Protein AF-A0A182E6L3-F1 (afdb_monomer_lite)

Structure (mmCIF, N/CA/C/O backbone):
data_AF-A0A182E6L3-F1
#
_entry.id   AF-A0A182E6L3-F1
#
loop_
_atom_site.group_PDB
_atom_site.id
_atom_site.type_symbol
_atom_site.label_atom_id
_atom_site.label_alt_id
_atom_site.label_comp_id
_atom_site.label_asym_id
_atom_site.label_entity_id
_atom_site.label_seq_id
_atom_site.pdbx_PDB_ins_code
_atom_site.Cartn_x
_atom_site.Cartn_y
_atom_site.Cartn_z
_atom_site.occupancy
_atom_site.B_iso_or_equiv
_atom_site.auth_seq_id
_atom_site.auth_comp_id
_atom_site.auth_asym_id
_atom_site.auth_atom_id
_atom_site.pdbx_PDB_model_num
ATOM 1 N N . MET A 1 1 ? 61.082 25.579 -23.856 1.00 34.19 1 MET A N 1
ATOM 2 C CA . MET A 1 1 ? 60.229 24.632 -23.108 1.00 34.19 1 MET A CA 1
ATOM 3 C C . MET A 1 1 ? 58.925 25.333 -22.761 1.00 34.19 1 MET A C 1
ATOM 5 O O . MET A 1 1 ? 58.784 25.897 -21.689 1.00 34.19 1 MET A O 1
ATOM 9 N N . GLN A 1 2 ? 58.011 25.371 -23.729 1.00 27.36 2 GLN A N 1
ATOM 10 C CA . GLN A 1 2 ? 56.583 25.564 -23.494 1.00 27.36 2 GLN A CA 1
ATOM 11 C C . GLN A 1 2 ? 55.966 24.172 -23.379 1.00 27.36 2 GLN A C 1
ATOM 13 O O . GLN A 1 2 ? 56.295 23.317 -24.202 1.00 27.36 2 GLN A O 1
ATOM 18 N N . ARG A 1 3 ? 55.080 24.009 -22.394 1.00 23.97 3 ARG A N 1
ATOM 19 C CA . ARG A 1 3 ? 53.988 23.029 -22.237 1.00 23.97 3 ARG A CA 1
ATOM 20 C C . ARG A 1 3 ? 53.980 22.539 -20.800 1.00 23.97 3 ARG A C 1
ATOM 22 O O . ARG A 1 3 ? 54.869 21.799 -20.400 1.00 23.97 3 ARG A O 1
ATOM 29 N N . ASN A 1 4 ? 52.991 23.018 -20.055 1.00 26.56 4 ASN A N 1
ATOM 30 C CA . ASN A 1 4 ? 52.122 22.244 -19.169 1.00 26.56 4 ASN A CA 1
ATOM 31 C C . ASN A 1 4 ? 51.474 23.224 -18.201 1.00 26.56 4 ASN A C 1
ATOM 33 O O . ASN A 1 4 ? 52.145 23.697 -17.294 1.00 26.56 4 ASN A O 1
ATOM 37 N N . LEU A 1 5 ? 50.206 23.551 -18.462 1.00 29.05 5 LEU A N 1
ATOM 38 C CA . LEU A 1 5 ? 49.189 23.997 -17.500 1.00 29.05 5 LEU A CA 1
ATOM 39 C C . LEU A 1 5 ? 47.883 24.241 -18.278 1.00 29.05 5 LEU A C 1
ATOM 41 O O . LEU A 1 5 ? 47.413 25.364 -18.413 1.00 29.05 5 LEU A O 1
ATOM 45 N N . ILE A 1 6 ? 47.340 23.168 -18.855 1.00 30.22 6 ILE A N 1
ATOM 46 C CA . ILE A 1 6 ? 45.919 23.044 -19.202 1.00 30.22 6 ILE A CA 1
ATOM 47 C C . ILE A 1 6 ? 45.562 21.593 -18.877 1.00 30.22 6 ILE A C 1
ATOM 49 O O . ILE A 1 6 ? 45.941 20.707 -19.631 1.00 30.22 6 ILE A O 1
ATOM 53 N N . ASP A 1 7 ? 44.993 21.371 -17.692 1.00 28.05 7 ASP A N 1
ATOM 54 C CA . ASP A 1 7 ? 43.978 20.344 -17.398 1.00 28.05 7 ASP A CA 1
ATOM 55 C C . ASP A 1 7 ? 43.757 20.268 -15.883 1.00 28.05 7 ASP A C 1
ATOM 57 O O . ASP A 1 7 ? 44.440 19.551 -15.156 1.00 28.05 7 ASP A O 1
ATOM 61 N N . SER A 1 8 ? 42.789 21.041 -15.389 1.00 28.17 8 SER A N 1
ATOM 62 C CA . SER A 1 8 ? 42.210 20.829 -14.057 1.00 28.17 8 SER A CA 1
ATOM 63 C C . SER A 1 8 ? 40.805 21.433 -13.971 1.00 28.17 8 SER A C 1
ATOM 65 O O . SER A 1 8 ? 40.560 22.362 -13.209 1.00 28.17 8 SER A O 1
ATOM 67 N N . THR A 1 9 ? 39.873 20.930 -14.780 1.00 30.64 9 THR A N 1
ATOM 68 C CA . THR A 1 9 ? 38.425 21.073 -14.529 1.00 30.64 9 THR A CA 1
ATOM 69 C C . THR A 1 9 ? 37.696 19.794 -14.949 1.00 30.64 9 THR A C 1
ATOM 71 O O . THR A 1 9 ? 36.857 19.787 -15.839 1.00 30.64 9 THR A O 1
ATOM 74 N N . ALA A 1 10 ? 38.019 18.681 -14.290 1.00 29.81 10 ALA A N 1
ATOM 75 C CA . ALA A 1 10 ? 37.110 17.545 -14.193 1.00 29.81 10 ALA A CA 1
ATOM 76 C C . ALA A 1 10 ? 36.483 17.600 -12.794 1.00 29.81 10 ALA A C 1
ATOM 78 O O . ALA A 1 10 ? 37.180 17.438 -11.793 1.00 29.81 10 ALA A O 1
ATOM 79 N N . GLN A 1 11 ? 35.186 17.904 -12.713 1.00 33.22 11 GLN A N 1
ATOM 80 C CA . GLN A 1 11 ? 34.416 17.711 -11.486 1.00 33.22 11 GLN A CA 1
ATOM 81 C C . GLN A 1 11 ? 34.505 16.225 -11.110 1.00 33.22 11 GLN A C 1
ATOM 83 O O . GLN A 1 11 ? 34.142 15.361 -11.905 1.00 33.22 11 GLN A O 1
ATOM 88 N N . ASN A 1 12 ? 35.039 15.924 -9.925 1.00 31.36 12 ASN A N 1
ATOM 89 C CA . ASN A 1 12 ? 35.126 14.565 -9.395 1.00 31.36 12 ASN A CA 1
ATOM 90 C C . ASN A 1 12 ? 33.713 13.995 -9.186 1.00 31.36 12 ASN A C 1
ATOM 92 O O . ASN A 1 12 ? 33.061 14.290 -8.187 1.00 31.36 12 ASN A O 1
ATOM 96 N N . VAL A 1 13 ? 33.252 13.177 -10.132 1.00 47.69 13 VAL A N 1
ATOM 97 C CA . VAL A 1 13 ? 32.052 12.345 -10.003 1.00 47.69 13 VAL A CA 1
ATOM 98 C C . VAL A 1 13 ? 32.413 11.162 -9.103 1.00 47.69 13 VAL A C 1
ATOM 100 O O . VAL A 1 13 ? 33.228 10.324 -9.491 1.00 47.69 13 VAL A O 1
ATOM 103 N N . ASN A 1 14 ? 31.833 11.075 -7.904 1.00 50.16 14 ASN A N 1
ATOM 104 C CA . ASN A 1 14 ? 31.972 9.893 -7.047 1.00 50.16 14 ASN A CA 1
ATOM 105 C C . ASN A 1 14 ? 31.179 8.728 -7.659 1.00 50.16 14 ASN A C 1
ATOM 107 O O . ASN A 1 14 ? 30.035 8.477 -7.295 1.00 50.16 14 ASN A O 1
ATOM 111 N N . ARG A 1 15 ? 31.781 8.006 -8.607 1.00 69.06 15 ARG A N 1
ATOM 112 C CA . ARG A 1 15 ? 31.214 6.748 -9.100 1.00 69.06 15 ARG A CA 1
ATOM 113 C C . ARG A 1 15 ? 31.415 5.678 -8.032 1.00 69.06 15 ARG A C 1
ATOM 115 O O . ARG A 1 15 ? 32.545 5.365 -7.667 1.00 69.06 15 ARG A O 1
ATOM 122 N N . LEU A 1 16 ? 30.318 5.127 -7.521 1.00 85.44 16 LEU A N 1
ATOM 123 C CA . LEU A 1 16 ? 30.375 3.958 -6.647 1.00 85.44 16 LEU A CA 1
ATOM 124 C C . LEU A 1 16 ? 31.004 2.785 -7.413 1.00 85.44 16 LEU A C 1
ATOM 126 O O . LEU A 1 16 ? 30.762 2.599 -8.608 1.00 85.44 16 LEU A O 1
ATOM 130 N N . HIS A 1 17 ? 31.804 1.977 -6.723 1.00 86.75 17 HIS A N 1
ATOM 131 C CA . HIS A 1 17 ? 32.521 0.853 -7.320 1.00 86.75 17 HIS A CA 1
ATOM 132 C C . HIS A 1 17 ? 32.419 -0.396 -6.447 1.00 86.75 17 HIS A C 1
ATOM 134 O O . HIS A 1 17 ? 32.260 -0.314 -5.231 1.00 86.75 17 HIS A O 1
ATOM 140 N N . GLY A 1 18 ? 32.531 -1.568 -7.078 1.00 90.38 18 GLY A N 1
ATOM 141 C CA . GLY A 1 18 ? 32.508 -2.851 -6.377 1.00 90.38 18 GLY A CA 1
ATOM 142 C C . GLY A 1 18 ? 31.258 -3.012 -5.512 1.00 90.38 18 GLY A C 1
ATOM 143 O O . GLY A 1 18 ? 30.145 -2.743 -5.956 1.00 90.38 18 GLY A O 1
ATOM 144 N N . ASP A 1 19 ? 31.452 -3.436 -4.268 1.00 89.69 19 ASP A N 1
ATOM 145 C CA . ASP A 1 19 ? 30.368 -3.667 -3.313 1.00 89.69 19 ASP A CA 1
ATOM 146 C C . ASP A 1 19 ? 29.495 -2.434 -3.052 1.00 89.69 19 ASP A C 1
ATOM 148 O O . ASP A 1 19 ? 28.282 -2.580 -2.902 1.00 89.69 19 ASP A O 1
ATOM 152 N N . ASP A 1 20 ? 30.086 -1.237 -3.058 1.00 90.94 20 ASP A N 1
ATOM 153 C CA . ASP A 1 20 ? 29.366 0.007 -2.783 1.00 90.94 20 ASP A CA 1
ATOM 154 C C . ASP A 1 20 ? 28.391 0.365 -3.903 1.00 90.94 20 ASP A C 1
ATOM 156 O O . ASP A 1 20 ? 27.417 1.059 -3.640 1.00 90.94 20 ASP A O 1
ATOM 160 N N . TYR A 1 21 ? 28.606 -0.122 -5.134 1.00 94.50 21 TYR A N 1
ATOM 161 C CA . TYR A 1 21 ? 27.639 -0.016 -6.236 1.00 94.50 21 TYR A CA 1
ATOM 162 C C . TYR A 1 21 ? 26.603 -1.146 -6.210 1.00 94.50 21 TYR A C 1
ATOM 164 O O . TYR A 1 21 ? 25.466 -0.960 -6.633 1.00 94.50 21 TYR A O 1
ATOM 172 N N . GLN A 1 22 ? 26.969 -2.309 -5.676 1.00 95.06 22 GLN A N 1
ATOM 173 C CA . GLN A 1 22 ? 26.149 -3.516 -5.749 1.00 95.06 22 GLN A CA 1
ATOM 174 C C . GLN A 1 22 ? 25.133 -3.661 -4.612 1.00 95.06 22 GLN A C 1
ATOM 176 O O . GLN A 1 22 ? 24.126 -4.343 -4.780 1.00 95.06 22 GLN A O 1
ATOM 181 N N . TYR A 1 23 ? 25.368 -3.032 -3.464 1.00 95.81 23 TYR A N 1
ATOM 182 C CA . TYR A 1 23 ? 24.490 -3.126 -2.301 1.00 95.81 23 TYR A CA 1
ATOM 183 C C . TYR A 1 23 ? 24.121 -1.739 -1.793 1.00 95.81 23 TYR A C 1
ATOM 185 O O . TYR A 1 23 ? 24.977 -0.863 -1.705 1.00 95.81 23 TYR A O 1
ATOM 193 N N . ILE A 1 24 ? 22.861 -1.566 -1.388 1.00 94.69 24 ILE A N 1
ATOM 194 C CA . ILE A 1 24 ? 22.415 -0.323 -0.743 1.00 94.69 24 ILE A CA 1
ATOM 195 C C . ILE A 1 24 ? 23.100 -0.120 0.617 1.00 94.69 24 ILE A C 1
ATOM 197 O O . ILE A 1 24 ? 23.568 0.963 0.949 1.00 94.69 24 ILE A O 1
ATOM 201 N N . HIS A 1 25 ? 23.234 -1.205 1.383 1.00 91.88 25 HIS A N 1
ATOM 202 C CA . HIS A 1 25 ? 24.103 -1.310 2.552 1.00 91.88 25 HIS A CA 1
ATOM 203 C C . HIS A 1 25 ? 24.445 -2.770 2.831 1.00 91.88 25 HIS A C 1
ATOM 205 O O . HIS A 1 25 ? 23.775 -3.688 2.352 1.00 91.88 25 HIS A O 1
ATOM 211 N N . LYS A 1 26 ? 25.457 -2.974 3.678 1.00 93.44 26 LYS A N 1
ATOM 212 C CA . LYS A 1 26 ? 25.809 -4.271 4.260 1.00 93.44 26 LYS A CA 1
ATOM 213 C C . LYS A 1 26 ? 25.563 -4.259 5.762 1.00 93.44 26 LYS A C 1
ATOM 215 O O . LYS A 1 26 ? 26.386 -3.780 6.535 1.00 93.44 26 LYS A O 1
ATOM 220 N N . SER A 1 27 ? 24.390 -4.731 6.173 1.00 91.38 27 SER A N 1
ATOM 221 C CA . SER A 1 27 ? 24.048 -4.873 7.585 1.00 91.38 27 SER A CA 1
ATOM 222 C C . SER A 1 27 ? 24.905 -5.953 8.234 1.00 91.38 27 SER A C 1
ATOM 224 O O . SER A 1 27 ? 24.952 -7.087 7.764 1.00 91.38 27 SER A O 1
ATOM 226 N N . ASP A 1 28 ? 25.502 -5.637 9.381 1.00 86.94 28 ASP A N 1
ATOM 227 C CA . ASP A 1 28 ? 26.175 -6.650 10.194 1.00 86.94 28 ASP A CA 1
ATOM 228 C C . ASP A 1 28 ? 25.197 -7.616 10.892 1.00 86.94 28 ASP A C 1
ATOM 230 O O . ASP A 1 28 ? 25.612 -8.622 11.474 1.00 86.94 28 ASP A O 1
ATOM 234 N N . ILE A 1 29 ? 23.912 -7.260 10.951 1.00 90.06 29 ILE A N 1
ATOM 235 C CA . ILE A 1 29 ? 22.848 -8.117 11.475 1.00 90.06 29 ILE A CA 1
ATOM 236 C C . ILE A 1 29 ? 22.095 -8.676 10.262 1.00 90.06 29 ILE A C 1
ATOM 238 O O . ILE A 1 29 ? 21.518 -7.869 9.528 1.00 90.06 29 ILE A O 1
ATOM 242 N N . PRO A 1 30 ? 22.068 -10.006 10.050 1.00 92.69 30 PRO A N 1
ATOM 243 C CA . PRO A 1 30 ? 21.395 -10.600 8.897 1.00 92.69 30 PRO A CA 1
ATOM 244 C C . PRO A 1 30 ? 19.928 -10.180 8.798 1.00 92.69 30 PRO A C 1
ATOM 246 O O . PRO A 1 30 ? 19.250 -10.103 9.823 1.00 92.69 30 PRO A O 1
ATOM 249 N N . THR A 1 31 ? 19.406 -9.973 7.590 1.00 94.38 31 THR A N 1
ATOM 250 C CA . THR A 1 31 ? 18.031 -9.483 7.364 1.00 94.38 31 THR A CA 1
ATOM 251 C C . THR A 1 31 ? 16.979 -10.257 8.159 1.00 94.38 31 THR A C 1
ATOM 253 O O . THR A 1 31 ? 16.151 -9.673 8.858 1.00 94.38 31 THR A O 1
ATOM 256 N N . TYR A 1 32 ? 17.057 -11.590 8.152 1.00 94.69 32 TYR A N 1
ATOM 257 C CA . TYR A 1 32 ? 16.081 -12.459 8.818 1.00 94.69 32 TYR A CA 1
ATOM 258 C C . TYR A 1 32 ? 16.474 -12.868 10.245 1.00 94.69 32 TYR A C 1
ATOM 260 O O . TYR A 1 32 ? 15.926 -13.824 10.804 1.00 94.69 32 TYR A O 1
ATOM 268 N N . HIS A 1 33 ? 17.405 -12.144 10.874 1.00 93.38 33 HIS A N 1
ATOM 269 C CA . HIS A 1 33 ? 18.018 -12.514 12.153 1.00 93.38 33 HIS A CA 1
ATOM 270 C C . HIS A 1 33 ? 17.017 -12.778 13.284 1.00 93.38 33 HIS A C 1
ATOM 272 O O . HIS A 1 33 ? 17.251 -13.675 14.102 1.00 93.38 33 HIS A O 1
ATOM 278 N N . PHE A 1 34 ? 15.905 -12.037 13.313 1.00 95.00 34 PHE A N 1
ATOM 279 C CA . PHE A 1 34 ? 14.887 -12.105 14.367 1.00 95.00 34 PHE A CA 1
ATOM 280 C C . PHE A 1 34 ? 13.708 -13.037 14.060 1.00 95.00 34 PHE A C 1
ATOM 282 O O . PHE A 1 34 ? 13.013 -13.419 15.004 1.00 95.00 34 PHE A O 1
ATOM 289 N N . GLN A 1 35 ? 13.512 -13.454 12.799 1.00 94.06 35 GLN A N 1
ATOM 290 C CA . GLN A 1 35 ? 12.286 -14.127 12.331 1.00 94.06 35 GLN A CA 1
ATOM 291 C C . GLN A 1 35 ? 11.926 -15.362 13.170 1.00 94.06 35 GLN A C 1
ATOM 293 O O . GLN A 1 35 ? 10.790 -15.528 13.600 1.00 94.06 35 GLN A O 1
ATOM 298 N N . ARG A 1 36 ? 12.919 -16.199 13.504 1.00 92.19 36 ARG A N 1
ATOM 299 C CA . ARG A 1 36 ? 12.718 -17.421 14.307 1.00 92.19 36 ARG A CA 1
ATOM 300 C C . ARG A 1 36 ? 12.296 -17.154 15.759 1.00 92.19 36 ARG A C 1
ATOM 302 O O . ARG A 1 36 ? 11.713 -18.031 16.388 1.00 92.19 36 ARG A O 1
ATOM 309 N N . SER A 1 37 ? 12.630 -15.985 16.300 1.00 93.94 37 SER A N 1
ATOM 310 C CA . SER A 1 37 ? 12.318 -15.596 17.683 1.00 93.94 37 SER A CA 1
ATOM 311 C C . SER A 1 37 ? 11.108 -14.674 17.811 1.00 93.94 37 SER A C 1
ATOM 313 O O . SER A 1 37 ? 10.762 -14.312 18.936 1.00 93.94 37 SER A O 1
ATOM 315 N N . LEU A 1 38 ? 10.477 -14.285 16.696 1.00 95.94 38 LEU A N 1
ATOM 316 C CA . LEU A 1 38 ? 9.275 -13.458 16.722 1.00 95.94 38 LEU A CA 1
ATOM 317 C C . LEU A 1 38 ? 8.181 -14.125 17.559 1.00 95.94 38 LEU A C 1
ATOM 319 O O . LEU A 1 38 ? 7.995 -15.346 17.553 1.00 95.94 38 LEU A O 1
ATOM 323 N N . ARG A 1 39 ? 7.442 -13.300 18.301 1.00 95.25 39 ARG A N 1
ATOM 324 C CA . ARG A 1 39 ? 6.304 -13.764 19.093 1.00 95.25 39 ARG A CA 1
ATOM 325 C C . ARG A 1 39 ? 5.180 -14.190 18.157 1.00 95.25 39 ARG A C 1
ATOM 327 O O . ARG A 1 39 ? 4.964 -13.579 17.120 1.00 95.25 39 ARG A O 1
ATOM 334 N N . ARG A 1 40 ? 4.432 -15.222 18.537 1.00 96.19 40 ARG A N 1
ATOM 335 C CA . ARG A 1 40 ? 3.242 -15.646 17.787 1.00 96.19 40 ARG A CA 1
ATOM 336 C C . ARG A 1 40 ? 2.109 -14.646 18.002 1.00 96.19 40 ARG A C 1
ATOM 338 O O . ARG A 1 40 ? 1.958 -14.150 19.122 1.00 96.19 40 ARG A O 1
ATOM 345 N N . LEU A 1 41 ? 1.335 -14.379 16.952 1.00 97.56 41 LEU A N 1
ATOM 346 C CA . LEU A 1 41 ? 0.167 -13.504 17.025 1.00 97.56 41 LEU A CA 1
ATOM 347 C C . LEU A 1 41 ? -0.842 -14.096 18.025 1.00 97.56 41 LEU A C 1
ATOM 349 O O . LEU A 1 41 ? -1.227 -15.258 17.866 1.00 97.56 41 LEU A O 1
ATOM 353 N N . PRO A 1 42 ? -1.243 -13.361 19.075 1.00 97.50 42 PRO A N 1
ATOM 354 C CA . PRO A 1 42 ? -2.178 -13.884 20.058 1.00 97.50 42 PRO A CA 1
ATOM 355 C C . PRO A 1 42 ? -3.583 -14.020 19.464 1.00 97.50 42 PRO A C 1
ATOM 357 O O . PRO A 1 42 ? -3.997 -13.232 18.619 1.00 97.50 42 PRO A O 1
ATOM 360 N N . ILE A 1 43 ? -4.336 -15.000 19.962 1.00 98.38 43 ILE A N 1
ATOM 361 C CA . ILE A 1 43 ? -5.781 -15.095 19.738 1.00 98.38 43 ILE A CA 1
ATOM 362 C C . ILE A 1 43 ? -6.468 -14.403 20.926 1.00 98.38 43 ILE A C 1
ATOM 364 O O . ILE A 1 43 ? -6.238 -14.824 22.069 1.00 98.38 43 ILE A O 1
ATOM 368 N N . PRO A 1 44 ? -7.283 -13.356 20.706 1.00 98.38 44 PRO A N 1
ATOM 369 C CA . PRO A 1 44 ? -8.039 -12.709 21.773 1.00 98.38 44 PRO A CA 1
ATOM 370 C C . PRO A 1 44 ? -8.981 -13.677 22.495 1.00 98.38 44 PRO A C 1
ATOM 372 O O . PRO A 1 44 ? -9.386 -14.716 21.970 1.00 98.38 44 PRO A O 1
ATOM 375 N N . LYS A 1 45 ? -9.391 -13.323 23.715 1.00 98.38 45 LYS A N 1
ATOM 376 C CA . LYS A 1 45 ? -10.454 -14.067 24.397 1.00 98.38 45 LYS A CA 1
ATOM 377 C C . LYS A 1 45 ? -11.793 -13.767 23.722 1.00 98.38 45 LYS A C 1
ATOM 379 O O . LYS A 1 45 ? -12.101 -12.606 23.459 1.00 98.38 45 LYS A O 1
ATOM 384 N N . LEU A 1 46 ? -12.617 -14.797 23.522 1.00 98.44 46 LEU A N 1
ATOM 385 C CA . LEU A 1 46 ? -13.946 -14.656 22.917 1.00 98.44 46 LEU A CA 1
ATOM 386 C C . LEU A 1 46 ? -14.804 -13.550 23.574 1.00 98.44 46 LEU A C 1
ATOM 388 O O . LEU A 1 46 ? -15.290 -12.694 22.837 1.00 98.44 46 LEU A O 1
ATOM 392 N N . PRO A 1 47 ? -14.942 -13.472 24.919 1.00 98.19 47 PRO A N 1
ATOM 393 C CA . PRO A 1 47 ? -15.743 -12.417 25.543 1.00 98.19 47 PRO A CA 1
ATOM 394 C C . PRO A 1 47 ? -15.234 -11.002 25.248 1.00 98.19 47 PRO A C 1
ATOM 396 O O . PRO A 1 47 ? -16.040 -10.085 25.118 1.00 98.19 47 PRO A O 1
ATOM 399 N N . ASP A 1 48 ? -13.917 -10.822 25.106 1.00 98.25 48 ASP A N 1
ATOM 400 C CA . ASP A 1 48 ? -13.328 -9.516 24.808 1.00 98.25 48 ASP A CA 1
ATOM 401 C C . ASP A 1 48 ? -13.631 -9.086 23.371 1.00 98.25 48 ASP A C 1
ATOM 403 O O . ASP A 1 48 ? -14.026 -7.944 23.150 1.00 98.25 48 ASP A O 1
ATOM 407 N N . SER A 1 49 ? -13.517 -9.997 22.399 1.00 98.38 49 SER A N 1
ATOM 408 C CA . SER A 1 49 ? -13.885 -9.703 21.007 1.00 98.38 49 SER A CA 1
ATOM 409 C C . SER A 1 49 ? -15.376 -9.417 20.850 1.00 98.38 49 SER A C 1
ATOM 411 O O . SER A 1 49 ? -15.736 -8.467 20.164 1.00 98.38 49 SER A O 1
ATOM 413 N N . CYS A 1 50 ? -16.240 -10.171 21.532 1.00 98.38 50 CYS A N 1
ATOM 414 C CA . CYS A 1 50 ? -17.680 -9.914 21.548 1.00 98.38 50 CYS A CA 1
ATOM 415 C C . CYS A 1 50 ? -18.019 -8.547 22.162 1.00 98.38 50 CYS A C 1
ATOM 417 O O . CYS A 1 50 ? -18.795 -7.789 21.586 1.00 98.38 50 CYS A O 1
ATOM 419 N N . ARG A 1 51 ? -17.396 -8.193 23.295 1.00 98.12 51 ARG A N 1
ATOM 420 C CA . ARG A 1 51 ? -17.568 -6.878 23.930 1.00 98.12 51 ARG A CA 1
ATOM 421 C C . ARG A 1 51 ? -17.098 -5.741 23.019 1.00 98.12 51 ARG A C 1
ATOM 423 O O . ARG A 1 51 ? -17.769 -4.719 22.938 1.00 98.12 51 ARG A O 1
ATOM 430 N N . ARG A 1 52 ? -15.961 -5.909 22.337 1.00 98.06 52 ARG A N 1
ATOM 431 C CA . ARG A 1 52 ? -15.424 -4.913 21.393 1.00 98.06 52 ARG A CA 1
ATOM 432 C C . ARG A 1 52 ? -16.309 -4.748 20.154 1.00 98.06 52 ARG A C 1
ATOM 434 O O . ARG A 1 52 ? -16.517 -3.615 19.738 1.00 98.06 52 ARG A O 1
ATOM 441 N N . LEU A 1 53 ? -16.875 -5.837 19.622 1.00 98.25 53 LEU A N 1
ATOM 442 C CA . LEU A 1 53 ? -17.863 -5.778 18.539 1.00 98.25 53 LEU A CA 1
ATOM 443 C C . LEU A 1 53 ? -19.086 -4.950 18.953 1.00 98.25 53 LEU A C 1
ATOM 445 O O . LEU A 1 53 ? -19.484 -4.056 18.214 1.00 98.25 53 LEU A O 1
ATOM 449 N N . ILE A 1 54 ? -19.649 -5.214 20.139 1.00 98.25 54 ILE A N 1
ATOM 450 C CA . ILE A 1 54 ? -20.787 -4.443 20.663 1.00 98.25 54 ILE A CA 1
ATOM 451 C C . ILE A 1 54 ? -20.398 -2.971 20.847 1.00 98.25 54 ILE A C 1
ATOM 453 O O . ILE A 1 54 ? -21.124 -2.100 20.387 1.00 98.25 54 ILE A O 1
ATOM 457 N N . GLY A 1 55 ? -19.232 -2.681 21.436 1.00 96.94 55 GLY A N 1
ATOM 458 C CA . GLY A 1 55 ? -18.772 -1.302 21.639 1.00 96.94 55 GLY A CA 1
ATOM 459 C C . GLY A 1 55 ? -18.549 -0.516 20.339 1.00 96.94 55 GLY A C 1
ATOM 460 O O . GLY A 1 55 ? -18.789 0.686 20.304 1.00 96.94 55 GLY A O 1
ATOM 461 N N . ALA A 1 56 ? -18.130 -1.180 19.256 1.00 97.31 56 ALA A N 1
ATOM 462 C CA . ALA A 1 56 ? -18.073 -0.563 17.929 1.00 97.31 56 ALA A CA 1
ATOM 463 C C . ALA A 1 56 ? -19.478 -0.370 17.328 1.00 97.31 56 ALA A C 1
ATOM 465 O O . ALA A 1 56 ? -19.747 0.638 16.680 1.00 97.31 56 ALA A O 1
ATOM 466 N N . ALA A 1 57 ? -20.386 -1.321 17.555 1.00 97.62 57 ALA A N 1
ATOM 467 C CA . ALA A 1 57 ? -21.755 -1.266 17.057 1.00 97.62 57 ALA A CA 1
ATOM 468 C C . ALA A 1 57 ? -22.602 -0.174 17.732 1.00 97.62 57 ALA A C 1
ATOM 470 O O . ALA A 1 57 ? -23.435 0.434 17.068 1.00 97.62 57 ALA A O 1
ATOM 471 N N . GLU A 1 58 ? -22.359 0.128 19.011 1.00 97.19 58 GLU A N 1
ATOM 472 C CA . GLU A 1 58 ? -23.028 1.214 19.750 1.00 97.19 58 GLU A CA 1
ATOM 473 C C . GLU A 1 58 ? -22.869 2.590 19.087 1.00 97.19 58 GLU A C 1
ATOM 475 O O . GLU A 1 58 ? -23.726 3.455 19.252 1.00 97.19 58 GLU A O 1
ATOM 480 N N . ALA A 1 59 ? -21.789 2.793 18.330 1.00 95.62 59 ALA A N 1
ATOM 481 C CA . ALA A 1 59 ? -21.523 4.054 17.651 1.00 95.62 59 ALA A CA 1
ATOM 482 C C . ALA A 1 59 ? -22.311 4.229 16.343 1.00 95.62 59 ALA A C 1
ATOM 484 O O . ALA A 1 59 ? -22.476 5.360 15.896 1.00 95.62 59 ALA A O 1
ATOM 485 N N . VAL A 1 60 ? -22.759 3.137 15.711 1.00 96.38 60 VAL A N 1
ATOM 486 C CA . VAL A 1 60 ? -23.237 3.155 14.312 1.00 96.38 60 VAL A CA 1
ATOM 487 C C . VAL A 1 60 ? -24.602 2.499 14.100 1.00 96.38 60 VAL A C 1
ATOM 489 O O . VAL A 1 60 ? -25.270 2.808 13.118 1.00 96.38 60 VAL A O 1
ATOM 492 N N . LEU A 1 61 ? -25.028 1.586 14.979 1.00 96.62 61 LEU A N 1
ATOM 493 C CA . LEU A 1 61 ? -26.315 0.899 14.861 1.00 96.62 61 LEU A CA 1
ATOM 494 C C . LEU A 1 61 ? -27.427 1.658 15.579 1.00 96.62 61 LEU A C 1
ATOM 496 O O . LEU A 1 61 ? -27.221 2.271 16.629 1.00 96.62 61 LEU A O 1
ATOM 500 N N . ARG A 1 62 ? -28.649 1.538 15.053 1.00 94.81 62 ARG A N 1
ATOM 501 C CA . ARG A 1 62 ? -29.847 1.989 15.769 1.00 94.81 62 ARG A CA 1
ATOM 502 C C . ARG A 1 62 ? -30.134 1.066 16.945 1.00 94.81 62 ARG A C 1
ATOM 504 O O . ARG A 1 62 ? -29.649 -0.062 17.009 1.00 94.81 62 ARG A O 1
ATOM 511 N N . LYS A 1 63 ? -30.975 1.531 17.867 1.00 95.19 63 LYS A N 1
ATOM 512 C CA . LYS A 1 63 ? -31.299 0.799 19.095 1.00 95.19 63 LYS A CA 1
ATOM 513 C C . LYS A 1 63 ? -31.822 -0.613 18.810 1.00 95.19 63 LYS A C 1
ATOM 515 O O . LYS A 1 63 ? -31.355 -1.557 19.432 1.00 95.19 63 LYS A O 1
ATOM 520 N N . GLU A 1 64 ? -32.748 -0.771 17.866 1.00 95.81 64 GLU A N 1
ATOM 521 C CA . GLU A 1 64 ? -33.349 -2.070 17.537 1.00 95.81 64 GLU A CA 1
ATOM 522 C C . GLU A 1 64 ? -32.320 -3.044 16.937 1.00 95.81 64 GLU A C 1
ATOM 524 O O . GLU A 1 64 ? -32.266 -4.215 17.311 1.00 95.81 64 GLU A O 1
ATOM 529 N N . GLU A 1 65 ? -31.466 -2.550 16.039 1.00 96.88 65 GLU A N 1
ATOM 530 C CA . GLU A 1 65 ? -30.401 -3.330 15.397 1.00 96.88 65 GLU A CA 1
ATOM 531 C C . GLU A 1 65 ? -29.310 -3.725 16.398 1.00 96.88 65 GLU A C 1
ATOM 533 O O . GLU A 1 65 ? -28.800 -4.845 16.359 1.00 96.88 65 GLU A O 1
ATOM 538 N N . LEU A 1 66 ? -28.975 -2.819 17.321 1.00 97.62 66 LEU A N 1
ATOM 539 C CA . LEU A 1 66 ? -28.015 -3.060 18.388 1.00 97.62 66 LEU A CA 1
ATOM 540 C C . LEU A 1 66 ? -28.508 -4.139 19.357 1.00 97.62 66 LEU A C 1
ATOM 542 O O . LEU A 1 66 ? -27.730 -5.021 19.715 1.00 97.62 66 LEU A O 1
ATOM 546 N N . GLU A 1 67 ? -29.775 -4.095 19.776 1.00 97.69 67 GLU A N 1
ATOM 547 C CA . GLU A 1 67 ? -30.344 -5.144 20.632 1.00 97.69 67 GLU A CA 1
ATOM 548 C C . GLU A 1 67 ? -30.370 -6.496 19.905 1.00 97.69 67 GLU A C 1
ATOM 550 O O . GLU A 1 67 ? -29.933 -7.497 20.470 1.00 97.69 67 GLU A O 1
ATOM 555 N N . SER A 1 68 ? -30.730 -6.518 18.616 1.00 97.44 68 SER A N 1
ATOM 556 C CA . SER A 1 68 ? -30.640 -7.737 17.801 1.00 97.44 68 SER A CA 1
ATOM 557 C C . SER A 1 68 ? -29.207 -8.285 17.719 1.00 97.44 68 SER A C 1
ATOM 559 O O . SER A 1 68 ? -28.988 -9.489 17.873 1.00 97.44 68 SER A O 1
ATOM 561 N N . LEU A 1 69 ? -28.203 -7.419 17.533 1.00 98.06 69 LEU A N 1
ATOM 562 C CA . LEU A 1 69 ? -26.800 -7.836 17.538 1.00 98.06 69 LEU A CA 1
ATOM 563 C C . LEU A 1 69 ? -26.371 -8.374 18.911 1.00 98.06 69 LEU A C 1
ATOM 565 O O . LEU A 1 69 ? -25.662 -9.378 18.964 1.00 98.06 69 LEU A O 1
ATOM 569 N N . LYS A 1 70 ? -26.786 -7.742 20.016 1.00 98.38 70 LYS A N 1
ATOM 570 C CA . LYS A 1 70 ? -26.478 -8.212 21.377 1.00 98.38 70 LYS A CA 1
ATOM 571 C C . LYS A 1 70 ? -27.048 -9.605 21.627 1.00 98.38 70 LYS A C 1
ATOM 573 O O . LYS A 1 70 ? -26.320 -10.459 22.126 1.00 98.38 70 LYS A O 1
ATOM 578 N N . GLU A 1 71 ? -28.295 -9.857 21.232 1.00 98.06 71 GLU A N 1
ATOM 579 C CA . GLU A 1 71 ? -28.915 -11.184 21.327 1.00 98.06 71 GLU A CA 1
ATOM 580 C C . GLU A 1 71 ? -28.122 -12.235 20.538 1.00 98.06 71 GLU A C 1
ATOM 582 O O . GLU A 1 71 ? -27.785 -13.288 21.078 1.00 98.06 71 GLU A O 1
ATOM 587 N N . LEU A 1 72 ? -27.741 -11.926 19.292 1.00 98.19 72 LEU A N 1
ATOM 588 C CA . LEU A 1 72 ? -26.922 -12.813 18.456 1.00 98.19 72 LEU A CA 1
ATOM 589 C C . LEU A 1 72 ? -25.534 -13.075 19.054 1.00 98.19 72 LEU A C 1
ATOM 591 O O . LEU A 1 72 ? -25.008 -14.183 18.950 1.00 98.19 72 LEU A O 1
ATOM 595 N N . VAL A 1 73 ? -24.917 -12.061 19.663 1.00 98.25 73 VAL A N 1
ATOM 596 C CA . VAL A 1 73 ? -23.605 -12.184 20.307 1.00 98.25 73 VAL A CA 1
ATOM 597 C C . VAL A 1 73 ? -23.690 -13.032 21.575 1.00 98.25 73 VAL A C 1
ATOM 599 O O . VAL A 1 73 ? -22.804 -13.856 21.802 1.00 98.25 73 VAL A O 1
ATOM 602 N N . GLU A 1 74 ? -24.733 -12.872 22.389 1.00 97.94 74 GLU A N 1
ATOM 603 C CA . GLU A 1 74 ? -24.938 -13.715 23.570 1.00 97.94 74 GLU A CA 1
ATOM 604 C C . GLU A 1 74 ? -25.265 -15.164 23.188 1.00 97.94 74 GLU A C 1
ATOM 606 O O . GLU A 1 74 ? -24.673 -16.079 23.763 1.00 97.94 74 GLU A O 1
ATOM 611 N N . ASP A 1 75 ? -26.096 -15.385 22.163 1.00 97.62 75 ASP A N 1
ATOM 612 C CA . ASP A 1 75 ? -26.356 -16.717 21.600 1.00 97.62 75 ASP A CA 1
ATOM 613 C C . ASP A 1 75 ? -25.053 -17.378 21.125 1.00 97.62 75 ASP A C 1
ATOM 615 O O . ASP A 1 75 ? -24.716 -18.489 21.539 1.00 97.62 75 ASP A O 1
ATOM 619 N N . PHE A 1 76 ? -24.240 -16.648 20.355 1.00 98.06 76 PHE A N 1
ATOM 620 C CA . PHE A 1 76 ? -22.946 -17.132 19.875 1.00 98.06 76 PHE A CA 1
ATOM 621 C C . PHE A 1 76 ? -21.975 -17.459 21.018 1.00 98.06 76 PHE A C 1
ATOM 623 O O . PHE A 1 76 ? -21.263 -18.465 20.964 1.00 98.06 76 PHE A O 1
ATOM 630 N N . LYS A 1 77 ? -21.933 -16.637 22.074 1.00 97.00 77 LYS A N 1
ATOM 631 C CA . LYS A 1 77 ? -21.098 -16.882 23.264 1.00 97.00 77 LYS A CA 1
ATOM 632 C C . LYS A 1 77 ? -21.556 -18.100 24.061 1.00 97.00 77 LYS A C 1
ATOM 634 O O . LYS A 1 77 ? -20.707 -18.750 24.671 1.00 97.00 77 LYS A O 1
ATOM 639 N N . ALA A 1 78 ? -22.855 -18.386 24.083 1.00 96.50 78 ALA A N 1
ATOM 640 C CA . ALA A 1 78 ? -23.419 -19.528 24.791 1.00 96.50 78 ALA A CA 1
ATOM 641 C C . ALA A 1 78 ? -23.262 -20.846 24.012 1.00 96.50 78 ALA A C 1
ATOM 643 O O . ALA A 1 78 ? -23.091 -21.897 24.632 1.00 96.50 78 ALA A O 1
ATOM 644 N N . HIS A 1 79 ? -23.273 -20.792 22.675 1.00 95.31 79 HIS A N 1
ATOM 645 C CA . HIS A 1 79 ? -23.363 -21.973 21.814 1.00 95.31 79 HIS A CA 1
ATOM 646 C C . HIS A 1 79 ? -22.102 -22.223 20.963 1.00 95.31 79 HIS A C 1
ATOM 648 O O . HIS A 1 79 ? -21.161 -22.876 21.424 1.00 95.31 79 HIS A O 1
ATOM 654 N N . GLU A 1 80 ? -22.059 -21.779 19.703 1.00 96.12 80 GLU A N 1
ATOM 655 C CA . GLU A 1 80 ? -21.014 -22.170 18.745 1.00 96.12 80 GLU A CA 1
ATOM 656 C C . GLU A 1 80 ? -19.643 -21.552 19.062 1.00 96.12 80 GLU A C 1
ATOM 658 O O . GLU A 1 80 ? -18.604 -22.186 18.840 1.00 96.12 80 GLU A O 1
ATOM 663 N N . GLY A 1 81 ? -19.627 -20.335 19.611 1.00 97.44 81 GLY A N 1
ATOM 664 C CA . GLY A 1 81 ? -18.431 -19.529 19.846 1.00 97.44 81 GLY A CA 1
ATOM 665 C C . GLY A 1 81 ? -17.362 -20.222 20.694 1.00 97.44 81 GLY A C 1
ATOM 666 O O . GLY A 1 81 ? -16.224 -20.324 20.233 1.00 97.44 81 GLY A O 1
ATOM 667 N N . PRO A 1 82 ? -17.666 -20.758 21.895 1.00 98.25 82 PRO A N 1
ATOM 668 C CA . PRO A 1 82 ? -16.683 -21.463 22.722 1.00 98.25 82 PRO A CA 1
ATOM 669 C C . PRO A 1 82 ? -16.035 -22.666 22.026 1.00 98.25 82 PRO A C 1
ATOM 671 O O . PRO A 1 82 ? -14.841 -22.927 22.206 1.00 98.25 82 PRO A O 1
ATOM 674 N N . LYS A 1 83 ? -16.805 -23.399 21.211 1.00 97.69 83 LYS A N 1
ATOM 675 C CA . LYS A 1 83 ? -16.295 -24.562 20.479 1.00 97.69 83 LYS A CA 1
ATOM 676 C C . LYS A 1 83 ? -15.388 -24.120 19.328 1.00 97.69 83 LYS A C 1
ATOM 678 O O . LYS A 1 83 ? -14.286 -24.647 19.203 1.00 97.69 83 LYS A O 1
ATOM 683 N N . LEU A 1 84 ? -15.790 -23.105 18.560 1.00 98.25 84 LEU A N 1
ATOM 684 C CA . LEU A 1 84 ? -14.955 -22.515 17.507 1.00 98.25 84 LEU A CA 1
ATOM 685 C C . LEU A 1 84 ? -13.672 -21.890 18.069 1.00 98.25 84 LEU A C 1
ATOM 687 O O . LEU A 1 84 ? -12.602 -22.102 17.505 1.00 98.25 84 LEU A O 1
ATOM 691 N N . GLN A 1 85 ? -13.746 -21.206 19.216 1.00 98.50 85 GLN A N 1
ATOM 692 C CA . GLN A 1 85 ? -12.583 -20.667 19.929 1.00 98.50 85 GLN A CA 1
ATOM 693 C C . GLN A 1 85 ? -11.576 -21.772 20.253 1.00 98.50 85 GLN A C 1
ATOM 695 O O . GLN A 1 85 ? -10.374 -21.627 20.021 1.00 98.50 85 GLN A O 1
ATOM 700 N N . ARG A 1 86 ? -12.062 -22.890 20.806 1.00 98.44 86 ARG A N 1
ATOM 701 C CA . ARG A 1 86 ? -11.222 -24.038 21.147 1.00 98.44 86 ARG A CA 1
ATOM 702 C C . ARG A 1 86 ? -10.547 -24.612 19.904 1.00 98.44 86 ARG A C 1
ATOM 704 O O . ARG A 1 86 ? -9.341 -24.847 19.944 1.00 98.44 86 ARG A O 1
ATOM 711 N N . GLU A 1 87 ? -11.292 -24.811 18.820 1.00 98.31 87 GLU A N 1
ATOM 712 C CA . GLU A 1 87 ? -10.750 -25.357 17.571 1.00 98.31 87 GLU A CA 1
ATOM 713 C C . GLU A 1 87 ? -9.752 -24.404 16.900 1.00 98.31 87 GLU A C 1
ATOM 715 O O . GLU A 1 87 ? -8.702 -24.853 16.441 1.00 98.31 87 GLU A O 1
ATOM 720 N N . LEU A 1 88 ? -9.998 -23.090 16.927 1.00 98.38 88 LEU A N 1
ATOM 721 C CA . LEU A 1 88 ? -9.055 -22.086 16.430 1.00 98.38 88 LEU A CA 1
ATOM 722 C C . LEU A 1 88 ? -7.740 -22.111 17.223 1.00 98.38 88 LEU A C 1
ATOM 724 O O . LEU A 1 88 ? -6.662 -22.137 16.632 1.00 98.38 88 LEU A O 1
ATOM 728 N N . ILE A 1 89 ? -7.808 -22.181 18.558 1.00 98.50 89 ILE A N 1
ATOM 729 C CA . ILE A 1 89 ? -6.617 -22.296 19.417 1.00 98.50 89 ILE A CA 1
ATOM 730 C C . ILE A 1 89 ? -5.873 -23.614 19.163 1.00 98.50 89 ILE A C 1
ATOM 732 O O . ILE A 1 89 ? -4.642 -23.639 19.171 1.00 98.50 89 ILE A O 1
ATOM 736 N N . LEU A 1 90 ? -6.585 -24.726 18.960 1.00 98.19 90 LEU A N 1
ATOM 737 C CA . LEU A 1 90 ? -5.958 -26.010 18.635 1.00 98.19 90 LEU A CA 1
ATOM 738 C C . LEU A 1 90 ? -5.281 -25.972 17.263 1.00 98.19 90 LEU A C 1
ATOM 740 O O . LEU A 1 90 ? -4.158 -26.459 17.134 1.00 98.19 90 LEU A O 1
ATOM 744 N N . HIS A 1 91 ? -5.928 -25.370 16.265 1.00 97.31 91 HIS A N 1
ATOM 745 C CA . HIS A 1 91 ? -5.354 -25.149 14.943 1.00 97.31 91 HIS A CA 1
ATOM 746 C C . HIS A 1 91 ? -4.079 -24.304 15.025 1.00 97.31 91 HIS A C 1
ATOM 748 O O . HIS A 1 91 ? -3.049 -24.678 14.470 1.00 97.31 91 HIS A O 1
ATOM 754 N N . ASP A 1 92 ? -4.118 -23.211 15.782 1.00 97.50 92 ASP A N 1
ATOM 755 C CA . ASP A 1 92 ? -2.972 -22.339 16.019 1.00 97.50 92 ASP A CA 1
ATOM 756 C C . ASP A 1 92 ? -1.814 -23.081 16.715 1.00 97.50 92 ASP A C 1
ATOM 758 O O . ASP A 1 92 ? -0.677 -23.049 16.247 1.00 97.50 92 ASP A O 1
ATOM 762 N N . LYS A 1 93 ? -2.096 -23.863 17.766 1.00 97.31 93 LYS A N 1
ATOM 763 C CA . LYS A 1 93 ? -1.085 -24.686 18.458 1.00 97.31 93 LYS A CA 1
ATOM 764 C C . LYS A 1 93 ? -0.464 -25.772 17.577 1.00 97.31 93 LYS A C 1
ATOM 766 O O . LYS A 1 93 ? 0.679 -26.153 17.819 1.00 97.31 93 LYS A O 1
ATOM 771 N N . ARG A 1 94 ? -1.195 -26.283 16.582 1.00 97.31 94 ARG A N 1
ATOM 772 C CA . ARG A 1 94 ? -0.678 -27.249 15.595 1.00 97.31 94 ARG A CA 1
ATOM 773 C C . ARG A 1 94 ? 0.188 -26.575 14.523 1.00 97.31 94 ARG A C 1
ATOM 775 O O . ARG A 1 94 ? 1.053 -27.230 13.954 1.00 97.31 94 ARG A O 1
ATOM 782 N N . ASN A 1 95 ? 0.020 -25.270 14.304 1.00 96.62 95 ASN A N 1
ATOM 783 C CA . ASN A 1 95 ? 0.666 -24.503 13.239 1.00 96.62 95 ASN A CA 1
ATOM 784 C C . ASN A 1 95 ? 1.592 -23.403 13.792 1.00 96.62 95 ASN A C 1
ATOM 786 O O . ASN A 1 95 ? 1.457 -22.220 13.489 1.00 96.62 95 ASN A O 1
ATOM 790 N N . LEU A 1 96 ? 2.587 -23.795 14.596 1.00 95.00 96 LEU A N 1
ATOM 791 C CA . LEU A 1 96 ? 3.473 -22.850 15.298 1.00 95.00 96 LEU A CA 1
ATOM 792 C C . LEU A 1 96 ? 4.351 -21.978 14.381 1.00 95.00 96 LEU A C 1
ATOM 794 O O . LEU A 1 96 ? 4.866 -20.957 14.830 1.00 95.00 96 LEU A O 1
ATOM 798 N N . HIS A 1 97 ? 4.519 -22.378 13.121 1.00 93.62 97 HIS A N 1
ATOM 799 C CA . HIS A 1 97 ? 5.338 -21.706 12.108 1.00 93.62 97 HIS A CA 1
ATOM 800 C C . HIS A 1 97 ? 4.621 -20.530 11.411 1.00 93.62 97 HIS A C 1
ATOM 802 O O . HIS A 1 97 ? 5.191 -19.901 10.518 1.00 93.62 97 HIS A O 1
ATOM 808 N N . THR A 1 98 ? 3.364 -20.258 11.774 1.00 95.75 98 THR A N 1
ATOM 809 C CA . THR A 1 98 ? 2.534 -19.195 11.197 1.00 95.75 98 THR A CA 1
ATOM 810 C C . THR A 1 98 ? 1.613 -18.574 12.254 1.00 95.75 98 THR A C 1
ATOM 812 O O . THR A 1 98 ? 1.586 -19.005 13.414 1.00 95.75 98 THR A O 1
ATOM 815 N N . SER A 1 99 ? 0.873 -17.543 11.850 1.00 97.00 99 SER A N 1
ATOM 816 C CA . SER A 1 99 ? -0.250 -16.980 12.594 1.00 97.00 99 SER A CA 1
ATOM 817 C C . SER A 1 99 ? -1.568 -17.624 12.153 1.00 97.00 99 SER A C 1
ATOM 819 O O . SER A 1 99 ? -1.691 -18.121 11.031 1.00 97.00 99 SER A O 1
ATOM 821 N N . TYR A 1 100 ? -2.577 -17.582 13.026 1.00 97.12 100 TYR A N 1
ATOM 822 C CA . TYR A 1 100 ? -3.909 -18.124 12.739 1.00 97.12 100 TYR A CA 1
ATOM 823 C C . TYR A 1 100 ? -4.643 -17.405 11.593 1.00 97.12 100 TYR A C 1
ATOM 825 O O . TYR A 1 100 ? -5.611 -17.951 11.066 1.00 97.12 100 TYR A O 1
ATOM 833 N N . ILE A 1 101 ? -4.209 -16.187 11.240 1.00 96.81 101 ILE A N 1
ATOM 834 C CA . ILE A 1 101 ? -4.900 -15.306 10.294 1.00 96.81 101 ILE A CA 1
ATOM 835 C C . ILE A 1 101 ? -4.206 -15.195 8.936 1.00 96.81 101 ILE A C 1
ATOM 837 O O . ILE A 1 101 ? -4.864 -14.851 7.964 1.00 96.81 101 ILE A O 1
ATOM 841 N N . SER A 1 102 ? -2.905 -15.497 8.839 1.00 95.31 102 SER A N 1
ATOM 842 C CA . SER A 1 102 ? -2.133 -15.270 7.609 1.00 95.31 102 SER A CA 1
ATOM 843 C C . SER A 1 102 ? -2.748 -15.960 6.387 1.00 95.31 102 SER A C 1
ATOM 845 O O . SER A 1 102 ? -2.999 -15.285 5.395 1.00 95.31 102 SER A O 1
ATOM 847 N N . GLU A 1 103 ? -3.030 -17.262 6.469 1.00 94.69 103 GLU A N 1
ATOM 848 C CA . GLU A 1 103 ? -3.650 -18.028 5.378 1.00 94.69 103 GLU A CA 1
ATOM 849 C C . GLU A 1 103 ? -5.084 -17.554 5.072 1.00 94.69 103 GLU A C 1
ATOM 851 O O . GLU A 1 103 ? -5.319 -17.182 3.926 1.00 94.69 103 GLU A O 1
ATOM 856 N N . PRO A 1 104 ? -6.019 -17.445 6.045 1.00 95.44 104 PRO A N 1
ATOM 857 C CA . PRO A 1 104 ? -7.348 -16.885 5.777 1.00 95.44 104 PRO A CA 1
ATOM 858 C C . PRO A 1 104 ? -7.330 -15.502 5.114 1.00 95.44 104 PRO A C 1
ATOM 860 O O . PRO A 1 104 ? -8.182 -15.202 4.281 1.00 95.44 104 PRO A O 1
ATOM 863 N N . TRP A 1 105 ? -6.370 -14.651 5.485 1.00 94.62 105 TRP A N 1
ATOM 864 C CA . TRP A 1 105 ? -6.232 -13.312 4.922 1.00 94.62 105 TRP A CA 1
ATOM 865 C C . TRP A 1 105 ? -5.734 -13.349 3.474 1.00 94.62 105 TRP A C 1
ATOM 867 O O . TRP A 1 105 ? -6.304 -12.667 2.629 1.00 94.62 105 TRP A O 1
ATOM 877 N N . PHE A 1 106 ? -4.742 -14.190 3.155 1.00 93.81 106 PHE A N 1
ATOM 878 C CA . PHE A 1 106 ? -4.341 -14.446 1.764 1.00 93.81 106 PHE A CA 1
ATOM 879 C C . PHE A 1 106 ? -5.502 -14.999 0.935 1.00 93.81 106 PHE A C 1
ATOM 881 O O . PHE A 1 106 ? -5.770 -14.515 -0.163 1.00 93.81 106 PHE A O 1
ATOM 888 N N . ASP A 1 107 ? -6.222 -15.975 1.480 1.00 93.94 107 ASP A N 1
ATOM 889 C CA . ASP A 1 107 ? -7.321 -16.650 0.800 1.00 93.94 107 ASP A CA 1
ATOM 890 C C . ASP A 1 107 ? -8.469 -15.707 0.452 1.00 93.94 107 ASP A C 1
ATOM 892 O O . ASP A 1 107 ? -9.060 -15.858 -0.616 1.00 93.94 107 ASP A O 1
ATOM 896 N N . MET A 1 108 ? -8.745 -14.707 1.293 1.00 93.31 108 MET A N 1
ATOM 897 C CA . MET A 1 108 ? -9.734 -13.668 1.007 1.00 93.31 108 MET A CA 1
ATOM 898 C C . MET A 1 108 ? -9.405 -12.920 -0.295 1.00 93.31 108 MET A C 1
ATOM 900 O O . MET A 1 108 ? -10.247 -12.855 -1.186 1.00 93.31 108 MET A O 1
ATOM 904 N N . TYR A 1 109 ? -8.177 -12.412 -0.447 1.00 93.06 109 TYR A N 1
ATOM 905 C CA . TYR A 1 109 ? -7.777 -11.682 -1.658 1.00 93.06 109 TYR A CA 1
ATOM 906 C C . TYR A 1 109 ? -7.608 -12.599 -2.871 1.00 93.06 109 TYR A C 1
ATOM 908 O O . TYR A 1 109 ? -7.982 -12.236 -3.989 1.00 93.06 109 TYR A O 1
ATOM 916 N N . LEU A 1 110 ? -7.032 -13.786 -2.664 1.00 94.56 110 LEU A N 1
ATOM 917 C CA . LEU A 1 110 ? -6.746 -14.735 -3.736 1.00 94.56 110 LEU A CA 1
ATOM 918 C C . LEU A 1 110 ? -7.990 -15.447 -4.253 1.00 94.56 110 LEU A C 1
ATOM 920 O O . LEU A 1 110 ? -7.920 -15.969 -5.359 1.00 94.56 110 LEU A O 1
ATOM 924 N N . SER A 1 111 ? -9.100 -15.467 -3.510 1.00 95.00 111 SER A N 1
ATOM 925 C CA . SER A 1 111 ? -10.364 -16.089 -3.940 1.00 95.00 111 SER A CA 1
ATOM 926 C C . SER A 1 111 ? -11.388 -15.076 -4.453 1.00 95.00 111 SER A C 1
ATOM 928 O O . SER A 1 111 ? -12.311 -15.462 -5.166 1.00 95.00 111 SER A O 1
ATOM 930 N N . ASP A 1 112 ? -11.228 -13.776 -4.188 1.00 93.56 112 ASP A N 1
ATOM 931 C CA . ASP A 1 112 ? -12.134 -12.773 -4.757 1.00 93.56 112 ASP A CA 1
ATOM 932 C C . ASP A 1 112 ? -11.936 -12.646 -6.275 1.00 93.56 112 ASP A C 1
ATOM 934 O O . ASP A 1 112 ? -10.809 -12.699 -6.776 1.00 93.56 112 ASP A O 1
ATOM 938 N N . ARG A 1 113 ? -13.043 -12.574 -7.017 1.00 94.88 113 ARG A N 1
ATOM 939 C CA . ARG A 1 113 ? -13.084 -12.609 -8.485 1.00 94.88 113 ARG A CA 1
ATOM 940 C C . ARG A 1 113 ? -13.265 -11.228 -9.111 1.00 94.88 113 ARG A C 1
ATOM 942 O O . ARG A 1 113 ? -13.199 -11.130 -10.341 1.00 94.88 113 ARG A O 1
ATOM 949 N N . ILE A 1 114 ? -13.473 -10.176 -8.316 1.00 92.25 114 ILE A N 1
ATOM 950 C CA . ILE A 1 114 ? -13.537 -8.810 -8.847 1.00 92.25 114 ILE A CA 1
ATOM 951 C C . ILE A 1 114 ? -12.186 -8.385 -9.456 1.00 92.25 114 ILE A C 1
ATOM 953 O O . ILE A 1 114 ? -11.137 -8.915 -9.074 1.00 92.25 114 ILE A O 1
ATOM 957 N N . PRO A 1 115 ? -12.178 -7.455 -10.428 1.00 89.38 115 PRO A N 1
ATOM 958 C CA . PRO A 1 115 ? -10.941 -6.890 -10.956 1.00 89.38 115 PRO A CA 1
ATOM 959 C C . PRO A 1 115 ? -10.073 -6.295 -9.848 1.00 89.38 115 PRO A C 1
ATOM 961 O O . PRO A 1 115 ? -10.574 -5.583 -8.983 1.00 89.38 115 PRO A O 1
ATOM 964 N N . CYS A 1 116 ? -8.767 -6.533 -9.891 1.00 87.88 116 CYS A N 1
ATOM 965 C CA . CYS A 1 116 ? -7.848 -5.940 -8.923 1.00 87.88 116 CYS A CA 1
ATOM 966 C C . CYS A 1 116 ? -7.663 -4.409 -9.038 1.00 87.88 116 CYS A C 1
ATOM 968 O O . CYS A 1 116 ? -7.564 -3.769 -7.986 1.00 87.88 116 CYS A O 1
ATOM 970 N N . PRO A 1 117 ? -7.624 -3.795 -10.246 1.00 83.69 117 PRO A N 1
ATOM 971 C CA . PRO A 1 117 ? -7.582 -2.339 -10.381 1.00 83.69 117 PRO A CA 1
ATOM 972 C C . PRO A 1 117 ? -8.740 -1.697 -9.634 1.00 83.69 117 PRO A C 1
ATOM 974 O O . PRO A 1 117 ? -9.847 -2.238 -9.662 1.00 83.69 117 PRO A O 1
ATOM 977 N N . ILE A 1 118 ? -8.495 -0.540 -9.014 1.00 84.38 118 ILE A N 1
ATOM 978 C CA . ILE A 1 118 ? -9.461 0.240 -8.221 1.00 84.38 118 ILE A CA 1
ATOM 979 C C . ILE A 1 118 ? -9.883 -0.448 -6.911 1.00 84.38 118 ILE A C 1
ATOM 981 O O . ILE A 1 118 ? -9.890 0.205 -5.871 1.00 84.38 118 ILE A O 1
ATOM 985 N N . ASN A 1 119 ? -10.215 -1.741 -6.941 1.00 88.25 119 ASN A N 1
ATOM 986 C CA . ASN A 1 119 ? -10.808 -2.450 -5.805 1.00 88.25 119 ASN A CA 1
ATOM 987 C C . ASN A 1 119 ? -9.783 -2.907 -4.759 1.00 88.25 119 ASN A C 1
ATOM 989 O O . ASN A 1 119 ? -10.100 -2.926 -3.573 1.00 88.25 119 ASN A O 1
ATOM 993 N N . TYR A 1 120 ? -8.574 -3.293 -5.184 1.00 88.19 120 TYR A N 1
ATOM 994 C CA . TYR A 1 120 ? -7.533 -3.778 -4.270 1.00 88.19 120 TYR A CA 1
ATOM 995 C C . TYR A 1 120 ? -6.233 -3.011 -4.368 1.00 88.19 120 TYR A C 1
ATOM 997 O O . TYR A 1 120 ? -5.631 -2.757 -3.334 1.00 88.19 120 TYR A O 1
ATOM 1005 N N . ASN A 1 121 ? -5.794 -2.670 -5.578 1.00 88.69 121 ASN A N 1
ATOM 1006 C CA . ASN A 1 121 ? -4.493 -2.050 -5.789 1.00 88.69 121 ASN A CA 1
ATOM 1007 C C . ASN A 1 121 ? -4.482 -0.584 -5.338 1.00 88.69 121 ASN A C 1
ATOM 1009 O O . ASN A 1 121 ? -5.171 0.234 -5.956 1.00 88.69 121 ASN A O 1
ATOM 1013 N N . PRO A 1 122 ? -3.689 -0.226 -4.315 1.00 90.94 122 PRO A N 1
ATOM 1014 C CA . PRO A 1 122 ? -3.403 1.162 -3.998 1.00 90.94 122 PRO A CA 1
ATOM 1015 C C . PRO A 1 122 ? -2.218 1.678 -4.833 1.00 90.94 122 PRO A C 1
ATOM 1017 O O . PRO A 1 122 ? -1.500 0.915 -5.488 1.00 90.94 122 PRO A O 1
ATOM 1020 N N . PHE A 1 123 ? -1.970 2.982 -4.746 1.00 90.75 123 PHE A N 1
ATOM 1021 C CA . PHE A 1 123 ? -0.760 3.616 -5.262 1.00 90.75 123 PHE A CA 1
ATOM 1022 C C . PHE A 1 123 ? -0.117 4.542 -4.221 1.00 90.75 123 PHE A C 1
ATOM 1024 O O . PHE A 1 123 ? -0.785 5.058 -3.321 1.00 90.75 123 PHE A O 1
ATOM 1031 N N . MET A 1 124 ? 1.190 4.768 -4.359 1.00 91.38 124 MET A N 1
ATOM 1032 C CA . MET A 1 124 ? 1.984 5.692 -3.548 1.00 91.38 124 MET A CA 1
ATOM 1033 C C . MET A 1 124 ? 2.942 6.481 -4.440 1.00 91.38 124 MET A C 1
ATOM 1035 O O . MET A 1 124 ? 3.758 5.898 -5.148 1.00 91.38 124 MET A O 1
ATOM 1039 N N . VAL A 1 125 ? 2.863 7.806 -4.396 1.00 89.88 125 VAL A N 1
ATOM 1040 C CA . VAL A 1 125 ? 3.691 8.721 -5.187 1.00 89.88 125 VAL A CA 1
ATOM 1041 C C . VAL A 1 125 ? 4.899 9.145 -4.362 1.00 89.88 125 VAL A C 1
ATOM 1043 O O . VAL A 1 125 ? 4.753 9.626 -3.236 1.00 89.88 125 VAL A O 1
ATOM 1046 N N . TYR A 1 126 ? 6.095 8.987 -4.923 1.00 91.75 126 TYR A N 1
ATOM 1047 C CA . TYR A 1 126 ? 7.327 9.498 -4.336 1.00 91.75 126 TYR A CA 1
ATOM 1048 C C . TYR A 1 126 ? 7.297 11.026 -4.252 1.00 91.75 126 TYR A C 1
ATOM 1050 O O . TYR A 1 126 ? 6.892 11.708 -5.194 1.00 91.75 126 TYR A O 1
ATOM 1058 N N . ALA A 1 127 ? 7.832 11.575 -3.165 1.00 89.56 127 ALA A N 1
ATOM 1059 C CA . ALA A 1 127 ? 8.263 12.966 -3.135 1.00 89.56 127 ALA A CA 1
ATOM 1060 C C . ALA A 1 127 ? 9.252 13.242 -4.286 1.00 89.56 127 ALA A C 1
ATOM 1062 O O . ALA A 1 127 ? 10.011 12.342 -4.660 1.00 89.56 127 ALA A O 1
ATOM 1063 N N . PRO A 1 128 ? 9.240 14.440 -4.899 1.00 88.44 128 PRO A N 1
ATOM 1064 C CA . PRO A 1 128 ? 10.199 14.794 -5.945 1.00 88.44 128 PRO A CA 1
ATOM 1065 C C . PRO A 1 128 ? 11.641 14.710 -5.429 1.00 88.44 128 PRO A C 1
ATOM 1067 O O . PRO A 1 128 ? 11.889 14.856 -4.229 1.00 88.44 128 PRO A O 1
ATOM 1070 N N . ASP A 1 129 ? 12.597 14.480 -6.335 1.00 88.62 129 ASP A N 1
ATOM 1071 C CA . ASP A 1 129 ? 14.006 14.659 -5.984 1.00 88.62 129 ASP A CA 1
ATOM 1072 C C . ASP A 1 129 ? 14.217 16.132 -5.581 1.00 88.62 129 ASP A C 1
ATOM 1074 O O . ASP A 1 129 ? 13.728 17.018 -6.297 1.00 88.62 129 ASP A O 1
ATOM 1078 N N . PRO A 1 130 ? 14.888 16.415 -4.447 1.00 87.00 130 PRO A N 1
ATOM 1079 C CA . PRO A 1 130 ? 15.168 17.783 -4.021 1.00 87.00 130 PRO A CA 1
ATOM 1080 C C . PRO A 1 130 ? 15.955 18.606 -5.042 1.00 87.00 130 PRO A C 1
ATOM 1082 O O . PRO A 1 130 ? 15.860 19.830 -5.009 1.00 87.00 130 PRO A O 1
ATOM 1085 N N . ASP A 1 131 ? 16.728 17.965 -5.924 1.00 86.31 131 ASP A N 1
ATOM 1086 C CA . ASP A 1 131 ? 17.326 18.618 -7.083 1.00 86.31 131 ASP A CA 1
ATOM 1087 C C . ASP A 1 131 ? 16.383 18.485 -8.299 1.00 86.31 131 ASP A C 1
ATOM 1089 O O . ASP A 1 131 ? 16.216 17.386 -8.849 1.00 86.31 131 ASP A O 1
ATOM 1093 N N . PRO A 1 132 ? 15.780 19.597 -8.774 1.00 87.12 132 PRO A N 1
ATOM 1094 C CA . PRO A 1 132 ? 14.858 19.589 -9.905 1.00 87.12 132 PRO A CA 1
ATOM 1095 C C . PRO A 1 132 ? 15.420 18.939 -11.174 1.00 87.12 132 PRO A C 1
ATOM 1097 O O . PRO A 1 132 ? 14.648 18.385 -11.955 1.00 87.12 132 PRO A O 1
ATOM 1100 N N . ALA A 1 133 ? 16.741 18.963 -11.379 1.00 87.50 133 ALA A N 1
ATOM 1101 C CA . ALA A 1 133 ? 17.373 18.414 -12.575 1.00 87.50 133 ALA A CA 1
ATOM 1102 C C . ALA A 1 133 ? 17.275 16.877 -12.661 1.00 87.50 133 ALA A C 1
ATOM 1104 O O . ALA A 1 133 ? 17.323 16.320 -13.758 1.00 87.50 133 ALA A O 1
ATOM 1105 N N . TYR A 1 134 ? 17.090 16.189 -11.529 1.00 90.06 134 TYR A N 1
ATOM 1106 C CA . TYR A 1 134 ? 16.931 14.729 -11.466 1.00 90.06 134 TYR A CA 1
ATOM 1107 C C . TYR A 1 134 ? 15.478 14.269 -11.548 1.00 90.06 134 TYR A C 1
ATOM 1109 O O . TYR A 1 134 ? 15.220 13.066 -11.554 1.00 90.06 134 TYR A O 1
ATOM 1117 N N . ASN A 1 135 ? 14.534 15.203 -11.675 1.00 89.69 135 ASN A N 1
ATOM 1118 C CA . ASN A 1 135 ? 13.137 14.899 -11.967 1.00 89.69 135 ASN A CA 1
ATOM 1119 C C . ASN A 1 135 ? 12.872 14.754 -13.480 1.00 89.69 135 ASN A C 1
ATOM 1121 O O . ASN A 1 135 ? 11.727 14.750 -13.904 1.00 89.69 135 ASN A O 1
ATOM 1125 N N . ASP A 1 136 ? 13.903 14.605 -14.316 1.00 90.75 136 ASP A N 1
ATOM 1126 C CA . ASP A 1 136 ? 13.733 14.131 -15.694 1.00 90.75 136 ASP A CA 1
ATOM 1127 C C . ASP A 1 136 ? 13.314 12.647 -15.720 1.00 90.75 136 ASP A C 1
ATOM 1129 O O . ASP A 1 136 ? 13.865 11.824 -14.986 1.00 90.75 136 ASP A O 1
ATOM 1133 N N . GLN A 1 137 ? 12.374 12.282 -16.600 1.00 92.00 137 GLN A N 1
ATOM 1134 C CA . GLN A 1 137 ? 11.791 10.935 -16.661 1.00 92.00 137 GLN A CA 1
ATOM 1135 C C . GLN A 1 137 ? 12.850 9.836 -16.851 1.00 92.00 137 GLN A C 1
ATOM 1137 O O . GLN A 1 137 ? 12.830 8.834 -16.134 1.00 92.00 137 GLN A O 1
ATOM 1142 N N . LEU A 1 138 ? 13.777 10.006 -17.801 1.00 94.44 138 LEU A N 1
ATOM 1143 C CA . LEU A 1 138 ? 14.812 9.008 -18.097 1.00 94.44 138 LEU A CA 1
ATOM 1144 C C . LEU A 1 138 ? 15.791 8.864 -16.927 1.00 94.44 138 LEU A C 1
ATOM 1146 O O . LEU A 1 138 ? 16.121 7.752 -16.502 1.00 94.44 138 LEU A O 1
ATOM 1150 N N . THR A 1 139 ? 16.256 10.002 -16.420 1.00 94.50 139 THR A N 1
ATOM 1151 C CA . THR A 1 139 ? 17.234 10.082 -15.331 1.00 94.50 139 THR A CA 1
ATOM 1152 C C . THR A 1 139 ? 16.666 9.470 -14.052 1.00 94.50 139 THR A C 1
ATOM 1154 O O . THR A 1 139 ? 17.283 8.584 -13.453 1.00 94.50 139 THR A O 1
ATOM 1157 N N . ARG A 1 140 ? 15.443 9.858 -13.677 1.00 94.75 140 ARG A N 1
ATOM 1158 C CA . ARG A 1 140 ? 14.763 9.359 -12.480 1.00 94.75 140 ARG A CA 1
ATOM 1159 C C . ARG A 1 140 ? 14.435 7.872 -12.573 1.00 94.75 140 ARG A C 1
ATOM 1161 O O . ARG A 1 140 ? 14.673 7.151 -11.605 1.00 94.75 140 ARG A O 1
ATOM 1168 N N . ALA A 1 141 ? 13.964 7.399 -13.734 1.00 95.62 141 ALA A N 1
ATOM 1169 C CA . ALA A 1 141 ? 13.728 5.973 -13.981 1.00 95.62 141 ALA A CA 1
ATOM 1170 C C . ALA A 1 141 ? 14.990 5.154 -13.743 1.00 95.62 141 ALA A C 1
ATOM 1172 O O . ALA A 1 141 ? 14.978 4.192 -12.977 1.00 95.62 141 ALA A O 1
ATOM 1173 N N . THR A 1 142 ? 16.091 5.572 -14.365 1.00 96.62 142 THR A N 1
ATOM 1174 C CA . THR A 1 142 ? 17.369 4.870 -14.266 1.00 96.62 142 THR A CA 1
ATOM 1175 C C . THR A 1 142 ? 17.851 4.811 -12.817 1.00 96.62 142 THR A C 1
ATOM 1177 O O . THR A 1 142 ? 18.175 3.732 -12.324 1.00 96.62 142 THR A O 1
ATOM 1180 N N . ASN A 1 143 ? 17.846 5.946 -12.109 1.00 96.44 143 ASN A N 1
ATOM 1181 C CA . ASN A 1 143 ? 18.327 6.017 -10.730 1.00 96.44 143 ASN A CA 1
ATOM 1182 C C . ASN A 1 143 ? 17.518 5.118 -9.780 1.00 96.44 143 ASN A C 1
ATOM 1184 O O . ASN A 1 143 ? 18.110 4.376 -8.994 1.00 96.44 143 ASN A O 1
ATOM 1188 N N . LEU A 1 144 ? 16.184 5.119 -9.888 1.00 97.06 144 LEU A N 1
ATOM 1189 C CA . LEU A 1 144 ? 15.323 4.251 -9.077 1.00 97.06 144 LEU A CA 1
ATOM 1190 C C . LEU A 1 144 ? 15.563 2.763 -9.369 1.00 97.06 144 LEU A C 1
ATOM 1192 O O . LEU A 1 144 ? 15.689 1.974 -8.438 1.00 97.06 144 LEU A O 1
ATOM 1196 N N . ILE A 1 145 ? 15.697 2.374 -10.640 1.00 97.44 145 ILE A N 1
ATOM 1197 C CA . ILE A 1 145 ? 15.924 0.974 -11.045 1.00 97.44 145 ILE A CA 1
ATOM 1198 C C . ILE A 1 145 ? 17.247 0.432 -10.505 1.00 97.44 145 ILE A C 1
ATOM 1200 O O . ILE A 1 145 ? 17.293 -0.694 -10.003 1.00 97.44 145 ILE A O 1
ATOM 1204 N N . ILE A 1 146 ? 18.316 1.229 -10.571 1.00 97.75 146 ILE A N 1
ATOM 1205 C CA . ILE A 1 146 ? 19.605 0.845 -9.987 1.00 97.75 146 ILE A CA 1
ATOM 1206 C C . ILE A 1 146 ? 19.472 0.671 -8.474 1.00 97.75 146 ILE A C 1
ATOM 1208 O O . ILE A 1 146 ? 19.940 -0.333 -7.932 1.00 97.75 146 ILE A O 1
ATOM 1212 N N . SER A 1 147 ? 18.760 1.576 -7.800 1.00 97.62 147 SER A N 1
ATOM 1213 C CA . SER A 1 147 ? 18.483 1.443 -6.369 1.00 97.62 147 SER A CA 1
ATOM 1214 C C . SER A 1 147 ? 17.674 0.183 -6.028 1.00 97.62 147 SER A C 1
ATOM 1216 O O . SER A 1 147 ? 18.020 -0.555 -5.105 1.00 97.62 147 SER A O 1
ATOM 1218 N N . TYR A 1 148 ? 16.658 -0.159 -6.823 1.00 97.44 148 TYR A N 1
ATOM 1219 C CA . TYR A 1 148 ? 15.903 -1.403 -6.661 1.00 97.44 148 TYR A CA 1
ATOM 1220 C C . TYR A 1 148 ? 16.781 -2.647 -6.815 1.00 97.44 148 TYR A C 1
ATOM 1222 O O . TYR A 1 148 ? 16.696 -3.559 -5.991 1.00 97.44 148 TYR A O 1
ATOM 1230 N N . GLY A 1 149 ? 17.684 -2.666 -7.802 1.00 96.69 149 GLY A N 1
ATOM 1231 C CA . GLY A 1 149 ? 18.674 -3.735 -7.956 1.00 96.69 149 GLY A CA 1
ATOM 1232 C C . GLY A 1 149 ? 19.573 -3.879 -6.724 1.00 96.69 149 GLY A C 1
ATOM 1233 O O . GLY A 1 149 ? 19.807 -4.991 -6.246 1.00 96.69 149 GLY A O 1
ATOM 1234 N N . ARG A 1 150 ? 20.019 -2.755 -6.151 1.00 97.50 150 ARG A N 1
ATOM 1235 C CA . ARG A 1 150 ? 20.852 -2.706 -4.934 1.00 97.50 150 ARG A CA 1
ATOM 1236 C C . ARG A 1 150 ? 20.118 -3.234 -3.706 1.00 97.50 150 ARG A C 1
ATOM 1238 O O . ARG A 1 150 ? 20.715 -3.939 -2.888 1.00 97.50 150 ARG A O 1
ATOM 1245 N N . ILE A 1 151 ? 18.827 -2.925 -3.581 1.00 96.62 151 ILE A N 1
ATOM 1246 C CA . ILE A 1 151 ? 17.956 -3.442 -2.519 1.00 96.62 151 ILE A CA 1
ATOM 1247 C C . ILE A 1 151 ? 17.732 -4.947 -2.701 1.00 96.62 151 ILE A C 1
ATOM 1249 O O . ILE A 1 151 ? 17.894 -5.688 -1.732 1.00 96.62 151 ILE A O 1
ATOM 1253 N N . LYS A 1 152 ? 17.442 -5.418 -3.923 1.00 95.38 152 LYS A N 1
ATOM 1254 C CA . LYS A 1 152 ? 17.295 -6.851 -4.234 1.00 95.38 152 LYS A CA 1
ATOM 1255 C C . LYS A 1 152 ? 18.551 -7.634 -3.861 1.00 95.38 152 LYS A C 1
ATOM 1257 O O . LYS A 1 152 ? 18.457 -8.604 -3.117 1.00 95.38 152 LYS A O 1
ATOM 1262 N N . ARG A 1 153 ? 19.735 -7.161 -4.267 1.00 95.25 153 ARG A N 1
ATOM 1263 C CA . ARG A 1 153 ? 21.009 -7.785 -3.873 1.00 95.25 153 ARG A CA 1
ATOM 1264 C C . ARG A 1 153 ? 21.199 -7.815 -2.364 1.00 95.25 153 ARG A C 1
ATOM 1266 O O . ARG A 1 153 ? 21.639 -8.825 -1.820 1.00 95.25 153 ARG A O 1
ATOM 1273 N N . ALA A 1 154 ? 20.889 -6.717 -1.676 1.00 95.94 154 ALA A N 1
ATOM 1274 C CA . ALA A 1 154 ? 20.994 -6.675 -0.223 1.00 95.94 154 ALA A CA 1
ATOM 1275 C C . ALA A 1 154 ? 20.013 -7.646 0.448 1.00 95.94 154 ALA A C 1
ATOM 1277 O O . ALA A 1 154 ? 20.364 -8.257 1.453 1.00 95.94 154 ALA A O 1
ATOM 1278 N N . LEU A 1 155 ? 18.813 -7.820 -0.099 1.00 94.50 155 LEU A N 1
ATOM 1279 C CA . LEU A 1 155 ? 17.829 -8.773 0.396 1.00 94.50 155 LEU A CA 1
ATOM 1280 C C . LEU A 1 155 ? 18.285 -10.228 0.187 1.00 94.50 155 LEU A C 1
ATOM 1282 O O . LEU A 1 155 ? 18.269 -11.005 1.141 1.00 94.50 155 LEU A O 1
ATOM 1286 N N . ASP A 1 156 ? 18.742 -10.573 -1.019 1.00 93.44 156 ASP A N 1
ATOM 1287 C CA . ASP A 1 156 ? 19.184 -11.930 -1.378 1.00 93.44 156 ASP A CA 1
ATOM 1288 C C . ASP A 1 156 ? 20.408 -12.377 -0.574 1.00 93.44 156 ASP A C 1
ATOM 1290 O O . ASP A 1 156 ? 20.476 -13.514 -0.109 1.00 93.44 156 ASP A O 1
ATOM 1294 N N . SER A 1 157 ? 21.361 -11.464 -0.369 1.00 94.62 157 SER A N 1
ATOM 1295 C CA . SER A 1 157 ? 22.568 -11.710 0.429 1.00 94.62 157 SER A CA 1
ATOM 1296 C C . SER A 1 157 ? 22.334 -11.588 1.944 1.00 94.62 157 SER A C 1
ATOM 1298 O O . SER A 1 157 ? 23.291 -11.654 2.714 1.00 94.62 157 SER A O 1
ATOM 1300 N N . GLU A 1 158 ? 21.089 -11.373 2.388 1.00 95.38 158 GLU A N 1
ATOM 1301 C CA . GLU A 1 158 ? 20.708 -11.093 3.782 1.00 95.38 158 GLU A CA 1
ATOM 1302 C C . GLU A 1 158 ? 21.476 -9.916 4.427 1.00 95.38 158 GLU A C 1
ATOM 1304 O O . GLU A 1 158 ? 21.678 -9.859 5.643 1.00 95.38 158 GLU A O 1
ATOM 1309 N N . TYR A 1 159 ? 21.892 -8.953 3.609 1.00 95.75 159 TYR A N 1
ATOM 1310 C CA . TYR A 1 159 ? 22.582 -7.721 3.986 1.00 95.75 159 TYR A CA 1
ATOM 1311 C C . TYR A 1 159 ? 21.638 -6.547 4.241 1.00 95.75 159 TYR A C 1
ATOM 1313 O O . TYR A 1 159 ? 22.064 -5.531 4.794 1.00 95.75 159 TYR A O 1
ATOM 1321 N N . LEU A 1 160 ? 20.359 -6.655 3.884 1.00 95.19 160 LEU A N 1
ATOM 1322 C CA . LEU A 1 160 ? 19.372 -5.633 4.206 1.00 95.19 160 LEU A CA 1
ATOM 1323 C C . LEU A 1 160 ? 19.173 -5.564 5.731 1.00 95.19 160 LEU A C 1
ATOM 1325 O O . LEU A 1 160 ? 18.981 -6.590 6.385 1.00 95.19 160 LEU A O 1
ATOM 1329 N N . LYS A 1 161 ? 19.214 -4.363 6.318 1.00 94.12 161 LYS A N 1
ATOM 1330 C CA . LYS A 1 161 ? 18.993 -4.175 7.759 1.00 94.12 161 LYS A CA 1
ATOM 1331 C C . LYS A 1 161 ? 17.616 -4.716 8.174 1.00 94.12 161 LYS A C 1
ATOM 1333 O O . LYS A 1 161 ? 16.634 -4.345 7.523 1.00 94.12 161 LYS A O 1
ATOM 1338 N N . PRO A 1 162 ? 17.523 -5.509 9.260 1.00 94.50 162 PRO A N 1
ATOM 1339 C CA . PRO A 1 162 ? 16.247 -5.994 9.771 1.00 94.50 162 PRO A CA 1
ATOM 1340 C C . PRO A 1 162 ? 15.266 -4.861 10.053 1.00 94.50 162 PRO A C 1
ATOM 1342 O O . PRO A 1 162 ? 15.655 -3.806 10.557 1.00 94.50 162 PRO A O 1
ATOM 1345 N N . GLU A 1 163 ? 13.992 -5.108 9.774 1.00 93.81 163 GLU A N 1
ATOM 1346 C CA . GLU A 1 163 ? 12.910 -4.188 10.103 1.00 93.81 163 GLU A CA 1
ATOM 1347 C C . GLU A 1 163 ? 12.653 -4.212 11.616 1.00 93.81 163 GLU A C 1
ATOM 1349 O O . GLU A 1 163 ? 12.360 -5.262 12.199 1.00 93.81 163 GLU A O 1
ATOM 1354 N N . ILE A 1 164 ? 12.826 -3.068 12.279 1.00 93.31 164 ILE A N 1
ATOM 1355 C CA . ILE A 1 164 ? 12.724 -2.953 13.737 1.00 93.31 164 ILE A CA 1
ATOM 1356 C C . ILE A 1 164 ? 12.038 -1.637 14.082 1.00 93.31 164 ILE A C 1
ATOM 1358 O O . ILE A 1 164 ? 12.533 -0.560 13.758 1.00 93.31 164 ILE A O 1
ATOM 1362 N N . TYR A 1 165 ? 10.941 -1.726 14.827 1.00 91.81 165 TYR A N 1
ATOM 1363 C CA . TYR A 1 165 ? 10.313 -0.562 15.432 1.00 91.81 165 TYR A CA 1
ATOM 1364 C C . TYR A 1 165 ? 11.020 -0.196 16.744 1.00 91.81 165 TYR A C 1
ATOM 1366 O O . TYR A 1 165 ? 11.084 -1.004 17.672 1.00 91.81 165 TYR A O 1
ATOM 1374 N N . TYR A 1 166 ? 11.538 1.026 16.847 1.00 91.06 166 TYR A N 1
ATOM 1375 C CA . TYR A 1 166 ? 12.227 1.515 18.042 1.00 91.06 166 TYR A CA 1
ATOM 1376 C C . TYR A 1 166 ? 11.351 2.506 18.811 1.00 91.06 166 TYR A C 1
ATOM 1378 O O . TYR A 1 166 ? 10.977 3.543 18.270 1.00 91.06 166 TYR A O 1
ATOM 1386 N N . LEU A 1 167 ? 11.106 2.260 20.104 1.00 88.38 167 LEU A N 1
ATOM 1387 C CA . LEU A 1 167 ? 10.479 3.265 20.980 1.00 88.38 167 LEU A CA 1
ATOM 1388 C C . LEU A 1 167 ? 11.359 4.509 21.144 1.00 88.38 167 LEU A C 1
ATOM 1390 O O . LEU A 1 167 ? 10.858 5.621 21.289 1.00 88.38 167 LEU A O 1
ATOM 1394 N N . ASN A 1 168 ? 12.678 4.311 21.131 1.00 88.00 168 ASN A N 1
ATOM 1395 C CA . ASN A 1 168 ? 13.664 5.380 21.123 1.00 88.00 168 ASN A CA 1
ATOM 1396 C C . ASN A 1 168 ? 14.592 5.200 19.910 1.00 88.00 168 ASN A C 1
ATOM 1398 O O . ASN A 1 168 ? 15.386 4.256 19.907 1.00 88.00 168 ASN A O 1
ATOM 1402 N N . PRO A 1 169 ? 14.558 6.105 18.913 1.00 85.56 169 PRO A N 1
ATOM 1403 C CA . PRO A 1 169 ? 15.394 6.005 17.715 1.00 85.56 169 PRO A CA 1
ATOM 1404 C C . PRO A 1 169 ? 16.899 5.894 18.003 1.00 85.56 169 PRO A C 1
ATOM 1406 O O . PRO A 1 169 ? 17.628 5.255 17.247 1.00 85.56 169 PRO A O 1
ATOM 1409 N N . LYS A 1 170 ? 17.380 6.439 19.134 1.00 88.12 170 LYS A N 1
ATOM 1410 C CA . LYS A 1 170 ? 18.796 6.347 19.541 1.00 88.12 170 LYS A CA 1
ATOM 1411 C C . LYS A 1 170 ? 19.256 4.906 19.799 1.00 88.12 170 LYS A C 1
ATOM 1413 O O . LYS A 1 170 ? 20.453 4.634 19.773 1.00 88.12 170 LYS A O 1
ATOM 1418 N N . THR A 1 171 ? 18.330 3.978 20.040 1.00 87.50 171 THR A N 1
ATOM 1419 C CA . THR A 1 171 ? 18.648 2.557 20.226 1.00 87.50 171 THR A CA 1
ATOM 1420 C C . THR A 1 171 ? 19.225 1.932 18.954 1.00 87.50 171 THR A C 1
ATOM 1422 O O . THR A 1 171 ? 20.111 1.086 19.060 1.00 87.50 171 THR A O 1
ATOM 1425 N N . ALA A 1 172 ? 18.811 2.379 17.763 1.00 83.62 172 ALA A N 1
ATOM 1426 C CA . ALA A 1 172 ? 19.260 1.811 16.489 1.00 83.62 172 ALA A CA 1
ATOM 1427 C C . ALA A 1 172 ? 20.786 1.908 16.278 1.00 83.62 172 ALA A C 1
ATOM 1429 O O . ALA A 1 172 ? 21.394 1.040 15.654 1.00 83.62 172 ALA A O 1
ATOM 1430 N N . THR A 1 173 ? 21.429 2.938 16.835 1.00 83.62 173 THR A N 1
ATOM 1431 C CA . THR A 1 173 ? 22.880 3.173 16.722 1.00 83.62 173 THR A CA 1
ATOM 1432 C C . THR A 1 173 ? 23.665 2.741 17.966 1.00 83.62 173 THR A C 1
ATOM 1434 O O . THR A 1 173 ? 24.882 2.922 18.045 1.00 83.62 173 THR A O 1
ATOM 1437 N N . SER A 1 174 ? 22.996 2.134 18.950 1.00 87.25 174 SER A N 1
ATOM 1438 C CA . SER A 1 174 ? 23.603 1.732 20.218 1.00 87.25 174 SER A CA 1
ATOM 1439 C C . SER A 1 174 ? 24.558 0.543 20.040 1.00 87.25 174 SER A C 1
ATOM 1441 O O . SER A 1 174 ? 24.160 -0.557 19.650 1.00 87.25 174 SER A O 1
ATOM 1443 N N . LYS A 1 175 ? 25.843 0.735 20.381 1.00 87.75 175 LYS A N 1
ATOM 1444 C CA . LYS A 1 175 ? 26.853 -0.343 20.364 1.00 87.75 175 LYS A CA 1
ATOM 1445 C C . LYS A 1 175 ? 26.459 -1.536 21.256 1.00 87.75 175 LYS A C 1
ATOM 1447 O O . LYS A 1 175 ? 26.552 -2.662 20.764 1.00 87.75 175 LYS A O 1
ATOM 1452 N N . PRO A 1 176 ? 25.982 -1.339 22.507 1.00 87.75 176 PRO A N 1
ATOM 1453 C CA . PRO A 1 176 ? 25.473 -2.437 23.334 1.00 87.75 176 PRO A CA 1
ATOM 1454 C C . PRO A 1 176 ? 24.339 -3.233 22.680 1.00 87.75 176 PRO A C 1
ATOM 1456 O O . PRO A 1 176 ? 24.358 -4.461 22.723 1.00 87.75 176 PRO A O 1
ATOM 1459 N N . PHE A 1 177 ? 23.384 -2.550 22.041 1.00 87.50 177 PHE A N 1
ATOM 1460 C CA . PHE A 1 177 ? 22.261 -3.195 21.357 1.00 87.50 177 PHE A CA 1
ATOM 1461 C C . PHE A 1 177 ? 22.743 -4.075 20.198 1.00 87.50 177 PHE A C 1
ATOM 1463 O O . PHE A 1 177 ? 22.393 -5.254 20.126 1.00 87.50 177 PHE A O 1
ATOM 1470 N N . ASN A 1 178 ? 23.611 -3.535 19.337 1.00 84.81 178 ASN A N 1
ATOM 1471 C CA . ASN A 1 178 ? 24.164 -4.271 18.201 1.00 84.81 178 ASN A CA 1
ATOM 1472 C C . ASN A 1 178 ? 25.013 -5.467 18.647 1.00 84.81 178 ASN A C 1
ATOM 1474 O O . ASN A 1 178 ? 24.896 -6.555 18.082 1.00 84.81 178 ASN A O 1
ATOM 1478 N N . TRP A 1 179 ? 25.835 -5.295 19.686 1.00 87.69 179 TRP A N 1
ATOM 1479 C CA . TRP A 1 179 ? 26.610 -6.392 20.262 1.00 87.69 179 TRP A CA 1
ATOM 1480 C C . TRP A 1 179 ? 25.698 -7.496 20.807 1.00 87.69 179 TRP A C 1
ATOM 1482 O O . TRP A 1 179 ? 25.902 -8.670 20.491 1.00 87.69 179 TRP A O 1
ATOM 1492 N N . LEU A 1 180 ? 24.658 -7.138 21.565 1.00 85.81 180 LEU A N 1
ATOM 1493 C CA . LEU A 1 180 ? 23.719 -8.108 22.121 1.00 85.81 180 LEU A CA 1
ATOM 1494 C C . LEU A 1 180 ? 22.978 -8.860 21.010 1.00 85.81 180 LEU A C 1
ATOM 1496 O O . LEU A 1 180 ? 22.905 -10.089 21.038 1.00 85.81 180 LEU A O 1
ATOM 1500 N N . CYS A 1 181 ? 22.478 -8.143 20.001 1.00 82.69 181 CYS A N 1
ATOM 1501 C CA . CYS A 1 181 ? 21.774 -8.752 18.878 1.00 82.69 181 CYS A CA 1
ATOM 1502 C C . CYS A 1 181 ? 22.649 -9.789 18.169 1.00 82.69 181 CYS A C 1
ATOM 1504 O O . CYS A 1 181 ? 22.171 -10.891 17.908 1.00 82.69 181 CYS A O 1
ATOM 1506 N N . LYS A 1 182 ? 23.930 -9.492 17.918 1.00 83.38 182 LYS A N 1
ATOM 1507 C CA . LYS A 1 182 ? 24.857 -10.418 17.241 1.00 83.38 182 LYS A CA 1
ATOM 1508 C C . LYS A 1 182 ? 25.146 -11.685 18.054 1.00 83.38 182 LYS A C 1
ATOM 1510 O O . LYS A 1 182 ? 25.208 -12.769 17.480 1.00 83.38 182 LYS A O 1
ATOM 1515 N N . ASN A 1 183 ? 25.294 -11.559 19.373 1.00 86.75 183 ASN A N 1
ATOM 1516 C CA . ASN A 1 183 ? 25.763 -12.651 20.234 1.00 86.75 183 ASN A CA 1
ATOM 1517 C C . ASN A 1 183 ? 24.640 -13.519 20.832 1.00 86.75 183 ASN A C 1
ATOM 1519 O O . ASN A 1 183 ? 24.911 -14.592 21.370 1.00 86.75 183 ASN A O 1
ATOM 1523 N N . LEU A 1 184 ? 23.374 -13.099 20.739 1.00 87.88 184 LEU A N 1
ATOM 1524 C CA . LEU A 1 184 ? 22.256 -13.886 21.260 1.00 87.88 184 LEU A CA 1
ATOM 1525 C C . LEU A 1 184 ? 21.927 -15.114 20.400 1.00 87.88 184 LEU A C 1
ATOM 1527 O O . LEU A 1 184 ? 21.867 -15.074 19.163 1.00 87.88 184 LEU A O 1
ATOM 1531 N N . SER A 1 185 ? 21.609 -16.210 21.094 1.00 88.06 185 SER A N 1
ATOM 1532 C CA . SER A 1 185 ? 21.120 -17.440 20.473 1.00 88.06 185 SER A CA 1
ATOM 1533 C C . SER A 1 185 ? 19.823 -17.187 19.699 1.00 88.06 185 SER A C 1
ATOM 1535 O O . SER A 1 185 ? 19.018 -16.329 20.065 1.00 88.06 185 SER A O 1
ATOM 1537 N N . LYS A 1 186 ? 19.591 -17.958 18.625 1.00 86.62 186 LYS A N 1
ATOM 1538 C CA . LYS A 1 186 ? 18.488 -17.729 17.669 1.00 86.62 186 LYS A CA 1
ATOM 1539 C C . LYS A 1 186 ? 17.111 -17.557 18.319 1.00 86.62 186 LYS A C 1
ATOM 1541 O O . LYS A 1 186 ? 16.309 -16.797 17.798 1.00 86.62 186 LYS A O 1
ATOM 1546 N N . ASN A 1 187 ? 16.848 -18.224 19.442 1.00 87.69 187 ASN A N 1
ATOM 1547 C CA . ASN A 1 187 ? 15.553 -18.184 20.127 1.00 87.69 187 ASN A CA 1
ATOM 1548 C C . ASN A 1 187 ? 15.410 -17.003 21.111 1.00 87.69 187 ASN A C 1
ATOM 1550 O O . ASN A 1 187 ? 14.302 -16.721 21.556 1.00 87.69 187 ASN A O 1
ATOM 1554 N N . LEU A 1 188 ? 16.508 -16.320 21.461 1.00 90.19 188 LEU A N 1
ATOM 1555 C CA . LEU A 1 188 ? 16.530 -15.229 22.445 1.00 90.19 188 LEU A CA 1
ATOM 1556 C C . LEU A 1 188 ? 16.652 -13.830 21.823 1.00 90.19 188 LEU A C 1
ATOM 1558 O O . LEU A 1 188 ? 16.496 -12.837 22.527 1.00 90.19 188 LEU A O 1
ATOM 1562 N N . ARG A 1 189 ? 16.902 -13.733 20.512 1.00 91.81 189 ARG A N 1
ATOM 1563 C CA . ARG A 1 189 ? 17.182 -12.464 19.813 1.00 91.81 189 ARG A CA 1
ATOM 1564 C C . ARG A 1 189 ? 16.063 -11.435 19.948 1.00 91.81 189 ARG A C 1
ATOM 1566 O O . ARG A 1 189 ? 16.350 -10.285 20.261 1.00 91.81 189 ARG A O 1
ATOM 1573 N N . TRP A 1 190 ? 14.806 -11.845 19.776 1.00 93.31 190 TRP A N 1
ATOM 1574 C CA . TRP A 1 190 ? 13.661 -10.953 19.981 1.00 93.31 190 TRP A CA 1
ATOM 1575 C C . TRP A 1 190 ? 13.591 -10.417 21.417 1.00 93.31 190 TRP A C 1
ATOM 1577 O O . TRP A 1 190 ? 13.405 -9.221 21.606 1.00 93.31 190 TRP A O 1
ATOM 1587 N N . TYR A 1 191 ? 13.813 -11.264 22.430 1.00 90.44 191 TYR A N 1
ATOM 1588 C CA . TYR A 1 191 ? 13.812 -10.832 23.835 1.00 90.44 191 TYR A CA 1
ATOM 1589 C C . TYR A 1 191 ? 14.939 -9.839 24.128 1.00 90.44 191 TYR A C 1
ATOM 1591 O O . TYR A 1 191 ? 14.729 -8.864 24.846 1.00 90.44 191 TYR A O 1
ATOM 1599 N N . GLY A 1 192 ? 16.117 -10.062 23.540 1.00 91.00 192 GLY A N 1
ATOM 1600 C CA . GLY A 1 192 ? 17.229 -9.121 23.617 1.00 91.00 192 GLY A CA 1
ATOM 1601 C C . GLY A 1 192 ? 16.892 -7.763 23.018 1.00 91.00 192 GLY A C 1
ATOM 1602 O O . GLY A 1 192 ? 17.178 -6.745 23.637 1.00 91.00 192 GLY A O 1
ATOM 1603 N N . ALA A 1 193 ? 16.239 -7.740 21.854 1.00 91.62 193 ALA A N 1
ATOM 1604 C CA . ALA A 1 193 ? 15.799 -6.490 21.247 1.00 91.62 193 ALA A CA 1
ATOM 1605 C C . ALA A 1 193 ? 14.730 -5.784 22.100 1.00 91.62 193 ALA A C 1
ATOM 1607 O O . ALA A 1 193 ? 14.857 -4.594 22.400 1.00 91.62 193 ALA A O 1
ATOM 1608 N N . ALA A 1 194 ? 13.736 -6.534 22.582 1.00 91.25 194 ALA A N 1
ATOM 1609 C CA . ALA A 1 194 ? 12.653 -6.005 23.406 1.00 91.25 194 ALA A CA 1
ATOM 1610 C C . ALA A 1 194 ? 13.160 -5.368 24.712 1.00 91.25 194 ALA A C 1
ATOM 1612 O O . ALA A 1 194 ? 12.631 -4.341 25.135 1.00 91.25 194 ALA A O 1
ATOM 1613 N N . ALA A 1 195 ? 14.225 -5.910 25.318 1.00 90.56 195 ALA A N 1
ATOM 1614 C CA . ALA A 1 195 ? 14.860 -5.336 26.509 1.00 90.56 195 ALA A CA 1
ATOM 1615 C C . ALA A 1 195 ? 15.413 -3.911 26.291 1.00 90.56 195 ALA A C 1
ATOM 1617 O O . ALA A 1 195 ? 15.592 -3.168 27.252 1.00 90.56 195 ALA A O 1
ATOM 1618 N N . PHE A 1 196 ? 15.646 -3.514 25.036 1.00 91.44 196 PHE A N 1
ATOM 1619 C CA . PHE A 1 196 ? 16.089 -2.174 24.640 1.00 91.44 196 PHE A CA 1
ATOM 1620 C C . PHE A 1 196 ? 14.947 -1.300 24.086 1.00 91.44 196 PHE A C 1
ATOM 1622 O O . PHE A 1 196 ? 15.200 -0.227 23.532 1.00 91.44 196 PHE A O 1
ATOM 1629 N N . GLY A 1 197 ? 13.691 -1.745 24.207 1.00 91.38 197 GLY A N 1
ATOM 1630 C CA . GLY A 1 197 ? 12.540 -1.061 23.612 1.00 91.38 197 GLY A CA 1
ATOM 1631 C C . GLY A 1 197 ? 12.533 -1.113 22.081 1.00 91.38 197 GLY A C 1
ATOM 1632 O O . GLY A 1 197 ? 12.016 -0.195 21.444 1.00 91.38 197 GLY A O 1
ATOM 1633 N N . ALA A 1 198 ? 13.139 -2.152 21.500 1.00 93.38 198 ALA A N 1
ATOM 1634 C CA . ALA A 1 198 ? 13.175 -2.406 20.068 1.00 93.38 198 ALA A CA 1
ATOM 1635 C C . ALA A 1 198 ? 12.338 -3.651 19.738 1.00 93.38 198 ALA A C 1
ATOM 1637 O O . ALA A 1 198 ? 12.521 -4.711 20.335 1.00 93.38 198 ALA A O 1
ATOM 1638 N N . PHE A 1 199 ? 11.425 -3.530 18.782 1.00 94.00 199 PHE A N 1
ATOM 1639 C CA . PHE A 1 199 ? 10.471 -4.566 18.401 1.00 94.00 199 PHE A CA 1
ATOM 1640 C C . PHE A 1 199 ? 10.722 -4.969 16.945 1.00 94.00 199 PHE A C 1
ATOM 1642 O O . PHE A 1 199 ? 10.265 -4.275 16.036 1.00 94.00 199 PHE A O 1
ATOM 1649 N N . PRO A 1 200 ? 11.479 -6.057 16.706 1.00 95.06 200 PRO A N 1
ATOM 1650 C CA . PRO A 1 200 ? 11.665 -6.596 15.366 1.00 95.06 200 PRO A CA 1
ATOM 1651 C C . PRO A 1 200 ? 10.329 -6.958 14.722 1.00 95.06 200 PRO A C 1
ATOM 1653 O O . PRO A 1 200 ? 9.454 -7.502 15.401 1.00 95.06 200 PRO A O 1
ATOM 1656 N N . LEU A 1 201 ? 10.202 -6.680 13.427 1.00 96.00 201 LEU A N 1
ATOM 1657 C CA . LEU A 1 201 ? 9.006 -6.960 12.641 1.00 96.00 201 LEU A CA 1
ATOM 1658 C C . LEU A 1 201 ? 9.201 -8.200 11.751 1.00 96.00 201 LEU A C 1
ATOM 1660 O O . LEU A 1 201 ? 10.319 -8.632 11.447 1.00 96.00 201 LEU A O 1
ATOM 1664 N N . ASP A 1 202 ? 8.091 -8.807 11.352 1.00 96.56 202 ASP A N 1
ATOM 1665 C CA . ASP A 1 202 ? 8.035 -9.882 10.376 1.00 96.56 202 ASP A CA 1
ATOM 1666 C C . ASP A 1 202 ? 8.491 -9.375 9.009 1.00 96.56 202 ASP A C 1
ATOM 1668 O O . ASP A 1 202 ? 8.104 -8.300 8.559 1.00 96.56 202 ASP A O 1
ATOM 1672 N N . MET A 1 203 ? 9.341 -10.163 8.359 1.00 96.06 203 MET A N 1
ATOM 1673 C CA . MET A 1 203 ? 9.870 -9.862 7.029 1.00 96.06 203 MET A CA 1
ATOM 1674 C C . MET A 1 203 ? 9.597 -11.014 6.060 1.00 96.06 203 MET A C 1
ATOM 1676 O O . MET A 1 203 ? 10.251 -11.124 5.024 1.00 96.06 203 MET A O 1
ATOM 1680 N N . SER A 1 204 ? 8.648 -11.903 6.377 1.00 93.69 204 SER A N 1
ATOM 1681 C CA . SER A 1 204 ? 8.340 -13.059 5.529 1.00 93.69 204 SER A CA 1
ATOM 1682 C C . SER A 1 204 ? 7.808 -12.646 4.152 1.00 93.69 204 SER A C 1
ATOM 1684 O O . SER A 1 204 ? 8.078 -13.335 3.173 1.00 93.69 204 SER A O 1
ATOM 1686 N N . GLN A 1 205 ? 7.154 -11.483 4.071 1.00 92.00 205 GLN A N 1
ATOM 1687 C CA . GLN A 1 205 ? 6.646 -10.880 2.834 1.00 92.00 205 GLN A CA 1
ATOM 1688 C C . GLN A 1 205 ? 7.733 -10.191 1.994 1.00 92.00 205 GLN A C 1
ATOM 1690 O O . GLN A 1 205 ? 7.510 -9.912 0.827 1.00 92.00 205 GLN A O 1
ATOM 1695 N N . TYR A 1 206 ? 8.922 -9.903 2.534 1.00 92.19 206 TYR A N 1
ATOM 1696 C CA . TYR A 1 206 ? 9.936 -9.145 1.779 1.00 92.19 206 TYR A CA 1
ATOM 1697 C C . TYR A 1 206 ? 10.520 -9.963 0.636 1.00 92.19 206 TYR A C 1
ATOM 1699 O O . TYR A 1 206 ? 10.958 -9.395 -0.350 1.00 92.19 206 TYR A O 1
ATOM 1707 N N . LYS A 1 207 ? 10.516 -11.293 0.769 1.00 86.62 207 LYS A N 1
ATOM 1708 C CA . LYS A 1 207 ? 10.933 -12.194 -0.307 1.00 86.62 207 LYS A CA 1
ATOM 1709 C C . LYS A 1 207 ? 10.033 -12.094 -1.519 1.00 86.62 207 LYS A C 1
ATOM 1711 O O . LYS A 1 207 ? 10.520 -12.380 -2.596 1.00 86.62 207 LYS A O 1
ATOM 1716 N N . SER A 1 208 ? 8.768 -11.734 -1.298 1.00 85.94 208 SER A N 1
ATOM 1717 C CA . SER A 1 208 ? 7.820 -11.481 -2.362 1.00 85.94 208 SER A CA 1
ATOM 1718 C C . SER A 1 208 ? 8.334 -10.306 -3.173 1.00 85.94 208 SER A C 1
ATOM 1720 O O . SER A 1 208 ? 8.953 -10.631 -4.157 1.00 85.94 208 SER A O 1
ATOM 1722 N N . LEU A 1 209 ? 8.288 -9.047 -2.704 1.00 87.88 209 LEU A N 1
ATOM 1723 C CA . LEU A 1 209 ? 8.765 -7.803 -3.369 1.00 87.88 209 LEU A CA 1
ATOM 1724 C C . LEU A 1 209 ? 9.283 -7.882 -4.821 1.00 87.88 209 LEU A C 1
ATOM 1726 O O . LEU A 1 209 ? 8.788 -7.148 -5.665 1.00 87.88 209 LEU A O 1
ATOM 1730 N N . PHE A 1 210 ? 10.347 -8.645 -5.072 1.00 92.25 210 PHE A N 1
ATOM 1731 C CA . PHE A 1 210 ? 10.929 -8.840 -6.389 1.00 92.25 210 PHE A CA 1
ATOM 1732 C C . PHE A 1 210 ? 10.706 -10.260 -6.899 1.00 92.25 210 PHE A C 1
ATOM 1734 O O . PHE A 1 210 ? 11.028 -11.237 -6.218 1.00 92.25 210 PHE A O 1
ATOM 1741 N N . GLY A 1 211 ? 10.329 -10.376 -8.170 1.00 89.06 211 GLY A N 1
ATOM 1742 C CA . GLY A 1 211 ? 10.198 -11.679 -8.812 1.00 89.06 211 GLY A CA 1
ATOM 1743 C C . GLY A 1 211 ? 8.846 -12.344 -8.605 1.00 89.06 211 GLY A C 1
ATOM 1744 O O . GLY A 1 211 ? 8.720 -13.508 -8.984 1.00 89.06 211 GLY A O 1
ATOM 1745 N N . GLY A 1 212 ? 7.852 -11.691 -7.995 1.00 86.75 212 GLY A N 1
ATOM 1746 C CA . GLY A 1 212 ? 6.533 -12.290 -7.823 1.00 86.75 212 GLY A CA 1
ATOM 1747 C C . GLY A 1 212 ? 5.424 -11.730 -8.708 1.00 86.75 212 GLY A C 1
ATOM 1748 O O . GLY A 1 212 ? 5.394 -10.559 -9.092 1.00 86.75 212 GLY A O 1
ATOM 1749 N N . SER A 1 213 ? 4.490 -12.630 -9.025 1.00 89.31 213 SER A N 1
ATOM 1750 C CA . SER A 1 213 ? 3.343 -12.404 -9.904 1.00 89.31 213 SER A CA 1
ATOM 1751 C C . SER A 1 213 ? 2.122 -13.218 -9.430 1.00 89.31 213 SER A C 1
ATOM 1753 O O . SER A 1 213 ? 2.217 -14.412 -9.164 1.00 89.31 213 SER A O 1
ATOM 1755 N N . ARG A 1 214 ? 0.934 -12.620 -9.332 1.00 92.44 214 ARG A N 1
ATOM 1756 C CA . ARG A 1 214 ? -0.353 -13.259 -9.031 1.00 92.44 214 ARG A CA 1
ATOM 1757 C C . ARG A 1 214 ? -0.968 -13.845 -10.296 1.00 92.44 214 ARG A C 1
ATOM 1759 O O . ARG A 1 214 ? -1.572 -13.148 -11.113 1.00 92.44 214 ARG A O 1
ATOM 1766 N N . ILE A 1 215 ? -0.894 -15.153 -10.438 1.00 92.69 215 ILE A N 1
ATOM 1767 C CA . ILE A 1 215 ? -1.383 -15.865 -11.611 1.00 92.69 215 ILE A CA 1
ATOM 1768 C C . ILE A 1 215 ? -2.897 -16.107 -11.482 1.00 92.69 215 ILE A C 1
ATOM 1770 O O . ILE A 1 215 ? -3.343 -16.673 -10.478 1.00 92.69 2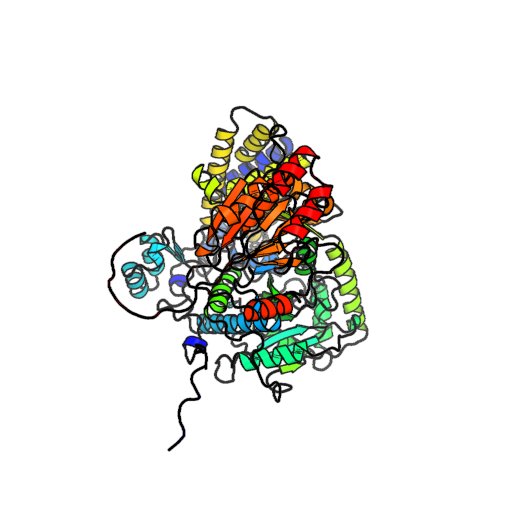15 ILE A O 1
ATOM 1774 N N . PRO A 1 216 ? -3.711 -15.689 -12.474 1.00 93.81 216 PRO A N 1
ATOM 1775 C CA . PRO A 1 216 ? -5.151 -15.904 -12.437 1.00 93.81 216 PRO A CA 1
ATOM 1776 C C . PRO A 1 216 ? -5.477 -17.390 -12.602 1.00 93.81 216 PRO A C 1
ATOM 1778 O O . PRO A 1 216 ? -4.945 -18.068 -13.485 1.00 93.81 216 PRO A O 1
ATOM 1781 N N . GLN A 1 217 ? -6.391 -17.890 -11.779 1.00 94.31 217 GLN A N 1
ATOM 1782 C CA . GLN A 1 217 ? -6.907 -19.249 -11.892 1.00 94.31 217 GLN A CA 1
ATOM 1783 C C . GLN A 1 217 ? -8.384 -19.269 -11.505 1.00 94.31 217 GLN A C 1
ATOM 1785 O O . GLN A 1 217 ? -8.834 -18.507 -10.652 1.00 94.31 217 GLN A O 1
ATOM 1790 N N . LYS A 1 218 ? -9.161 -20.135 -12.166 1.00 94.62 218 LYS A N 1
ATOM 1791 C CA . LYS A 1 218 ? -10.605 -20.216 -11.943 1.00 94.62 218 LYS A CA 1
ATOM 1792 C C . LYS A 1 218 ? -10.907 -20.524 -10.473 1.00 94.62 218 LYS A C 1
ATOM 1794 O O . LYS A 1 218 ? -10.397 -21.503 -9.930 1.00 94.62 218 LYS A O 1
ATOM 1799 N N . GLY A 1 219 ? -11.739 -19.699 -9.844 1.00 94.31 219 GLY A N 1
ATOM 1800 C CA . GLY A 1 219 ? -12.143 -19.825 -8.440 1.00 94.31 219 GLY A CA 1
ATOM 1801 C C . GLY A 1 219 ? -11.138 -19.277 -7.420 1.00 94.31 219 GLY A C 1
ATOM 1802 O O . GLY A 1 219 ? -11.557 -18.591 -6.492 1.00 94.31 219 GLY A O 1
ATOM 1803 N N . LYS A 1 220 ? -9.833 -19.529 -7.581 1.00 95.62 220 LYS A N 1
ATOM 1804 C CA . LYS A 1 220 ? -8.784 -19.006 -6.689 1.00 95.62 220 LYS A CA 1
ATOM 1805 C C . LYS A 1 220 ? -7.470 -18.822 -7.443 1.00 95.62 220 LYS A C 1
ATOM 1807 O O . LYS A 1 220 ? -6.989 -19.763 -8.062 1.00 95.62 220 LYS A O 1
ATOM 1812 N N . ASP A 1 221 ? -6.907 -17.622 -7.358 1.00 95.19 221 ASP A N 1
ATOM 1813 C CA . ASP A 1 221 ? -5.605 -17.243 -7.911 1.00 95.19 221 ASP A CA 1
ATOM 1814 C C . ASP A 1 221 ? -4.473 -17.775 -7.020 1.00 95.19 221 ASP A C 1
ATOM 1816 O O . ASP A 1 221 ? -4.691 -18.161 -5.869 1.00 95.19 221 ASP A O 1
ATOM 1820 N N . TRP A 1 222 ? -3.239 -17.745 -7.518 1.00 93.31 222 TRP A N 1
ATOM 1821 C CA . TRP A 1 222 ? -2.061 -18.110 -6.730 1.00 93.31 222 TRP A CA 1
ATOM 1822 C C . TRP A 1 222 ? -0.898 -17.150 -6.978 1.00 93.31 222 TRP A C 1
ATOM 1824 O O . TRP A 1 222 ? -0.852 -16.461 -7.994 1.00 93.31 222 TRP A O 1
ATOM 1834 N N . LEU A 1 223 ? 0.037 -17.094 -6.031 1.00 91.69 223 LEU A N 1
ATOM 1835 C CA . LEU A 1 223 ? 1.228 -16.250 -6.109 1.00 91.69 223 LEU A CA 1
ATOM 1836 C C . LEU A 1 223 ? 2.410 -17.072 -6.628 1.00 91.69 223 LEU A C 1
ATOM 1838 O O . LEU A 1 223 ? 2.843 -18.026 -5.979 1.00 91.69 223 LEU A O 1
ATOM 1842 N N . LEU A 1 224 ? 2.918 -16.705 -7.800 1.00 90.81 224 LEU A N 1
ATOM 1843 C CA . LEU A 1 224 ? 4.194 -17.157 -8.336 1.00 90.81 224 LEU A CA 1
ATOM 1844 C C . LEU A 1 224 ? 5.311 -16.315 -7.723 1.00 90.81 224 LEU A C 1
ATOM 1846 O O . LEU A 1 224 ? 5.170 -15.105 -7.602 1.00 90.81 224 LEU A O 1
ATOM 1850 N N . HIS A 1 225 ? 6.427 -16.957 -7.388 1.00 90.44 225 HIS A N 1
ATOM 1851 C CA . HIS A 1 225 ? 7.652 -16.283 -6.978 1.00 90.44 225 HIS A CA 1
ATOM 1852 C C . HIS A 1 225 ? 8.850 -16.907 -7.703 1.00 90.44 225 HIS A C 1
ATOM 1854 O O . HIS A 1 225 ? 9.141 -18.096 -7.545 1.00 90.44 225 HIS A O 1
ATOM 1860 N N . CYS A 1 226 ? 9.527 -16.100 -8.514 1.00 89.69 226 CYS A N 1
ATOM 1861 C CA . CYS A 1 226 ? 10.783 -16.406 -9.178 1.00 89.69 226 CYS A CA 1
ATOM 1862 C C . CYS A 1 226 ? 11.944 -16.049 -8.246 1.00 89.69 226 CYS A C 1
ATOM 1864 O O . CYS A 1 226 ? 12.075 -14.908 -7.810 1.00 89.69 226 CYS A O 1
ATOM 1866 N N . THR A 1 227 ? 12.806 -17.020 -7.945 1.00 85.31 227 THR A N 1
ATOM 1867 C CA . THR A 1 227 ? 13.885 -16.840 -6.962 1.00 85.31 227 THR A CA 1
ATOM 1868 C C . THR A 1 227 ? 15.122 -16.132 -7.515 1.00 85.31 227 THR A C 1
ATOM 1870 O O . THR A 1 227 ? 15.852 -15.517 -6.745 1.00 85.31 227 THR A O 1
ATOM 1873 N N . ASP A 1 228 ? 15.371 -16.218 -8.826 1.00 87.62 228 ASP A N 1
ATOM 1874 C CA . ASP A 1 228 ? 16.548 -15.621 -9.485 1.00 87.62 228 ASP A CA 1
ATOM 1875 C C . ASP A 1 228 ? 16.167 -14.804 -10.743 1.00 87.62 228 ASP A C 1
ATOM 1877 O O . ASP A 1 228 ? 16.571 -15.135 -11.862 1.00 87.62 228 ASP A O 1
ATOM 1881 N N . PRO A 1 229 ? 15.319 -13.767 -10.600 1.00 91.19 229 PRO A N 1
ATOM 1882 C CA . PRO A 1 229 ? 14.920 -12.912 -11.713 1.00 91.19 229 PRO A CA 1
ATOM 1883 C C . PRO A 1 229 ? 16.073 -11.978 -12.127 1.00 91.19 229 PRO A C 1
ATOM 1885 O O . PRO A 1 229 ? 16.654 -11.285 -11.292 1.00 91.19 229 PRO A O 1
ATOM 1888 N N . LYS A 1 230 ? 16.396 -11.928 -13.428 1.00 94.50 230 LYS A N 1
ATOM 1889 C CA . LYS A 1 230 ? 17.528 -11.134 -13.963 1.00 94.50 230 LYS A CA 1
ATOM 1890 C C . LYS A 1 230 ? 17.119 -9.849 -14.673 1.00 94.50 230 LYS A C 1
ATOM 1892 O O . LYS A 1 230 ? 17.917 -8.917 -14.788 1.00 94.50 230 LYS A O 1
ATOM 1897 N N . HIS A 1 231 ? 15.886 -9.804 -15.159 1.00 96.38 231 HIS A N 1
ATOM 1898 C CA . HIS A 1 231 ? 15.350 -8.725 -15.977 1.00 96.38 231 HIS A CA 1
ATOM 1899 C C . HIS A 1 231 ? 14.130 -8.090 -15.321 1.00 96.38 231 HIS A C 1
ATOM 1901 O O . HIS A 1 231 ? 13.447 -8.702 -14.501 1.00 96.38 231 HIS A O 1
ATOM 1907 N N . PHE A 1 232 ? 13.844 -6.858 -15.711 1.00 96.38 232 PHE A N 1
ATOM 1908 C CA . PHE A 1 232 ? 12.586 -6.177 -15.432 1.00 96.38 232 PHE A CA 1
ATOM 1909 C C . PHE A 1 232 ? 11.872 -5.882 -16.748 1.00 96.38 232 PHE A C 1
ATOM 1911 O O . PHE A 1 232 ? 12.453 -5.970 -17.836 1.00 96.38 232 PHE A O 1
ATOM 1918 N N . ILE A 1 233 ? 10.591 -5.559 -16.645 1.00 94.88 233 ILE A N 1
ATOM 1919 C CA . ILE A 1 233 ? 9.743 -5.319 -17.806 1.00 94.88 233 ILE A CA 1
ATOM 1920 C C . ILE A 1 233 ? 9.480 -3.835 -17.935 1.00 94.88 233 ILE A C 1
ATOM 1922 O O . ILE A 1 233 ? 9.231 -3.166 -16.942 1.00 94.88 233 ILE A O 1
ATOM 1926 N N . VAL A 1 234 ? 9.518 -3.321 -19.159 1.00 93.38 234 VAL A N 1
ATOM 1927 C CA . VAL A 1 234 ? 9.188 -1.932 -19.467 1.00 93.38 234 VAL A CA 1
ATOM 1928 C C . VAL A 1 234 ? 7.964 -1.893 -20.362 1.00 93.38 234 VAL A C 1
ATOM 1930 O O . VAL A 1 234 ? 7.922 -2.545 -21.406 1.00 93.38 234 VAL A O 1
ATOM 1933 N N . LEU A 1 235 ? 6.977 -1.105 -19.956 1.00 89.12 235 LEU A N 1
ATOM 1934 C CA . LEU A 1 235 ? 5.766 -0.824 -20.705 1.00 89.12 235 LEU A CA 1
ATOM 1935 C C . LEU A 1 235 ? 5.837 0.597 -21.247 1.00 89.12 235 LEU A C 1
ATOM 1937 O O . LEU A 1 235 ? 6.041 1.554 -20.495 1.00 89.12 235 LEU A O 1
ATOM 1941 N N . ARG A 1 236 ? 5.647 0.732 -22.558 1.00 87.00 236 ARG A N 1
ATOM 1942 C CA . ARG A 1 236 ? 5.514 2.033 -23.210 1.00 87.00 236 ARG A CA 1
ATOM 1943 C C . ARG A 1 236 ? 4.738 1.890 -24.500 1.00 87.00 236 ARG A C 1
ATOM 1945 O O . ARG A 1 236 ? 5.079 1.071 -25.348 1.00 87.00 236 ARG A O 1
ATOM 1952 N N . GLY A 1 237 ? 3.732 2.731 -24.699 1.00 82.06 237 GLY A N 1
ATOM 1953 C CA . GLY A 1 237 ? 3.150 2.848 -26.028 1.00 82.06 237 GLY A CA 1
ATOM 1954 C C . GLY A 1 237 ? 2.318 1.639 -26.486 1.00 82.06 237 GLY A C 1
ATOM 1955 O O . GLY A 1 237 ? 2.297 1.362 -27.683 1.00 82.06 237 GLY A O 1
ATOM 1956 N N . GLY A 1 238 ? 1.782 0.825 -25.573 1.00 80.81 238 GLY A N 1
ATOM 1957 C CA . GLY A 1 238 ? 1.234 -0.492 -25.925 1.00 80.81 238 GLY A CA 1
ATOM 1958 C C . GLY A 1 238 ? 2.234 -1.645 -25.860 1.00 80.81 238 GLY A C 1
ATOM 1959 O O . GLY A 1 238 ? 1.856 -2.797 -25.660 1.00 80.81 238 GLY A O 1
ATOM 1960 N N . ARG A 1 239 ? 3.524 -1.342 -26.022 1.00 88.56 239 ARG A N 1
ATOM 1961 C CA . ARG A 1 239 ? 4.582 -2.334 -26.202 1.00 88.56 239 ARG A CA 1
ATOM 1962 C C . ARG A 1 239 ? 5.182 -2.778 -24.878 1.00 88.56 239 ARG A C 1
ATOM 1964 O O . ARG A 1 239 ? 5.214 -2.027 -23.902 1.00 88.56 239 ARG A O 1
ATOM 1971 N N . ILE A 1 240 ? 5.697 -4.001 -24.899 1.00 91.56 240 ILE A N 1
ATOM 1972 C CA . ILE A 1 240 ? 6.329 -4.668 -23.768 1.00 91.56 240 ILE A CA 1
ATOM 1973 C C . ILE A 1 240 ? 7.780 -4.947 -24.144 1.00 91.56 240 ILE A C 1
ATOM 1975 O O . ILE A 1 240 ? 8.064 -5.468 -25.223 1.00 91.56 240 ILE A O 1
ATOM 1979 N N . TYR A 1 241 ? 8.698 -4.606 -23.250 1.00 94.50 241 TYR A N 1
ATOM 1980 C CA . TYR A 1 241 ? 10.126 -4.842 -23.414 1.00 94.50 241 TYR A CA 1
ATOM 1981 C C . TYR A 1 241 ? 10.687 -5.531 -22.175 1.00 94.50 241 TYR A C 1
ATOM 1983 O O . TYR A 1 241 ? 10.251 -5.263 -21.061 1.00 94.50 241 TYR A O 1
ATOM 1991 N N . SER A 1 242 ? 11.683 -6.384 -22.368 1.00 96.44 242 SER A N 1
ATOM 1992 C CA . SER A 1 242 ? 12.496 -6.974 -21.309 1.00 96.44 242 SER A CA 1
ATOM 1993 C C . SER A 1 242 ? 13.863 -6.308 -21.293 1.00 96.44 242 SER A C 1
ATOM 1995 O O . SER A 1 242 ? 14.521 -6.245 -22.334 1.00 96.44 242 SER A O 1
ATOM 1997 N N . VAL A 1 243 ? 14.291 -5.847 -20.117 1.00 97.88 243 VAL A N 1
ATOM 1998 C CA . VAL A 1 243 ? 15.593 -5.203 -19.902 1.00 97.88 243 VAL A CA 1
ATOM 1999 C C . VAL A 1 243 ? 16.348 -5.920 -18.790 1.00 97.88 243 VAL A C 1
ATOM 2001 O O . VAL A 1 243 ? 15.825 -6.096 -17.690 1.00 97.88 243 VAL A O 1
ATOM 2004 N N . ASP A 1 244 ? 17.581 -6.328 -19.070 1.00 97.19 244 ASP A N 1
ATOM 2005 C CA . ASP A 1 244 ? 18.434 -6.992 -18.082 1.00 97.19 244 ASP A CA 1
ATOM 2006 C C . ASP A 1 244 ? 18.940 -5.988 -17.038 1.00 97.19 244 ASP A C 1
ATOM 2008 O O . ASP A 1 244 ? 19.530 -4.964 -17.389 1.00 97.19 244 ASP A O 1
ATOM 2012 N N . LEU A 1 245 ? 18.743 -6.303 -15.754 1.00 97.06 245 LEU A N 1
ATOM 2013 C CA . LEU A 1 245 ? 19.319 -5.557 -14.628 1.00 97.06 245 LEU A CA 1
ATOM 2014 C C . LEU A 1 245 ? 20.533 -6.274 -14.037 1.00 97.06 245 LEU A C 1
ATOM 2016 O O . LEU A 1 245 ? 21.440 -5.619 -13.525 1.00 97.06 245 LEU A O 1
ATOM 2020 N N . PHE A 1 246 ? 20.557 -7.604 -14.122 1.00 96.62 246 PHE A N 1
ATOM 2021 C CA . PHE A 1 246 ? 21.639 -8.440 -13.622 1.00 96.62 246 PHE A CA 1
ATOM 2022 C C . PHE A 1 246 ? 22.378 -9.141 -14.759 1.00 96.62 246 PHE A C 1
ATOM 2024 O O . PHE A 1 246 ? 21.769 -9.660 -15.695 1.00 96.62 246 PHE A O 1
ATOM 2031 N N . ASP A 1 247 ? 23.703 -9.181 -14.655 1.00 92.88 247 ASP A N 1
ATOM 2032 C CA . ASP A 1 247 ? 24.555 -9.958 -15.546 1.00 92.88 247 ASP A CA 1
ATOM 2033 C C . ASP A 1 247 ? 24.523 -11.466 -15.215 1.00 92.88 247 ASP A C 1
ATOM 2035 O O . ASP A 1 247 ? 23.855 -11.941 -14.292 1.00 92.88 247 ASP A O 1
ATOM 2039 N N . ASN A 1 248 ? 25.283 -12.259 -15.974 1.00 89.25 248 ASN A N 1
ATOM 2040 C CA . ASN A 1 248 ? 25.373 -13.707 -15.764 1.00 89.25 248 ASN A CA 1
ATOM 2041 C C . ASN A 1 248 ? 26.026 -14.108 -14.430 1.00 89.25 248 ASN A C 1
ATOM 2043 O O . ASN A 1 248 ? 25.915 -15.268 -14.036 1.00 89.25 248 ASN A O 1
ATOM 2047 N N . HIS A 1 249 ? 26.686 -13.175 -13.746 1.00 89.06 249 HIS A N 1
ATOM 2048 C CA . HIS A 1 249 ? 27.314 -13.367 -12.443 1.00 89.06 249 HIS A CA 1
ATOM 2049 C C . HIS A 1 249 ? 26.431 -12.868 -11.285 1.00 89.06 249 HIS A C 1
ATOM 2051 O O . HIS A 1 249 ? 26.866 -12.917 -10.134 1.00 89.06 249 HIS A O 1
ATOM 2057 N N . GLY A 1 250 ? 25.211 -12.388 -11.564 1.00 90.88 250 GLY A N 1
ATOM 2058 C CA . GLY A 1 250 ? 24.294 -11.839 -10.561 1.00 90.88 250 GLY A CA 1
ATOM 2059 C C . GLY A 1 250 ? 24.675 -10.433 -10.084 1.00 90.88 250 GLY A C 1
ATOM 2060 O O . GLY A 1 250 ? 24.225 -9.994 -9.024 1.00 90.88 250 GLY A O 1
ATOM 2061 N N . SER A 1 251 ? 25.527 -9.723 -10.828 1.00 94.75 251 SER A N 1
ATOM 2062 C CA . SER A 1 251 ? 25.879 -8.332 -10.540 1.00 94.75 251 SER A CA 1
ATOM 2063 C C . SER A 1 251 ? 25.014 -7.362 -11.329 1.00 94.75 251 SER A C 1
ATOM 2065 O O . SER A 1 251 ? 24.646 -7.628 -12.468 1.00 94.75 251 SER A O 1
ATOM 2067 N N . ILE A 1 252 ? 24.680 -6.232 -10.708 1.00 96.69 252 ILE A N 1
ATOM 2068 C CA . ILE A 1 252 ? 23.926 -5.153 -11.340 1.00 96.69 252 ILE A CA 1
ATOM 2069 C C . ILE A 1 252 ? 24.765 -4.613 -12.491 1.00 96.69 252 ILE A C 1
ATOM 2071 O O . ILE A 1 252 ? 25.948 -4.301 -12.303 1.00 96.69 252 ILE A O 1
ATOM 2075 N N . VAL A 1 253 ? 24.144 -4.503 -13.662 1.00 95.62 253 VAL A N 1
ATOM 2076 C CA . VAL A 1 253 ? 24.758 -3.921 -14.857 1.00 95.62 253 VAL A CA 1
ATOM 2077 C C . VAL A 1 253 ? 25.071 -2.426 -14.643 1.00 95.62 253 VAL A C 1
ATOM 2079 O O . VAL A 1 253 ? 24.510 -1.793 -13.742 1.00 95.62 253 VAL A O 1
ATOM 2082 N N . PRO A 1 254 ? 25.969 -1.816 -15.435 1.00 94.69 254 PRO A N 1
ATOM 2083 C CA . PRO A 1 254 ? 26.258 -0.386 -15.321 1.00 94.69 254 PRO A CA 1
ATOM 2084 C C . PRO A 1 254 ? 25.008 0.485 -15.506 1.00 94.69 254 PRO A C 1
ATOM 2086 O O . PRO A 1 254 ? 24.156 0.194 -16.349 1.00 94.69 254 PRO A O 1
ATOM 2089 N N . ALA A 1 255 ? 24.910 1.580 -14.752 1.00 95.00 255 ALA A N 1
ATOM 2090 C CA . ALA A 1 255 ? 23.750 2.467 -14.793 1.00 95.00 255 ALA A CA 1
ATOM 2091 C C . ALA A 1 255 ? 23.554 3.087 -16.186 1.00 95.00 255 ALA A C 1
ATOM 2093 O O . ALA A 1 255 ? 22.427 3.205 -16.663 1.00 95.00 255 ALA A O 1
ATOM 2094 N N . GLU A 1 256 ? 24.651 3.372 -16.893 1.00 93.69 256 GLU A N 1
ATOM 2095 C CA . GLU A 1 256 ? 24.633 3.881 -18.264 1.00 93.69 256 GLU A CA 1
ATOM 2096 C C . GLU A 1 256 ? 24.043 2.877 -19.267 1.00 93.69 256 GLU A C 1
ATOM 2098 O O . GLU A 1 256 ? 23.443 3.285 -20.260 1.00 93.69 256 GLU A O 1
ATOM 2103 N N . GLN A 1 257 ? 24.168 1.567 -19.017 1.00 94.50 257 GLN A N 1
ATOM 2104 C CA . GLN A 1 257 ? 23.533 0.541 -19.851 1.00 94.50 257 GLN A CA 1
ATOM 2105 C C . GLN A 1 257 ? 22.011 0.568 -19.677 1.00 94.50 257 GLN A C 1
ATOM 2107 O O . GLN A 1 257 ? 21.280 0.522 -20.670 1.00 94.50 257 GLN A O 1
ATOM 2112 N N . VAL A 1 258 ? 21.527 0.663 -18.432 1.00 96.31 258 VAL A N 1
ATOM 2113 C CA . VAL A 1 258 ? 20.088 0.794 -18.152 1.00 96.31 258 VAL A CA 1
ATOM 2114 C C . VAL A 1 258 ? 19.560 2.085 -18.779 1.00 96.31 258 VAL A C 1
ATOM 2116 O O . VAL A 1 258 ? 18.575 2.040 -19.514 1.00 96.31 258 VAL A O 1
ATOM 2119 N N . GLN A 1 259 ? 20.264 3.205 -18.587 1.00 95.62 259 GLN A N 1
ATOM 2120 C CA . GLN A 1 259 ? 19.919 4.497 -19.186 1.00 95.62 259 GLN A CA 1
ATOM 2121 C C . GLN A 1 259 ? 19.829 4.412 -20.714 1.00 95.62 259 GLN A C 1
ATOM 2123 O O . GLN A 1 259 ? 18.855 4.876 -21.305 1.00 95.62 259 GLN A O 1
ATOM 2128 N N . ALA A 1 260 ? 20.805 3.775 -21.366 1.00 95.62 260 ALA A N 1
ATOM 2129 C CA . ALA A 1 260 ? 20.806 3.594 -22.811 1.00 95.62 260 ALA A CA 1
ATOM 2130 C C . ALA A 1 260 ? 19.617 2.747 -23.291 1.00 95.62 260 ALA A C 1
ATOM 2132 O O . ALA A 1 260 ? 18.953 3.125 -24.257 1.00 95.62 260 ALA A O 1
ATOM 2133 N N . CYS A 1 261 ? 19.299 1.642 -22.606 1.00 96.62 261 CYS A N 1
ATOM 2134 C CA . CYS A 1 261 ? 18.142 0.804 -22.938 1.00 96.62 261 CYS A CA 1
ATOM 2135 C C . CYS A 1 261 ? 16.825 1.582 -22.809 1.00 96.62 261 CYS A C 1
ATOM 2137 O O . CYS A 1 261 ? 15.997 1.550 -23.720 1.00 96.62 261 CYS A O 1
ATOM 2139 N N . LEU A 1 262 ? 16.644 2.323 -21.712 1.00 96.00 262 LEU A N 1
ATOM 2140 C CA . LEU A 1 262 ? 15.454 3.148 -21.505 1.00 96.00 262 LEU A CA 1
ATOM 2141 C C . LEU A 1 262 ? 15.370 4.298 -22.513 1.00 96.00 262 LEU A C 1
ATOM 2143 O O . LEU A 1 262 ? 14.284 4.595 -22.997 1.00 96.00 262 LEU A O 1
ATOM 2147 N N . SER A 1 263 ? 16.497 4.907 -22.885 1.00 95.25 263 SER A N 1
ATOM 2148 C CA . SER A 1 263 ? 16.554 5.949 -23.915 1.00 95.25 263 SER A CA 1
ATOM 2149 C C . SER A 1 263 ? 16.128 5.429 -25.294 1.00 95.25 263 SER A C 1
ATOM 2151 O O . SER A 1 263 ? 15.385 6.111 -25.998 1.00 95.25 263 SER A O 1
ATOM 2153 N N . ILE A 1 264 ? 16.520 4.200 -25.663 1.00 95.12 264 ILE A N 1
ATOM 2154 C CA . ILE A 1 264 ? 16.041 3.533 -26.887 1.00 95.12 264 ILE A CA 1
ATOM 2155 C C . ILE A 1 264 ? 14.524 3.331 -26.823 1.00 95.12 264 ILE A C 1
ATOM 2157 O O . ILE A 1 264 ? 13.818 3.660 -27.771 1.00 95.12 264 ILE A O 1
ATOM 2161 N N . ILE A 1 265 ? 14.003 2.841 -25.694 1.00 93.56 265 ILE A N 1
ATOM 2162 C CA . ILE A 1 265 ? 12.554 2.681 -25.518 1.00 93.56 265 ILE A CA 1
ATOM 2163 C C . ILE A 1 265 ? 11.849 4.038 -25.605 1.00 93.56 265 ILE A C 1
ATOM 2165 O O . ILE A 1 265 ? 10.790 4.107 -26.220 1.00 93.56 265 ILE A O 1
ATOM 2169 N N . LEU A 1 266 ? 12.423 5.104 -25.029 1.00 91.38 266 LEU A N 1
ATOM 2170 C CA . LEU A 1 266 ? 11.884 6.470 -25.030 1.00 91.38 266 LEU A CA 1
ATOM 2171 C C . LEU A 1 266 ? 11.927 7.163 -26.407 1.00 91.38 266 LEU A C 1
ATOM 2173 O O . LEU A 1 266 ? 11.126 8.068 -26.662 1.00 91.38 266 LEU A O 1
ATOM 2177 N N . SER A 1 267 ? 12.816 6.747 -27.308 1.00 90.88 267 SER A N 1
ATOM 2178 C CA . SER A 1 267 ? 12.884 7.291 -28.670 1.00 90.88 267 SER A CA 1
ATOM 2179 C C . SER A 1 267 ? 11.914 6.614 -29.644 1.00 90.88 267 SER A C 1
ATOM 2181 O O . SER A 1 267 ? 11.592 7.196 -30.679 1.00 90.88 267 SER A O 1
ATOM 2183 N N . GLU A 1 268 ? 11.387 5.435 -29.298 1.00 85.12 268 GLU A N 1
ATOM 2184 C CA . GLU A 1 268 ? 10.388 4.729 -30.104 1.00 85.12 268 GLU A CA 1
ATOM 2185 C C . GLU A 1 268 ? 9.078 5.532 -30.196 1.00 85.12 268 GLU A C 1
ATOM 2187 O O . GLU A 1 268 ? 8.523 5.954 -29.178 1.00 85.12 268 GLU A O 1
ATOM 2192 N N . GLN A 1 269 ? 8.570 5.729 -31.416 1.00 77.44 269 GLN A N 1
ATOM 2193 C CA . GLN A 1 269 ? 7.330 6.479 -31.676 1.00 77.44 269 GLN A CA 1
ATOM 2194 C C . GLN A 1 269 ? 6.158 5.582 -32.105 1.00 77.44 269 GLN A C 1
ATOM 2196 O O . GLN A 1 269 ? 5.016 6.036 -32.156 1.00 77.44 269 GLN A O 1
ATOM 2201 N N . ASN A 1 270 ? 6.407 4.304 -32.410 1.00 78.94 270 ASN A N 1
ATOM 2202 C CA . ASN A 1 270 ? 5.372 3.402 -32.908 1.00 78.94 270 ASN A CA 1
ATOM 2203 C C . ASN A 1 270 ? 4.512 2.835 -31.771 1.00 78.94 270 ASN A C 1
ATOM 2205 O O . ASN A 1 270 ? 4.842 1.795 -31.197 1.00 78.94 270 ASN A O 1
ATOM 2209 N N . HIS A 1 271 ? 3.379 3.471 -31.485 1.00 81.00 271 HIS A N 1
ATOM 2210 C CA . HIS A 1 271 ? 2.373 2.930 -30.567 1.00 81.00 271 HIS A CA 1
ATOM 2211 C C . HIS A 1 271 ? 1.586 1.764 -31.191 1.00 81.00 271 HIS A C 1
ATOM 2213 O O . HIS A 1 271 ? 1.351 1.746 -32.403 1.00 81.00 271 HIS A O 1
ATOM 2219 N N . LEU A 1 272 ? 1.186 0.780 -30.377 1.00 85.12 272 LEU A N 1
ATOM 2220 C CA . LEU A 1 272 ? 0.296 -0.296 -30.830 1.00 85.12 272 LEU A CA 1
ATOM 2221 C C . LEU A 1 272 ? -1.133 0.216 -31.045 1.00 85.12 272 LEU A C 1
ATOM 2223 O O . LEU A 1 272 ? -1.554 1.225 -30.474 1.00 85.12 272 LEU A O 1
ATOM 2227 N N . LYS A 1 273 ? -1.900 -0.511 -31.863 1.00 86.94 273 LYS A N 1
ATOM 2228 C CA . LYS A 1 273 ? -3.346 -0.296 -31.953 1.00 86.94 273 LYS A CA 1
ATOM 2229 C C . LYS A 1 273 ? -4.015 -0.733 -30.646 1.00 86.94 273 LYS A C 1
ATOM 2231 O O . LYS A 1 273 ? -3.543 -1.695 -30.040 1.00 86.94 273 LYS A O 1
ATOM 2236 N N . PRO A 1 274 ? -5.135 -0.105 -30.244 1.00 83.69 274 PRO A N 1
ATOM 2237 C CA . PRO A 1 274 ? -5.844 -0.458 -29.014 1.00 83.69 274 PRO A CA 1
ATOM 2238 C C . PRO A 1 274 ? -6.134 -1.956 -28.873 1.00 83.69 274 PRO A C 1
ATOM 2240 O O . PRO A 1 274 ? -5.905 -2.534 -27.818 1.00 83.69 274 PRO A O 1
ATOM 2243 N N . GLU A 1 275 ? -6.597 -2.603 -29.939 1.00 88.38 275 GLU A N 1
ATOM 2244 C CA . GLU A 1 275 ? -6.932 -4.029 -29.957 1.00 88.38 275 GLU A CA 1
ATOM 2245 C C . GLU A 1 275 ? -5.730 -4.979 -29.871 1.00 88.38 275 GLU A C 1
ATOM 2247 O O . GLU A 1 275 ? -5.921 -6.165 -29.614 1.00 88.38 275 GLU A O 1
ATOM 2252 N N . ASP A 1 276 ? -4.508 -4.474 -30.049 1.00 90.25 276 ASP A N 1
ATOM 2253 C CA . ASP A 1 276 ? -3.277 -5.259 -29.942 1.00 90.25 276 ASP A CA 1
ATOM 2254 C C . ASP A 1 276 ? -2.602 -5.105 -28.557 1.00 90.25 276 ASP A C 1
ATOM 2256 O O . ASP A 1 276 ? -1.590 -5.748 -28.269 1.00 90.25 276 ASP A O 1
ATOM 2260 N N . CYS A 1 277 ? -3.171 -4.288 -27.663 1.00 87.88 277 CYS A N 1
ATOM 2261 C CA . CYS A 1 277 ? -2.662 -4.048 -26.311 1.00 87.88 277 CYS A CA 1
ATOM 2262 C C . CYS A 1 277 ? -3.017 -5.195 -25.343 1.00 87.88 277 CYS A C 1
ATOM 2264 O O . CYS A 1 277 ? -3.992 -5.136 -24.591 1.00 87.88 277 CYS A O 1
ATOM 2266 N N . VAL A 1 278 ? -2.200 -6.251 -25.336 1.00 89.56 278 VAL A N 1
ATOM 2267 C CA . VAL A 1 278 ? -2.480 -7.521 -24.635 1.00 89.56 278 VAL A CA 1
ATOM 2268 C C . VAL A 1 278 ? -2.794 -7.386 -23.160 1.00 89.56 278 VAL A C 1
ATOM 2270 O O . VAL A 1 278 ? -3.734 -8.013 -22.670 1.00 89.56 278 VAL A O 1
ATOM 2273 N N . GLY A 1 279 ? -2.014 -6.616 -22.414 1.00 85.06 279 GLY A N 1
ATOM 2274 C CA . GLY A 1 279 ? -2.221 -6.637 -20.978 1.00 85.06 279 GLY A CA 1
ATOM 2275 C C . GLY A 1 279 ? -3.516 -5.927 -20.555 1.00 85.06 279 GLY A C 1
ATOM 2276 O O . GLY A 1 279 ? -3.858 -6.024 -19.386 1.00 85.06 279 GLY A O 1
ATOM 2277 N N . SER A 1 280 ? -4.271 -5.241 -21.431 1.00 86.12 280 SER A N 1
ATOM 2278 C CA . SER A 1 280 ? -5.600 -4.735 -21.043 1.00 86.12 280 SER A CA 1
ATOM 2279 C C . SER A 1 280 ? -6.483 -5.857 -20.470 1.00 86.12 280 SER A C 1
ATOM 2281 O O . SER A 1 280 ? -7.349 -5.597 -19.637 1.00 86.12 280 SER A O 1
ATOM 2283 N N . LEU A 1 281 ? -6.222 -7.116 -20.841 1.00 89.88 281 LEU A N 1
ATOM 2284 C CA . LEU A 1 281 ? -6.882 -8.309 -20.309 1.00 89.88 281 LEU A CA 1
ATOM 2285 C C . LEU A 1 281 ? -6.722 -8.501 -18.788 1.00 89.88 281 LEU A C 1
ATOM 2287 O O . LEU A 1 281 ? -7.554 -9.163 -18.172 1.00 89.88 281 LEU A O 1
ATOM 2291 N N . THR A 1 282 ? -5.707 -7.919 -18.149 1.00 87.94 282 THR A N 1
ATOM 2292 C CA . THR A 1 282 ? -5.484 -8.049 -16.697 1.00 87.94 282 THR A CA 1
ATOM 2293 C C . THR A 1 282 ? -6.490 -7.252 -15.864 1.00 87.94 282 THR A C 1
ATOM 2295 O O . THR A 1 282 ? -6.654 -7.536 -14.676 1.00 87.94 282 THR A O 1
ATOM 2298 N N . SER A 1 283 ? -7.181 -6.289 -16.487 1.00 86.50 283 SER A N 1
ATOM 2299 C CA . SER A 1 283 ? -8.278 -5.509 -15.894 1.00 86.50 283 SER A CA 1
ATOM 2300 C C . SER A 1 283 ? -9.603 -6.275 -15.814 1.00 86.50 283 SER A C 1
ATOM 2302 O O . SER A 1 283 ? -10.559 -5.806 -15.198 1.00 86.50 283 SER A O 1
ATOM 2304 N N . LEU A 1 284 ? -9.683 -7.458 -16.429 1.00 90.12 284 LEU A N 1
ATOM 2305 C CA . LEU A 1 284 ? -10.865 -8.309 -16.353 1.00 90.12 284 LEU A CA 1
ATOM 2306 C C . LEU A 1 284 ? -11.072 -8.858 -14.932 1.00 90.12 284 LEU A C 1
ATOM 2308 O O . LEU A 1 284 ? -10.151 -8.930 -14.113 1.00 90.12 284 LEU A O 1
ATOM 2312 N N . GLY A 1 285 ? -12.297 -9.319 -14.659 1.00 92.38 285 GLY A N 1
ATOM 2313 C CA . GLY A 1 285 ? -12.555 -10.152 -13.483 1.00 92.38 285 GLY A CA 1
ATOM 2314 C C . GLY A 1 285 ? -11.669 -11.401 -13.510 1.00 92.38 285 GLY A C 1
ATOM 2315 O O . GLY A 1 285 ? -11.319 -11.897 -14.581 1.00 92.38 285 GLY A O 1
ATOM 2316 N N . ARG A 1 286 ? -11.287 -11.926 -12.345 1.00 94.00 286 ARG A N 1
ATOM 2317 C CA . ARG A 1 286 ? -10.187 -12.907 -12.239 1.00 94.00 286 ARG A CA 1
ATOM 2318 C C . ARG A 1 286 ? -10.441 -14.202 -13.007 1.00 94.00 286 ARG A C 1
ATOM 2320 O O . ARG A 1 286 ? -9.528 -14.713 -13.648 1.00 94.00 286 ARG A O 1
ATOM 2327 N N . ASP A 1 287 ? -11.685 -14.678 -13.033 1.00 95.81 287 ASP A N 1
ATOM 2328 C CA . ASP A 1 287 ? -12.063 -15.860 -13.820 1.00 95.81 287 ASP A CA 1
ATOM 2329 C C . ASP A 1 287 ? -12.045 -15.586 -15.334 1.00 95.81 287 ASP A C 1
ATOM 2331 O O . ASP A 1 287 ? -11.586 -16.427 -16.106 1.00 95.81 287 ASP A O 1
ATOM 2335 N N . GLN A 1 288 ? -12.483 -14.396 -15.763 1.00 95.38 288 GLN A N 1
ATOM 2336 C CA . GLN A 1 288 ? -12.413 -13.973 -17.168 1.00 95.38 288 GLN A CA 1
ATOM 2337 C C . GLN A 1 288 ? -10.957 -13.814 -17.616 1.00 95.38 288 GLN A C 1
ATOM 2339 O O . GLN A 1 288 ? -10.600 -14.222 -18.722 1.00 95.38 288 GLN A O 1
ATOM 2344 N N . TRP A 1 289 ? -10.103 -13.267 -16.745 1.00 94.31 289 TRP A N 1
ATOM 2345 C CA . TRP A 1 289 ? -8.674 -13.177 -17.007 1.00 94.31 289 TRP A CA 1
ATOM 2346 C C . TRP A 1 289 ? -8.027 -14.565 -17.060 1.00 94.31 289 TRP A C 1
ATOM 2348 O O . TRP A 1 289 ? -7.240 -14.829 -17.962 1.00 94.31 289 TRP A O 1
ATOM 2358 N N . ALA A 1 290 ? -8.391 -15.487 -16.165 1.00 95.75 290 ALA A N 1
ATOM 2359 C CA . ALA A 1 290 ? -7.887 -16.861 -16.194 1.00 95.75 290 ALA A CA 1
ATOM 2360 C C . ALA A 1 290 ? -8.207 -17.560 -17.528 1.00 95.75 290 ALA A C 1
ATOM 2362 O O . ALA A 1 290 ? -7.335 -18.197 -18.122 1.00 95.75 290 ALA A O 1
ATOM 2363 N N . GLU A 1 291 ? -9.433 -17.397 -18.029 1.00 96.88 291 GLU A N 1
ATOM 2364 C CA . GLU A 1 291 ? -9.853 -17.940 -19.322 1.00 96.88 291 GLU A CA 1
ATOM 2365 C C . GLU A 1 291 ? -9.092 -17.296 -20.490 1.00 96.88 291 GLU A C 1
ATOM 2367 O O . GLU A 1 291 ? -8.502 -18.001 -21.311 1.00 96.88 291 GLU A O 1
ATOM 2372 N N . ALA A 1 292 ? -9.046 -15.960 -20.543 1.00 96.00 292 ALA A N 1
ATOM 2373 C CA . ALA A 1 292 ? -8.348 -15.232 -21.600 1.00 96.00 292 ALA A CA 1
ATOM 2374 C C . ALA A 1 292 ? -6.836 -15.513 -21.601 1.00 96.00 292 ALA A C 1
ATOM 2376 O O . ALA A 1 292 ? -6.248 -15.682 -22.666 1.00 96.00 292 ALA A O 1
ATOM 2377 N N . ARG A 1 293 ? -6.206 -15.635 -20.426 1.00 95.38 293 ARG A N 1
ATOM 2378 C CA . ARG A 1 293 ? -4.788 -15.996 -20.292 1.00 95.38 293 ARG A CA 1
ATOM 2379 C C . ARG A 1 293 ? -4.525 -17.425 -20.765 1.00 95.38 293 ARG A C 1
ATOM 2381 O O . ARG A 1 293 ? -3.493 -17.668 -21.388 1.00 95.38 293 ARG A O 1
ATOM 2388 N N . SER A 1 294 ? -5.437 -18.364 -20.499 1.00 96.88 294 SER A N 1
ATOM 2389 C CA . SER A 1 294 ? -5.325 -19.744 -20.988 1.00 96.88 294 SER A CA 1
ATOM 2390 C C . SER A 1 294 ? -5.404 -19.813 -22.514 1.00 96.88 294 SER A C 1
ATOM 2392 O O . SER A 1 294 ? -4.589 -20.493 -23.135 1.00 96.88 294 SER A O 1
ATOM 2394 N N . GLU A 1 295 ? -6.350 -19.094 -23.121 1.00 97.31 295 GLU A N 1
ATOM 2395 C CA . GLU A 1 295 ? -6.450 -18.981 -24.580 1.00 97.31 295 GLU A CA 1
ATOM 2396 C C . GLU A 1 295 ? -5.194 -18.325 -25.162 1.00 97.31 295 GLU A C 1
ATOM 2398 O O . GLU A 1 295 ? -4.559 -18.900 -26.045 1.00 97.31 295 GLU A O 1
ATOM 2403 N N . LEU A 1 296 ? -4.775 -17.180 -24.611 1.00 96.38 296 LEU A N 1
ATOM 2404 C CA . LEU A 1 296 ? -3.591 -16.445 -25.052 1.00 96.38 296 LEU A CA 1
ATOM 2405 C C . LEU A 1 296 ? -2.335 -17.324 -25.034 1.00 96.38 296 LEU A C 1
ATOM 2407 O O . LEU A 1 296 ? -1.584 -17.323 -26.005 1.00 96.38 296 LEU A O 1
ATOM 2411 N N . SER A 1 297 ? -2.136 -18.095 -23.960 1.00 96.56 297 SER A N 1
ATOM 2412 C CA . SER A 1 297 ? -0.998 -19.006 -23.781 1.00 96.56 297 SER A CA 1
ATOM 2413 C C . SER A 1 297 ? -0.948 -20.126 -24.829 1.00 96.56 297 SER A C 1
ATOM 2415 O O . SER A 1 297 ? 0.133 -20.588 -25.189 1.00 96.56 297 SER A O 1
ATOM 2417 N N . SER A 1 298 ? -2.103 -20.551 -25.352 1.00 97.12 298 SER A N 1
ATOM 2418 C CA . SER A 1 298 ? -2.194 -21.626 -26.351 1.00 97.12 298 SER A CA 1
ATOM 2419 C C . SER A 1 298 ? -1.793 -21.205 -27.773 1.00 97.12 298 SER A C 1
ATOM 2421 O O . SER A 1 298 ? -1.659 -22.056 -28.653 1.00 97.12 298 SER A O 1
ATOM 2423 N N . ILE A 1 299 ? -1.591 -19.904 -28.015 1.00 97.38 299 ILE A N 1
ATOM 2424 C CA . ILE A 1 299 ? -1.314 -19.354 -29.344 1.00 97.38 299 ILE A CA 1
ATOM 2425 C C . ILE A 1 299 ? 0.198 -19.189 -29.538 1.00 97.38 299 ILE A C 1
ATOM 2427 O O . ILE A 1 299 ? 0.839 -18.360 -28.890 1.00 97.38 299 ILE A O 1
ATOM 2431 N N . GLY A 1 300 ? 0.766 -19.931 -30.491 1.00 94.31 300 GLY A N 1
ATOM 2432 C CA . GLY A 1 300 ? 2.154 -19.756 -30.928 1.00 94.31 300 GLY A CA 1
ATOM 2433 C C . GLY A 1 300 ? 3.161 -19.814 -29.774 1.00 94.31 300 GLY A C 1
ATOM 2434 O O . GLY A 1 300 ? 3.194 -20.788 -29.027 1.00 94.31 300 GLY A O 1
ATOM 2435 N N . ASN A 1 301 ? 3.981 -18.766 -29.632 1.00 94.50 301 ASN A N 1
ATOM 2436 C CA . ASN A 1 301 ? 5.007 -18.660 -28.584 1.00 94.50 301 ASN A CA 1
ATOM 2437 C C . ASN A 1 301 ? 4.578 -17.801 -27.374 1.00 94.50 301 ASN A C 1
ATOM 2439 O O . ASN A 1 301 ? 5.408 -17.426 -26.547 1.00 94.50 301 ASN A O 1
ATOM 2443 N N . ASN A 1 302 ? 3.289 -17.468 -27.252 1.00 96.50 302 ASN A N 1
ATOM 2444 C CA . ASN A 1 302 ? 2.801 -16.569 -26.202 1.00 96.50 302 ASN A CA 1
ATOM 2445 C C . ASN A 1 302 ? 3.008 -17.120 -24.787 1.00 96.50 302 ASN A C 1
ATOM 2447 O O . ASN A 1 302 ? 3.127 -16.341 -23.847 1.00 96.50 302 ASN A O 1
ATOM 2451 N N . SER A 1 303 ? 3.054 -18.443 -24.614 1.00 96.00 303 SER A N 1
ATOM 2452 C CA . SER A 1 303 ? 3.356 -19.069 -23.322 1.00 96.00 303 SER A CA 1
ATOM 2453 C C . SER A 1 303 ? 4.750 -18.689 -22.811 1.00 96.00 303 SER A C 1
ATOM 2455 O O . SER A 1 303 ? 4.902 -18.385 -21.628 1.00 96.00 303 SER A O 1
ATOM 2457 N N . ALA A 1 304 ? 5.747 -18.628 -23.700 1.00 95.94 304 ALA A N 1
ATOM 2458 C CA . ALA A 1 304 ? 7.093 -18.172 -23.374 1.00 95.94 304 ALA A CA 1
ATOM 2459 C C . ALA A 1 304 ? 7.122 -16.666 -23.092 1.00 95.94 304 ALA A C 1
ATOM 2461 O O . ALA A 1 304 ? 7.782 -16.250 -22.144 1.00 95.94 304 ALA A O 1
ATOM 2462 N N . SER A 1 305 ? 6.366 -15.863 -23.853 1.00 95.38 305 SER A N 1
ATOM 2463 C CA . SER A 1 305 ? 6.199 -14.432 -23.568 1.00 95.38 305 SER A CA 1
ATOM 2464 C C . SER A 1 305 ? 5.593 -14.226 -22.176 1.00 95.38 305 SER A C 1
ATOM 2466 O O . SER A 1 305 ? 6.190 -13.541 -21.357 1.00 95.38 305 SER A O 1
ATOM 2468 N N . LEU A 1 306 ? 4.475 -14.884 -21.847 1.00 94.38 306 LEU A N 1
ATOM 2469 C CA . LEU A 1 306 ? 3.862 -14.818 -20.513 1.00 94.38 306 LEU A CA 1
ATOM 2470 C C . LEU A 1 306 ? 4.842 -15.228 -19.412 1.00 94.38 306 LEU A C 1
ATOM 2472 O O . LEU A 1 306 ? 4.990 -14.489 -18.450 1.00 94.38 306 LEU A O 1
ATOM 2476 N N . ALA A 1 307 ? 5.549 -16.350 -19.571 1.00 94.06 307 ALA A N 1
ATOM 2477 C CA . ALA A 1 307 ? 6.525 -16.819 -18.590 1.00 94.06 307 ALA A CA 1
ATOM 2478 C C . ALA A 1 307 ? 7.698 -15.843 -18.403 1.00 94.06 307 ALA A C 1
ATOM 2480 O O . ALA A 1 307 ? 8.114 -15.588 -17.272 1.00 94.06 307 ALA A O 1
ATOM 2481 N N . LEU A 1 308 ? 8.220 -15.283 -19.503 1.00 94.25 308 LEU A N 1
ATOM 2482 C CA . LEU A 1 308 ? 9.304 -14.304 -19.467 1.00 94.25 308 LEU A CA 1
ATOM 2483 C C . LEU A 1 308 ? 8.883 -13.115 -18.636 1.00 94.25 308 LEU A C 1
ATOM 2485 O O . LEU A 1 308 ? 9.595 -12.752 -17.700 1.00 94.25 308 LEU A O 1
ATOM 2489 N N . ILE A 1 309 ? 7.737 -12.524 -18.975 1.00 92.50 309 ILE A N 1
ATOM 2490 C CA . ILE A 1 309 ? 7.307 -11.370 -18.231 1.00 92.50 309 ILE A CA 1
ATOM 2491 C C . ILE A 1 309 ? 7.018 -11.871 -16.781 1.00 92.50 309 ILE A C 1
ATOM 2493 O O . ILE A 1 309 ? 7.582 -11.234 -15.919 1.00 92.50 309 ILE A O 1
ATOM 2497 N N . ASP A 1 310 ? 6.354 -13.017 -16.478 1.00 91.75 310 ASP A N 1
ATOM 2498 C CA . ASP A 1 310 ? 5.891 -13.509 -15.143 1.00 91.75 310 ASP A CA 1
ATOM 2499 C C . ASP A 1 310 ? 7.030 -13.824 -14.157 1.00 91.75 310 ASP A C 1
ATOM 2501 O O . ASP A 1 310 ? 6.817 -13.918 -12.949 1.00 91.75 310 ASP A O 1
ATOM 2505 N N . SER A 1 311 ? 8.239 -13.975 -14.687 1.00 92.56 311 SER A N 1
ATOM 2506 C CA . SER A 1 311 ? 9.477 -14.185 -13.934 1.00 92.56 311 SER A CA 1
ATOM 2507 C C . SER A 1 311 ? 10.317 -12.920 -13.725 1.00 92.56 311 SER A C 1
ATOM 2509 O O . SER A 1 311 ? 11.454 -13.026 -13.268 1.00 92.56 311 SER A O 1
ATOM 2511 N N . SER A 1 312 ? 9.818 -11.743 -14.109 1.00 93.88 312 SER A N 1
ATOM 2512 C CA . SER A 1 312 ? 10.574 -10.490 -14.033 1.00 93.88 312 SER A CA 1
ATOM 2513 C C . SER A 1 312 ? 10.672 -9.941 -12.608 1.00 93.88 312 SER A C 1
ATOM 2515 O O . SER A 1 312 ? 9.894 -10.300 -11.733 1.00 93.88 312 SER A O 1
ATOM 2517 N N . LEU A 1 313 ? 11.639 -9.058 -12.358 1.00 94.31 313 LEU A N 1
ATOM 2518 C CA . LEU A 1 313 ? 11.848 -8.417 -11.056 1.00 94.31 313 LEU A CA 1
ATOM 2519 C C . LEU A 1 313 ? 10.653 -7.560 -10.628 1.00 94.31 313 LEU A C 1
ATOM 2521 O O . LEU A 1 313 ? 10.210 -7.648 -9.489 1.00 94.31 313 LEU A O 1
ATOM 2525 N N . PHE A 1 314 ? 10.204 -6.701 -11.538 1.00 93.62 314 PHE A N 1
ATOM 2526 C CA . PHE A 1 314 ? 9.113 -5.743 -11.400 1.00 93.62 314 PHE A CA 1
ATOM 2527 C C . PHE A 1 314 ? 8.772 -5.200 -12.795 1.00 93.62 314 PHE A C 1
ATOM 2529 O O . PHE A 1 314 ? 9.469 -5.477 -13.782 1.00 93.62 314 PHE A O 1
ATOM 2536 N N . VAL A 1 315 ? 7.728 -4.376 -12.871 1.00 92.44 315 VAL A N 1
ATOM 2537 C CA . VAL A 1 315 ? 7.319 -3.699 -14.106 1.00 92.44 315 VAL A CA 1
ATOM 2538 C C . VAL A 1 315 ? 7.540 -2.189 -13.978 1.00 92.44 315 VAL A C 1
ATOM 2540 O O . VAL A 1 315 ? 7.129 -1.571 -13.001 1.00 92.44 315 VAL A O 1
ATOM 2543 N N . LEU A 1 316 ? 8.177 -1.582 -14.975 1.00 93.12 316 LEU A N 1
ATOM 2544 C CA . LEU A 1 316 ? 8.321 -0.141 -15.163 1.00 93.12 316 LEU A CA 1
ATOM 2545 C C . LEU A 1 316 ? 7.340 0.328 -16.241 1.00 93.12 316 LEU A C 1
ATOM 2547 O O . LEU A 1 316 ? 7.336 -0.196 -17.351 1.00 93.12 316 LEU A O 1
ATOM 2551 N N . CYS A 1 317 ? 6.560 1.361 -15.956 1.00 88.56 317 CYS A N 1
ATOM 2552 C CA . CYS A 1 317 ? 5.705 2.042 -16.917 1.00 88.56 317 CYS A CA 1
ATOM 2553 C C . CYS A 1 317 ? 6.257 3.447 -17.187 1.00 88.56 317 CYS A C 1
ATOM 2555 O O . CYS A 1 317 ? 6.340 4.275 -16.279 1.00 88.56 317 CYS A O 1
ATOM 2557 N N . LEU A 1 318 ? 6.625 3.716 -18.441 1.00 89.06 318 LEU A N 1
ATOM 2558 C CA . LEU A 1 318 ? 7.074 5.037 -18.886 1.00 89.06 318 LEU A CA 1
ATOM 2559 C C . LEU A 1 318 ? 5.896 5.770 -19.525 1.00 89.06 318 LEU A C 1
ATOM 2561 O O . LEU A 1 318 ? 5.590 5.561 -20.703 1.00 89.06 318 LEU A O 1
ATOM 2565 N N . ASP A 1 319 ? 5.214 6.595 -18.731 1.00 80.69 319 ASP A N 1
ATOM 2566 C CA . ASP A 1 319 ? 3.995 7.280 -19.152 1.00 80.69 319 ASP A CA 1
ATOM 2567 C C . ASP A 1 319 ? 4.296 8.610 -19.865 1.00 80.69 319 ASP A C 1
ATOM 2569 O O . ASP A 1 319 ? 5.318 9.263 -19.679 1.00 80.69 319 ASP A O 1
ATOM 2573 N N . THR A 1 320 ? 3.386 9.005 -20.741 1.00 78.69 320 THR A N 1
ATOM 2574 C CA . THR A 1 320 ? 3.420 10.246 -21.514 1.00 78.69 320 THR A CA 1
ATOM 2575 C C . THR A 1 320 ? 2.573 11.356 -20.895 1.00 78.69 320 THR A C 1
ATOM 2577 O O . THR A 1 320 ? 2.664 12.495 -21.356 1.00 78.69 320 THR A O 1
ATOM 2580 N N . LEU A 1 321 ? 1.753 11.055 -19.875 1.00 77.62 321 LEU A N 1
ATOM 2581 C CA . LEU A 1 321 ? 0.934 12.054 -19.192 1.00 77.62 321 LEU A CA 1
ATOM 2582 C C . LEU A 1 321 ? 1.809 13.175 -18.619 1.00 77.62 321 LEU A C 1
ATOM 2584 O O . LEU A 1 321 ? 2.819 12.935 -17.964 1.00 77.62 321 LEU A O 1
ATOM 2588 N N . LYS A 1 322 ? 1.387 14.415 -18.860 1.00 78.25 322 LYS A N 1
ATOM 2589 C CA . LYS A 1 322 ? 1.902 15.614 -18.203 1.00 78.25 322 LYS A CA 1
ATOM 2590 C C . LYS A 1 322 ? 0.695 16.366 -17.665 1.00 78.25 322 LYS A C 1
ATOM 2592 O O . LYS A 1 322 ? -0.060 16.928 -18.455 1.00 78.25 322 LYS A O 1
ATOM 2597 N N . SER A 1 323 ? 0.466 16.302 -16.357 1.00 71.19 323 SER A N 1
ATOM 2598 C CA . SER A 1 323 ? -0.646 16.997 -15.709 1.00 71.19 323 SER A CA 1
ATOM 2599 C C . SER A 1 323 ? -0.195 17.664 -14.418 1.00 71.19 323 SER A C 1
ATOM 2601 O O . SER A 1 323 ? 0.512 17.061 -13.616 1.00 71.19 323 SER A O 1
ATOM 2603 N N . ASN A 1 324 ? -0.647 18.899 -14.219 1.00 71.81 324 ASN A N 1
ATOM 2604 C CA . ASN A 1 324 ? -0.486 19.637 -12.966 1.00 71.81 324 ASN A CA 1
ATOM 2605 C C . ASN A 1 324 ? -1.720 19.512 -12.057 1.00 71.81 324 ASN A C 1
ATOM 2607 O O . ASN A 1 324 ? -1.720 20.061 -10.957 1.00 71.81 324 ASN A O 1
ATOM 2611 N N . ASP A 1 325 ? -2.769 18.823 -12.517 1.00 77.00 325 ASP A N 1
ATOM 2612 C CA . ASP A 1 325 ? -3.965 18.522 -11.734 1.00 77.00 325 ASP A CA 1
ATOM 2613 C C . ASP A 1 325 ? -3.763 17.201 -10.980 1.00 77.00 325 ASP A C 1
ATOM 2615 O O . ASP A 1 325 ? -3.698 16.122 -11.579 1.00 77.00 325 ASP A O 1
ATOM 2619 N N . LEU A 1 326 ? -3.670 17.300 -9.652 1.00 77.06 326 LEU A N 1
ATOM 2620 C CA . LEU A 1 326 ? -3.482 16.163 -8.756 1.00 77.06 326 LEU A CA 1
ATOM 2621 C C . LEU A 1 326 ? -4.646 15.169 -8.832 1.00 77.06 326 LEU A C 1
ATOM 2623 O O . LEU A 1 326 ? -4.409 13.966 -8.789 1.00 77.06 326 LEU A O 1
ATOM 2627 N N . SER A 1 327 ? -5.884 15.639 -8.986 1.00 77.12 327 SER A N 1
ATOM 2628 C CA . SER A 1 327 ? -7.052 14.762 -9.084 1.00 77.12 327 SER A CA 1
ATOM 2629 C C . SER A 1 327 ? -7.012 13.965 -10.383 1.00 77.12 327 SER A C 1
ATOM 2631 O O . SER A 1 327 ? -7.160 12.745 -10.359 1.00 77.12 327 SER A O 1
ATOM 2633 N N . GLN A 1 328 ? -6.708 14.622 -11.507 1.00 76.19 328 GLN A N 1
ATOM 2634 C CA . GLN A 1 328 ? -6.525 13.943 -12.791 1.00 76.19 328 GLN A CA 1
ATOM 2635 C C . GLN A 1 328 ? -5.342 12.963 -12.765 1.00 76.19 328 GLN A C 1
ATOM 2637 O O . GLN A 1 328 ? -5.430 11.879 -13.347 1.00 76.19 328 GLN A O 1
ATOM 2642 N N . LEU A 1 329 ? -4.244 13.328 -12.093 1.00 80.12 329 LEU A N 1
ATOM 2643 C CA . LEU A 1 329 ? -3.100 12.444 -11.895 1.00 80.12 329 LEU A CA 1
ATOM 2644 C C . LEU A 1 329 ? -3.512 11.215 -11.077 1.00 80.12 329 LEU A C 1
ATOM 2646 O O . LEU A 1 329 ? -3.337 10.104 -11.555 1.00 80.12 329 LEU A O 1
ATOM 2650 N N . CYS A 1 330 ? -4.117 11.387 -9.900 1.00 82.12 330 CYS A N 1
ATOM 2651 C CA . CYS A 1 330 ? -4.555 10.287 -9.036 1.00 82.12 330 CYS A CA 1
ATOM 2652 C C . CYS A 1 330 ? -5.602 9.382 -9.697 1.00 82.12 330 CYS A C 1
ATOM 2654 O O . CYS A 1 330 ? -5.543 8.163 -9.538 1.00 82.12 330 CYS A O 1
ATOM 2656 N N . GLU A 1 331 ? -6.532 9.953 -10.469 1.00 81.00 331 GLU A N 1
ATOM 2657 C CA . GLU A 1 331 ? -7.446 9.173 -11.302 1.00 81.00 331 GLU A CA 1
ATOM 2658 C C . GLU A 1 331 ? -6.659 8.309 -12.288 1.00 81.00 331 GLU A C 1
ATOM 2660 O O . GLU A 1 331 ? -6.879 7.100 -12.312 1.00 81.00 331 GLU A O 1
ATOM 2665 N N . SER A 1 332 ? -5.697 8.892 -13.018 1.00 77.62 332 SER A N 1
ATOM 2666 C CA . SER A 1 332 ? -4.822 8.137 -13.926 1.00 77.62 332 SER A CA 1
ATOM 2667 C C . SER A 1 332 ? -4.053 7.044 -13.182 1.00 77.62 332 SER A C 1
ATOM 2669 O O . SER A 1 332 ? -4.125 5.901 -13.600 1.00 77.62 332 SER A O 1
ATOM 2671 N N . LEU A 1 333 ? -3.435 7.340 -12.036 1.00 78.06 333 LEU A N 1
ATOM 2672 C CA . LEU A 1 333 ? -2.635 6.381 -11.260 1.00 78.06 333 LEU A CA 1
ATOM 2673 C C . LEU A 1 333 ? -3.451 5.191 -10.716 1.00 78.06 333 LEU A C 1
ATOM 2675 O O . LEU A 1 333 ? -2.903 4.103 -10.515 1.00 78.06 333 LEU A O 1
ATOM 2679 N N . LEU A 1 334 ? -4.757 5.374 -10.466 1.00 76.25 334 LEU A N 1
ATOM 2680 C CA . LEU A 1 334 ? -5.654 4.311 -9.988 1.00 76.25 334 LEU A CA 1
ATOM 2681 C C . LEU A 1 334 ? -6.410 3.585 -11.116 1.00 76.25 334 LEU A C 1
ATOM 2683 O O . LEU A 1 334 ? -6.777 2.421 -10.945 1.00 76.25 334 LEU A O 1
ATOM 2687 N N . ASN A 1 335 ? -6.688 4.242 -12.246 1.00 71.00 335 ASN A N 1
ATOM 2688 C CA . ASN A 1 335 ? -7.523 3.681 -13.314 1.00 71.00 335 ASN A CA 1
ATOM 2689 C C . ASN A 1 335 ? -6.844 3.588 -14.690 1.00 71.00 335 ASN A C 1
ATOM 2691 O O . ASN A 1 335 ? -7.425 3.015 -15.599 1.00 71.00 335 ASN A O 1
ATOM 2695 N N . GLY A 1 336 ? -5.645 4.116 -14.894 1.00 64.50 336 GLY A N 1
ATOM 2696 C CA . GLY A 1 336 ? -4.854 3.951 -16.116 1.00 64.50 336 GLY A CA 1
ATOM 2697 C C . GLY A 1 336 ? -5.462 4.615 -17.352 1.00 64.50 336 GLY A C 1
ATOM 2698 O O . GLY A 1 336 ? -5.161 4.217 -18.477 1.00 64.50 336 GLY A O 1
ATOM 2699 N N . GLY A 1 337 ? -6.354 5.595 -17.177 1.00 68.94 337 GLY A N 1
ATOM 2700 C CA . GLY A 1 337 ? -6.920 6.399 -18.259 1.00 68.94 337 GLY A CA 1
ATOM 2701 C C . GLY A 1 337 ? -7.677 5.591 -19.323 1.00 68.94 337 GLY A C 1
ATOM 2702 O O . GLY A 1 337 ? -8.717 4.996 -19.051 1.00 68.94 337 GLY A O 1
ATOM 2703 N N . ASP A 1 338 ? -7.188 5.623 -20.569 1.00 61.41 338 ASP A N 1
ATOM 2704 C CA . ASP A 1 338 ? -7.841 5.033 -21.751 1.00 61.41 338 ASP A CA 1
ATOM 2705 C C . ASP A 1 338 ? -7.552 3.538 -21.961 1.00 61.41 338 ASP A C 1
ATOM 2707 O O . ASP A 1 338 ? -8.024 2.953 -22.939 1.00 61.41 338 ASP A O 1
ATOM 2711 N N . ALA A 1 339 ? -6.777 2.927 -21.060 1.00 58.41 339 ALA A N 1
ATOM 2712 C CA . ALA A 1 339 ? -6.325 1.540 -21.117 1.00 58.41 339 ALA A CA 1
ATOM 2713 C C . ALA A 1 339 ? -5.448 1.166 -22.339 1.00 58.41 339 ALA A C 1
ATOM 2715 O O . ALA A 1 339 ? -5.240 -0.032 -22.554 1.00 58.41 339 ALA A O 1
ATOM 2716 N N . ARG A 1 340 ? -4.912 2.137 -23.112 1.00 55.88 340 ARG A N 1
ATOM 2717 C CA . ARG A 1 340 ? -4.178 1.921 -24.390 1.00 55.88 340 ARG A CA 1
ATOM 2718 C C . ARG A 1 340 ? -2.677 2.215 -24.353 1.00 55.88 340 ARG A C 1
ATOM 2720 O O . ARG A 1 340 ? -1.906 1.439 -24.897 1.00 55.88 340 ARG A O 1
ATOM 2727 N N . ASN A 1 341 ? -2.265 3.339 -23.765 1.00 48.03 341 ASN A N 1
ATOM 2728 C CA . ASN A 1 341 ? -0.841 3.697 -23.582 1.00 48.03 341 ASN A CA 1
ATOM 2729 C C . ASN A 1 341 ? -0.438 3.709 -22.107 1.00 48.03 341 ASN A C 1
ATOM 2731 O O . ASN A 1 341 ? 0.719 3.463 -21.768 1.00 48.03 341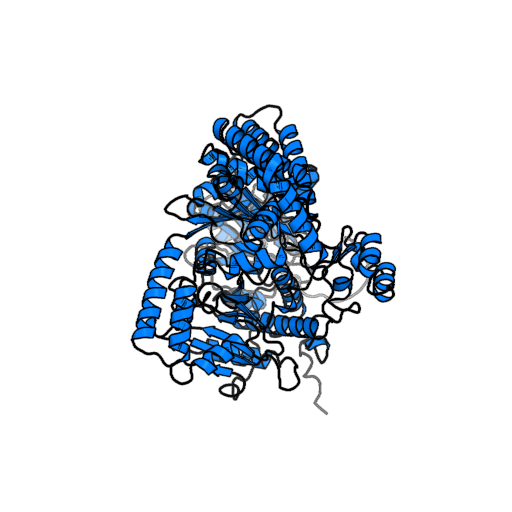 ASN A O 1
ATOM 2735 N N . ARG A 1 342 ? -1.417 3.962 -21.241 1.00 52.44 342 ARG A N 1
ATOM 2736 C CA . ARG A 1 342 ? -1.307 3.997 -19.786 1.00 52.44 342 ARG A CA 1
ATOM 2737 C C . ARG A 1 342 ? -1.577 2.626 -19.231 1.00 52.44 342 ARG A C 1
ATOM 2739 O O . ARG A 1 342 ? -2.585 2.321 -18.600 1.00 52.44 342 ARG A O 1
ATOM 2746 N N . HIS A 1 343 ? -0.642 1.752 -19.546 1.00 48.88 343 HIS A N 1
ATOM 2747 C CA . HIS A 1 343 ? -0.689 0.355 -19.189 1.00 48.88 343 HIS A CA 1
ATOM 2748 C C . HIS A 1 343 ? -0.294 0.091 -17.728 1.00 48.88 343 HIS A C 1
ATOM 2750 O O . HIS A 1 343 ? 0.291 -0.926 -17.371 1.00 48.88 343 HIS A O 1
ATOM 2756 N N . GLU A 1 344 ? -0.721 1.011 -16.877 1.00 42.00 344 GLU A N 1
ATOM 2757 C CA . GLU A 1 344 ? -0.552 1.132 -15.434 1.00 42.00 344 GLU A CA 1
ATOM 2758 C C . GLU A 1 344 ? -1.083 -0.089 -14.652 1.00 42.00 344 GLU A C 1
ATOM 2760 O O . GLU A 1 344 ? -0.782 -0.274 -13.480 1.00 42.00 344 GLU A O 1
ATOM 2765 N N . PHE A 1 345 ? -1.808 -0.980 -15.338 1.00 44.84 345 PHE A N 1
ATOM 2766 C CA . PHE A 1 345 ? -2.463 -2.168 -14.793 1.00 44.84 345 PHE A CA 1
ATOM 2767 C C . PHE A 1 345 ? -2.030 -3.474 -15.488 1.00 44.84 345 PHE A C 1
ATOM 2769 O O . PHE A 1 345 ? -2.546 -4.549 -15.183 1.00 44.84 345 PHE A O 1
ATOM 2776 N N . LEU A 1 346 ? -1.081 -3.427 -16.431 1.00 44.53 346 LEU A N 1
ATOM 2777 C CA . LEU A 1 346 ? -0.880 -4.498 -17.422 1.00 44.53 346 LEU A CA 1
ATOM 2778 C C . LEU A 1 346 ? -0.150 -5.749 -16.967 1.00 44.53 346 LEU A C 1
ATOM 2780 O O . LEU A 1 346 ? -0.122 -6.731 -17.702 1.00 44.53 346 LEU A O 1
ATOM 2784 N N . TRP A 1 347 ? 0.291 -5.751 -15.720 1.00 48.28 347 TRP A N 1
ATOM 2785 C CA . TRP A 1 347 ? 0.102 -6.913 -14.883 1.00 48.28 347 TRP A CA 1
ATOM 2786 C C . TRP A 1 347 ? -0.093 -6.491 -13.448 1.00 48.28 347 TRP A C 1
ATOM 2788 O O . TRP A 1 347 ? 0.842 -6.466 -12.660 1.00 48.28 347 TRP A O 1
ATOM 2798 N N . ILE A 1 348 ? -1.356 -6.330 -13.065 1.00 47.94 348 ILE A N 1
ATOM 2799 C CA . ILE A 1 348 ? -1.766 -6.367 -11.655 1.00 47.94 348 ILE A CA 1
ATOM 2800 C C . ILE A 1 348 ? -1.438 -7.720 -11.002 1.00 47.94 348 ILE A C 1
ATOM 2802 O O . ILE A 1 348 ? -1.795 -7.990 -9.871 1.00 47.94 348 ILE A O 1
ATOM 2806 N N . SER A 1 349 ? -0.811 -8.638 -11.722 1.00 42.38 349 SER A N 1
ATOM 2807 C CA . SER A 1 349 ? -0.201 -9.785 -11.098 1.00 42.38 349 SER A CA 1
ATOM 2808 C C . SER A 1 349 ? 1.055 -9.381 -10.310 1.00 42.38 349 SER A C 1
ATOM 2810 O O . SER A 1 349 ? 1.347 -9.990 -9.293 1.00 42.38 349 SER A O 1
ATOM 2812 N N . TYR A 1 350 ? 1.764 -8.328 -10.708 1.00 49.94 350 TYR A N 1
ATOM 2813 C CA . TYR A 1 350 ? 3.052 -7.988 -10.120 1.00 49.94 350 TYR A CA 1
ATOM 2814 C C . TYR A 1 350 ? 2.961 -7.387 -8.740 1.00 49.94 350 TYR A C 1
ATOM 2816 O O . TYR A 1 350 ? 2.100 -6.559 -8.445 1.00 49.94 350 TYR A O 1
ATOM 2824 N N . GLU A 1 351 ? 3.931 -7.760 -7.920 1.00 54.47 351 GLU A N 1
ATOM 2825 C CA . GLU A 1 351 ? 3.991 -7.292 -6.549 1.00 54.47 351 GLU A CA 1
ATOM 2826 C C . GLU A 1 351 ? 4.144 -5.778 -6.468 1.00 54.47 351 GLU A C 1
ATOM 2828 O O . GLU A 1 351 ? 3.545 -5.185 -5.580 1.00 54.47 351 GLU A O 1
ATOM 2833 N N . PHE A 1 352 ? 4.844 -5.141 -7.416 1.00 57.16 352 PHE A N 1
ATOM 2834 C CA . PHE A 1 352 ? 4.793 -3.693 -7.611 1.00 57.16 352 PHE A CA 1
ATOM 2835 C C . PHE A 1 352 ? 5.118 -3.255 -9.054 1.00 57.16 352 PHE A C 1
ATOM 2837 O O . PHE A 1 352 ? 5.840 -3.926 -9.797 1.00 57.16 352 PHE A O 1
ATOM 2844 N N . ILE A 1 353 ? 4.576 -2.100 -9.439 1.00 64.94 353 ILE A N 1
ATOM 2845 C CA . ILE A 1 353 ? 4.749 -1.417 -10.723 1.00 64.94 353 ILE A CA 1
ATOM 2846 C C . ILE A 1 353 ? 5.243 -0.004 -10.433 1.00 64.94 353 ILE A C 1
ATOM 2848 O O . ILE A 1 353 ? 4.643 0.704 -9.629 1.00 64.94 353 ILE A O 1
ATOM 2852 N N . VAL A 1 354 ? 6.307 0.418 -11.110 1.00 74.62 354 VAL A N 1
ATOM 2853 C CA . VAL A 1 354 ? 6.883 1.761 -10.978 1.00 74.62 354 VAL A CA 1
ATOM 2854 C C . VAL A 1 354 ? 6.474 2.572 -12.190 1.00 74.62 354 VAL A C 1
ATOM 2856 O O . VAL A 1 354 ? 6.714 2.164 -13.321 1.00 74.62 354 VAL A O 1
ATOM 2859 N N . GLN A 1 355 ? 5.860 3.719 -11.971 1.00 72.44 355 GLN A N 1
ATOM 2860 C CA . GLN A 1 355 ? 5.335 4.580 -13.017 1.00 72.44 355 GLN A CA 1
ATOM 2861 C C . GLN A 1 355 ? 6.076 5.895 -12.958 1.00 72.44 355 GLN A C 1
ATOM 2863 O O . GLN A 1 355 ? 6.199 6.467 -11.878 1.00 72.44 355 GLN A O 1
ATOM 2868 N N . ILE A 1 356 ? 6.567 6.367 -14.097 1.00 75.25 356 ILE A N 1
ATOM 2869 C CA . ILE A 1 356 ? 7.173 7.691 -14.179 1.00 75.25 356 ILE A CA 1
ATOM 2870 C C . ILE A 1 356 ? 6.495 8.456 -15.296 1.00 75.25 356 ILE A C 1
ATOM 2872 O O . ILE A 1 356 ? 6.553 8.031 -16.453 1.00 75.25 356 ILE A O 1
ATOM 2876 N N . ASP A 1 357 ? 5.834 9.551 -14.939 1.00 78.75 357 ASP A N 1
ATOM 2877 C CA . ASP A 1 357 ? 5.111 10.387 -15.891 1.00 78.75 357 ASP A CA 1
ATOM 2878 C C . ASP A 1 357 ? 6.064 11.266 -16.723 1.00 78.75 357 ASP A C 1
ATOM 2880 O O . ASP A 1 357 ? 7.283 11.288 -16.522 1.00 78.75 357 ASP A O 1
ATOM 2884 N N . GLY A 1 358 ? 5.515 12.003 -17.688 1.00 74.50 358 GLY A N 1
ATOM 2885 C CA . GLY A 1 358 ? 6.298 12.874 -18.563 1.00 74.50 358 GLY A CA 1
ATOM 2886 C C . GLY A 1 358 ? 6.889 14.108 -17.867 1.00 74.50 358 GLY A C 1
ATOM 2887 O O . GLY A 1 358 ? 7.606 14.867 -18.522 1.00 74.50 358 GLY A O 1
ATOM 2888 N N . GLN A 1 359 ? 6.570 14.335 -16.590 1.00 79.69 359 GLN A N 1
ATOM 2889 C CA . GLN A 1 359 ? 7.164 15.353 -15.714 1.00 79.69 359 GLN A CA 1
ATOM 2890 C C . GLN A 1 359 ? 8.133 14.738 -14.694 1.00 79.69 359 GLN A C 1
ATOM 2892 O O . GLN A 1 359 ? 8.646 15.441 -13.827 1.00 79.69 359 GLN A O 1
ATOM 2897 N N . GLY A 1 360 ? 8.367 13.427 -14.792 1.00 82.31 360 GLY A N 1
ATOM 2898 C CA . GLY A 1 360 ? 9.210 12.665 -13.895 1.00 82.31 360 GLY A CA 1
ATOM 2899 C C . GLY A 1 360 ? 8.618 12.435 -12.514 1.00 82.31 360 GLY A C 1
ATOM 2900 O O . GLY A 1 360 ? 9.379 12.116 -11.612 1.00 82.31 360 GLY A O 1
ATOM 2901 N N . SER A 1 361 ? 7.308 12.565 -12.301 1.00 87.19 361 SER A N 1
ATOM 2902 C CA . SER A 1 361 ? 6.667 12.109 -11.063 1.00 87.19 361 SER A CA 1
ATOM 2903 C C . SER A 1 361 ? 6.720 10.585 -10.991 1.00 87.19 361 SER A C 1
ATOM 2905 O O . SER A 1 361 ? 6.258 9.914 -11.913 1.00 87.19 361 SER A O 1
ATOM 2907 N N . ALA A 1 362 ? 7.294 10.033 -9.918 1.00 91.25 362 ALA A N 1
ATOM 2908 C CA . ALA A 1 362 ? 7.455 8.592 -9.743 1.00 91.25 362 ALA A CA 1
ATOM 2909 C C . ALA A 1 362 ? 6.396 8.025 -8.786 1.00 91.25 362 ALA A C 1
ATOM 2911 O O . ALA A 1 362 ? 6.226 8.535 -7.682 1.00 91.25 362 ALA A O 1
ATOM 2912 N N . THR A 1 363 ? 5.727 6.939 -9.168 1.00 90.50 363 THR A N 1
ATOM 2913 C CA . THR A 1 363 ? 4.657 6.291 -8.391 1.00 90.50 363 THR A CA 1
ATOM 2914 C C . THR A 1 363 ? 4.870 4.786 -8.318 1.00 90.50 363 THR A C 1
ATOM 2916 O O . THR A 1 363 ? 5.297 4.183 -9.297 1.00 90.50 363 THR A O 1
ATOM 2919 N N . ILE A 1 364 ? 4.549 4.167 -7.181 1.00 91.31 364 ILE A N 1
ATOM 2920 C CA . ILE A 1 364 ? 4.401 2.717 -7.057 1.00 91.31 364 ILE A CA 1
ATOM 2921 C C . ILE A 1 364 ? 2.919 2.353 -6.966 1.00 91.31 364 ILE A C 1
ATOM 2923 O O . ILE A 1 364 ? 2.256 2.731 -6.004 1.00 91.31 364 ILE A O 1
ATOM 2927 N N . ASN A 1 365 ? 2.425 1.566 -7.921 1.00 88.25 365 ASN A N 1
ATOM 2928 C CA . ASN A 1 365 ? 1.158 0.835 -7.826 1.00 88.25 365 ASN A CA 1
ATOM 2929 C C . ASN A 1 365 ? 1.471 -0.626 -7.480 1.00 88.25 365 ASN A C 1
ATOM 2931 O O . ASN A 1 365 ? 2.383 -1.197 -8.072 1.00 88.25 365 ASN A O 1
ATOM 2935 N N . PHE A 1 366 ? 0.773 -1.244 -6.529 1.00 88.25 366 PHE A N 1
ATOM 2936 C CA . PHE A 1 366 ? 1.107 -2.609 -6.108 1.00 88.25 366 PHE A CA 1
ATOM 2937 C C . PHE A 1 366 ? -0.110 -3.521 -5.956 1.00 88.25 366 PHE A C 1
ATOM 2939 O O . PHE A 1 366 ? -1.182 -3.095 -5.534 1.00 88.25 366 PHE A O 1
ATOM 2946 N N . GLU A 1 367 ? 0.056 -4.799 -6.308 1.00 88.44 367 GLU A N 1
ATOM 2947 C CA . GLU A 1 367 ? -0.948 -5.840 -6.063 1.00 88.44 367 GLU A CA 1
ATOM 2948 C C . GLU A 1 367 ? -1.062 -6.096 -4.557 1.00 88.44 367 GLU A C 1
ATOM 2950 O O . GLU A 1 367 ? -0.056 -6.221 -3.870 1.00 88.44 367 GLU A O 1
ATOM 2955 N N . HIS A 1 368 ? -2.273 -6.145 -4.004 1.00 90.00 368 HIS A N 1
ATOM 2956 C CA . HIS A 1 368 ? -2.428 -6.151 -2.543 1.00 90.00 368 HIS A CA 1
ATOM 2957 C C . HIS A 1 368 ? -2.428 -7.563 -1.916 1.00 90.00 368 HIS A C 1
ATOM 2959 O O . HIS A 1 368 ? -2.226 -7.707 -0.709 1.00 90.00 368 HIS A O 1
ATOM 2965 N N . SER A 1 369 ? -2.658 -8.636 -2.680 1.00 89.62 369 SER A N 1
ATOM 2966 C CA . SER A 1 369 ? -2.815 -9.980 -2.107 1.00 89.62 369 SER A CA 1
ATOM 2967 C C . SER A 1 369 ? -1.533 -10.535 -1.483 1.00 89.62 369 SER A C 1
ATOM 2969 O O . SER A 1 369 ? -1.626 -11.230 -0.470 1.00 89.62 369 SER A O 1
ATOM 2971 N N . TRP A 1 370 ? -0.350 -10.210 -2.015 1.00 89.38 370 TRP A N 1
ATOM 2972 C CA . TRP A 1 370 ? 0.924 -10.760 -1.528 1.00 89.38 370 TRP A CA 1
ATOM 2973 C C . TRP A 1 370 ? 1.410 -10.164 -0.193 1.00 89.38 370 TRP A C 1
ATOM 2975 O O . TRP A 1 370 ? 2.162 -10.827 0.528 1.00 89.38 370 TRP A O 1
ATOM 2985 N N . GLY A 1 371 ? 0.977 -8.955 0.183 1.00 86.00 371 GLY A N 1
ATOM 2986 C CA . GLY A 1 371 ? 1.525 -8.262 1.353 1.00 86.00 371 GLY A CA 1
ATOM 2987 C C . GLY A 1 371 ? 0.699 -7.088 1.878 1.00 86.00 371 GLY A C 1
ATOM 2988 O O . GLY A 1 371 ? -0.329 -6.716 1.324 1.00 86.00 371 GLY A O 1
ATOM 2989 N N . ASP A 1 372 ? 1.143 -6.513 3.000 1.00 85.94 372 ASP A N 1
ATOM 2990 C CA . ASP A 1 372 ? 0.420 -5.453 3.732 1.00 85.94 372 ASP A CA 1
ATOM 2991 C C . ASP A 1 372 ? 0.960 -4.032 3.479 1.00 85.94 372 ASP A C 1
ATOM 2993 O O . ASP A 1 372 ? 0.686 -3.116 4.250 1.00 85.94 372 ASP A O 1
ATOM 2997 N N . GLY A 1 373 ? 1.789 -3.841 2.450 1.00 84.88 373 GLY A N 1
ATOM 2998 C CA . GLY A 1 373 ? 2.360 -2.537 2.085 1.00 84.88 373 GLY A CA 1
ATOM 2999 C C . GLY A 1 373 ? 3.607 -2.106 2.874 1.00 84.88 373 GLY A C 1
ATOM 3000 O O . GLY A 1 373 ? 4.366 -1.283 2.374 1.00 84.88 373 GLY A O 1
ATOM 3001 N N . VAL A 1 374 ? 3.906 -2.696 4.041 1.00 88.00 374 VAL A N 1
ATOM 3002 C CA . VAL A 1 374 ? 5.112 -2.359 4.845 1.00 88.00 374 VAL A CA 1
ATOM 3003 C C . VAL A 1 374 ? 6.408 -2.577 4.057 1.00 88.00 374 VAL A C 1
ATOM 3005 O O . VAL A 1 374 ? 7.301 -1.733 4.072 1.00 88.00 374 VAL A O 1
ATOM 3008 N N . ALA A 1 375 ? 6.496 -3.687 3.322 1.00 91.50 375 ALA A N 1
ATOM 3009 C CA . ALA A 1 375 ? 7.652 -3.988 2.485 1.00 91.50 375 ALA A CA 1
ATOM 3010 C C . ALA A 1 375 ? 7.808 -2.976 1.330 1.00 91.50 375 ALA A C 1
ATOM 3012 O O . ALA A 1 375 ? 8.929 -2.596 0.996 1.00 91.50 375 ALA A O 1
ATOM 3013 N N . VAL A 1 376 ? 6.692 -2.497 0.762 1.00 92.88 376 VAL A N 1
ATOM 3014 C CA . VAL A 1 376 ? 6.685 -1.478 -0.302 1.00 92.88 376 VAL A CA 1
ATOM 3015 C C . VAL A 1 376 ? 7.097 -0.115 0.252 1.00 92.88 376 VAL A C 1
ATOM 3017 O O . VAL A 1 376 ? 7.913 0.570 -0.355 1.00 92.88 376 VAL A O 1
ATOM 3020 N N . LEU A 1 377 ? 6.611 0.259 1.439 1.00 92.25 377 LEU A N 1
ATOM 3021 C CA . LEU A 1 377 ? 7.043 1.479 2.119 1.00 92.25 377 LEU A CA 1
ATOM 3022 C C . LEU A 1 377 ? 8.558 1.463 2.361 1.00 92.25 377 LEU A C 1
ATOM 3024 O O . LEU A 1 377 ? 9.238 2.433 2.035 1.00 92.25 377 LEU A O 1
ATOM 3028 N N . ARG A 1 378 ? 9.107 0.339 2.843 1.00 93.31 378 ARG A N 1
ATOM 3029 C CA . ARG A 1 378 ? 10.555 0.196 3.044 1.00 93.31 378 ARG A CA 1
ATOM 3030 C C . ARG A 1 378 ? 11.335 0.308 1.733 1.00 93.31 378 ARG A C 1
ATOM 3032 O O . ARG A 1 378 ? 12.374 0.961 1.712 1.00 93.31 378 ARG A O 1
ATOM 3039 N N . LEU A 1 379 ? 10.839 -0.297 0.648 1.00 95.19 379 LEU A N 1
ATOM 3040 C CA . LEU A 1 379 ? 11.412 -0.144 -0.693 1.00 95.19 379 LEU A CA 1
ATOM 3041 C C . LEU A 1 379 ? 11.468 1.337 -1.094 1.00 95.19 379 LEU A C 1
ATOM 3043 O O . LEU A 1 379 ? 12.512 1.800 -1.551 1.00 95.19 379 LEU A O 1
ATOM 3047 N N . MET A 1 380 ? 10.378 2.084 -0.895 1.00 95.25 380 MET A N 1
ATOM 3048 C CA . MET A 1 380 ? 10.316 3.510 -1.225 1.00 95.25 380 MET A CA 1
ATOM 3049 C C . MET A 1 380 ? 11.285 4.345 -0.389 1.00 95.25 380 MET A C 1
ATOM 3051 O O . MET A 1 380 ? 12.036 5.132 -0.952 1.00 95.25 380 MET A O 1
ATOM 3055 N N . GLU A 1 381 ? 11.316 4.164 0.930 1.00 94.38 381 GLU A N 1
ATOM 3056 C CA . GLU A 1 381 ? 12.185 4.946 1.822 1.00 94.38 381 GLU A CA 1
ATOM 3057 C C . GLU A 1 381 ? 13.672 4.720 1.538 1.00 94.38 381 GLU A C 1
ATOM 3059 O O . GLU A 1 381 ? 14.438 5.679 1.431 1.00 94.38 381 GLU A O 1
ATOM 3064 N N . GLU A 1 382 ? 14.072 3.461 1.364 1.00 95.44 382 GLU A N 1
ATOM 3065 C CA . GLU A 1 382 ? 15.453 3.097 1.052 1.00 95.44 382 GLU A CA 1
ATOM 3066 C C . GLU A 1 382 ? 15.861 3.608 -0.334 1.00 95.44 382 GLU A C 1
ATOM 3068 O O . GLU A 1 382 ? 16.905 4.246 -0.470 1.00 95.44 382 GLU A O 1
ATOM 3073 N N . SER A 1 383 ? 15.016 3.397 -1.350 1.00 96.31 383 SER A N 1
ATOM 3074 C CA . SER A 1 383 ? 15.328 3.849 -2.710 1.00 96.31 383 SER A CA 1
ATOM 3075 C C . SER A 1 383 ? 15.389 5.366 -2.826 1.00 96.31 383 SER A C 1
ATOM 3077 O O . SER A 1 383 ? 16.310 5.883 -3.448 1.00 96.31 383 SER A O 1
ATOM 3079 N N . PHE A 1 384 ? 14.479 6.091 -2.173 1.00 94.94 384 PHE A N 1
ATOM 3080 C CA . PHE A 1 384 ? 14.485 7.552 -2.171 1.00 94.94 384 PHE A CA 1
ATOM 3081 C C . PHE A 1 384 ? 15.753 8.123 -1.523 1.00 94.94 384 PHE A C 1
ATOM 3083 O O . PHE A 1 384 ? 16.357 9.058 -2.052 1.00 94.94 384 PHE A O 1
ATOM 3090 N N . CYS A 1 385 ? 16.194 7.544 -0.401 1.00 94.06 385 CYS A N 1
ATOM 3091 C CA . CYS A 1 385 ? 17.435 7.963 0.252 1.00 94.06 385 CYS A CA 1
ATOM 3092 C C . CYS A 1 385 ? 18.666 7.663 -0.617 1.00 94.06 385 CYS A C 1
ATOM 3094 O O . CYS A 1 385 ? 19.541 8.516 -0.760 1.00 94.06 385 CYS A O 1
ATOM 3096 N N . ASP A 1 386 ? 18.722 6.471 -1.213 1.00 95.38 386 ASP A N 1
ATOM 3097 C CA . ASP A 1 386 ? 19.840 6.015 -2.041 1.00 95.38 386 ASP A CA 1
ATOM 3098 C C . ASP A 1 386 ? 19.966 6.836 -3.335 1.00 95.38 386 ASP A C 1
ATOM 3100 O O . ASP A 1 386 ? 21.072 7.251 -3.685 1.00 95.38 386 ASP A O 1
ATOM 3104 N N . THR A 1 387 ? 18.854 7.154 -4.013 1.00 93.56 387 THR A N 1
ATOM 3105 C CA . THR A 1 387 ? 18.889 7.989 -5.225 1.00 93.56 387 THR A CA 1
ATOM 3106 C C . THR A 1 387 ? 19.275 9.427 -4.923 1.00 93.56 387 THR A C 1
ATOM 3108 O O . THR A 1 387 ? 20.099 9.972 -5.651 1.00 93.56 387 THR A O 1
ATOM 3111 N N . LYS A 1 388 ? 18.750 10.010 -3.835 1.00 89.94 388 LYS A N 1
ATOM 3112 C CA . LYS A 1 388 ? 19.080 11.377 -3.397 1.00 89.94 388 LYS A CA 1
ATOM 3113 C C . LYS A 1 388 ? 20.561 11.536 -3.048 1.00 89.94 388 LYS A C 1
ATOM 3115 O O . LYS A 1 388 ? 21.121 12.616 -3.210 1.00 89.94 388 LYS A O 1
ATOM 3120 N N . GLN A 1 389 ? 21.180 10.490 -2.503 1.00 90.06 389 GLN A N 1
ATOM 3121 C CA . GLN A 1 389 ? 22.576 10.534 -2.080 1.00 90.06 389 GLN A CA 1
ATOM 3122 C C . GLN A 1 389 ? 23.551 10.279 -3.235 1.00 90.06 389 GLN A C 1
ATOM 3124 O O . GLN A 1 389 ? 24.614 10.897 -3.268 1.00 90.06 389 GLN A O 1
ATOM 3129 N N . ASN A 1 390 ? 23.229 9.339 -4.128 1.00 92.12 390 ASN A N 1
ATOM 3130 C CA . ASN A 1 390 ? 24.218 8.769 -5.044 1.00 92.12 390 ASN A CA 1
ATOM 3131 C C . ASN A 1 390 ? 24.068 9.204 -6.501 1.00 92.12 390 ASN A C 1
ATOM 3133 O O . ASN A 1 390 ? 25.073 9.171 -7.204 1.00 92.12 390 ASN A O 1
ATOM 3137 N N . HIS A 1 391 ? 22.863 9.581 -6.957 1.00 91.38 391 HIS A N 1
ATOM 3138 C CA . HIS A 1 391 ? 22.621 10.082 -8.321 1.00 91.38 391 HIS A CA 1
ATOM 3139 C C . HIS A 1 391 ? 23.387 9.297 -9.414 1.00 91.38 391 HIS A C 1
ATOM 3141 O O . HIS A 1 391 ? 24.238 9.846 -10.107 1.00 91.38 391 HIS A O 1
ATOM 3147 N N . PHE A 1 392 ? 23.113 7.991 -9.549 1.00 93.00 392 PHE A N 1
ATOM 3148 C CA . PHE A 1 392 ? 23.900 7.048 -10.371 1.00 93.00 392 PHE A CA 1
ATOM 3149 C C . PHE A 1 392 ? 24.104 7.469 -11.834 1.00 93.00 392 PHE A C 1
ATOM 3151 O O . PHE A 1 392 ? 25.132 7.141 -12.427 1.00 93.00 392 PHE A O 1
ATOM 3158 N N . VAL A 1 393 ? 23.129 8.170 -12.412 1.00 93.50 393 VAL A N 1
ATOM 3159 C CA . VAL A 1 393 ? 23.250 8.874 -13.690 1.00 93.50 393 VAL A CA 1
ATOM 3160 C C . VAL A 1 393 ? 22.799 10.321 -13.546 1.00 93.50 393 VAL A C 1
ATOM 3162 O O . VAL A 1 393 ? 21.912 10.637 -12.746 1.00 93.50 393 VAL A O 1
ATOM 3165 N N . HIS A 1 394 ? 23.388 11.185 -14.370 1.00 90.12 394 HIS A N 1
ATOM 3166 C CA . HIS A 1 394 ? 23.134 12.622 -14.366 1.00 90.12 394 HIS A CA 1
ATOM 3167 C C . HIS A 1 394 ? 22.327 13.073 -15.593 1.00 90.12 394 HIS A C 1
ATOM 3169 O O . HIS A 1 394 ? 22.455 12.477 -16.673 1.00 90.12 394 HIS A O 1
ATOM 3175 N N . PRO A 1 395 ? 21.544 14.160 -15.468 1.00 85.38 395 PRO A N 1
ATOM 3176 C CA . PRO A 1 395 ? 20.884 14.770 -16.615 1.00 85.38 395 PRO A CA 1
ATOM 3177 C C . PRO A 1 395 ? 21.925 15.255 -17.636 1.00 85.38 395 PRO A C 1
ATOM 3179 O O . PRO A 1 395 ? 22.976 15.782 -17.272 1.00 85.38 395 PRO A O 1
ATOM 3182 N N . ASN A 1 396 ? 21.629 15.091 -18.928 1.00 79.50 396 ASN A N 1
ATOM 3183 C CA . ASN A 1 396 ? 22.503 15.467 -20.054 1.00 79.50 396 ASN A CA 1
ATOM 3184 C C . ASN A 1 396 ? 23.860 14.731 -20.124 1.00 79.50 396 ASN A C 1
ATOM 3186 O O . ASN A 1 396 ? 24.769 15.176 -20.828 1.00 79.50 396 ASN A O 1
ATOM 3190 N N . GLN A 1 397 ? 24.018 13.602 -19.425 1.00 84.56 397 GLN A N 1
ATOM 3191 C CA . GLN A 1 397 ? 25.188 12.739 -19.582 1.00 84.56 397 GLN A CA 1
ATOM 3192 C C . GLN A 1 397 ? 25.223 12.110 -20.985 1.00 84.56 397 GLN A C 1
ATOM 3194 O O . GLN A 1 397 ? 24.211 11.628 -21.489 1.00 84.56 397 GLN A O 1
ATOM 3199 N N . ASN A 1 398 ? 26.408 12.059 -21.601 1.00 83.62 398 ASN A N 1
ATOM 3200 C CA . ASN A 1 398 ? 26.605 11.337 -22.858 1.00 83.62 398 ASN A CA 1
ATOM 3201 C C . ASN A 1 398 ? 26.729 9.829 -22.600 1.00 83.62 398 ASN A C 1
ATOM 3203 O O . ASN A 1 398 ? 27.565 9.394 -21.805 1.00 83.62 398 ASN A O 1
ATOM 3207 N N . PHE A 1 399 ? 25.948 9.034 -23.327 1.00 86.25 399 PHE A N 1
ATOM 3208 C CA . PHE A 1 399 ? 26.012 7.574 -23.324 1.00 86.25 399 PHE A CA 1
ATOM 3209 C C . PHE A 1 399 ? 25.810 7.032 -24.743 1.00 86.25 399 PHE A C 1
ATOM 3211 O O . PHE A 1 399 ? 25.189 7.667 -25.594 1.00 86.25 399 PHE A O 1
ATOM 3218 N N . ASN A 1 400 ? 26.373 5.856 -25.015 1.00 87.50 400 ASN A N 1
ATOM 3219 C CA . ASN A 1 400 ? 26.209 5.170 -26.294 1.00 87.50 400 ASN A CA 1
ATOM 3220 C C . ASN A 1 400 ? 24.975 4.263 -26.227 1.00 87.50 400 ASN A C 1
ATOM 3222 O O . ASN A 1 400 ? 24.789 3.595 -25.220 1.00 87.50 400 ASN A O 1
ATOM 3226 N N . THR A 1 401 ? 24.162 4.213 -27.282 1.00 88.00 401 THR A N 1
ATOM 3227 C CA . THR A 1 401 ? 22.983 3.333 -27.398 1.00 88.00 401 THR A CA 1
ATOM 3228 C C . THR A 1 401 ? 23.210 2.128 -28.321 1.00 88.00 401 THR A C 1
ATOM 3230 O O . THR A 1 401 ? 22.355 1.248 -28.423 1.00 88.00 401 THR A O 1
ATOM 3233 N N . ALA A 1 402 ? 24.360 2.047 -28.994 1.00 87.06 402 ALA A N 1
ATOM 3234 C CA . ALA A 1 402 ? 24.659 0.984 -29.944 1.00 87.06 402 ALA A CA 1
ATOM 3235 C C . ALA A 1 402 ? 24.876 -0.376 -29.255 1.00 87.06 402 ALA A C 1
ATOM 3237 O O . ALA A 1 402 ? 25.626 -0.486 -28.289 1.00 87.06 402 ALA A O 1
ATOM 3238 N N . GLY A 1 403 ? 24.273 -1.432 -29.812 1.00 85.00 403 GLY A N 1
ATOM 3239 C CA . GLY A 1 403 ? 24.551 -2.824 -29.432 1.00 85.00 403 GLY A CA 1
ATOM 3240 C C . GLY A 1 403 ? 23.693 -3.409 -28.304 1.00 85.00 403 GLY A C 1
ATOM 3241 O O . GLY A 1 403 ? 23.860 -4.588 -27.996 1.00 85.00 403 GLY A O 1
ATOM 3242 N N . TYR A 1 404 ? 22.761 -2.645 -27.719 1.00 91.19 404 TYR A N 1
ATOM 3243 C CA . TYR A 1 404 ? 21.876 -3.156 -26.659 1.00 91.19 404 TYR A CA 1
ATOM 3244 C C . TYR A 1 404 ? 20.614 -3.857 -27.176 1.00 91.19 404 TYR A C 1
ATOM 3246 O O . TYR A 1 404 ? 20.146 -4.810 -26.547 1.00 91.19 404 TYR A O 1
ATOM 3254 N N . TRP A 1 405 ? 20.070 -3.420 -28.317 1.00 89.81 405 TRP A N 1
ATOM 3255 C CA . TRP A 1 405 ? 18.885 -4.032 -28.927 1.00 89.81 405 TRP A CA 1
ATOM 3256 C C . TRP A 1 405 ? 19.164 -5.477 -29.358 1.00 89.81 405 TRP A C 1
ATOM 3258 O O . TRP A 1 405 ? 20.141 -5.745 -30.055 1.00 89.81 405 TRP A O 1
ATOM 3268 N N . GLY A 1 406 ? 18.308 -6.409 -28.939 1.00 85.88 406 GLY A N 1
ATOM 3269 C CA . GLY A 1 406 ? 18.472 -7.850 -29.145 1.00 85.88 406 GLY A CA 1
ATOM 3270 C C . GLY A 1 406 ? 19.377 -8.540 -28.114 1.00 85.88 406 GLY A C 1
ATOM 3271 O O . GLY A 1 406 ? 19.291 -9.757 -27.969 1.00 85.88 406 GLY A O 1
ATOM 3272 N N . ASN A 1 407 ? 20.179 -7.780 -27.356 1.00 88.62 407 ASN A N 1
ATOM 3273 C CA . ASN A 1 407 ? 21.131 -8.303 -26.371 1.00 88.62 407 ASN A CA 1
ATOM 3274 C C . ASN A 1 407 ? 20.668 -8.083 -24.929 1.00 88.62 407 ASN A C 1
ATOM 3276 O O . ASN A 1 407 ? 20.365 -9.048 -24.243 1.00 88.62 407 ASN A O 1
ATOM 3280 N N . ASN A 1 408 ? 20.604 -6.836 -24.462 1.00 92.75 408 ASN A N 1
ATOM 3281 C CA . ASN A 1 408 ? 20.166 -6.497 -23.099 1.00 92.75 408 ASN A CA 1
ATOM 3282 C C . ASN A 1 408 ? 18.740 -5.943 -23.070 1.00 92.75 408 ASN A C 1
ATOM 3284 O O . ASN A 1 408 ? 18.100 -5.946 -22.024 1.00 92.75 408 ASN A O 1
ATOM 3288 N N . LEU A 1 409 ? 18.258 -5.485 -24.226 1.00 95.94 409 LEU A N 1
ATOM 3289 C CA . LEU A 1 409 ? 16.908 -4.997 -24.468 1.00 95.94 409 LEU A CA 1
ATOM 3290 C C . LEU A 1 409 ? 16.245 -5.886 -25.522 1.00 95.94 409 LEU A C 1
ATOM 3292 O O . LEU A 1 409 ? 16.743 -5.993 -26.645 1.00 95.94 409 LEU A O 1
ATOM 3296 N N . ARG A 1 410 ? 15.113 -6.502 -25.181 1.00 95.62 410 ARG A N 1
ATOM 3297 C CA . ARG A 1 410 ? 14.353 -7.388 -26.076 1.00 95.62 410 ARG A CA 1
ATOM 3298 C C . ARG A 1 410 ? 12.876 -6.978 -26.118 1.00 95.62 410 ARG A C 1
ATOM 3300 O O . ARG A 1 410 ? 12.277 -6.887 -25.047 1.00 95.62 410 ARG A O 1
ATOM 3307 N N . PRO A 1 411 ? 12.266 -6.744 -27.295 1.00 94.12 411 PRO A N 1
ATOM 3308 C CA . PRO A 1 411 ? 10.813 -6.612 -27.384 1.00 94.12 411 PRO A CA 1
ATOM 3309 C C . PRO A 1 411 ? 10.134 -7.945 -27.034 1.00 94.12 411 PRO A C 1
ATOM 3311 O O . PRO A 1 411 ? 10.675 -9.018 -27.311 1.00 94.12 411 PRO A O 1
ATOM 3314 N N . VAL A 1 412 ? 8.958 -7.872 -26.414 1.00 93.25 412 VAL A N 1
ATOM 3315 C CA . VAL A 1 412 ? 8.117 -9.028 -26.092 1.00 93.25 412 VAL A CA 1
ATOM 3316 C C . VAL A 1 412 ? 6.831 -8.927 -26.899 1.00 93.25 412 VAL A C 1
ATOM 3318 O O . VAL A 1 412 ? 5.940 -8.141 -26.579 1.00 93.25 412 VAL A O 1
ATOM 3321 N N . ASP A 1 413 ? 6.749 -9.739 -27.947 1.00 91.38 413 ASP A N 1
ATOM 3322 C CA . ASP A 1 413 ? 5.619 -9.745 -28.867 1.00 91.38 413 ASP A CA 1
ATOM 3323 C C . ASP A 1 413 ? 4.626 -10.867 -28.541 1.00 91.38 413 ASP A C 1
ATOM 3325 O O . ASP A 1 413 ? 4.973 -11.916 -27.982 1.00 91.38 413 ASP A O 1
ATOM 3329 N N . PHE A 1 414 ? 3.373 -10.638 -28.932 1.00 93.75 414 PHE A N 1
ATOM 3330 C CA . PHE A 1 414 ? 2.281 -11.591 -28.800 1.00 93.75 414 PHE A CA 1
ATOM 3331 C C . PHE A 1 414 ? 1.605 -11.838 -30.145 1.00 93.75 414 PHE A C 1
ATOM 3333 O O . PHE A 1 414 ? 1.319 -10.918 -30.910 1.00 93.75 414 PHE A O 1
ATOM 3340 N N . MET A 1 415 ? 1.288 -13.100 -30.404 1.00 96.31 415 MET A N 1
ATOM 3341 C CA . MET A 1 415 ? 0.451 -13.511 -31.523 1.00 96.31 415 MET A CA 1
ATOM 3342 C C . MET A 1 415 ? -1.018 -13.446 -31.103 1.00 96.31 415 MET A C 1
ATOM 3344 O O . MET A 1 415 ? -1.420 -14.128 -30.160 1.00 96.31 415 MET A O 1
ATOM 3348 N N . LEU A 1 416 ? -1.821 -12.640 -31.801 1.00 95.69 416 LEU A N 1
ATOM 3349 C CA . LEU A 1 416 ? -3.218 -12.384 -31.438 1.00 95.69 416 LEU A CA 1
ATOM 3350 C C . LEU A 1 416 ? -4.186 -12.899 -32.504 1.00 95.69 416 LEU A C 1
ATOM 3352 O O . LEU A 1 416 ? -4.040 -12.606 -33.695 1.00 95.69 416 LEU A O 1
ATOM 3356 N N . THR A 1 417 ? -5.192 -13.644 -32.049 1.00 97.12 417 THR A N 1
ATOM 3357 C CA . THR A 1 417 ? -6.382 -14.014 -32.823 1.00 97.12 417 THR A CA 1
ATOM 3358 C C . THR A 1 417 ? -7.442 -12.919 -32.712 1.00 97.12 417 THR A C 1
ATOM 3360 O O . THR A 1 417 ? -7.404 -12.097 -31.796 1.00 97.12 417 THR A O 1
ATOM 3363 N N . ASP A 1 418 ? -8.434 -12.931 -33.602 1.00 97.06 418 ASP A N 1
ATOM 3364 C CA . ASP A 1 418 ? -9.545 -11.970 -33.541 1.00 97.06 418 ASP A CA 1
ATOM 3365 C C . ASP A 1 418 ? -10.378 -12.120 -32.258 1.00 97.06 418 ASP A C 1
ATOM 3367 O O . ASP A 1 418 ? -10.832 -11.125 -31.701 1.00 97.06 418 ASP A O 1
ATOM 3371 N N . SER A 1 419 ? -10.481 -13.346 -31.727 1.00 96.69 419 SER A N 1
ATOM 3372 C CA . SER A 1 419 ? -11.076 -13.629 -30.411 1.00 96.69 419 SER A CA 1
ATOM 3373 C C . SER A 1 419 ? -10.363 -12.867 -29.285 1.00 96.69 419 SER A C 1
ATOM 3375 O O . SER A 1 419 ? -10.999 -12.150 -28.511 1.00 96.69 419 SER A O 1
ATOM 3377 N N . ILE A 1 420 ? -9.028 -12.946 -29.220 1.00 96.56 420 ILE A N 1
ATOM 3378 C CA . ILE A 1 420 ? -8.246 -12.224 -28.208 1.00 96.56 420 ILE A CA 1
ATOM 3379 C C . ILE A 1 420 ? -8.358 -10.707 -28.395 1.00 96.56 420 ILE A C 1
ATOM 3381 O O . ILE A 1 420 ? -8.550 -9.996 -27.410 1.00 96.56 420 ILE A O 1
ATOM 3385 N N . ARG A 1 421 ? -8.300 -10.205 -29.636 1.00 95.69 421 ARG A N 1
ATOM 3386 C CA . ARG A 1 421 ? -8.483 -8.771 -29.928 1.00 95.69 421 ARG A CA 1
ATOM 3387 C C . ARG A 1 421 ? -9.842 -8.257 -29.455 1.00 95.69 421 ARG A C 1
ATOM 3389 O O . ARG A 1 421 ? -9.916 -7.192 -28.845 1.00 95.69 421 ARG A O 1
ATOM 3396 N N . GLN A 1 422 ? -10.905 -9.032 -29.663 1.00 96.06 422 GLN A N 1
ATOM 3397 C CA . GLN A 1 422 ? -12.233 -8.701 -29.151 1.00 96.06 422 GLN A CA 1
ATOM 3398 C C . GLN A 1 422 ? -12.244 -8.658 -27.614 1.00 96.06 422 GLN A C 1
ATOM 3400 O O . GLN A 1 422 ? -12.723 -7.685 -27.031 1.00 96.06 422 GLN A O 1
ATOM 3405 N N . LYS A 1 423 ? -11.659 -9.660 -26.943 1.00 95.00 423 LYS A N 1
ATOM 3406 C CA . LYS A 1 423 ? -11.546 -9.680 -25.472 1.00 95.00 423 LYS A CA 1
ATOM 3407 C C . LYS A 1 423 ? -10.759 -8.480 -24.930 1.00 95.00 423 LYS A C 1
ATOM 3409 O O . LYS A 1 423 ? -11.137 -7.934 -23.895 1.00 95.00 423 LYS A O 1
ATOM 3414 N N . ILE A 1 424 ? -9.706 -8.043 -25.629 1.00 92.50 424 ILE A N 1
ATOM 3415 C CA . ILE A 1 424 ? -8.939 -6.829 -25.299 1.00 92.50 424 ILE A CA 1
ATOM 3416 C C . ILE A 1 424 ? -9.846 -5.595 -25.361 1.00 92.50 424 ILE A C 1
ATOM 3418 O O . ILE A 1 424 ? -9.914 -4.838 -24.393 1.00 92.50 424 ILE A O 1
ATOM 3422 N N . GLN A 1 425 ? -10.591 -5.414 -26.454 1.00 91.69 425 GLN A N 1
ATOM 3423 C CA . GLN A 1 425 ? -11.505 -4.277 -26.611 1.00 91.69 425 GLN A CA 1
ATOM 3424 C C . GLN A 1 425 ? -12.610 -4.268 -25.543 1.00 91.69 425 GLN A C 1
ATOM 3426 O O . GLN A 1 425 ? -12.905 -3.221 -24.965 1.00 91.69 425 GLN A O 1
ATOM 3431 N N . GLU A 1 426 ? -13.201 -5.424 -25.237 1.00 91.94 426 GLU A N 1
ATOM 3432 C CA . GLU A 1 426 ? -14.214 -5.550 -24.184 1.00 91.94 426 GLU A CA 1
ATOM 3433 C C . GLU A 1 426 ? -13.649 -5.226 -22.795 1.00 91.94 426 GLU A C 1
ATOM 3435 O O . GLU A 1 426 ? -14.314 -4.556 -21.999 1.00 91.94 426 GLU A O 1
ATOM 3440 N N . ALA A 1 427 ? -12.425 -5.679 -22.498 1.00 90.06 427 ALA A N 1
ATOM 3441 C CA . ALA A 1 427 ? -11.731 -5.352 -21.257 1.00 90.06 427 ALA A CA 1
ATOM 3442 C C . ALA A 1 427 ? -11.527 -3.836 -21.130 1.00 90.06 427 ALA A C 1
ATOM 3444 O O . ALA A 1 427 ? -11.900 -3.249 -20.117 1.00 90.06 427 ALA A O 1
ATOM 3445 N N . GLN A 1 428 ? -11.035 -3.189 -22.192 1.00 88.06 428 GLN A N 1
ATOM 3446 C CA . GLN A 1 428 ? -10.829 -1.738 -22.238 1.00 88.06 428 GLN A CA 1
ATOM 3447 C C . GLN A 1 428 ? -12.132 -0.966 -22.013 1.00 88.06 428 GLN A C 1
ATOM 3449 O O . GLN A 1 428 ? -12.178 -0.064 -21.179 1.00 88.06 428 GLN A O 1
ATOM 3454 N N . GLN A 1 429 ? -13.212 -1.337 -22.706 1.00 89.19 429 GLN A N 1
ATOM 3455 C CA . GLN A 1 429 ? -14.513 -0.678 -22.559 1.00 89.19 429 GLN A CA 1
ATOM 3456 C C . GLN A 1 429 ? -15.053 -0.788 -21.129 1.00 89.19 429 GLN A C 1
ATOM 3458 O O . GLN A 1 429 ? -15.486 0.214 -20.555 1.00 89.19 429 GLN A O 1
ATOM 3463 N N . LYS A 1 430 ? -15.005 -1.988 -20.533 1.00 88.94 430 LYS A N 1
ATOM 3464 C CA . LYS A 1 430 ? -15.446 -2.218 -19.147 1.00 88.94 430 LYS A CA 1
ATOM 3465 C C . LYS A 1 430 ? -14.602 -1.426 -18.154 1.00 88.94 430 LYS A C 1
ATOM 3467 O O . LYS A 1 430 ? -15.152 -0.792 -17.256 1.00 88.94 430 LYS A O 1
ATOM 3472 N N . HIS A 1 431 ? -13.286 -1.442 -18.332 1.00 86.44 431 HIS A N 1
ATOM 3473 C CA . HIS A 1 431 ? -12.347 -0.763 -17.450 1.00 86.44 431 HIS A CA 1
ATOM 3474 C C . HIS A 1 431 ? -12.535 0.754 -17.472 1.00 86.44 431 HIS A C 1
ATOM 3476 O O . HIS A 1 431 ? -12.721 1.357 -16.419 1.00 86.44 431 HIS A O 1
ATOM 3482 N N . VAL A 1 432 ? -12.619 1.365 -18.660 1.00 86.12 432 VAL A N 1
ATOM 3483 C CA . VAL A 1 432 ? -12.908 2.803 -18.811 1.00 86.12 432 VAL A CA 1
ATOM 3484 C C . VAL A 1 432 ? -14.271 3.154 -18.205 1.00 86.12 432 VAL A C 1
ATOM 3486 O O . VAL A 1 432 ? -14.404 4.165 -17.512 1.00 86.12 432 VAL A O 1
ATOM 3489 N N . ALA A 1 433 ? -15.289 2.309 -18.399 1.00 88.12 433 ALA A N 1
ATOM 3490 C CA . ALA A 1 433 ? -16.610 2.535 -17.819 1.00 88.12 433 ALA A CA 1
ATOM 3491 C C . ALA A 1 433 ? -16.584 2.548 -16.280 1.00 88.12 433 ALA A C 1
ATOM 3493 O O . ALA A 1 433 ? -17.252 3.389 -15.680 1.00 88.12 433 ALA A O 1
ATOM 3494 N N . ILE A 1 434 ? -15.805 1.668 -15.641 1.00 84.94 434 ILE A N 1
ATOM 3495 C CA . ILE A 1 434 ? -15.635 1.637 -14.179 1.00 84.94 434 ILE A CA 1
ATOM 3496 C C . ILE A 1 434 ? -14.759 2.808 -13.713 1.00 84.94 434 ILE A C 1
ATOM 3498 O O . ILE A 1 434 ? -15.171 3.568 -12.838 1.00 84.94 434 ILE A O 1
ATOM 3502 N N . GLY A 1 435 ? -13.591 3.000 -14.329 1.00 83.94 435 GLY A N 1
ATOM 3503 C CA . GLY A 1 435 ? -12.630 4.046 -13.976 1.00 83.94 435 GLY A CA 1
ATOM 3504 C C . GLY A 1 435 ? -13.213 5.452 -14.081 1.00 83.94 435 GLY A C 1
ATOM 3505 O O . GLY A 1 435 ? -12.983 6.279 -13.203 1.00 83.94 435 GLY A O 1
ATOM 3506 N N . SER A 1 436 ? -14.069 5.701 -15.078 1.00 85.56 436 SER A N 1
ATOM 3507 C CA . SER A 1 436 ? -14.755 6.989 -15.260 1.00 85.56 436 SER A CA 1
ATOM 3508 C C . SER A 1 436 ? -15.751 7.344 -14.149 1.00 85.56 436 SER A C 1
ATOM 3510 O O . SER A 1 436 ? -16.283 8.461 -14.148 1.00 85.56 436 SER A O 1
ATOM 3512 N N . LYS A 1 437 ? -16.062 6.403 -13.248 1.00 88.50 437 LYS A N 1
ATOM 3513 C CA . LYS A 1 437 ? -16.933 6.619 -12.088 1.00 88.50 437 LYS A CA 1
ATOM 3514 C C . LYS A 1 437 ? -16.165 6.988 -10.833 1.00 88.50 437 LYS A C 1
ATOM 3516 O O . LYS A 1 437 ? -16.786 7.519 -9.924 1.00 88.50 437 LYS A O 1
ATOM 3521 N N . VAL A 1 438 ? -14.867 6.716 -10.764 1.00 88.50 438 VAL A N 1
ATOM 3522 C CA . VAL A 1 438 ? -14.063 7.046 -9.587 1.00 88.50 438 VAL A CA 1
ATOM 3523 C C . VAL A 1 438 ? -13.603 8.493 -9.694 1.00 88.50 438 VAL A C 1
ATOM 3525 O O . VAL A 1 438 ? -13.185 8.939 -10.763 1.00 88.50 438 VAL A O 1
ATOM 3528 N N . ARG A 1 439 ? -13.721 9.236 -8.598 1.00 89.06 439 ARG A N 1
ATOM 3529 C CA . ARG A 1 439 ? -13.220 10.606 -8.476 1.00 89.06 439 ARG A CA 1
ATOM 3530 C C . ARG A 1 439 ? -12.287 10.710 -7.294 1.00 89.06 439 ARG A C 1
ATOM 3532 O O . ARG A 1 439 ? -12.444 9.959 -6.332 1.00 89.06 439 ARG A O 1
ATOM 3539 N N . PHE A 1 440 ? -11.356 11.648 -7.393 1.00 88.62 440 PHE A N 1
ATOM 3540 C CA . PHE A 1 440 ? -10.441 12.003 -6.325 1.00 88.62 440 PHE A CA 1
ATOM 3541 C C . PHE A 1 440 ? -10.541 13.488 -5.991 1.00 88.62 440 PHE A C 1
ATOM 3543 O O . PHE A 1 440 ? -10.728 14.319 -6.877 1.00 88.62 440 PHE A O 1
ATOM 3550 N N . SER A 1 441 ? -10.373 13.805 -4.711 1.00 89.19 441 SER A N 1
ATOM 3551 C CA . SER A 1 441 ? -10.160 15.169 -4.228 1.00 89.19 441 SER A CA 1
ATOM 3552 C C . SER A 1 441 ? -9.105 15.145 -3.131 1.00 89.19 441 SER A C 1
ATOM 3554 O O . SER A 1 441 ? -9.071 14.216 -2.320 1.00 89.19 441 SER A O 1
ATOM 3556 N N . ALA A 1 442 ? -8.241 16.154 -3.109 1.00 88.19 442 ALA A N 1
ATOM 3557 C CA . ALA A 1 442 ? -7.243 16.330 -2.065 1.00 88.19 442 ALA A CA 1
ATOM 3558 C C . ALA A 1 442 ? -7.698 17.404 -1.074 1.00 88.19 442 ALA A C 1
ATOM 3560 O O . ALA A 1 442 ? -8.308 18.395 -1.465 1.00 88.19 442 ALA A O 1
ATOM 3561 N N . ALA A 1 443 ? -7.369 17.207 0.196 1.00 86.38 443 ALA A N 1
ATOM 3562 C CA . ALA A 1 443 ? -7.543 18.181 1.261 1.00 86.38 443 ALA A CA 1
ATOM 3563 C C . ALA A 1 443 ? -6.207 18.345 1.988 1.00 86.38 443 ALA A C 1
ATOM 3565 O O . ALA A 1 443 ? -5.640 17.351 2.442 1.00 86.38 443 ALA A O 1
ATOM 3566 N N . GLU A 1 444 ? -5.701 19.573 2.106 1.00 84.88 444 GLU A N 1
ATOM 3567 C CA . GLU A 1 444 ? -4.463 19.882 2.829 1.00 84.88 444 GLU A CA 1
ATOM 3568 C C . GLU A 1 444 ? -4.678 21.025 3.826 1.00 84.88 444 GLU A C 1
ATOM 3570 O O . GLU A 1 444 ? -5.236 22.060 3.479 1.00 84.88 444 GLU A O 1
ATOM 3575 N N . CYS A 1 445 ? -4.204 20.845 5.058 1.00 79.88 445 CYS A N 1
ATOM 3576 C CA . CYS A 1 445 ? -4.214 21.853 6.115 1.00 79.88 445 CYS A CA 1
ATOM 3577 C C . CYS A 1 445 ? -2.801 21.998 6.695 1.00 79.88 445 CYS A C 1
ATOM 3579 O O . CYS A 1 445 ? -2.179 21.016 7.114 1.00 79.88 445 CYS A O 1
ATOM 3581 N N . PHE A 1 446 ? -2.284 23.226 6.722 1.00 79.62 446 PHE A N 1
ATOM 3582 C CA . PHE A 1 446 ? -0.924 23.528 7.188 1.00 79.62 446 PHE A CA 1
ATOM 3583 C C . PHE A 1 446 ? -0.907 23.937 8.667 1.00 79.62 446 PHE A C 1
ATOM 3585 O O . PHE A 1 446 ? 0.044 23.647 9.398 1.00 79.62 446 PHE A O 1
ATOM 3592 N N . GLU A 1 447 ? -1.994 24.547 9.135 1.00 76.19 447 GLU A N 1
ATOM 3593 C CA . GLU A 1 447 ? -2.182 25.014 10.505 1.00 76.19 447 GLU A CA 1
ATOM 3594 C C . GLU A 1 447 ? -2.266 23.835 11.481 1.00 76.19 447 GLU A C 1
ATOM 3596 O O . GLU A 1 447 ? -1.616 23.821 12.531 1.00 76.19 447 GLU A O 1
ATOM 3601 N N . MET A 1 448 ? -3.033 22.803 11.118 1.00 77.94 448 MET A N 1
ATOM 3602 C CA . MET A 1 448 ? -3.229 21.608 11.931 1.00 77.94 448 MET A CA 1
ATOM 3603 C C . MET A 1 448 ? -2.244 20.502 11.536 1.00 77.94 448 MET A C 1
ATOM 3605 O O . MET A 1 448 ? -2.594 19.506 10.910 1.00 77.94 448 MET A O 1
ATOM 3609 N N . ASN A 1 449 ? -0.985 20.664 11.940 1.00 84.12 449 ASN A N 1
ATOM 3610 C CA . ASN A 1 449 ? 0.097 19.716 11.652 1.00 84.12 449 ASN A CA 1
ATOM 3611 C C . ASN A 1 449 ? 0.501 18.850 12.865 1.00 84.12 449 ASN A C 1
ATOM 3613 O O . ASN A 1 449 ? 0.044 19.035 14.000 1.00 84.12 449 ASN A O 1
ATOM 3617 N N . ARG A 1 450 ? 1.397 17.875 12.639 1.00 85.38 450 ARG A N 1
ATOM 3618 C CA . ARG A 1 450 ? 1.852 16.933 13.680 1.00 85.38 450 ARG A CA 1
ATOM 3619 C C . ARG A 1 450 ? 2.444 17.646 14.897 1.00 85.38 450 ARG A C 1
ATOM 3621 O O . ARG A 1 450 ? 2.243 17.181 16.022 1.00 85.38 450 ARG A O 1
ATOM 3628 N N . GLN A 1 451 ? 3.206 18.718 14.684 1.00 86.00 451 GLN A N 1
ATOM 3629 C CA . GLN A 1 451 ? 3.878 19.445 15.757 1.00 86.00 451 GLN A CA 1
ATOM 3630 C C . GLN A 1 451 ? 2.857 20.152 16.649 1.00 86.00 451 GLN A C 1
ATOM 3632 O O . GLN A 1 451 ? 2.892 19.968 17.868 1.00 86.00 451 GLN A O 1
ATOM 3637 N N . PHE A 1 452 ? 1.913 20.872 16.043 1.00 85.69 452 PHE A N 1
ATOM 3638 C CA . PHE A 1 452 ? 0.840 21.568 16.747 1.00 85.69 452 PHE A CA 1
ATOM 3639 C C . PHE A 1 452 ? -0.016 20.609 17.589 1.00 85.69 452 PHE A C 1
ATOM 3641 O O . PHE A 1 452 ? -0.180 20.797 18.797 1.00 85.69 452 PHE A O 1
ATOM 3648 N N . ILE A 1 453 ? -0.489 19.505 17.000 1.00 87.00 453 ILE A N 1
ATOM 3649 C CA . ILE A 1 453 ? -1.372 18.558 17.704 1.00 87.00 453 ILE A CA 1
ATOM 3650 C C . ILE A 1 453 ? -0.661 17.897 18.895 1.00 87.00 453 ILE A C 1
ATOM 3652 O O . ILE A 1 453 ? -1.242 17.743 19.977 1.00 87.00 453 ILE A O 1
ATOM 3656 N N . LYS A 1 454 ? 0.620 17.538 18.731 1.00 87.62 454 LYS A N 1
ATOM 3657 C CA . LYS A 1 454 ? 1.413 16.939 19.814 1.00 87.62 454 LYS A CA 1
ATOM 3658 C C . LYS A 1 454 ? 1.646 17.909 20.973 1.00 87.62 454 LYS A C 1
ATOM 3660 O O . LYS A 1 454 ? 1.645 17.462 22.121 1.00 87.62 454 LYS A O 1
ATOM 3665 N N . GLN A 1 455 ? 1.808 19.209 20.712 1.00 88.12 455 GLN A N 1
ATOM 3666 C CA . GLN A 1 455 ? 1.916 20.227 21.769 1.00 88.12 455 GLN A CA 1
ATOM 3667 C C . GLN A 1 455 ? 0.639 20.298 22.620 1.00 88.12 455 GLN A C 1
ATOM 3669 O O . GLN A 1 455 ? 0.723 20.435 23.842 1.00 88.12 455 GLN A O 1
ATOM 3674 N N . SER A 1 456 ? -0.528 20.070 22.010 1.00 83.69 456 SER A N 1
ATOM 3675 C CA . SER A 1 456 ? -1.815 19.957 22.712 1.00 83.69 456 SER A CA 1
ATOM 3676 C C . SER A 1 456 ? -2.028 18.616 23.436 1.00 83.69 456 SER A C 1
ATOM 3678 O O . SER A 1 456 ? -3.097 18.393 24.004 1.00 83.69 456 SER A O 1
ATOM 3680 N N . LYS A 1 457 ? -1.019 17.727 23.479 1.00 87.50 457 LYS A N 1
ATOM 3681 C CA . LYS A 1 457 ? -1.067 16.389 24.112 1.00 87.50 457 LYS A CA 1
ATOM 3682 C C . LYS A 1 457 ? -2.146 15.466 23.528 1.00 87.50 457 LYS A C 1
ATOM 3684 O O . LYS A 1 457 ? -2.704 14.634 24.244 1.00 87.50 457 LYS A O 1
ATOM 3689 N N . LEU A 1 458 ? -2.428 15.610 22.236 1.00 89.88 458 LEU A N 1
ATOM 3690 C CA . LEU A 1 458 ? -3.382 14.789 21.492 1.00 89.88 458 LEU A CA 1
ATOM 3691 C C . LEU A 1 458 ? -2.636 13.896 20.491 1.00 89.88 458 LEU A C 1
ATOM 3693 O O . LEU A 1 458 ? -1.511 14.198 20.085 1.00 89.88 458 LEU A O 1
ATOM 3697 N N . SER A 1 459 ? -3.252 12.777 20.108 1.00 92.25 459 SER A N 1
ATOM 3698 C CA . SER A 1 459 ? -2.734 11.917 19.039 1.00 92.25 459 SER A CA 1
ATOM 3699 C C . SER A 1 459 ? -3.076 12.532 17.677 1.00 92.25 459 SER A C 1
ATOM 3701 O O . SER A 1 459 ? -4.264 12.678 17.394 1.00 92.25 459 SER A O 1
ATOM 3703 N N . PRO A 1 460 ? -2.090 12.858 16.814 1.00 92.31 460 PRO A N 1
ATOM 3704 C CA . PRO A 1 460 ? -2.364 13.409 15.484 1.00 92.31 460 PRO A CA 1
ATOM 3705 C C . PRO A 1 460 ? -3.274 12.516 14.642 1.00 92.31 460 PRO A C 1
ATOM 3707 O O . PRO A 1 460 ? -4.200 13.001 14.003 1.00 92.31 460 PRO A O 1
ATOM 3710 N N . ASP A 1 461 ? -3.047 11.208 14.721 1.00 94.06 461 ASP A N 1
ATOM 3711 C CA . ASP A 1 461 ? -3.846 10.203 14.034 1.00 94.06 461 ASP A CA 1
ATOM 3712 C C . ASP A 1 461 ? -5.312 10.207 14.497 1.00 94.06 461 ASP A C 1
ATOM 3714 O O . ASP A 1 461 ? -6.231 10.276 13.684 1.00 94.06 461 ASP A O 1
ATOM 3718 N N . SER A 1 462 ? -5.540 10.290 15.813 1.00 95.06 462 SER A N 1
ATOM 3719 C CA . SER A 1 462 ? -6.900 10.391 16.350 1.00 95.06 462 SER A CA 1
ATOM 3720 C C . SER A 1 462 ? -7.615 11.671 15.927 1.00 95.06 462 SER A C 1
ATOM 3722 O O . SER A 1 462 ? -8.838 11.648 15.810 1.00 95.06 462 SER A O 1
ATOM 3724 N N . ILE A 1 463 ? -6.895 12.783 15.765 1.00 94.44 463 ILE A N 1
ATOM 3725 C CA . ILE A 1 463 ? -7.494 14.049 15.329 1.00 94.44 463 ILE A CA 1
ATOM 3726 C C . ILE A 1 463 ? -7.911 13.967 13.866 1.00 94.44 463 ILE A C 1
ATOM 3728 O O . ILE A 1 463 ? -9.023 14.379 13.553 1.00 94.44 463 ILE A O 1
ATOM 3732 N N . MET A 1 464 ? -7.090 13.365 13.001 1.00 94.62 464 MET A N 1
ATOM 3733 C CA . MET A 1 464 ? -7.488 13.116 11.615 1.00 94.62 464 MET A CA 1
ATOM 3734 C C . MET A 1 464 ? -8.721 12.206 11.544 1.00 94.62 464 MET A C 1
ATOM 3736 O O . MET A 1 464 ? -9.695 12.527 10.870 1.00 94.62 464 MET A O 1
ATOM 3740 N N . GLN A 1 465 ? -8.731 11.103 12.294 1.00 96.56 465 GLN A N 1
ATOM 3741 C CA . GLN A 1 465 ? -9.879 10.193 12.334 1.00 96.56 465 GLN A CA 1
ATOM 3742 C C . GLN A 1 465 ? -11.145 10.884 12.865 1.00 96.56 465 GLN A C 1
ATOM 3744 O O . GLN A 1 465 ? -12.220 10.713 12.294 1.00 96.56 465 GLN A O 1
ATOM 3749 N N . LEU A 1 466 ? -11.031 11.718 13.905 1.00 96.06 466 LEU A N 1
ATOM 3750 C CA . LEU A 1 466 ? -12.146 12.527 14.403 1.00 96.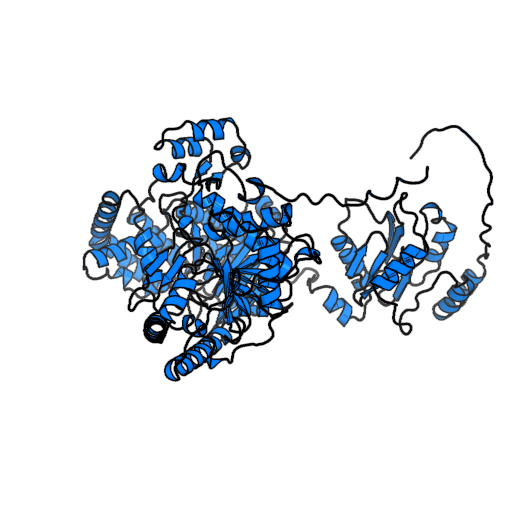06 466 LEU A CA 1
ATOM 3751 C C . LEU A 1 466 ? -12.645 13.523 13.347 1.00 96.06 466 LEU A C 1
ATOM 3753 O O . LEU A 1 466 ? -13.856 13.661 13.191 1.00 96.06 466 LEU A O 1
ATOM 3757 N N . ALA A 1 467 ? -11.740 14.186 12.623 1.00 95.06 467 ALA A N 1
ATOM 3758 C CA . ALA A 1 467 ? -12.091 15.107 11.547 1.00 95.06 467 ALA A CA 1
ATOM 3759 C C . ALA A 1 467 ? -12.865 14.381 10.436 1.00 95.06 467 ALA A C 1
ATOM 3761 O O . ALA A 1 467 ? -13.946 14.822 10.068 1.00 95.06 467 ALA A O 1
ATOM 3762 N N . ILE A 1 468 ? -12.406 13.199 10.009 1.00 96.25 468 ILE A N 1
ATOM 3763 C CA . ILE A 1 468 ? -13.111 12.352 9.034 1.00 96.25 468 ILE A CA 1
ATOM 3764 C C . ILE A 1 468 ? -14.532 12.003 9.516 1.00 96.25 468 ILE A C 1
ATOM 3766 O O . ILE A 1 468 ? -15.487 12.113 8.743 1.00 96.25 468 ILE A O 1
ATOM 3770 N N . GLN A 1 469 ? -14.700 11.609 10.787 1.00 97.19 469 GLN A N 1
ATOM 3771 C CA . GLN A 1 469 ? -16.027 11.311 11.351 1.00 97.19 469 GLN A CA 1
ATOM 3772 C C . GLN A 1 469 ? -16.923 12.558 11.413 1.00 97.19 469 GLN A C 1
ATOM 3774 O O . GLN A 1 469 ? -18.111 12.477 11.099 1.00 97.19 469 GLN A O 1
ATOM 3779 N N . LEU A 1 470 ? -16.365 13.709 11.801 1.00 95.94 470 LEU A N 1
ATOM 3780 C CA . LEU A 1 470 ? -17.078 14.985 11.856 1.00 95.94 470 LEU A CA 1
ATOM 3781 C C . LEU A 1 470 ? -17.552 15.411 10.465 1.00 95.94 470 LEU A C 1
ATOM 3783 O O . LEU A 1 470 ? -18.730 15.708 10.297 1.00 95.94 470 LEU A O 1
ATOM 3787 N N . THR A 1 471 ? -16.667 15.384 9.470 1.00 94.88 471 THR A N 1
ATOM 3788 C CA . THR A 1 471 ? -16.976 15.713 8.074 1.00 94.88 471 THR A CA 1
ATOM 3789 C C . THR A 1 471 ? -18.095 14.832 7.537 1.00 94.88 471 THR A C 1
ATOM 3791 O O . THR A 1 471 ? -19.071 15.327 6.972 1.00 94.88 471 THR A O 1
ATOM 3794 N N . PHE A 1 472 ? -18.011 13.522 7.770 1.00 95.50 472 PHE A N 1
ATOM 3795 C CA . PHE A 1 472 ? -19.054 12.603 7.339 1.00 95.50 472 PHE A CA 1
ATOM 3796 C C . PHE A 1 472 ? -20.399 12.905 8.021 1.00 95.50 472 PHE A C 1
ATOM 3798 O O . PHE A 1 472 ? -21.432 12.977 7.354 1.00 95.50 472 PHE A O 1
ATOM 3805 N N . TYR A 1 473 ? -20.397 13.155 9.333 1.00 95.69 473 TYR A N 1
ATOM 3806 C CA . TYR A 1 473 ? -21.612 13.521 10.056 1.00 95.69 473 TYR A CA 1
ATOM 3807 C C . TYR A 1 473 ? -22.187 14.866 9.587 1.00 95.69 473 TYR A C 1
ATOM 3809 O O . TYR A 1 473 ? -23.402 15.000 9.465 1.00 95.69 473 TYR A O 1
ATOM 3817 N N . LYS A 1 474 ? -21.354 15.863 9.270 1.00 93.12 474 LYS A N 1
ATOM 3818 C CA . LYS A 1 474 ? -21.813 17.153 8.732 1.00 93.12 474 LYS A CA 1
ATOM 3819 C C . LYS A 1 474 ? -22.595 16.986 7.434 1.00 93.12 474 LYS A C 1
ATOM 3821 O O . LYS A 1 474 ? -23.675 17.561 7.309 1.00 93.12 474 LYS A O 1
ATOM 3826 N N . LEU A 1 475 ? -22.082 16.154 6.529 1.00 92.25 475 LEU A N 1
ATOM 3827 C CA . LEU A 1 475 ? -22.663 15.925 5.208 1.00 92.25 475 LEU A CA 1
ATOM 3828 C C . LEU A 1 475 ? -23.894 15.010 5.232 1.00 92.25 475 LEU A C 1
ATOM 3830 O O . LEU A 1 475 ? -24.858 15.266 4.515 1.00 92.25 475 LEU A O 1
ATOM 3834 N N . PHE A 1 476 ? -23.870 13.948 6.040 1.00 93.81 476 PHE A N 1
ATOM 3835 C CA . PHE A 1 476 ? -24.859 12.864 5.954 1.00 93.81 476 PHE A CA 1
ATOM 3836 C C . PHE A 1 476 ? -25.713 12.687 7.218 1.00 93.81 476 PHE A C 1
ATOM 3838 O O . PHE A 1 476 ? -26.697 11.954 7.187 1.00 93.81 476 PHE A O 1
ATOM 3845 N N . LYS A 1 477 ? -25.371 13.367 8.323 1.00 94.62 477 LYS A N 1
ATOM 3846 C CA . LYS A 1 477 ? -26.052 13.296 9.634 1.00 94.62 477 LYS A CA 1
ATOM 3847 C C . LYS A 1 477 ? -26.220 11.866 10.162 1.00 94.62 477 LYS A C 1
ATOM 3849 O O . LYS A 1 477 ? -27.178 11.557 10.868 1.00 94.62 477 LYS A O 1
ATOM 3854 N N . GLU A 1 478 ? -25.263 11.000 9.844 1.00 94.50 478 GLU A N 1
ATOM 3855 C CA . GLU A 1 478 ? -25.244 9.593 10.237 1.00 94.50 478 GLU A CA 1
ATOM 3856 C C . GLU A 1 478 ? -23.826 9.177 10.675 1.00 94.50 478 GLU A C 1
ATOM 3858 O O . GLU A 1 478 ? -22.837 9.814 10.308 1.00 94.50 478 GLU A O 1
ATOM 3863 N N . PHE A 1 479 ? -23.729 8.100 11.458 1.00 96.75 479 PHE A N 1
ATOM 3864 C CA . PHE A 1 479 ? -22.463 7.454 11.811 1.00 96.75 479 PHE A CA 1
ATOM 3865 C C . PHE A 1 479 ? -22.398 6.083 11.149 1.00 96.75 479 PHE A C 1
ATOM 3867 O O . PHE A 1 479 ? -23.376 5.335 11.166 1.00 96.75 479 PHE A O 1
ATOM 3874 N N . VAL A 1 480 ? -21.244 5.743 10.578 1.00 97.44 480 VAL A N 1
ATOM 3875 C CA . VAL A 1 480 ? -21.101 4.559 9.723 1.00 97.44 480 VAL A CA 1
ATOM 3876 C C . VAL A 1 480 ? -19.918 3.681 10.117 1.00 97.44 480 VAL A C 1
ATOM 3878 O O . VAL A 1 480 ? -18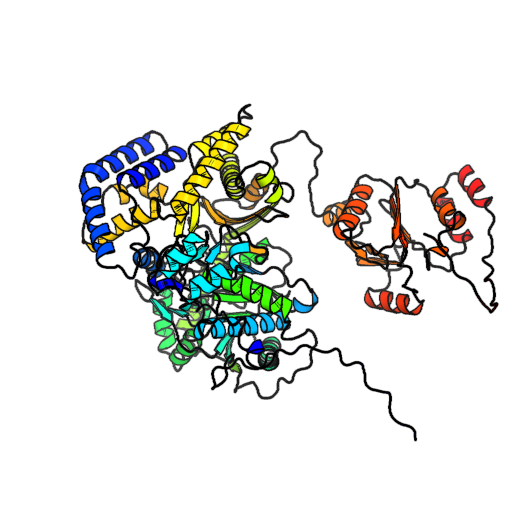.932 4.170 10.683 1.00 97.44 480 VAL A O 1
ATOM 3881 N N . PRO A 1 481 ? -19.969 2.372 9.799 1.00 97.56 481 PRO A N 1
ATOM 3882 C CA . PRO A 1 481 ? -18.842 1.477 10.005 1.00 97.56 481 PRO A CA 1
ATOM 3883 C C . PRO A 1 481 ? -17.577 2.013 9.329 1.00 97.56 481 PRO A C 1
ATOM 3885 O O . PRO A 1 481 ? -17.535 2.249 8.119 1.00 97.56 481 PRO A O 1
ATOM 3888 N N . SER A 1 482 ? -16.540 2.190 10.144 1.00 97.25 482 SER A N 1
ATOM 3889 C CA . SER A 1 482 ? -15.257 2.763 9.739 1.00 97.25 482 SER A CA 1
ATOM 3890 C C . SER A 1 482 ? -14.132 1.741 9.907 1.00 97.25 482 SER A C 1
ATOM 3892 O O . SER A 1 482 ? -14.157 0.951 10.857 1.00 97.25 482 SER A O 1
ATOM 3894 N N . TYR A 1 483 ? -13.174 1.755 8.982 1.00 98.06 483 TYR A N 1
ATOM 3895 C CA . TYR A 1 483 ? -11.971 0.926 8.965 1.00 98.06 483 TYR A CA 1
ATOM 3896 C C . TYR A 1 483 ? -10.734 1.811 8.977 1.00 98.06 483 TYR A C 1
ATOM 3898 O O . TYR A 1 483 ? -10.599 2.697 8.134 1.00 98.06 483 TYR A O 1
ATOM 3906 N N . GLU A 1 484 ? -9.797 1.510 9.862 1.00 98.00 484 GLU A N 1
ATOM 3907 C CA . GLU A 1 484 ? -8.427 2.002 9.794 1.00 98.00 484 GLU A CA 1
ATOM 3908 C C . GLU A 1 484 ? -7.465 0.812 9.905 1.00 98.00 484 GLU A C 1
ATOM 3910 O O . GLU A 1 484 ? -7.616 -0.059 10.769 1.00 98.00 484 GLU A O 1
ATOM 3915 N N . SER A 1 485 ? -6.489 0.748 8.997 1.00 95.00 485 SER A N 1
ATOM 3916 C CA . SER A 1 485 ? -5.500 -0.333 8.963 1.00 95.00 485 SER A CA 1
ATOM 3917 C C . SER A 1 485 ? -4.454 -0.180 10.069 1.00 95.00 485 SER A C 1
ATOM 3919 O O . SER A 1 485 ? -3.809 0.858 10.179 1.00 95.00 485 SER A O 1
ATOM 3921 N N . CYS A 1 486 ? -4.208 -1.242 10.839 1.00 95.50 486 CYS A N 1
ATOM 3922 C CA . CYS A 1 486 ? -3.144 -1.286 11.840 1.00 95.50 486 CYS A CA 1
ATOM 3923 C C . CYS A 1 486 ? -2.253 -2.519 11.643 1.00 95.50 486 CYS A C 1
ATOM 3925 O O . CYS A 1 486 ? -2.739 -3.645 11.540 1.00 95.50 486 CYS A O 1
ATOM 3927 N N . SER A 1 487 ? -0.933 -2.328 11.594 1.00 94.69 487 SER A N 1
ATOM 3928 C CA . SER A 1 487 ? 0.013 -3.430 11.390 1.00 94.69 487 SER A CA 1
ATOM 3929 C C . SER A 1 487 ? 0.150 -4.314 12.633 1.00 94.69 487 SER A C 1
ATOM 3931 O O . SER A 1 487 ? 0.322 -3.828 13.749 1.00 94.69 487 SER A O 1
ATOM 3933 N N . THR A 1 488 ? 0.163 -5.632 12.421 1.00 96.50 488 THR A N 1
ATOM 3934 C CA . THR A 1 488 ? 0.511 -6.640 13.440 1.00 96.50 488 THR A CA 1
ATOM 3935 C C . THR A 1 488 ? 1.858 -7.306 13.153 1.00 96.50 488 THR A C 1
ATOM 3937 O O . THR A 1 488 ? 2.171 -8.354 13.718 1.00 96.50 488 THR A O 1
ATOM 3940 N N . ALA A 1 489 ? 2.691 -6.694 12.301 1.00 95.06 489 ALA A N 1
ATOM 3941 C CA . ALA A 1 489 ? 3.984 -7.239 11.884 1.00 95.06 489 ALA A CA 1
ATOM 3942 C C . ALA A 1 489 ? 4.974 -7.446 13.045 1.00 95.06 489 ALA A C 1
ATOM 3944 O O . ALA A 1 489 ? 5.952 -8.160 12.884 1.00 95.06 489 ALA A O 1
ATOM 3945 N N . ALA A 1 490 ? 4.727 -6.912 14.246 1.00 94.75 490 ALA A N 1
ATOM 3946 C CA . ALA A 1 490 ? 5.512 -7.246 15.442 1.00 94.75 490 ALA A CA 1
ATOM 3947 C C . ALA A 1 490 ? 5.417 -8.737 15.854 1.00 94.75 490 ALA A C 1
ATOM 3949 O O . ALA A 1 490 ? 6.155 -9.193 16.736 1.00 94.75 490 ALA A O 1
ATOM 3950 N N . PHE A 1 491 ? 4.510 -9.499 15.234 1.00 96.69 491 PHE A N 1
ATOM 3951 C CA . PHE A 1 491 ? 4.327 -10.932 15.431 1.00 96.69 491 PHE A CA 1
ATOM 3952 C C . PHE A 1 491 ? 4.697 -11.735 14.179 1.00 96.69 491 PHE A C 1
ATOM 3954 O O . PHE A 1 491 ? 4.568 -11.258 13.057 1.00 96.69 491 PHE A O 1
ATOM 3961 N N . LEU A 1 492 ? 5.100 -12.993 14.379 1.00 96.25 492 LEU A N 1
ATOM 3962 C CA . LEU A 1 492 ? 5.427 -13.941 13.312 1.00 96.25 492 LEU A CA 1
ATOM 3963 C C . LEU A 1 492 ? 4.245 -14.107 12.351 1.00 96.25 492 LEU A C 1
ATOM 3965 O O . LEU A 1 492 ? 3.156 -14.503 12.778 1.00 96.25 492 LEU A O 1
ATOM 3969 N N . LYS A 1 493 ? 4.488 -13.846 11.064 1.00 95.12 493 LYS A N 1
ATOM 3970 C CA . LYS A 1 493 ? 3.477 -13.785 10.001 1.00 95.12 493 LYS A CA 1
ATOM 3971 C C . LYS A 1 493 ? 2.254 -12.958 10.410 1.00 95.12 493 LYS A C 1
ATOM 3973 O O . LYS A 1 493 ? 1.108 -13.338 10.141 1.00 95.12 493 LYS A O 1
ATOM 3978 N N . GLY A 1 494 ? 2.499 -11.864 11.128 1.00 93.81 494 GLY A N 1
ATOM 3979 C CA . GLY A 1 494 ? 1.512 -10.825 11.365 1.00 93.81 494 GLY A CA 1
ATOM 3980 C C . GLY A 1 494 ? 1.043 -10.237 10.038 1.00 93.81 494 GLY A C 1
ATOM 3981 O O . GLY A 1 494 ? 1.803 -10.187 9.073 1.00 93.81 494 GLY A O 1
ATOM 3982 N N . ARG A 1 495 ? -0.227 -9.843 9.990 1.00 93.69 495 ARG A N 1
ATOM 3983 C CA . ARG A 1 495 ? -0.831 -9.137 8.856 1.00 93.69 495 ARG A CA 1
ATOM 3984 C C . ARG A 1 495 ? -1.289 -7.758 9.331 1.00 93.69 495 ARG A C 1
ATOM 3986 O O . ARG A 1 495 ? -0.550 -7.062 10.033 1.00 93.69 495 ARG A O 1
ATOM 3993 N N . THR A 1 496 ? -2.544 -7.416 9.090 1.00 95.38 496 THR A N 1
ATOM 3994 C CA . THR A 1 496 ? -3.210 -6.224 9.619 1.00 95.38 496 THR A CA 1
ATOM 3995 C C . THR A 1 496 ? -4.322 -6.594 10.599 1.00 95.38 496 THR A C 1
ATOM 3997 O O . THR A 1 496 ? -4.870 -7.693 10.534 1.00 95.38 496 THR A O 1
ATOM 4000 N N . GLU A 1 497 ? -4.672 -5.667 11.482 1.00 97.62 497 GLU A N 1
ATOM 4001 C CA . GLU A 1 497 ? -5.897 -5.639 12.283 1.00 97.62 497 GLU A CA 1
ATOM 4002 C C . GLU A 1 497 ? -6.659 -4.335 11.987 1.00 97.62 497 GLU A C 1
ATOM 4004 O O . GLU A 1 497 ? -6.081 -3.378 11.472 1.00 97.62 497 GLU A O 1
ATOM 4009 N N . CYS A 1 498 ? -7.959 -4.303 12.275 1.00 97.38 498 CYS A N 1
ATOM 4010 C CA . CYS A 1 498 ? -8.811 -3.131 12.112 1.00 97.38 498 CYS A CA 1
ATOM 4011 C C . CYS A 1 498 ? -8.874 -2.301 13.400 1.00 97.38 498 CYS A C 1
ATOM 4013 O O . CYS A 1 498 ? -9.231 -2.808 14.468 1.00 97.38 498 CYS A O 1
ATOM 4015 N N . VAL A 1 499 ? -8.626 -0.999 13.281 1.00 98.12 499 VAL A N 1
ATOM 4016 C CA . VAL A 1 499 ? -9.031 -0.002 14.276 1.00 98.12 499 VAL A CA 1
ATOM 4017 C C . VAL A 1 499 ? -10.402 0.537 13.864 1.00 98.12 499 VAL A C 1
ATOM 4019 O O . VAL A 1 499 ? -10.604 0.978 12.735 1.00 98.12 499 VAL A O 1
ATOM 4022 N N . ARG A 1 500 ? -11.390 0.429 14.760 1.00 97.62 500 ARG A N 1
ATOM 4023 C CA . ARG A 1 500 ? -12.749 0.945 14.540 1.00 97.62 500 ARG A CA 1
ATOM 4024 C C . ARG A 1 500 ? -12.831 2.380 15.046 1.00 97.62 500 ARG A C 1
ATOM 4026 O O . ARG A 1 500 ? -13.137 2.599 16.215 1.00 97.62 500 ARG A O 1
ATOM 4033 N N . SER A 1 501 ? -12.557 3.339 14.166 1.00 95.81 501 SER A N 1
ATOM 4034 C CA . SER A 1 501 ? -12.514 4.766 14.514 1.00 95.81 501 SER A CA 1
ATOM 4035 C C . SER A 1 501 ? -13.868 5.327 14.957 1.00 95.81 501 SER A C 1
ATOM 4037 O O . SER A 1 501 ? -13.906 6.263 15.745 1.00 95.81 501 SER A O 1
ATOM 4039 N N . ALA A 1 502 ? -14.984 4.743 14.509 1.00 96.94 502 ALA A N 1
ATOM 4040 C CA . ALA A 1 502 ? -16.318 5.095 14.990 1.00 96.94 502 ALA A CA 1
ATOM 4041 C C . ALA A 1 502 ? -16.584 4.444 16.361 1.00 96.94 502 ALA A C 1
ATOM 4043 O O . ALA A 1 502 ? -16.822 3.242 16.472 1.00 96.94 502 ALA A O 1
ATOM 4044 N N . THR A 1 503 ? -16.535 5.256 17.414 1.00 97.56 503 THR A N 1
ATOM 4045 C CA . THR A 1 503 ? -16.776 4.881 18.818 1.00 97.56 503 THR A CA 1
ATOM 4046 C C . THR A 1 503 ? -17.745 5.849 19.494 1.00 97.56 503 THR A C 1
ATOM 4048 O O . THR A 1 503 ? -17.856 7.004 19.083 1.00 97.56 503 THR A O 1
ATOM 4051 N N . CYS A 1 504 ? -18.358 5.452 20.611 1.00 96.88 504 CYS A N 1
ATOM 4052 C CA . CYS A 1 504 ? -19.179 6.360 21.422 1.00 96.88 504 CYS A CA 1
ATOM 4053 C C . CYS A 1 504 ? -18.427 7.638 21.849 1.00 96.88 504 CYS A C 1
ATOM 4055 O O . CYS A 1 504 ? -19.016 8.711 21.930 1.00 96.88 504 CYS A O 1
ATOM 4057 N N . ALA A 1 505 ? -17.114 7.556 22.098 1.00 96.81 505 ALA A N 1
ATOM 4058 C CA . ALA A 1 505 ? -16.303 8.734 22.412 1.00 96.81 505 ALA A CA 1
ATOM 4059 C C . ALA A 1 505 ? -16.212 9.694 21.213 1.00 96.81 505 ALA A C 1
ATOM 4061 O O . ALA A 1 505 ? -16.345 10.905 21.380 1.00 96.81 505 ALA A O 1
ATOM 4062 N N . THR A 1 506 ? -16.035 9.153 20.004 1.00 96.62 506 THR A N 1
ATOM 4063 C CA . THR A 1 506 ? -15.980 9.952 18.771 1.00 96.62 506 THR A CA 1
ATOM 4064 C C . THR A 1 506 ? -17.341 10.538 18.413 1.00 96.62 506 THR A C 1
ATOM 4066 O O . THR A 1 506 ? -17.410 11.725 18.117 1.00 96.62 506 THR A O 1
ATOM 4069 N N . THR A 1 507 ? -18.437 9.777 18.531 1.00 96.62 507 THR A N 1
ATOM 4070 C CA . THR A 1 507 ? -19.787 10.284 18.239 1.00 96.62 507 THR A CA 1
ATOM 4071 C C . THR A 1 507 ? -20.179 11.388 19.217 1.00 96.62 507 THR A C 1
ATOM 4073 O O . THR A 1 507 ? -20.680 12.429 18.801 1.00 96.62 507 THR A O 1
ATOM 4076 N N . ASN A 1 508 ? -19.862 11.230 20.506 1.00 96.62 508 ASN A N 1
ATOM 4077 C CA . ASN A 1 508 ? -20.074 12.273 21.509 1.00 96.62 508 ASN A CA 1
ATOM 4078 C C . ASN A 1 508 ? -19.262 13.540 21.212 1.00 96.62 508 ASN A C 1
ATOM 4080 O O . ASN A 1 508 ? -19.795 14.639 21.358 1.00 96.62 508 ASN A O 1
ATOM 4084 N N . ALA A 1 509 ? -17.999 13.401 20.794 1.00 95.12 509 ALA A N 1
ATOM 4085 C CA . ALA A 1 509 ? -17.162 14.535 20.410 1.00 95.12 509 ALA A CA 1
ATOM 4086 C C . ALA A 1 509 ? -17.713 15.246 19.164 1.00 95.12 509 ALA A C 1
ATOM 4088 O O . ALA A 1 509 ? -17.885 16.460 19.199 1.00 95.12 509 ALA A O 1
ATOM 4089 N N . VAL A 1 510 ? -18.077 14.502 18.114 1.00 96.00 510 VAL A N 1
ATOM 4090 C CA . VAL A 1 510 ? -18.691 15.037 16.886 1.00 96.00 510 VAL A CA 1
ATOM 4091 C C . VAL A 1 510 ? -19.975 15.802 17.200 1.00 96.00 510 VAL A C 1
ATOM 4093 O O . VAL A 1 510 ? -20.109 16.965 16.830 1.00 96.00 510 VAL A O 1
ATOM 4096 N N . LEU A 1 511 ? -20.896 15.196 17.955 1.00 95.50 511 LEU A N 1
ATOM 4097 C CA . LEU A 1 511 ? -22.149 15.846 18.345 1.00 95.50 511 LEU A CA 1
ATOM 4098 C C . LEU A 1 511 ? -21.920 17.064 19.243 1.00 95.50 511 LEU A C 1
ATOM 4100 O O . LEU A 1 511 ? -22.727 17.990 19.236 1.00 95.50 511 LEU A O 1
ATOM 4104 N N . ALA A 1 512 ? -20.869 17.074 20.062 1.00 93.19 512 ALA A N 1
ATOM 4105 C CA . ALA A 1 512 ? -20.538 18.230 20.882 1.00 93.19 512 ALA A CA 1
ATOM 4106 C C . ALA A 1 512 ? -19.957 19.384 20.063 1.00 93.19 512 ALA A C 1
ATOM 4108 O O . ALA A 1 512 ? -20.309 20.524 20.354 1.00 93.19 512 ALA A O 1
ATOM 4109 N N . ILE A 1 513 ? -19.124 19.088 19.060 1.00 91.44 513 ILE A N 1
ATOM 4110 C CA . ILE A 1 513 ? -18.583 20.077 18.119 1.00 91.44 513 ILE A CA 1
ATOM 4111 C C . ILE A 1 513 ? -19.731 20.700 17.320 1.00 91.44 513 ILE A C 1
ATOM 4113 O O . ILE A 1 513 ? -19.917 21.909 17.376 1.00 91.44 513 ILE A O 1
ATOM 4117 N N . GLU A 1 514 ? -20.579 19.870 16.707 1.00 89.94 514 GLU A N 1
ATOM 4118 C CA . GLU A 1 514 ? -21.705 20.324 15.876 1.00 89.94 514 GLU A CA 1
ATOM 4119 C C . GLU A 1 514 ? -22.715 21.190 16.650 1.00 89.94 514 GLU A C 1
ATOM 4121 O O . GLU A 1 514 ? -23.285 22.136 16.119 1.00 89.94 514 GLU A O 1
ATOM 4126 N N . ASN A 1 515 ? -22.947 20.875 17.929 1.00 91.56 515 ASN A N 1
ATOM 4127 C CA . ASN A 1 515 ? -23.865 21.632 18.787 1.00 91.56 515 ASN A CA 1
ATOM 4128 C C . ASN A 1 515 ? -23.159 22.714 19.626 1.00 91.56 515 ASN A C 1
ATOM 4130 O O . ASN A 1 515 ? -23.765 23.234 20.564 1.00 91.56 515 ASN A O 1
ATOM 4134 N N . ASN A 1 516 ? -21.884 23.001 19.345 1.00 89.19 516 ASN A N 1
ATOM 4135 C CA . ASN A 1 516 ? -21.054 23.996 20.027 1.00 89.19 516 ASN A CA 1
ATOM 4136 C C . ASN A 1 516 ? -21.135 23.928 21.571 1.00 89.19 516 ASN A C 1
ATOM 4138 O O . ASN A 1 516 ? -21.392 24.914 22.268 1.00 89.19 516 ASN A O 1
ATOM 4142 N N . LYS A 1 517 ? -20.985 22.719 22.128 1.00 87.81 517 LYS A N 1
ATOM 4143 C CA . LYS A 1 517 ? -21.075 22.486 23.578 1.00 87.81 517 LYS A CA 1
ATOM 4144 C C . LYS A 1 517 ? -19.834 23.008 24.308 1.00 87.81 517 LYS A C 1
ATOM 4146 O O . LYS A 1 517 ? -18.716 22.942 23.813 1.00 87.81 517 LYS A O 1
ATOM 4151 N N . SER A 1 518 ? -19.990 23.417 25.565 1.00 87.06 518 SER A N 1
ATOM 4152 C CA . SER A 1 518 ? -18.883 23.953 26.376 1.00 87.06 518 SER A CA 1
ATOM 4153 C C . SER A 1 518 ? -17.783 22.937 26.726 1.00 87.06 518 SER A C 1
ATOM 4155 O O . SER A 1 518 ? -16.676 23.331 27.087 1.00 87.06 518 SER A O 1
ATOM 4157 N N . ASN A 1 519 ? -18.053 21.631 26.623 1.00 90.69 519 ASN A N 1
ATOM 4158 C CA . ASN A 1 519 ? -17.141 20.554 27.022 1.00 90.69 519 ASN A CA 1
ATOM 4159 C C . ASN A 1 519 ? -16.404 19.867 25.852 1.00 90.69 519 ASN A C 1
ATOM 4161 O O . ASN A 1 519 ? -15.843 18.785 26.040 1.00 90.69 519 ASN A O 1
ATOM 4165 N N . ILE A 1 520 ? -16.358 20.482 24.660 1.00 90.56 520 ILE A N 1
ATOM 4166 C CA . ILE A 1 520 ? -15.690 19.929 23.461 1.00 90.56 520 ILE A CA 1
ATOM 4167 C C . ILE A 1 520 ? -14.250 19.484 23.758 1.00 90.56 520 ILE A C 1
ATOM 4169 O O . ILE A 1 520 ? -13.865 18.363 23.429 1.00 90.56 520 ILE A O 1
ATOM 4173 N N . GLY A 1 521 ? -13.459 20.322 24.436 1.00 89.12 521 GLY A N 1
ATOM 4174 C CA . GLY A 1 521 ? -12.050 20.021 24.714 1.00 89.12 521 GLY A CA 1
ATOM 4175 C C . GLY A 1 521 ? -11.830 18.782 25.594 1.00 89.12 521 GLY A C 1
ATOM 4176 O O . GLY A 1 521 ? -10.803 18.114 25.470 1.00 89.12 521 GLY A O 1
ATOM 4177 N N . GLU A 1 522 ? -12.780 18.444 26.470 1.00 92.62 522 GLU A N 1
ATOM 4178 C CA . GLU A 1 522 ? -12.728 17.213 27.266 1.00 92.62 522 GLU A CA 1
ATOM 4179 C C . GLU A 1 522 ? -13.075 15.991 26.408 1.00 92.62 522 GLU A C 1
ATOM 4181 O O . GLU A 1 522 ? -12.362 14.988 26.439 1.00 92.62 522 GLU A O 1
ATOM 4186 N N . LEU A 1 523 ? -14.120 16.099 25.586 1.00 92.81 523 LEU A N 1
ATOM 4187 C CA . LEU A 1 523 ? -14.567 15.021 24.706 1.00 92.81 523 LEU A CA 1
ATOM 4188 C C . LEU A 1 523 ? -13.527 14.682 23.630 1.00 92.81 523 LEU A C 1
ATOM 4190 O O . LEU A 1 523 ? -13.295 13.505 23.363 1.00 92.81 523 LEU A O 1
ATOM 4194 N N . ILE A 1 524 ? -12.815 15.677 23.086 1.00 92.94 524 ILE A N 1
ATOM 4195 C CA . ILE A 1 524 ? -11.688 15.451 22.164 1.00 92.94 524 ILE A CA 1
ATOM 4196 C C . ILE A 1 524 ? -10.556 14.673 22.856 1.00 92.94 524 ILE A C 1
ATOM 4198 O O . ILE A 1 524 ? -9.981 13.757 22.266 1.00 92.94 524 ILE A O 1
ATOM 4202 N N . LYS A 1 525 ? -10.246 14.971 24.125 1.00 93.25 525 LYS A N 1
ATOM 4203 C CA . LYS A 1 525 ? -9.236 14.213 24.887 1.00 93.25 525 LYS A CA 1
ATOM 4204 C C . LYS A 1 525 ? -9.677 12.773 25.141 1.00 93.25 525 LYS A C 1
ATOM 4206 O O . LYS A 1 525 ? -8.857 11.865 25.018 1.00 93.25 525 LYS A O 1
ATOM 4211 N N . GLN A 1 526 ? -10.954 12.554 25.462 1.00 94.81 526 GLN A N 1
ATOM 4212 C CA . GLN A 1 526 ? -11.520 11.211 25.631 1.00 94.81 526 GLN A CA 1
ATOM 4213 C C . GLN A 1 526 ? -11.484 10.421 24.315 1.00 94.81 526 GLN A C 1
ATOM 4215 O O . GLN A 1 526 ? -11.048 9.271 24.309 1.00 94.81 526 GLN A O 1
ATOM 4220 N N . CYS A 1 527 ? -11.849 11.058 23.198 1.00 94.38 527 CYS A N 1
ATOM 4221 C CA . CYS A 1 527 ? -11.714 10.513 21.848 1.00 94.38 527 CYS A CA 1
ATOM 4222 C C . CYS A 1 527 ? -10.261 10.104 21.558 1.00 94.38 527 CYS A C 1
ATOM 4224 O O . CYS A 1 527 ? -10.001 8.951 21.220 1.00 94.38 527 CYS A O 1
ATOM 4226 N N . SER A 1 528 ? -9.299 11.003 21.798 1.00 94.44 528 SER A N 1
ATOM 4227 C CA . SER A 1 528 ? -7.872 10.726 21.596 1.00 94.44 528 SER A CA 1
ATOM 4228 C C . SER A 1 528 ? -7.349 9.585 22.463 1.00 94.44 528 SER A C 1
ATOM 4230 O O . SER A 1 528 ? -6.517 8.802 21.997 1.00 94.44 528 SER A O 1
ATOM 4232 N N . ALA A 1 529 ? -7.796 9.482 23.715 1.00 95.69 529 ALA A N 1
ATOM 4233 C CA . ALA A 1 529 ? -7.409 8.398 24.611 1.00 95.69 529 ALA A CA 1
ATOM 4234 C C . ALA A 1 529 ? -7.985 7.052 24.144 1.00 95.69 529 ALA A C 1
ATOM 4236 O O . ALA A 1 529 ? -7.247 6.068 24.075 1.00 95.69 529 ALA A O 1
ATOM 4237 N N . MET A 1 530 ? -9.269 7.028 23.768 1.00 96.69 530 MET A N 1
ATOM 4238 C CA . MET A 1 530 ? -9.945 5.831 23.265 1.00 96.69 530 MET A CA 1
ATOM 4239 C C . MET A 1 530 ? -9.307 5.332 21.964 1.00 96.69 530 MET A C 1
ATOM 4241 O O . MET A 1 530 ? -8.961 4.157 21.866 1.00 96.69 530 MET A O 1
ATOM 4245 N N . HIS A 1 531 ? -9.068 6.221 20.996 1.00 97.19 531 HIS A N 1
ATOM 4246 C CA . HIS A 1 531 ? -8.422 5.863 19.729 1.00 97.19 531 HIS A CA 1
ATOM 4247 C C . HIS A 1 531 ? -7.014 5.305 19.947 1.00 97.19 531 HIS A C 1
ATOM 4249 O O . HIS A 1 531 ? -6.670 4.241 19.442 1.00 97.19 531 HIS A O 1
ATOM 4255 N N . SER A 1 532 ? -6.216 5.957 20.801 1.00 95.81 532 SER A N 1
ATOM 4256 C CA . SER A 1 532 ? -4.866 5.481 21.141 1.00 95.81 532 SER A CA 1
ATOM 4257 C C . SER A 1 532 ? -4.885 4.103 21.814 1.00 95.81 532 SER A C 1
ATOM 4259 O O . SER A 1 532 ? -3.992 3.282 21.584 1.00 95.81 532 SER A O 1
ATOM 4261 N N . GLN A 1 533 ? -5.900 3.826 22.640 1.00 96.75 533 GLN A N 1
ATOM 4262 C CA . GLN A 1 533 ? -6.106 2.502 23.217 1.00 96.75 533 GLN A CA 1
ATOM 4263 C C . GLN A 1 533 ? -6.445 1.472 22.132 1.00 96.75 533 GLN A C 1
ATOM 4265 O O . GLN A 1 533 ? -5.847 0.397 22.133 1.00 96.75 533 GLN A O 1
ATOM 4270 N N . LEU A 1 534 ? -7.343 1.793 21.197 1.00 97.56 534 LEU A N 1
ATOM 4271 C CA . LEU A 1 534 ? -7.701 0.903 20.091 1.00 97.56 534 LEU A CA 1
ATOM 4272 C C . LEU A 1 534 ? -6.505 0.589 19.190 1.00 97.56 534 LEU A C 1
ATOM 4274 O O . LEU A 1 534 ? -6.283 -0.580 18.890 1.00 97.56 534 LEU A O 1
ATOM 4278 N N . VAL A 1 535 ? -5.688 1.585 18.837 1.00 96.69 535 VAL A N 1
ATOM 4279 C CA . VAL A 1 535 ? -4.448 1.384 18.065 1.00 96.69 535 VAL A CA 1
ATOM 4280 C C . VAL A 1 535 ? -3.498 0.437 18.802 1.00 96.69 535 VAL A C 1
ATOM 4282 O O . VAL A 1 535 ? -2.963 -0.499 18.210 1.00 96.69 535 VAL A O 1
ATOM 4285 N N . LYS A 1 536 ? -3.319 0.614 20.118 1.00 95.69 536 LYS A N 1
ATOM 4286 C CA . LYS A 1 536 ? -2.487 -0.286 20.931 1.00 95.69 536 LYS A CA 1
ATOM 4287 C C . LYS A 1 536 ? -3.053 -1.707 20.976 1.00 95.69 536 LYS A C 1
ATOM 4289 O O . LYS A 1 536 ? -2.294 -2.674 20.900 1.00 95.69 536 LYS A O 1
ATOM 4294 N N . GLU A 1 537 ? -4.365 -1.850 21.129 1.00 97.44 537 GLU A N 1
ATOM 4295 C CA . GLU A 1 537 ? -5.036 -3.150 21.115 1.00 97.44 537 GLU A CA 1
ATOM 4296 C C . GLU A 1 537 ? -4.880 -3.827 19.747 1.00 97.44 537 GLU A C 1
ATOM 4298 O O . GLU A 1 537 ? -4.444 -4.974 19.689 1.00 97.44 537 GLU A O 1
ATOM 4303 N N . ALA A 1 538 ? -5.121 -3.115 18.647 1.00 97.25 538 ALA A N 1
ATOM 4304 C CA . ALA A 1 538 ? -4.966 -3.635 17.293 1.00 97.25 538 ALA A CA 1
ATOM 4305 C C . ALA A 1 538 ? -3.518 -4.062 16.999 1.00 97.25 538 ALA A C 1
ATOM 4307 O O . ALA A 1 538 ? -3.285 -5.218 16.643 1.00 97.25 538 ALA A O 1
ATOM 4308 N N . ALA A 1 539 ? -2.532 -3.200 17.275 1.00 95.00 539 ALA A N 1
ATOM 4309 C CA . ALA A 1 539 ? -1.108 -3.488 17.074 1.00 95.00 539 ALA A CA 1
ATOM 4310 C C . ALA A 1 539 ? -0.601 -4.680 17.908 1.00 95.00 539 ALA A C 1
ATOM 4312 O O . ALA A 1 539 ? 0.383 -5.327 17.550 1.00 95.00 539 ALA A O 1
ATOM 4313 N N . THR A 1 540 ? -1.273 -4.997 19.022 1.00 95.69 540 THR A N 1
ATOM 4314 C CA . THR A 1 540 ? -0.966 -6.157 19.878 1.00 95.69 540 THR A CA 1
ATOM 4315 C C . THR A 1 540 ? -1.828 -7.391 19.576 1.00 95.69 540 THR A C 1
ATOM 4317 O O . THR A 1 540 ? -1.815 -8.358 20.344 1.00 95.69 540 THR A O 1
ATOM 4320 N N . GLY A 1 541 ? -2.564 -7.386 18.458 1.00 96.75 541 GLY A N 1
ATOM 4321 C CA . GLY A 1 541 ? -3.419 -8.493 18.023 1.00 96.75 541 GLY A CA 1
ATOM 4322 C C . GLY A 1 541 ? -4.641 -8.709 18.918 1.00 96.75 541 GLY A C 1
ATOM 4323 O O . GLY A 1 541 ? -5.112 -9.833 19.047 1.00 96.75 541 GLY A O 1
ATOM 4324 N N . GLN A 1 542 ? -5.106 -7.660 19.602 1.00 98.06 542 GLN A N 1
ATOM 4325 C CA . GLN A 1 542 ? -6.278 -7.664 20.483 1.00 98.06 542 GLN A CA 1
ATOM 4326 C C . GLN A 1 542 ? -7.524 -7.044 19.836 1.00 98.06 542 GLN A C 1
ATOM 4328 O O . GLN A 1 542 ? -8.558 -6.948 20.498 1.00 98.06 542 GLN A O 1
ATOM 4333 N N . GLY A 1 543 ? -7.468 -6.650 18.563 1.00 97.25 543 GLY A N 1
ATOM 4334 C CA . GLY A 1 543 ? -8.675 -6.302 17.815 1.00 97.25 543 GLY A CA 1
ATOM 4335 C C . GLY A 1 543 ? -9.640 -7.489 17.698 1.00 97.25 543 GLY A C 1
ATOM 4336 O O . GLY A 1 543 ? -9.352 -8.614 18.120 1.00 97.25 543 GLY A O 1
ATOM 4337 N N . PHE A 1 544 ? -10.851 -7.225 17.214 1.00 98.06 544 PHE A N 1
ATOM 4338 C CA . PHE A 1 544 ? -11.889 -8.255 17.122 1.00 98.06 544 PHE A CA 1
ATOM 4339 C C . PHE A 1 544 ? -12.158 -8.712 15.689 1.00 98.06 544 PHE A C 1
ATOM 4341 O O . PHE A 1 544 ? -12.557 -9.862 15.513 1.00 98.06 544 PHE A O 1
ATOM 4348 N N . ASP A 1 545 ? -11.929 -7.865 14.683 1.00 98.31 545 ASP A N 1
ATOM 4349 C CA . ASP A 1 545 ? -12.272 -8.154 13.290 1.00 98.31 545 ASP A CA 1
ATOM 4350 C C . ASP A 1 545 ? -11.543 -9.404 12.776 1.00 98.31 545 ASP A C 1
ATOM 4352 O O . ASP A 1 545 ? -12.187 -10.351 12.311 1.00 98.31 545 ASP A O 1
ATOM 4356 N N . ARG A 1 546 ? -10.212 -9.484 12.940 1.00 98.12 546 ARG A N 1
ATOM 4357 C CA . ARG A 1 546 ? -9.455 -10.686 12.534 1.00 98.12 546 ARG A CA 1
ATOM 4358 C C . ARG A 1 546 ? -9.791 -11.916 13.363 1.00 98.12 546 ARG A C 1
ATOM 4360 O O . ARG A 1 546 ? -9.824 -13.023 12.825 1.00 98.12 546 ARG A O 1
ATOM 4367 N N . HIS A 1 547 ? -10.083 -11.749 14.649 1.00 98.50 547 HIS A N 1
ATOM 4368 C CA . HIS A 1 547 ? -10.458 -12.879 15.492 1.00 98.50 547 HIS A CA 1
ATOM 4369 C C . HIS A 1 547 ? -11.793 -13.493 15.052 1.00 98.50 547 HIS A C 1
ATOM 4371 O O . HIS A 1 547 ? -11.871 -14.706 14.852 1.00 98.50 547 HIS A O 1
ATOM 4377 N N . LEU A 1 548 ? -12.823 -12.670 14.832 1.00 98.25 548 LEU A N 1
ATOM 4378 C CA . LEU A 1 548 ? -14.129 -13.132 14.358 1.00 98.25 548 LEU A CA 1
ATOM 4379 C C . LEU A 1 548 ? -14.040 -13.752 12.959 1.00 98.25 548 LEU A C 1
ATOM 4381 O O . LEU A 1 548 ? -14.638 -14.803 12.727 1.00 98.25 548 LEU A O 1
ATOM 4385 N N . MET A 1 549 ? -13.224 -13.184 12.065 1.00 97.19 549 MET A N 1
ATOM 4386 C CA . MET A 1 549 ? -12.903 -13.817 10.783 1.00 97.19 549 MET A CA 1
ATOM 4387 C C . MET A 1 549 ? -12.252 -15.194 10.977 1.00 97.19 549 MET A C 1
ATOM 4389 O O . MET A 1 549 ? -12.662 -16.163 10.343 1.00 97.19 549 MET A O 1
ATOM 4393 N N . GLY A 1 550 ? -11.280 -15.318 11.886 1.00 97.50 550 GLY A N 1
ATOM 4394 C CA . GLY A 1 550 ? -10.634 -16.593 12.206 1.00 97.50 550 GLY A CA 1
ATOM 4395 C C . GLY A 1 550 ? -11.611 -17.654 12.724 1.00 97.50 550 GLY A C 1
ATOM 4396 O O . GLY A 1 550 ? -11.492 -18.830 12.367 1.00 97.50 550 GLY A O 1
ATOM 4397 N N . LEU A 1 551 ? -12.610 -17.256 13.519 1.00 98.19 551 LEU A N 1
ATOM 4398 C CA . LEU A 1 551 ? -13.684 -18.143 13.980 1.00 98.19 551 LEU A CA 1
ATOM 4399 C C . LEU A 1 551 ? -14.607 -18.560 12.827 1.00 98.19 551 LEU A C 1
ATOM 4401 O O . LEU A 1 551 ? -14.893 -19.751 12.690 1.00 98.19 551 LEU A O 1
ATOM 4405 N N . ARG A 1 552 ? -15.007 -17.616 11.964 1.00 97.12 552 ARG A N 1
ATOM 4406 C CA . ARG A 1 552 ? -15.807 -17.881 10.756 1.00 97.12 552 ARG A CA 1
ATOM 4407 C C . ARG A 1 552 ? -15.115 -18.884 9.830 1.00 97.12 552 ARG A C 1
ATOM 4409 O O . ARG A 1 552 ? -15.710 -19.894 9.468 1.00 97.12 552 ARG A O 1
ATOM 4416 N N . CYS A 1 553 ? -13.840 -18.661 9.515 1.00 96.00 553 CYS A N 1
ATOM 4417 C CA . CYS A 1 553 ? -13.050 -19.569 8.678 1.00 96.00 553 CYS A CA 1
ATOM 4418 C C . CYS A 1 553 ? -12.796 -20.923 9.359 1.00 96.00 553 CYS A C 1
ATOM 4420 O O . CYS A 1 553 ? -12.646 -21.945 8.695 1.00 96.00 553 CYS A O 1
ATOM 4422 N N . THR A 1 554 ? -12.767 -20.968 10.694 1.00 96.69 554 THR A N 1
ATOM 4423 C CA . THR A 1 554 ? -12.691 -22.242 11.423 1.00 96.69 554 THR A CA 1
ATOM 4424 C C . THR A 1 554 ? -13.980 -23.048 11.272 1.00 96.69 554 THR A C 1
ATOM 4426 O O . THR A 1 554 ? -13.894 -24.260 11.095 1.00 96.69 554 THR A O 1
ATOM 4429 N N . ALA A 1 555 ? -15.153 -22.407 11.273 1.00 96.56 555 ALA A N 1
ATOM 4430 C CA . ALA A 1 555 ? -16.416 -23.091 10.989 1.00 96.56 555 ALA A CA 1
ATOM 4431 C C . ALA A 1 555 ? -16.422 -23.701 9.574 1.00 96.56 555 ALA A C 1
ATOM 4433 O O . ALA A 1 555 ? -16.762 -24.874 9.421 1.00 96.56 555 ALA A O 1
ATOM 4434 N N . GLU A 1 556 ? -15.946 -22.952 8.571 1.00 94.56 556 GLU A N 1
ATOM 4435 C CA . GLU A 1 556 ? -15.805 -23.424 7.178 1.00 94.56 556 GLU A CA 1
ATOM 4436 C C . GLU A 1 556 ? -14.876 -24.631 7.090 1.00 94.56 556 GLU A C 1
ATOM 4438 O O . GLU A 1 556 ? -15.235 -25.658 6.517 1.00 94.56 556 GLU A O 1
ATOM 4443 N N . ARG A 1 557 ? -13.704 -24.547 7.732 1.00 94.38 557 ARG A N 1
ATOM 4444 C CA . ARG A 1 557 ? -12.711 -25.630 7.762 1.00 94.38 557 ARG A CA 1
ATOM 4445 C C . ARG A 1 557 ? -13.265 -26.919 8.371 1.00 94.38 557 ARG A C 1
ATOM 4447 O O . ARG A 1 557 ? -12.856 -28.008 7.983 1.00 94.38 557 ARG A O 1
ATOM 4454 N N . LEU A 1 558 ? -14.167 -26.801 9.343 1.00 94.62 558 LEU A N 1
ATOM 4455 C CA . LEU A 1 558 ? -14.811 -27.938 10.001 1.00 94.62 558 LEU A CA 1
ATOM 4456 C C . LEU A 1 558 ? -16.048 -28.449 9.243 1.00 94.62 558 LEU A C 1
ATOM 4458 O O . LEU A 1 558 ? -16.652 -29.427 9.684 1.00 94.62 558 LEU A O 1
ATOM 4462 N N . GLY A 1 559 ? -16.437 -27.803 8.138 1.00 94.88 559 GLY A N 1
ATOM 4463 C CA . GLY A 1 559 ? -17.647 -28.125 7.381 1.00 94.88 559 GLY A CA 1
ATOM 4464 C C . GLY A 1 559 ? -18.938 -27.828 8.147 1.00 94.88 559 GLY A C 1
ATOM 4465 O O . GLY A 1 559 ? -19.950 -28.489 7.923 1.00 94.88 559 GLY A O 1
ATOM 4466 N N . TRP A 1 560 ? -18.907 -26.896 9.103 1.00 93.81 560 TRP A N 1
ATOM 4467 C CA . TRP A 1 560 ? -20.089 -26.528 9.882 1.00 93.81 560 TRP A CA 1
ATOM 4468 C C . TRP A 1 560 ? -20.934 -25.497 9.144 1.00 93.81 560 TRP A C 1
ATOM 4470 O O . TRP A 1 560 ? -20.424 -24.698 8.358 1.00 93.81 560 TRP A O 1
ATOM 4480 N N . LEU A 1 561 ? -22.233 -25.475 9.455 1.00 91.56 561 LEU A N 1
ATOM 4481 C CA . LEU A 1 561 ? -23.073 -24.345 9.081 1.00 91.56 561 LEU A CA 1
ATOM 4482 C C . LEU A 1 561 ? -22.523 -23.078 9.748 1.00 91.56 561 LEU A C 1
ATOM 4484 O O . LEU A 1 561 ? -22.144 -23.107 10.922 1.00 91.56 561 LEU A O 1
ATOM 4488 N N . GLN A 1 562 ? -22.481 -21.979 8.997 1.00 89.44 562 GLN A N 1
ATOM 4489 C CA . GLN A 1 562 ? -22.026 -20.700 9.529 1.00 89.44 562 GLN A CA 1
ATOM 4490 C C . GLN A 1 562 ? -22.889 -20.272 10.727 1.00 89.44 562 GLN A C 1
ATOM 4492 O O . GLN A 1 562 ? -24.117 -20.254 10.598 1.00 89.44 562 GLN A O 1
ATOM 4497 N N . PRO A 1 563 ? -22.278 -19.909 11.874 1.00 94.25 563 PRO A N 1
ATOM 4498 C CA . PRO A 1 563 ? -23.002 -19.334 13.000 1.00 94.25 563 PRO A CA 1
ATOM 4499 C C . PRO A 1 563 ? -23.881 -18.157 12.576 1.00 94.25 563 PRO A C 1
ATOM 4501 O O . PRO A 1 563 ? -23.449 -17.302 11.796 1.00 94.25 563 PRO A O 1
ATOM 4504 N N . LYS A 1 564 ? -25.089 -18.074 13.148 1.00 95.25 564 LYS A N 1
ATOM 4505 C CA . LYS A 1 564 ? -26.100 -17.060 12.789 1.00 95.25 564 LYS A CA 1
ATOM 4506 C C . LYS A 1 564 ? -25.566 -15.631 12.846 1.00 95.25 564 LYS A C 1
ATOM 4508 O O . LYS A 1 564 ? -25.942 -14.810 12.010 1.00 95.25 564 LYS A O 1
ATOM 4513 N N . LEU A 1 565 ? -24.670 -15.355 13.798 1.00 96.94 565 LEU A N 1
ATOM 4514 C CA . LEU A 1 565 ? -23.986 -14.073 13.940 1.00 96.94 565 LEU A CA 1
ATOM 4515 C C . LEU A 1 565 ? -23.367 -13.616 12.611 1.00 96.94 565 LEU A C 1
ATOM 4517 O O . LEU A 1 565 ? -23.643 -12.503 12.175 1.00 96.94 565 LEU A O 1
ATOM 4521 N N . PHE A 1 566 ? -22.596 -14.472 11.933 1.00 96.00 566 PHE A N 1
ATOM 4522 C CA . PHE A 1 566 ? -21.851 -14.093 10.727 1.00 96.00 566 PHE A CA 1
ATOM 4523 C C . PHE A 1 566 ? -22.735 -13.925 9.486 1.00 96.00 566 PHE A C 1
ATOM 4525 O O . PHE A 1 566 ? -22.398 -13.148 8.594 1.00 96.00 566 PHE A O 1
ATOM 4532 N N . SER A 1 567 ? -23.866 -14.631 9.424 1.00 93.56 567 SER A N 1
ATOM 4533 C CA . SER A 1 567 ? -24.852 -14.497 8.344 1.00 93.56 567 SER A CA 1
ATOM 4534 C C . SER A 1 567 ? -25.868 -13.372 8.570 1.00 93.56 567 SER A C 1
ATOM 4536 O O . SER A 1 567 ? -26.666 -13.094 7.681 1.00 93.56 567 SER A O 1
ATOM 4538 N N . SER A 1 568 ? -25.887 -12.756 9.756 1.00 95.88 568 SER A N 1
ATOM 4539 C CA . SER A 1 568 ? -26.865 -11.721 10.098 1.00 95.88 568 SER A CA 1
ATOM 4540 C C . SER A 1 568 ? -26.634 -10.423 9.317 1.00 95.88 568 SER A C 1
ATOM 4542 O O . SER A 1 568 ? -25.493 -10.016 9.085 1.00 95.88 568 SER A O 1
ATOM 4544 N N . ALA A 1 569 ? -27.723 -9.733 8.964 1.00 96.25 569 ALA A N 1
ATOM 4545 C CA . ALA A 1 569 ? -27.657 -8.453 8.257 1.00 96.25 569 ALA A CA 1
ATOM 4546 C C . ALA A 1 569 ? -26.893 -7.385 9.062 1.00 96.25 569 ALA A C 1
ATOM 4548 O O . ALA A 1 569 ? -26.109 -6.631 8.493 1.00 96.25 569 ALA A O 1
ATOM 4549 N N . VAL A 1 570 ? -27.054 -7.370 10.391 1.00 96.38 570 VAL A N 1
ATOM 4550 C CA . VAL A 1 570 ? -26.357 -6.430 11.284 1.00 96.38 570 VAL A CA 1
ATOM 4551 C C . VAL A 1 570 ? -24.843 -6.655 11.290 1.00 96.38 570 VAL A C 1
ATOM 4553 O O . VAL A 1 570 ? -24.081 -5.697 11.195 1.00 96.38 570 VAL A O 1
ATOM 4556 N N . TYR A 1 571 ? -24.375 -7.909 11.319 1.00 96.69 571 TYR A N 1
ATOM 4557 C CA . TYR A 1 571 ? -22.941 -8.200 11.237 1.00 96.69 571 TYR A CA 1
ATOM 4558 C C . TYR A 1 571 ? -22.378 -7.892 9.845 1.00 96.69 571 TYR A C 1
ATOM 4560 O O . TYR A 1 571 ? -21.282 -7.345 9.732 1.00 96.69 571 TYR A O 1
ATOM 4568 N N . GLN A 1 572 ? -23.125 -8.197 8.781 1.00 96.00 572 GLN A N 1
ATOM 4569 C CA . GLN A 1 572 ? -22.732 -7.843 7.414 1.00 96.00 572 GLN A CA 1
ATOM 4570 C C . GLN A 1 572 ? -22.616 -6.325 7.238 1.00 96.00 572 GLN A C 1
ATOM 4572 O O . GLN A 1 572 ? -21.630 -5.862 6.669 1.00 96.00 572 GLN A O 1
ATOM 4577 N N . TYR A 1 573 ? -23.552 -5.551 7.796 1.00 96.81 573 TYR A N 1
ATOM 4578 C CA . TYR A 1 573 ? -23.470 -4.092 7.817 1.00 96.81 573 TYR A CA 1
ATOM 4579 C C . TYR A 1 573 ? -22.235 -3.602 8.580 1.00 96.81 573 TYR A C 1
ATOM 4581 O O . TYR A 1 573 ? -21.491 -2.785 8.054 1.00 96.81 573 TYR A O 1
ATOM 4589 N N . MET A 1 574 ? -21.919 -4.168 9.752 1.00 97.25 574 MET A N 1
ATOM 4590 C CA . MET A 1 574 ? -20.689 -3.819 10.482 1.00 97.25 574 MET A CA 1
ATOM 4591 C C . MET A 1 574 ? -19.401 -4.082 9.679 1.00 97.25 574 MET A C 1
ATOM 4593 O O . MET A 1 574 ? -18.380 -3.447 9.944 1.00 97.25 574 MET A O 1
ATOM 4597 N N . ASN A 1 575 ? -19.422 -4.989 8.698 1.00 96.19 575 ASN A N 1
ATOM 4598 C CA . ASN A 1 575 ? -18.301 -5.260 7.787 1.00 96.19 575 ASN A CA 1
ATOM 4599 C C . ASN A 1 575 ? -18.393 -4.489 6.455 1.00 96.19 575 ASN A C 1
ATOM 4601 O O . ASN A 1 575 ? -17.508 -4.612 5.609 1.00 96.19 575 ASN A O 1
ATOM 4605 N N . ARG A 1 576 ? -19.434 -3.672 6.260 1.00 96.12 576 ARG A N 1
ATOM 4606 C CA . ARG A 1 576 ? -19.573 -2.745 5.134 1.00 96.12 576 ARG A CA 1
ATOM 4607 C C . ARG A 1 576 ? -18.894 -1.423 5.494 1.00 96.12 576 ARG A C 1
ATOM 4609 O O . ARG A 1 576 ? -19.532 -0.495 5.980 1.00 96.12 576 ARG A O 1
ATOM 4616 N N . PHE A 1 577 ? -17.583 -1.355 5.288 1.00 97.19 577 PHE A N 1
ATOM 4617 C CA . PHE A 1 577 ? -16.764 -0.195 5.646 1.00 97.19 577 PHE A CA 1
ATOM 4618 C C . PHE A 1 577 ? -17.006 0.993 4.707 1.00 97.19 577 PHE A C 1
ATOM 4620 O O . PHE A 1 577 ? -16.326 1.145 3.695 1.00 97.19 577 PHE A O 1
ATOM 4627 N N . ILE A 1 578 ? -17.981 1.835 5.052 1.00 96.94 578 ILE A N 1
ATOM 4628 C CA . ILE A 1 578 ? -18.310 3.053 4.299 1.00 96.94 578 ILE A CA 1
ATOM 4629 C C . ILE A 1 578 ? -17.153 4.054 4.377 1.00 96.94 578 ILE A C 1
ATOM 4631 O O . ILE A 1 578 ? -16.840 4.695 3.381 1.00 96.94 578 ILE A O 1
ATOM 4635 N N . LEU A 1 579 ? -16.484 4.163 5.526 1.00 97.88 579 LEU A N 1
ATOM 4636 C CA . LEU A 1 579 ? -15.253 4.940 5.672 1.00 97.88 579 LEU A CA 1
ATOM 4637 C C . LEU A 1 579 ? -14.066 3.983 5.749 1.00 97.88 579 LEU A C 1
ATOM 4639 O O . LEU A 1 579 ? -13.814 3.391 6.797 1.00 97.88 579 LEU A O 1
ATOM 4643 N N . SER A 1 580 ? -13.344 3.812 4.642 1.00 97.88 580 SER A N 1
ATOM 4644 C CA . SER A 1 580 ? -12.108 3.031 4.611 1.00 97.88 580 SER A CA 1
ATOM 4645 C C . SER A 1 580 ? -10.915 3.971 4.618 1.00 97.88 580 SER A C 1
ATOM 4647 O O . SER A 1 580 ? -10.782 4.809 3.730 1.00 97.88 580 SER A O 1
ATOM 4649 N N . THR A 1 581 ? -10.069 3.861 5.639 1.00 97.44 581 THR A N 1
ATOM 4650 C CA . THR A 1 581 ? -8.984 4.809 5.890 1.00 97.44 581 THR A CA 1
ATOM 4651 C C . THR A 1 581 ? -7.640 4.101 6.054 1.00 97.44 581 THR A C 1
ATOM 4653 O O . THR A 1 581 ? -7.562 2.972 6.551 1.00 97.44 581 THR A O 1
ATOM 4656 N N . SER A 1 582 ? -6.566 4.760 5.624 1.00 94.56 582 SER A N 1
ATOM 4657 C CA . SER A 1 582 ? -5.199 4.271 5.807 1.00 94.56 582 SER A CA 1
ATOM 4658 C C . SER A 1 582 ? -4.219 5.432 5.952 1.00 94.56 582 SER A C 1
ATOM 4660 O O . SER A 1 582 ? -4.330 6.435 5.246 1.00 94.56 582 SER A O 1
ATOM 4662 N N . THR A 1 583 ? -3.235 5.271 6.838 1.00 90.12 583 THR A N 1
ATOM 4663 C CA . THR A 1 583 ? -2.185 6.263 7.097 1.00 90.12 583 THR A CA 1
ATOM 4664 C C . THR A 1 583 ? -0.819 5.768 6.655 1.00 90.12 583 THR A C 1
ATOM 4666 O O . THR A 1 583 ? -0.435 4.632 6.935 1.00 90.12 583 THR A O 1
ATOM 4669 N N . LEU A 1 584 ? -0.064 6.641 5.989 1.00 74.56 584 LEU A N 1
ATOM 4670 C CA . LEU A 1 584 ? 1.330 6.408 5.604 1.00 74.56 584 LEU A CA 1
ATOM 4671 C C . LEU A 1 584 ? 2.131 7.690 5.831 1.00 74.56 584 LEU A C 1
ATOM 4673 O O . LEU A 1 584 ? 2.385 8.473 4.919 1.00 74.56 584 LEU A O 1
ATOM 4677 N N . SER A 1 585 ? 2.483 7.935 7.092 1.00 79.94 585 SER A N 1
ATOM 4678 C CA . SER A 1 585 ? 3.067 9.212 7.503 1.00 79.94 585 SER A CA 1
ATOM 4679 C C . SER A 1 585 ? 4.593 9.265 7.351 1.00 79.94 585 SER A C 1
ATOM 4681 O O . SER A 1 585 ? 5.318 9.135 8.340 1.00 79.94 585 SER A O 1
ATOM 4683 N N . THR A 1 586 ? 5.074 9.496 6.129 1.00 85.38 586 THR A N 1
ATOM 4684 C CA . THR A 1 586 ? 6.501 9.654 5.785 1.00 85.38 586 THR A CA 1
ATOM 4685 C C . THR A 1 586 ? 6.707 10.831 4.825 1.00 85.38 586 THR A C 1
ATOM 4687 O O . THR A 1 586 ? 5.799 11.185 4.073 1.00 85.38 586 THR A O 1
ATOM 4690 N N . GLU A 1 587 ? 7.892 11.444 4.846 1.00 84.81 587 GLU A N 1
ATOM 4691 C CA . GLU A 1 587 ? 8.267 12.520 3.907 1.00 84.81 587 GLU A CA 1
ATOM 4692 C C . GLU A 1 587 ? 8.624 11.976 2.516 1.00 84.81 587 GLU A C 1
ATOM 4694 O O . GLU A 1 587 ? 8.626 12.721 1.543 1.00 84.81 587 GLU A O 1
ATOM 4699 N N . THR A 1 588 ? 8.877 10.668 2.406 1.00 89.56 588 THR A N 1
ATOM 4700 C CA . THR A 1 588 ? 9.148 9.986 1.133 1.00 89.56 588 THR A CA 1
ATOM 4701 C C . THR A 1 588 ? 7.922 9.929 0.221 1.00 89.56 588 THR A C 1
ATOM 4703 O O . THR A 1 588 ? 8.066 9.808 -0.993 1.00 89.56 588 THR A O 1
ATOM 4706 N N . ILE A 1 589 ? 6.716 9.989 0.789 1.00 89.12 589 ILE A N 1
ATOM 4707 C CA . ILE A 1 589 ? 5.457 9.855 0.055 1.00 89.12 589 ILE A CA 1
ATOM 4708 C C . ILE A 1 589 ? 4.806 11.231 -0.043 1.00 89.12 589 ILE A C 1
ATOM 4710 O O . ILE A 1 589 ? 4.393 11.804 0.967 1.00 89.12 589 ILE A O 1
ATOM 4714 N N . ALA A 1 590 ? 4.679 11.739 -1.268 1.00 84.75 590 ALA A N 1
ATOM 4715 C CA . ALA A 1 590 ? 3.956 12.977 -1.540 1.00 84.75 590 ALA A CA 1
ATOM 4716 C C . ALA A 1 590 ? 2.447 12.781 -1.360 1.00 84.75 590 ALA A C 1
ATOM 4718 O O . ALA A 1 590 ? 1.788 13.561 -0.677 1.00 84.75 590 ALA A O 1
ATOM 4719 N N . VAL A 1 591 ? 1.911 11.712 -1.953 1.00 84.81 591 VAL A N 1
ATOM 4720 C CA . VAL A 1 591 ? 0.497 11.343 -1.874 1.00 84.81 591 VAL A CA 1
ATOM 4721 C C . VAL A 1 591 ? 0.353 9.828 -2.027 1.00 84.81 591 VAL A C 1
ATOM 4723 O O . VAL A 1 591 ? 1.150 9.189 -2.707 1.00 84.81 591 VAL A O 1
ATOM 4726 N N . GLY A 1 592 ? -0.659 9.236 -1.403 1.00 89.38 592 GLY A N 1
ATOM 4727 C CA . GLY A 1 592 ? -1.071 7.856 -1.657 1.00 89.38 592 GLY A CA 1
ATOM 4728 C C . GLY A 1 592 ? -2.579 7.792 -1.841 1.00 89.38 592 GLY A C 1
ATOM 4729 O O . GLY A 1 592 ? -3.283 8.711 -1.428 1.00 89.38 592 GLY A O 1
ATOM 4730 N N . GLY A 1 593 ? -3.080 6.726 -2.458 1.00 90.88 593 GLY A N 1
ATOM 4731 C CA . GLY A 1 593 ? -4.504 6.596 -2.747 1.00 90.88 593 GLY A CA 1
ATOM 4732 C C . GLY A 1 593 ? -4.947 5.170 -3.036 1.00 90.88 593 GLY A C 1
ATOM 4733 O O . GLY A 1 593 ? -4.153 4.310 -3.407 1.00 90.88 593 GLY A O 1
ATOM 4734 N N . PHE A 1 594 ? -6.241 4.928 -2.851 1.00 93.50 594 PHE A N 1
ATOM 4735 C CA . PHE A 1 594 ? -6.921 3.675 -3.174 1.00 93.50 594 PHE A CA 1
ATOM 4736 C C . PHE A 1 594 ? -8.404 3.953 -3.452 1.00 93.50 594 PHE A C 1
ATOM 4738 O O . PHE A 1 594 ? -8.925 5.002 -3.059 1.00 93.50 594 PHE A O 1
ATOM 4745 N N . GLY A 1 595 ? -9.080 3.048 -4.162 1.00 92.19 595 GLY A N 1
ATOM 4746 C CA . GLY A 1 595 ? -10.512 3.173 -4.443 1.00 92.19 595 GLY A CA 1
ATOM 4747 C C . GLY A 1 595 ? -11.393 2.810 -3.237 1.00 92.19 595 GLY A C 1
ATOM 4748 O O . GLY A 1 595 ? -10.928 2.150 -2.3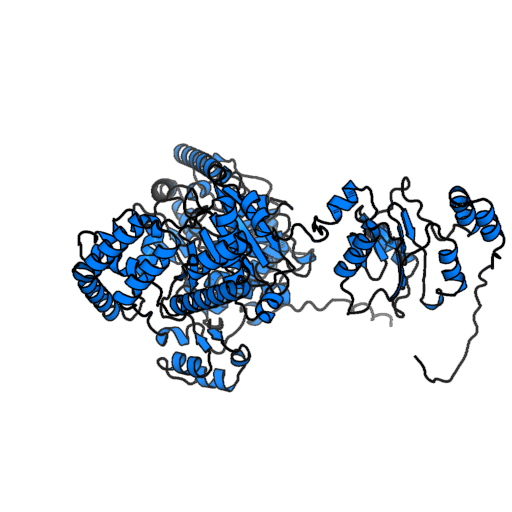08 1.00 92.19 595 GLY A O 1
ATOM 4749 N N . PRO A 1 596 ? -12.680 3.198 -3.227 1.00 93.44 596 PRO A N 1
ATOM 4750 C CA . PRO A 1 596 ? -13.602 2.804 -2.165 1.00 93.44 596 PRO A CA 1
ATOM 4751 C C . PRO A 1 596 ? -13.826 1.288 -2.133 1.00 93.44 596 PRO A C 1
ATOM 4753 O O . PRO A 1 596 ? -14.051 0.664 -3.170 1.00 93.44 596 PRO A O 1
ATOM 4756 N N . VAL A 1 597 ? -13.858 0.705 -0.931 1.00 93.50 597 VAL A N 1
ATOM 4757 C CA . VAL A 1 597 ? -14.069 -0.746 -0.732 1.00 93.50 597 VAL A CA 1
ATOM 4758 C C . VAL A 1 597 ? -15.539 -1.173 -0.825 1.00 93.50 597 VAL A C 1
ATOM 4760 O O . VAL A 1 597 ? -15.841 -2.363 -0.888 1.00 93.50 597 VAL A O 1
ATOM 4763 N N . VAL A 1 598 ? -16.466 -0.210 -0.831 1.00 93.31 598 VAL A N 1
ATOM 4764 C CA . VAL A 1 598 ? -17.905 -0.417 -1.048 1.00 93.31 598 VAL A CA 1
ATOM 4765 C C . VAL A 1 598 ? -18.453 0.664 -1.992 1.00 93.31 598 VAL A C 1
ATOM 4767 O O . VAL A 1 598 ? -17.918 1.775 -2.006 1.00 93.31 598 VAL A O 1
ATOM 4770 N N . PRO A 1 599 ? -19.514 0.388 -2.779 1.00 91.25 599 PRO A N 1
ATOM 4771 C CA . PRO A 1 599 ? -20.002 1.320 -3.807 1.00 91.25 599 PRO A CA 1
ATOM 4772 C C . PRO A 1 599 ? -20.428 2.704 -3.292 1.00 91.25 599 PRO A C 1
ATOM 4774 O O . PRO A 1 599 ? -20.290 3.699 -3.992 1.00 91.25 599 PRO A O 1
ATOM 4777 N N . ASP A 1 600 ? -20.942 2.765 -2.068 1.00 92.12 600 ASP A N 1
ATOM 4778 C CA . ASP A 1 600 ? -21.419 3.957 -1.360 1.00 92.12 600 ASP A CA 1
ATOM 4779 C C . ASP A 1 600 ? -20.411 4.450 -0.310 1.00 92.12 600 ASP A C 1
ATOM 4781 O O . ASP A 1 600 ? -20.803 5.123 0.641 1.00 92.12 600 ASP A O 1
ATOM 4785 N N . GLY A 1 601 ? -19.138 4.075 -0.434 1.00 94.81 601 GLY A N 1
ATOM 4786 C CA . GLY A 1 601 ? -18.089 4.402 0.527 1.00 94.81 601 GLY A CA 1
ATOM 4787 C C . GLY A 1 601 ? -17.104 5.458 0.039 1.00 94.81 601 GLY A C 1
ATOM 4788 O O . GLY A 1 601 ? -17.159 5.922 -1.101 1.00 94.81 601 GLY A O 1
ATOM 4789 N N . PHE A 1 602 ? -16.164 5.780 0.922 1.00 96.31 602 PHE A N 1
ATOM 4790 C CA . PHE A 1 602 ? -14.979 6.580 0.654 1.00 96.31 602 PHE A CA 1
ATOM 4791 C C . PHE A 1 602 ? -13.711 5.760 0.906 1.00 96.31 602 PHE A C 1
ATOM 4793 O O . PHE A 1 602 ? -13.626 5.027 1.897 1.00 96.31 602 PHE A O 1
ATOM 4800 N N . GLY A 1 603 ? -12.719 5.914 0.028 1.00 96.50 603 GLY A N 1
ATOM 4801 C CA . GLY A 1 603 ? -11.332 5.544 0.306 1.00 96.50 603 GLY A CA 1
ATOM 4802 C C . GLY A 1 603 ? -10.551 6.793 0.709 1.00 96.50 603 GLY A C 1
ATOM 4803 O O . GLY A 1 603 ? -10.488 7.744 -0.061 1.00 96.50 603 GLY A O 1
ATOM 4804 N N . ILE A 1 604 ? -9.997 6.827 1.920 1.00 96.44 604 ILE A N 1
ATOM 4805 C CA . ILE A 1 604 ? -9.321 8.008 2.472 1.00 96.44 604 ILE A CA 1
ATOM 4806 C C . ILE A 1 604 ? -7.897 7.630 2.874 1.00 96.44 604 ILE A C 1
ATOM 4808 O O . ILE A 1 604 ? -7.660 7.008 3.912 1.00 96.44 604 ILE A O 1
ATOM 4812 N N . ALA A 1 605 ? -6.933 8.019 2.050 1.00 94.69 605 ALA A N 1
ATOM 4813 C CA . ALA A 1 605 ? -5.519 7.905 2.377 1.00 94.69 605 ALA A CA 1
ATOM 4814 C C . ALA A 1 605 ? -5.037 9.233 2.960 1.00 94.69 605 ALA A C 1
ATOM 4816 O O . ALA A 1 605 ? -5.242 10.273 2.343 1.00 94.69 605 ALA A O 1
ATOM 4817 N N . TYR A 1 606 ? -4.399 9.224 4.128 1.00 93.12 606 TYR A N 1
ATOM 4818 C CA . TYR A 1 606 ? -3.926 10.458 4.758 1.00 93.12 606 TYR A CA 1
ATOM 4819 C C . TYR A 1 606 ? -2.465 10.395 5.200 1.00 93.12 606 TYR A C 1
ATOM 4821 O O . TYR A 1 606 ? -1.914 9.336 5.510 1.00 93.12 606 TYR A O 1
ATOM 4829 N N . ASN A 1 607 ? -1.838 11.570 5.232 1.00 89.44 607 ASN A N 1
ATOM 4830 C CA . ASN A 1 607 ? -0.467 11.782 5.672 1.00 89.44 607 ASN A CA 1
ATOM 4831 C C . ASN A 1 607 ? -0.437 12.930 6.688 1.00 89.44 607 ASN A C 1
ATOM 4833 O O . ASN A 1 607 ? -1.007 13.996 6.461 1.00 89.44 607 ASN A O 1
ATOM 4837 N N . ILE A 1 608 ? 0.221 12.714 7.827 1.00 89.38 608 ILE A N 1
ATOM 4838 C CA . ILE A 1 608 ? 0.348 13.716 8.887 1.00 89.38 608 ILE A CA 1
ATOM 4839 C C . ILE A 1 608 ? 1.828 14.024 9.085 1.00 89.38 608 ILE A C 1
ATOM 4841 O O . ILE A 1 608 ? 2.532 13.302 9.798 1.00 89.38 608 ILE A O 1
ATOM 4845 N N . LEU A 1 609 ? 2.299 15.111 8.486 1.00 85.69 609 LEU A N 1
ATOM 4846 C CA . LEU A 1 609 ? 3.677 15.592 8.535 1.00 85.69 609 LEU A CA 1
ATOM 4847 C C . LEU A 1 609 ? 3.863 16.670 9.610 1.00 85.69 609 LEU A C 1
ATOM 4849 O O . LEU A 1 609 ? 2.911 17.162 10.218 1.00 85.69 609 LEU A O 1
ATOM 4853 N N . ASN A 1 610 ? 5.119 17.036 9.871 1.00 83.69 610 ASN A N 1
ATOM 4854 C CA . ASN A 1 610 ? 5.424 18.140 10.785 1.00 83.69 610 ASN A CA 1
ATOM 4855 C C . ASN A 1 610 ? 4.956 19.494 10.232 1.00 83.69 610 ASN A C 1
ATOM 4857 O O . ASN A 1 610 ? 4.601 20.355 11.025 1.00 83.69 610 ASN A O 1
ATOM 4861 N N . SER A 1 611 ? 4.931 19.653 8.906 1.00 77.75 611 SER A N 1
ATOM 4862 C CA . SER A 1 611 ? 4.539 20.886 8.214 1.00 77.75 611 SER A CA 1
ATOM 4863 C C . SER A 1 611 ? 3.058 20.950 7.841 1.00 77.75 611 SER A C 1
ATOM 4865 O O . SER A 1 611 ? 2.503 22.039 7.777 1.00 77.75 611 SER A O 1
ATOM 4867 N N . LYS A 1 612 ? 2.412 19.806 7.591 1.00 82.94 612 LYS A N 1
ATOM 4868 C CA . LYS A 1 612 ? 1.016 19.750 7.140 1.00 82.94 612 LYS A CA 1
ATOM 4869 C C . LYS A 1 612 ? 0.319 18.448 7.500 1.00 82.94 612 LYS A C 1
ATOM 4871 O O . LYS A 1 612 ? 0.961 17.440 7.790 1.00 82.94 612 LYS A O 1
ATOM 4876 N N . MET A 1 613 ? -0.999 18.465 7.416 1.00 84.25 613 MET A N 1
ATOM 4877 C CA . MET A 1 613 ? -1.862 17.296 7.391 1.00 84.25 613 MET A CA 1
ATOM 4878 C C . MET A 1 613 ? -2.586 17.266 6.044 1.00 84.25 613 MET A C 1
ATOM 4880 O O . MET A 1 613 ? -3.093 18.289 5.598 1.00 84.25 613 MET A O 1
ATOM 4884 N N . GLY A 1 614 ? -2.621 16.110 5.390 1.00 86.69 614 GLY A N 1
ATOM 4885 C CA . GLY A 1 614 ? -3.270 15.958 4.093 1.00 86.69 614 GLY A CA 1
ATOM 4886 C C . GLY A 1 614 ? -4.054 14.660 3.984 1.00 86.69 614 GLY A C 1
ATOM 4887 O O . GLY A 1 614 ? -3.695 13.660 4.609 1.00 86.69 614 GLY A O 1
ATOM 4888 N N . ALA A 1 615 ? -5.111 14.677 3.181 1.00 91.56 615 ALA A N 1
ATOM 4889 C CA . ALA A 1 615 ? -5.911 13.516 2.830 1.00 91.56 615 ALA A CA 1
ATOM 4890 C C . ALA A 1 615 ? -6.213 13.512 1.329 1.00 91.56 615 ALA A C 1
ATOM 4892 O O . ALA A 1 615 ? -6.539 14.543 0.746 1.00 91.56 615 ALA A O 1
ATOM 4893 N N . LEU A 1 616 ? -6.142 12.334 0.719 1.00 92.31 616 LEU A N 1
ATOM 4894 C CA . LEU A 1 616 ? -6.661 12.059 -0.608 1.00 92.31 616 LEU A CA 1
ATOM 4895 C C . LEU A 1 616 ? -7.921 11.200 -0.456 1.00 92.31 616 LEU A C 1
ATOM 4897 O O . LEU A 1 616 ? -7.873 10.101 0.101 1.00 92.31 616 LEU A O 1
ATOM 4901 N N . ILE A 1 617 ? -9.042 11.723 -0.944 1.00 94.25 617 ILE A N 1
ATOM 4902 C CA . ILE A 1 617 ? -10.373 11.139 -0.807 1.00 94.25 617 ILE A CA 1
ATOM 4903 C C . ILE A 1 617 ? -10.828 10.611 -2.161 1.00 94.25 617 ILE A C 1
ATOM 4905 O O . ILE A 1 617 ? -10.822 11.352 -3.141 1.00 94.25 617 ILE A O 1
ATOM 4909 N N . SER A 1 618 ? -11.267 9.355 -2.203 1.00 94.12 618 SER A N 1
ATOM 4910 C CA . SER A 1 618 ? -11.886 8.724 -3.365 1.00 94.12 618 SER A CA 1
ATOM 4911 C C . SER A 1 618 ? -13.343 8.348 -3.100 1.00 94.12 618 SER A C 1
ATOM 4913 O O . SER A 1 618 ? -13.700 7.950 -1.990 1.00 94.12 618 SER A O 1
ATOM 4915 N N . SER A 1 619 ? -14.196 8.455 -4.119 1.00 94.12 619 SER A N 1
ATOM 4916 C CA . SER A 1 619 ? -15.580 7.955 -4.103 1.00 94.12 619 SER A CA 1
ATOM 4917 C C . SER A 1 619 ? -16.038 7.552 -5.507 1.00 94.12 619 SER A C 1
ATOM 4919 O O . SER A 1 619 ? -15.420 7.908 -6.516 1.00 94.12 619 SER A O 1
ATOM 4921 N N . TYR A 1 620 ? -17.156 6.827 -5.584 1.00 90.50 620 TYR A N 1
ATOM 4922 C CA . TYR A 1 620 ? -17.888 6.662 -6.837 1.00 90.50 620 TYR A CA 1
ATOM 4923 C C . TYR A 1 620 ? -18.823 7.863 -7.059 1.00 90.50 620 TYR A C 1
ATOM 4925 O O . TYR A 1 620 ? -19.719 8.119 -6.251 1.00 90.50 620 TYR A O 1
ATOM 4933 N N . LYS A 1 621 ? -18.644 8.569 -8.185 1.00 81.31 621 LYS A N 1
ATOM 4934 C CA . LYS A 1 621 ? -19.346 9.813 -8.561 1.00 81.31 621 LYS A CA 1
ATOM 4935 C C . LYS A 1 621 ? -20.871 9.701 -8.537 1.00 81.31 621 LYS A C 1
ATOM 4937 O O . LYS A 1 621 ? -21.555 10.686 -8.300 1.00 81.31 621 LYS A O 1
ATOM 4942 N N . ASP A 1 622 ? -21.390 8.503 -8.803 1.00 78.00 622 ASP A N 1
ATOM 4943 C CA . ASP A 1 622 ? -22.828 8.243 -8.896 1.00 78.00 622 ASP A CA 1
ATOM 4944 C C . ASP A 1 622 ? -23.477 8.100 -7.501 1.00 78.00 622 ASP A C 1
ATOM 4946 O O . ASP A 1 622 ? -24.690 7.935 -7.411 1.00 78.00 622 ASP A O 1
ATOM 4950 N N . GLN A 1 623 ? -22.683 8.096 -6.421 1.00 76.12 623 GLN A N 1
ATOM 4951 C CA . GLN A 1 623 ? -23.141 7.826 -5.052 1.00 76.12 623 GLN A CA 1
ATOM 4952 C C . GLN A 1 623 ? -22.775 8.945 -4.070 1.00 76.12 623 GLN A C 1
ATOM 4954 O O . GLN A 1 623 ? -23.627 9.373 -3.295 1.00 76.12 623 GLN A O 1
ATOM 4959 N N . ARG A 1 624 ? -21.522 9.422 -4.078 1.00 81.56 624 ARG A N 1
ATOM 4960 C CA . ARG A 1 624 ? -21.038 10.465 -3.155 1.00 81.56 624 ARG A CA 1
ATOM 4961 C C . ARG A 1 624 ? -20.062 11.414 -3.848 1.00 81.56 624 ARG A C 1
ATOM 4963 O O . ARG A 1 624 ? -19.307 10.987 -4.717 1.00 81.56 624 ARG A O 1
ATOM 4970 N N . THR A 1 625 ? -20.025 12.674 -3.418 1.00 85.44 625 THR A N 1
ATOM 4971 C CA . THR A 1 625 ? -19.139 13.711 -3.975 1.00 85.44 625 THR A CA 1
ATOM 4972 C C . THR A 1 625 ? -17.862 13.849 -3.145 1.00 85.44 625 THR A C 1
ATOM 4974 O O . THR A 1 625 ? -17.940 14.180 -1.963 1.00 85.44 625 THR A O 1
ATOM 4977 N N . THR A 1 626 ? -16.689 13.650 -3.756 1.00 83.75 626 THR A N 1
ATOM 4978 C CA . THR A 1 626 ? -15.385 13.830 -3.087 1.00 83.75 626 THR A CA 1
ATOM 4979 C C . THR A 1 626 ? -15.077 15.288 -2.749 1.00 83.75 626 THR A C 1
ATOM 4981 O O . THR A 1 626 ? -14.554 15.540 -1.671 1.00 83.75 626 THR A O 1
ATOM 4984 N N . ASN A 1 627 ? -15.451 16.246 -3.611 1.00 86.06 627 ASN A N 1
ATOM 4985 C CA . ASN A 1 627 ? -15.207 17.679 -3.379 1.00 86.06 627 ASN A CA 1
ATOM 4986 C C . ASN A 1 627 ? -15.880 18.164 -2.093 1.00 86.06 627 ASN A C 1
ATOM 4988 O O . ASN A 1 627 ? -15.201 18.666 -1.215 1.00 86.06 627 ASN A O 1
ATOM 4992 N N . ALA A 1 628 ? -17.179 17.890 -1.925 1.00 86.56 628 ALA A N 1
ATOM 4993 C CA . ALA A 1 628 ? -17.902 18.263 -0.709 1.00 86.56 628 ALA A CA 1
ATOM 4994 C C . ALA A 1 628 ? -17.261 17.668 0.557 1.00 86.56 628 ALA A C 1
ATOM 4996 O O . ALA A 1 628 ? -17.234 18.309 1.598 1.00 86.56 628 ALA A O 1
ATOM 4997 N N . PHE A 1 629 ? -16.716 16.449 0.470 1.00 90.88 629 PHE A N 1
ATOM 4998 C CA . PHE A 1 629 ? -15.989 15.848 1.586 1.00 90.88 629 PHE A CA 1
ATOM 4999 C C . PHE A 1 629 ? -14.662 16.561 1.862 1.00 90.88 629 PHE A C 1
ATOM 5001 O O . PHE A 1 629 ? -14.363 16.848 3.015 1.00 90.88 629 PHE A O 1
ATOM 5008 N N . ALA A 1 630 ? -13.874 16.848 0.825 1.00 88.50 630 ALA A N 1
ATOM 5009 C CA . ALA A 1 630 ? -12.604 17.556 0.954 1.00 88.50 630 ALA A CA 1
ATOM 5010 C C . ALA A 1 630 ? -12.799 18.978 1.505 1.00 88.50 630 ALA A C 1
ATOM 5012 O O . ALA A 1 630 ? -12.134 19.344 2.469 1.00 88.50 630 ALA A O 1
ATOM 5013 N N . ASP A 1 631 ? -13.757 19.727 0.960 1.00 85.19 631 ASP A N 1
ATOM 5014 C CA . ASP A 1 631 ? -14.069 21.098 1.367 1.00 85.19 631 ASP A CA 1
ATOM 5015 C C . ASP A 1 631 ? -14.499 21.136 2.842 1.00 85.19 631 ASP A C 1
ATOM 5017 O O . ASP A 1 631 ? -13.898 21.839 3.651 1.00 85.19 631 ASP A O 1
ATOM 5021 N N . THR A 1 632 ? -15.453 20.289 3.244 1.00 85.44 632 THR A N 1
ATOM 5022 C CA . THR A 1 632 ? -15.916 20.215 4.641 1.00 85.44 632 THR A CA 1
ATOM 5023 C C . THR A 1 632 ? -14.856 19.656 5.603 1.00 85.44 632 THR A C 1
ATOM 5025 O O . THR A 1 632 ? -14.920 19.919 6.802 1.00 85.44 632 THR A O 1
ATOM 5028 N N . LEU A 1 633 ? -13.867 18.888 5.130 1.00 85.31 633 LEU A N 1
ATOM 5029 C CA . LEU A 1 633 ? -12.722 18.472 5.955 1.00 85.31 633 LEU A CA 1
ATOM 5030 C C . LEU A 1 633 ? -11.778 19.645 6.266 1.00 85.31 633 LEU A C 1
ATOM 5032 O O . LEU A 1 633 ? -11.105 19.622 7.297 1.00 85.31 633 LEU A O 1
ATOM 5036 N N . LEU A 1 634 ? -11.747 20.660 5.399 1.00 73.69 634 LEU A N 1
ATOM 5037 C CA . LEU A 1 634 ? -10.952 21.881 5.554 1.00 73.69 634 LEU A CA 1
ATOM 5038 C C . LEU A 1 634 ? -11.719 23.030 6.227 1.00 73.69 634 LEU A C 1
ATOM 5040 O O . LEU A 1 634 ? -11.101 23.987 6.693 1.00 73.69 634 LEU A O 1
ATOM 5044 N N . GLU A 1 635 ? -13.050 22.951 6.301 1.00 64.06 635 GLU A N 1
ATOM 5045 C CA . GLU A 1 635 ? -13.885 23.962 6.950 1.00 64.06 635 GLU A CA 1
ATOM 5046 C C . GLU A 1 635 ? -13.600 24.064 8.459 1.00 64.06 635 GLU A C 1
ATOM 5048 O O . GLU A 1 635 ? -13.991 23.220 9.271 1.00 64.06 635 GLU A O 1
ATOM 5053 N N . ASN A 1 636 ? -12.962 25.170 8.848 1.00 47.28 636 ASN A N 1
ATOM 5054 C CA . ASN A 1 636 ? -12.927 25.643 10.226 1.00 47.28 636 ASN A CA 1
ATOM 5055 C C . ASN A 1 636 ? -14.301 26.237 10.588 1.00 47.28 636 ASN A C 1
ATOM 5057 O O . ASN A 1 636 ? -14.715 27.231 10.000 1.00 47.28 636 ASN A O 1
ATOM 5061 N N . ASP A 1 637 ? -14.973 25.685 11.600 1.00 36.41 637 ASP A N 1
ATOM 5062 C CA . ASP A 1 637 ? -16.300 26.101 12.111 1.00 36.41 637 ASP A CA 1
ATOM 5063 C C . ASP A 1 637 ? -16.371 27.518 12.738 1.00 36.41 637 ASP A C 1
ATOM 5065 O O . ASP A 1 637 ? -17.249 27.805 13.549 1.00 36.41 637 ASP A O 1
ATOM 5069 N N . ASN A 1 638 ? -15.478 28.443 12.382 1.00 33.78 638 ASN A N 1
ATOM 5070 C CA . ASN A 1 638 ? -15.502 29.819 12.878 1.00 33.78 638 ASN A CA 1
ATOM 5071 C C . ASN A 1 638 ? -15.802 30.817 11.756 1.00 33.78 638 ASN A C 1
ATOM 5073 O O . ASN A 1 638 ? -14.918 31.519 11.269 1.00 33.78 638 ASN A O 1
ATOM 5077 N N . ASP A 1 639 ? -17.087 30.966 11.446 1.00 37.34 639 ASP A N 1
ATOM 5078 C CA . ASP A 1 639 ? -17.639 32.049 10.624 1.00 37.34 639 ASP A CA 1
ATOM 5079 C C . ASP A 1 639 ? -17.643 33.422 11.352 1.00 37.34 639 ASP A C 1
ATOM 5081 O O . ASP A 1 639 ? -18.597 34.186 11.244 1.00 37.34 639 ASP A O 1
ATOM 5085 N N . GLN A 1 640 ? -16.594 33.754 12.130 1.00 30.17 640 GLN A N 1
ATOM 5086 C CA . GLN A 1 640 ? -16.361 35.096 12.720 1.00 30.17 640 GLN A CA 1
ATOM 5087 C C . GLN A 1 640 ? -14.867 35.459 12.922 1.00 30.17 640 GLN A C 1
ATOM 5089 O O . GLN A 1 640 ? -14.501 36.135 13.883 1.00 30.17 640 GLN A O 1
ATOM 5094 N N . GLY A 1 641 ? -13.979 35.059 12.011 1.00 27.25 641 GLY A N 1
ATOM 5095 C CA . GLY A 1 641 ? -12.612 35.599 11.904 1.00 27.25 641 GLY A CA 1
ATOM 5096 C C . GLY A 1 641 ? -12.319 35.982 10.453 1.00 27.25 641 GLY A C 1
ATOM 5097 O O . GLY A 1 641 ? -12.964 35.417 9.570 1.00 27.25 641 GLY A O 1
ATOM 5098 N N . PRO A 1 642 ? -11.431 36.957 10.165 1.00 27.91 642 PRO A N 1
ATOM 5099 C CA . PRO A 1 642 ? -11.212 37.399 8.793 1.00 27.91 642 PRO A CA 1
ATOM 5100 C C . PRO A 1 642 ? -10.807 36.193 7.946 1.00 27.91 642 PRO A C 1
ATOM 5102 O O . PRO A 1 642 ? -9.895 35.451 8.303 1.00 27.91 642 PRO A O 1
ATOM 5105 N N . ARG A 1 643 ? -11.557 35.986 6.860 1.00 32.09 643 ARG A N 1
ATOM 5106 C CA . ARG A 1 643 ? -11.285 34.978 5.842 1.00 32.09 643 ARG A CA 1
ATOM 5107 C C . ARG A 1 643 ? -9.839 35.137 5.391 1.00 32.09 643 ARG A C 1
ATOM 5109 O O . ARG A 1 643 ? -9.528 36.107 4.707 1.00 32.09 643 ARG A O 1
ATOM 5116 N N . THR A 1 644 ? -8.995 34.173 5.724 1.00 28.94 644 THR A N 1
ATOM 5117 C CA . THR A 1 644 ? -7.779 33.930 4.955 1.00 28.94 644 THR A CA 1
ATOM 5118 C C . THR A 1 644 ? -8.012 32.636 4.203 1.00 28.94 644 THR A C 1
ATOM 5120 O O . THR A 1 644 ? -7.651 31.550 4.645 1.00 28.94 644 THR A O 1
ATOM 5123 N N . THR A 1 645 ? -8.726 32.755 3.089 1.00 30.17 645 THR A N 1
ATOM 5124 C CA . THR A 1 645 ? -8.749 31.721 2.064 1.00 30.17 645 THR A CA 1
ATOM 5125 C C . THR A 1 645 ? -7.336 31.677 1.500 1.00 30.17 645 THR A C 1
ATOM 5127 O O . THR A 1 645 ? -6.897 32.644 0.886 1.00 30.17 645 THR A O 1
ATOM 5130 N N . LEU A 1 646 ? -6.589 30.600 1.732 1.00 33.09 646 LEU A N 1
ATOM 5131 C CA . LEU A 1 646 ? -5.356 30.366 0.986 1.00 33.09 646 LEU A CA 1
ATOM 5132 C C . LEU A 1 646 ? -5.743 29.715 -0.344 1.00 33.09 646 LEU A C 1
ATOM 5134 O O . LEU A 1 646 ? -5.459 28.549 -0.606 1.00 33.09 646 LEU A O 1
ATOM 5138 N N . SER A 1 647 ? -6.436 30.483 -1.188 1.00 36.00 647 SER A N 1
ATOM 5139 C CA . SER A 1 647 ? -6.345 30.272 -2.629 1.00 36.00 647 SER A CA 1
ATOM 5140 C C . SER A 1 647 ? -4.862 30.360 -2.971 1.00 36.00 647 SER A C 1
ATOM 5142 O O . SER A 1 647 ? -4.134 31.137 -2.347 1.00 36.00 647 SER A O 1
ATOM 5144 N N . ARG A 1 648 ? -4.372 29.599 -3.953 1.00 41.84 648 ARG A N 1
ATOM 5145 C CA . ARG A 1 648 ? -3.054 29.892 -4.531 1.00 41.84 648 ARG A CA 1
ATOM 5146 C C . ARG A 1 648 ? -3.014 31.394 -4.825 1.00 41.84 648 ARG A C 1
ATOM 5148 O O . ARG A 1 648 ? -3.760 31.845 -5.686 1.00 41.84 648 ARG A O 1
ATOM 5155 N N . LEU A 1 649 ? -2.169 32.144 -4.106 1.00 47.47 649 LEU A N 1
ATOM 5156 C CA . LEU A 1 649 ? -2.024 33.605 -4.238 1.00 47.47 649 LEU A CA 1
ATOM 5157 C C . LEU A 1 649 ? -1.911 34.022 -5.715 1.00 47.47 649 LEU A C 1
ATOM 5159 O O . LEU A 1 649 ? -2.379 35.083 -6.109 1.00 47.47 649 LEU A O 1
ATOM 5163 N N . ASN A 1 650 ? -1.338 33.146 -6.541 1.00 54.56 650 ASN A N 1
ATOM 5164 C CA . ASN A 1 650 ? -1.226 33.283 -7.986 1.00 54.56 650 ASN A CA 1
ATOM 5165 C C . ASN A 1 650 ? -2.574 33.532 -8.681 1.00 54.56 650 ASN A C 1
ATOM 5167 O O . ASN A 1 650 ? -2.650 34.433 -9.510 1.00 54.56 650 ASN A O 1
ATOM 5171 N N . ASP A 1 651 ? -3.614 32.758 -8.359 1.00 51.59 651 ASP A N 1
ATOM 5172 C CA . ASP A 1 651 ? -4.901 32.819 -9.060 1.00 51.59 651 ASP A CA 1
ATOM 5173 C C . ASP A 1 651 ? -5.647 34.112 -8.689 1.00 51.59 651 ASP A C 1
ATOM 5175 O O . ASP A 1 651 ? -6.091 34.845 -9.569 1.00 51.59 651 ASP A O 1
ATOM 5179 N N . GLU A 1 652 ? -5.653 34.487 -7.405 1.00 55.81 652 GLU A N 1
ATOM 5180 C CA . GLU A 1 652 ? -6.274 35.735 -6.933 1.00 55.81 652 GLU A CA 1
ATOM 5181 C C . GLU A 1 652 ? -5.550 36.996 -7.427 1.00 55.81 652 GLU A C 1
ATOM 5183 O O . GLU A 1 652 ? -6.192 37.981 -7.797 1.00 55.81 652 GLU A O 1
ATOM 5188 N N . MET A 1 653 ? -4.212 36.990 -7.467 1.00 57.53 653 MET A N 1
ATOM 5189 C CA . MET A 1 653 ? -3.441 38.133 -7.971 1.00 57.53 653 MET A CA 1
ATOM 5190 C C . MET A 1 653 ? -3.610 38.314 -9.483 1.00 57.53 653 MET A C 1
ATOM 5192 O O . MET A 1 653 ? -3.708 39.453 -9.951 1.00 57.53 653 MET A O 1
ATOM 5196 N N . LEU A 1 654 ? -3.702 37.212 -10.241 1.00 60.94 654 LEU A N 1
ATOM 5197 C CA . LEU A 1 654 ? -4.031 37.238 -11.670 1.00 60.94 654 LEU A CA 1
ATOM 5198 C C . LEU A 1 654 ? -5.456 37.760 -11.904 1.00 60.94 654 LEU A C 1
ATOM 5200 O O . LEU A 1 654 ? -5.654 38.616 -12.770 1.00 60.94 654 LEU A O 1
ATOM 5204 N N . GLU A 1 655 ? -6.428 37.317 -11.104 1.00 62.81 655 GLU A N 1
ATOM 5205 C CA . GLU A 1 655 ? -7.818 37.791 -11.160 1.00 62.81 655 GLU A CA 1
ATOM 5206 C C . GLU A 1 655 ? -7.947 39.281 -10.797 1.00 62.81 655 GLU A C 1
ATOM 5208 O O . GLU A 1 655 ? -8.683 40.022 -11.454 1.00 62.81 655 GLU A O 1
ATOM 5213 N N . CYS A 1 656 ? -7.174 39.760 -9.817 1.00 61.31 656 CYS A N 1
ATOM 5214 C CA . CYS A 1 656 ? -7.165 41.160 -9.380 1.00 61.31 656 CYS A CA 1
ATOM 5215 C C . CYS A 1 656 ? -6.272 42.085 -10.231 1.00 61.31 656 CYS A C 1
ATOM 5217 O O . CYS A 1 656 ? -6.203 43.290 -9.960 1.00 61.31 656 CYS A O 1
ATOM 5219 N N . GLN A 1 657 ? -5.594 41.553 -11.258 1.00 64.31 657 GLN A N 1
ATOM 5220 C CA . GLN A 1 657 ? -4.602 42.263 -12.082 1.00 64.31 657 GLN A CA 1
ATOM 5221 C C . GLN A 1 657 ? -3.490 42.934 -11.257 1.00 64.31 657 GLN A C 1
ATOM 5223 O O . GLN A 1 657 ? -3.038 44.037 -11.586 1.00 64.31 657 GLN A O 1
ATOM 5228 N N . GLN A 1 658 ? -3.074 42.292 -10.166 1.00 69.12 658 GLN A N 1
ATOM 5229 C CA . GLN A 1 658 ? -2.010 42.784 -9.300 1.00 69.12 658 GLN A CA 1
ATOM 5230 C C . GLN A 1 658 ? -0.658 42.159 -9.661 1.00 69.12 658 GLN A C 1
ATOM 5232 O O . GLN A 1 658 ? -0.584 41.033 -10.150 1.00 69.12 658 GLN A O 1
ATOM 5237 N N . ILE A 1 659 ? 0.431 42.893 -9.422 1.00 70.56 659 ILE A N 1
ATOM 5238 C CA . ILE A 1 659 ? 1.792 42.374 -9.633 1.00 70.56 659 ILE A CA 1
ATOM 5239 C C . ILE A 1 659 ? 2.210 41.541 -8.423 1.00 70.56 659 ILE A C 1
ATOM 5241 O O . ILE A 1 659 ? 2.121 42.016 -7.294 1.00 70.56 659 ILE A O 1
ATOM 5245 N N . GLY A 1 660 ? 2.715 40.328 -8.650 1.00 75.25 660 GLY A N 1
ATOM 5246 C CA . GLY A 1 660 ? 3.225 39.470 -7.580 1.00 75.25 660 GLY A CA 1
ATOM 5247 C C . GLY A 1 660 ? 4.569 38.832 -7.903 1.00 75.25 660 GLY A C 1
ATOM 5248 O O . GLY A 1 660 ? 4.925 38.662 -9.071 1.00 75.25 660 GLY A O 1
ATOM 5249 N N . ILE A 1 661 ? 5.318 38.505 -6.850 1.00 76.44 661 ILE A N 1
ATOM 5250 C CA . ILE A 1 661 ? 6.604 37.808 -6.903 1.00 76.44 661 ILE A CA 1
ATOM 5251 C C . ILE A 1 661 ? 6.349 36.303 -6.851 1.00 76.44 661 ILE A C 1
ATOM 5253 O O . ILE A 1 661 ? 5.823 35.804 -5.862 1.00 76.44 661 ILE A O 1
ATOM 5257 N N . GLY A 1 662 ? 6.782 35.577 -7.878 1.00 70.38 662 GLY A N 1
ATOM 5258 C CA . GLY A 1 662 ? 6.767 34.116 -7.901 1.00 70.38 662 GLY A CA 1
ATOM 5259 C C . GLY A 1 662 ? 7.996 33.466 -7.272 1.00 70.38 662 GLY A C 1
ATOM 5260 O O . GLY A 1 662 ? 7.890 32.366 -6.744 1.00 70.38 662 GLY A O 1
ATOM 5261 N N . SER A 1 663 ? 9.163 34.117 -7.304 1.00 70.19 663 SER A N 1
ATOM 5262 C CA . SER A 1 663 ? 10.357 33.604 -6.614 1.00 70.19 663 SER A CA 1
ATOM 5263 C C . SER A 1 663 ? 11.383 34.698 -6.329 1.00 70.19 663 SER A C 1
ATOM 5265 O O . SER A 1 663 ? 11.546 35.619 -7.133 1.00 70.19 663 SER A O 1
ATOM 5267 N N . ILE A 1 664 ? 12.147 34.553 -5.246 1.00 73.56 664 ILE A N 1
ATOM 5268 C CA . ILE A 1 664 ? 13.238 35.462 -4.862 1.00 73.56 664 ILE A CA 1
ATOM 5269 C C . ILE A 1 664 ? 14.582 34.743 -5.016 1.00 73.56 664 ILE A C 1
ATOM 5271 O O . ILE A 1 664 ? 14.700 33.552 -4.743 1.00 73.56 664 ILE A O 1
ATOM 5275 N N . SER A 1 665 ? 15.608 35.468 -5.457 1.00 68.62 665 SER A N 1
ATOM 5276 C CA . SER A 1 665 ? 16.986 34.982 -5.539 1.00 68.62 665 SER A CA 1
ATOM 5277 C C . SER A 1 665 ? 17.965 36.045 -5.043 1.00 68.62 665 SER A C 1
ATOM 5279 O O . SER A 1 665 ? 17.631 37.227 -4.978 1.00 68.62 665 SER A O 1
ATOM 5281 N N . LYS A 1 666 ? 19.224 35.654 -4.819 1.00 64.75 666 LYS A N 1
ATOM 5282 C CA . LYS A 1 666 ? 20.308 36.587 -4.458 1.00 64.75 666 LYS A CA 1
ATOM 5283 C C . LYS A 1 666 ? 20.602 37.681 -5.501 1.00 64.75 666 LYS A C 1
ATOM 5285 O O . LYS A 1 666 ? 21.333 38.618 -5.204 1.00 64.75 666 LYS A O 1
ATOM 5290 N N . TYR A 1 667 ? 20.062 37.560 -6.717 1.00 64.38 667 TYR A N 1
ATOM 5291 C CA . TYR A 1 667 ? 20.244 38.521 -7.813 1.00 64.38 667 TYR A CA 1
ATOM 5292 C C . TYR A 1 667 ? 19.031 39.434 -8.036 1.00 64.38 667 TYR A C 1
ATOM 5294 O O . TYR A 1 667 ? 19.133 40.404 -8.787 1.00 64.38 667 TYR A O 1
ATOM 5302 N N . GLY A 1 668 ? 17.879 39.124 -7.436 1.00 71.38 668 GLY A N 1
ATOM 5303 C CA . GLY A 1 668 ? 16.628 39.828 -7.704 1.00 71.38 668 GLY A CA 1
ATOM 5304 C C . GLY A 1 668 ? 15.398 38.925 -7.657 1.00 71.38 668 GLY A C 1
ATOM 5305 O O . GLY A 1 668 ? 15.428 37.828 -7.093 1.00 71.38 668 GLY A O 1
ATOM 5306 N N . PHE A 1 669 ? 14.315 39.388 -8.273 1.00 75.25 669 PHE A N 1
ATOM 5307 C CA . PHE A 1 669 ? 12.958 38.884 -8.075 1.00 75.25 669 PHE A CA 1
ATOM 5308 C C . PHE A 1 669 ? 12.347 38.423 -9.396 1.00 75.25 669 PHE A C 1
ATOM 5310 O O . PHE A 1 669 ? 12.455 39.113 -10.404 1.00 75.25 669 PHE A O 1
ATOM 5317 N N . ARG A 1 670 ? 11.658 37.282 -9.398 1.00 77.00 670 ARG A N 1
ATOM 5318 C CA . ARG A 1 670 ? 10.847 36.829 -10.533 1.00 77.00 670 ARG A CA 1
ATOM 5319 C C . ARG A 1 670 ? 9.385 37.138 -10.265 1.00 77.00 670 ARG A C 1
ATOM 5321 O O . ARG A 1 670 ? 8.868 36.732 -9.229 1.00 77.00 670 ARG A O 1
ATOM 5328 N N . LEU A 1 671 ? 8.729 37.810 -11.198 1.00 76.56 671 LEU A N 1
ATOM 5329 C CA . LEU A 1 671 ? 7.298 38.075 -11.162 1.00 76.56 671 LEU A CA 1
ATOM 5330 C C . LEU A 1 671 ? 6.500 36.866 -11.673 1.00 76.56 671 LEU A C 1
ATOM 5332 O O . LEU A 1 671 ? 7.040 36.006 -12.372 1.00 76.56 671 LEU A O 1
ATOM 5336 N N . TYR A 1 672 ? 5.209 36.799 -11.349 1.00 70.81 672 TYR A N 1
ATOM 5337 C CA . TYR A 1 672 ? 4.332 35.712 -11.812 1.00 70.81 672 TYR A CA 1
ATOM 5338 C C . TYR A 1 672 ? 4.161 35.642 -13.332 1.00 70.81 672 TYR A C 1
ATOM 5340 O O . TYR A 1 672 ? 3.934 34.560 -13.867 1.00 70.81 672 TYR A O 1
ATOM 5348 N N . ASP A 1 673 ? 4.319 36.761 -14.038 1.00 68.12 673 ASP A N 1
ATOM 5349 C CA . ASP A 1 673 ? 4.312 36.798 -15.505 1.00 68.12 673 ASP A CA 1
ATOM 5350 C C . ASP A 1 673 ? 5.632 36.298 -16.130 1.00 68.12 673 ASP A C 1
ATOM 5352 O O . ASP A 1 673 ? 5.794 36.307 -17.350 1.00 68.12 673 ASP A O 1
ATOM 5356 N N . GLY A 1 674 ? 6.574 35.848 -15.296 1.00 62.16 674 GLY A N 1
ATOM 5357 C CA . GLY A 1 674 ? 7.873 35.325 -15.695 1.00 62.16 674 GLY A CA 1
ATOM 5358 C C . GLY A 1 674 ? 8.967 36.385 -15.811 1.00 62.16 674 GLY A C 1
ATOM 5359 O O . GLY A 1 674 ? 10.133 36.010 -15.948 1.00 62.16 674 GLY A O 1
ATOM 5360 N N . GLN A 1 675 ? 8.651 37.683 -15.710 1.00 68.31 675 GLN A N 1
ATOM 5361 C CA . GLN A 1 675 ? 9.663 38.735 -15.802 1.00 68.31 675 GLN A CA 1
ATOM 5362 C C . GLN A 1 675 ? 10.611 38.696 -14.602 1.00 68.31 675 GLN A C 1
ATOM 5364 O O . GLN A 1 675 ? 10.189 38.627 -13.448 1.00 68.31 675 GLN A O 1
ATOM 5369 N N . PHE A 1 676 ? 11.914 38.768 -14.869 1.00 70.12 676 PHE A N 1
ATOM 5370 C CA . PHE A 1 676 ? 12.929 38.843 -13.823 1.00 70.12 676 PHE A CA 1
ATOM 5371 C C . PHE A 1 676 ? 13.424 40.280 -13.646 1.00 70.12 676 PHE A C 1
ATOM 5373 O O . PHE A 1 676 ? 13.903 40.910 -14.589 1.00 70.12 676 PHE A O 1
ATOM 5380 N N . LEU A 1 677 ? 13.339 40.784 -12.419 1.00 68.06 677 LEU A N 1
ATOM 5381 C CA . LEU A 1 677 ? 13.799 42.106 -12.021 1.00 68.06 677 LEU A CA 1
ATOM 5382 C C . LEU A 1 677 ? 15.100 41.995 -11.247 1.00 68.06 677 LEU A C 1
ATOM 5384 O O . LEU A 1 677 ? 15.179 41.318 -10.223 1.00 68.06 677 LEU A O 1
ATOM 5388 N N . TYR A 1 678 ? 16.119 42.683 -11.749 1.00 66.88 678 TYR A N 1
ATOM 5389 C CA . TYR A 1 678 ? 17.454 42.638 -11.181 1.00 66.88 678 TYR A CA 1
ATOM 5390 C C . TYR A 1 678 ? 17.610 43.624 -10.022 1.00 66.88 678 TYR A C 1
ATOM 5392 O O . TYR A 1 678 ? 17.339 44.814 -10.175 1.00 66.88 678 TYR A O 1
ATOM 5400 N N . GLY A 1 679 ? 18.167 43.147 -8.911 1.00 68.56 679 GLY A N 1
ATOM 5401 C CA . GLY A 1 679 ? 18.474 43.972 -7.750 1.00 68.56 679 GLY A CA 1
ATOM 5402 C C . GLY A 1 679 ? 17.233 44.418 -6.970 1.00 68.56 679 GLY A C 1
ATOM 5403 O O . GLY A 1 679 ? 16.177 43.786 -7.058 1.00 68.56 679 GLY A O 1
ATOM 5404 N N . PRO A 1 680 ? 17.368 45.488 -6.175 1.00 71.50 680 PRO A N 1
ATOM 5405 C CA . PRO A 1 680 ? 16.280 46.052 -5.395 1.00 71.50 680 PRO A CA 1
ATOM 5406 C C . PRO A 1 680 ? 15.025 46.413 -6.192 1.00 71.50 680 PRO A C 1
ATOM 5408 O O . PRO A 1 680 ? 15.113 46.929 -7.313 1.00 71.50 680 PRO A O 1
ATOM 5411 N N . ILE A 1 681 ? 13.858 46.195 -5.578 1.00 73.81 681 ILE A N 1
ATOM 5412 C CA . ILE A 1 681 ? 12.560 46.548 -6.156 1.00 73.81 681 ILE A CA 1
ATOM 5413 C C . ILE A 1 681 ? 11.618 47.206 -5.144 1.00 73.81 681 ILE A C 1
ATOM 5415 O O . ILE A 1 681 ? 11.701 46.986 -3.941 1.00 73.81 681 ILE A O 1
ATOM 5419 N N . ALA A 1 682 ? 10.688 48.005 -5.647 1.00 71.69 682 ALA A N 1
ATOM 5420 C CA . ALA A 1 682 ? 9.536 48.531 -4.940 1.00 71.69 682 ALA A CA 1
ATOM 5421 C C . ALA A 1 682 ? 8.287 48.045 -5.665 1.00 71.69 682 ALA A C 1
ATOM 5423 O O . ALA A 1 682 ? 8.133 48.290 -6.864 1.00 71.69 682 ALA A O 1
ATOM 5424 N N . ILE A 1 683 ? 7.431 47.323 -4.950 1.00 73.31 683 ILE A N 1
ATOM 5425 C CA . ILE A 1 683 ? 6.206 46.745 -5.487 1.00 73.31 683 ILE A CA 1
ATOM 5426 C C . ILE A 1 683 ? 5.028 47.592 -5.033 1.00 73.31 683 ILE A C 1
ATOM 5428 O O . ILE A 1 683 ? 4.851 47.899 -3.854 1.00 73.31 683 ILE A O 1
ATOM 5432 N N . PHE A 1 684 ? 4.216 47.935 -6.018 1.00 71.69 684 PHE A N 1
ATOM 5433 C CA . PHE A 1 684 ? 2.926 48.572 -5.873 1.00 71.69 684 PHE A CA 1
ATOM 5434 C C . PHE A 1 684 ? 1.857 47.630 -6.438 1.00 71.69 684 PHE A C 1
ATOM 5436 O O . PHE A 1 684 ? 2.168 46.790 -7.293 1.00 71.69 684 PHE A O 1
ATOM 5443 N N . PRO A 1 685 ? 0.575 47.822 -6.085 1.00 69.94 685 PRO A N 1
ATOM 5444 C CA . PRO A 1 685 ? -0.496 46.937 -6.539 1.00 69.94 685 PRO A CA 1
ATOM 5445 C C . PRO A 1 685 ? -0.541 46.749 -8.058 1.00 69.94 685 PRO A C 1
ATOM 5447 O O . PRO A 1 685 ? -0.892 45.678 -8.532 1.00 69.94 685 PRO A O 1
ATOM 5450 N N . LYS A 1 686 ? -0.149 47.767 -8.836 1.00 68.06 686 LYS A N 1
ATOM 5451 C CA . LYS A 1 686 ? -0.197 47.746 -10.311 1.00 68.06 686 LYS A CA 1
ATOM 5452 C C . LYS A 1 686 ? 1.111 48.129 -11.003 1.00 68.06 686 LYS A C 1
ATOM 5454 O O . LYS A 1 686 ? 1.127 48.295 -12.220 1.00 68.06 686 LYS A O 1
ATOM 5459 N N . ALA A 1 687 ? 2.186 48.340 -10.253 1.00 69.31 687 ALA A N 1
ATOM 5460 C CA . ALA A 1 687 ? 3.463 48.772 -10.809 1.00 69.31 687 ALA A CA 1
ATOM 5461 C C . ALA A 1 687 ? 4.613 48.201 -9.990 1.00 69.31 687 ALA A C 1
ATOM 5463 O O . ALA A 1 687 ? 4.484 47.968 -8.795 1.00 69.31 687 ALA A O 1
ATOM 5464 N N . VAL A 1 688 ? 5.753 47.998 -10.631 1.00 69.94 688 VAL A N 1
ATOM 5465 C CA . VAL A 1 688 ? 6.974 47.589 -9.951 1.00 69.94 688 VAL A CA 1
ATOM 5466 C C . VAL A 1 688 ? 8.114 48.449 -10.457 1.00 69.94 688 VAL A C 1
ATOM 5468 O O . VAL A 1 688 ? 8.243 48.696 -11.656 1.00 69.94 688 VAL A O 1
ATOM 5471 N N . LEU A 1 689 ? 8.905 48.957 -9.524 1.00 67.38 689 LEU A N 1
ATOM 5472 C CA . LEU A 1 689 ? 10.048 49.801 -9.806 1.00 67.38 689 LEU A CA 1
ATOM 5473 C C . LEU A 1 689 ? 11.298 49.067 -9.353 1.00 67.38 689 LEU A C 1
ATOM 5475 O O . LEU A 1 689 ? 11.397 48.681 -8.200 1.00 67.38 689 LEU A O 1
ATOM 5479 N N . SER A 1 690 ? 12.250 48.879 -10.256 1.00 69.25 690 SER A N 1
ATOM 5480 C CA . SER A 1 690 ? 13.556 48.303 -9.947 1.00 69.25 690 SER A CA 1
ATOM 5481 C C . SER A 1 690 ? 14.618 49.386 -10.081 1.00 69.25 690 SER A C 1
ATOM 5483 O O . SER A 1 690 ? 14.526 50.236 -10.970 1.00 69.25 690 SER A O 1
ATOM 5485 N N . TRP A 1 691 ? 15.621 49.375 -9.206 1.00 64.88 691 TRP A N 1
ATOM 5486 C CA . TRP A 1 691 ? 16.794 50.237 -9.338 1.00 64.88 691 TRP A CA 1
ATOM 5487 C C . TRP A 1 691 ? 18.066 49.451 -9.041 1.00 64.88 691 TRP A C 1
ATOM 5489 O O . TRP A 1 691 ? 18.064 48.417 -8.377 1.00 64.88 691 TRP A O 1
ATOM 5499 N N . ARG A 1 692 ? 19.180 49.930 -9.592 1.00 63.00 692 ARG A N 1
ATOM 5500 C CA . ARG A 1 692 ? 20.446 49.196 -9.584 1.00 63.00 692 ARG A CA 1
ATOM 5501 C C . ARG A 1 692 ? 21.311 49.637 -8.410 1.00 63.00 692 ARG A C 1
ATOM 5503 O O . ARG A 1 692 ? 21.677 50.805 -8.338 1.00 63.00 692 ARG A O 1
ATOM 5510 N N . VAL A 1 693 ? 21.691 48.679 -7.572 1.00 62.38 693 VAL A N 1
ATOM 5511 C CA . VAL A 1 693 ? 22.715 48.809 -6.525 1.00 62.38 693 VAL A CA 1
ATOM 5512 C C . VAL A 1 693 ? 23.802 47.792 -6.866 1.00 62.38 693 VAL A C 1
ATOM 5514 O O . VAL A 1 693 ? 23.493 46.602 -6.957 1.00 62.38 693 VAL A O 1
ATOM 5517 N N . LEU A 1 694 ? 25.023 48.241 -7.183 1.00 56.88 694 LEU A N 1
ATOM 5518 C CA . LEU A 1 694 ? 26.094 47.325 -7.595 1.00 56.88 694 LEU A CA 1
ATOM 5519 C C . LEU A 1 694 ? 26.857 46.780 -6.397 1.00 56.88 694 LEU A C 1
ATOM 5521 O O . LEU A 1 694 ? 27.207 45.603 -6.395 1.00 56.88 694 LEU A O 1
ATOM 5525 N N . THR A 1 695 ? 27.098 47.628 -5.402 1.00 60.72 695 THR A N 1
ATOM 5526 C CA . THR A 1 695 ? 27.736 47.254 -4.141 1.00 60.72 695 THR A CA 1
ATOM 5527 C C . THR A 1 695 ? 26.953 47.839 -2.961 1.00 60.72 695 THR A C 1
ATOM 5529 O O . THR A 1 695 ? 26.208 48.806 -3.140 1.00 60.72 695 THR A O 1
ATOM 5532 N N . PRO A 1 696 ? 27.102 47.284 -1.744 1.00 61.62 696 PRO A N 1
ATOM 5533 C CA . PRO A 1 696 ? 26.524 47.881 -0.538 1.00 61.62 696 PRO A CA 1
ATOM 5534 C C . PRO A 1 696 ? 26.915 49.359 -0.349 1.00 61.62 696 PRO A C 1
ATOM 5536 O O . PRO A 1 696 ? 26.104 50.148 0.131 1.00 61.62 696 PRO A O 1
ATOM 5539 N N . ASP A 1 697 ? 28.119 49.748 -0.788 1.00 64.19 697 ASP A N 1
ATOM 5540 C CA . ASP A 1 697 ? 28.633 51.124 -0.706 1.00 64.19 697 ASP A CA 1
ATOM 5541 C C . ASP A 1 697 ? 27.845 52.129 -1.566 1.00 64.19 697 ASP A C 1
ATOM 5543 O O . ASP A 1 697 ? 27.879 53.332 -1.303 1.00 64.19 697 ASP A O 1
ATOM 5547 N N . ASP A 1 698 ? 27.099 51.654 -2.571 1.00 64.88 698 ASP A N 1
ATOM 5548 C CA . ASP A 1 698 ? 26.230 52.498 -3.399 1.00 64.88 698 ASP A CA 1
ATOM 5549 C C . ASP A 1 698 ? 24.930 52.908 -2.672 1.00 64.88 698 ASP A C 1
ATOM 5551 O O . ASP A 1 698 ? 24.180 53.752 -3.171 1.00 64.88 698 ASP A O 1
ATOM 5555 N N . ILE A 1 699 ? 24.644 52.336 -1.493 1.00 66.75 699 ILE A N 1
ATOM 5556 C CA . ILE A 1 699 ? 23.478 52.673 -0.663 1.00 66.75 699 ILE A CA 1
ATOM 5557 C C . ILE A 1 699 ? 23.810 53.888 0.216 1.00 66.75 699 ILE A C 1
ATOM 5559 O O . ILE A 1 699 ? 24.079 53.779 1.412 1.00 66.75 699 ILE A O 1
ATOM 5563 N N . THR A 1 700 ? 23.781 55.082 -0.376 1.00 63.91 700 THR A N 1
ATOM 5564 C CA . THR A 1 700 ? 23.981 56.354 0.345 1.00 63.91 700 THR A CA 1
ATOM 5565 C C . THR A 1 700 ? 22.650 57.019 0.729 1.00 63.91 700 THR A C 1
ATOM 5567 O O . THR A 1 700 ? 21.624 56.739 0.096 1.00 63.91 700 THR A O 1
ATOM 5570 N N . PRO A 1 701 ? 22.618 57.943 1.712 1.00 61.84 701 PRO A N 1
ATOM 5571 C CA . PRO A 1 701 ? 21.421 58.731 2.025 1.00 61.84 701 PRO A CA 1
ATOM 5572 C C . PRO A 1 701 ? 20.796 59.422 0.801 1.00 61.84 701 PRO A C 1
ATOM 5574 O O . PRO A 1 701 ? 19.573 59.495 0.689 1.00 61.84 701 PRO A O 1
ATOM 5577 N N . GLU A 1 702 ? 21.618 59.870 -0.149 1.00 57.41 702 GLU A N 1
ATOM 5578 C CA . GLU A 1 702 ? 21.184 60.481 -1.408 1.00 57.41 702 GLU A CA 1
ATOM 5579 C C . GLU A 1 702 ? 20.543 59.453 -2.354 1.00 57.41 702 GLU A C 1
ATOM 5581 O O . GLU A 1 702 ? 19.518 59.750 -2.966 1.00 57.41 702 GLU A O 1
ATOM 5586 N N . SER A 1 703 ? 21.083 58.229 -2.437 1.00 60.38 703 SER A N 1
ATOM 5587 C CA . SER A 1 703 ? 20.483 57.136 -3.227 1.00 60.38 703 SER A CA 1
ATOM 5588 C C . SER A 1 703 ? 19.098 56.726 -2.700 1.00 60.38 703 SER A C 1
ATOM 5590 O O . SER A 1 703 ? 18.203 56.384 -3.471 1.00 60.38 703 SER A O 1
ATOM 5592 N N . MET A 1 704 ? 18.893 56.849 -1.384 1.00 63.78 704 MET A N 1
ATOM 5593 C CA . MET A 1 704 ? 17.636 56.537 -0.702 1.00 63.78 704 MET A CA 1
ATOM 5594 C C . MET A 1 704 ? 16.648 57.714 -0.711 1.00 63.78 704 MET A C 1
ATOM 5596 O O . MET A 1 704 ? 15.454 57.524 -0.466 1.00 63.78 704 MET A O 1
ATOM 5600 N N . GLN A 1 705 ? 17.103 58.932 -1.029 1.00 62.22 705 GLN A N 1
ATOM 5601 C CA . GLN A 1 705 ? 16.256 60.128 -1.067 1.00 62.22 705 GLN A CA 1
ATOM 5602 C C . GLN A 1 705 ? 15.118 59.990 -2.087 1.00 62.22 705 GLN A C 1
ATOM 5604 O O . GLN A 1 705 ? 14.023 60.508 -1.867 1.00 62.22 705 GLN A O 1
ATOM 5609 N N . PHE A 1 706 ? 15.335 59.229 -3.161 1.00 62.97 706 PHE A N 1
ATOM 5610 C CA . PHE A 1 706 ? 14.324 58.930 -4.172 1.00 62.97 706 PHE A CA 1
ATOM 5611 C C . PHE A 1 706 ? 13.046 58.301 -3.588 1.00 62.97 706 PHE A C 1
ATOM 5613 O O . PHE A 1 706 ? 11.945 58.657 -4.003 1.00 62.97 706 PHE A O 1
ATOM 5620 N N . PHE A 1 707 ? 13.151 57.450 -2.562 1.00 65.75 707 PHE A N 1
ATOM 5621 C CA . PHE A 1 707 ? 11.979 56.846 -1.916 1.00 65.75 707 PHE A CA 1
ATOM 5622 C C . PHE A 1 707 ? 11.064 57.862 -1.242 1.00 65.75 707 PHE A C 1
ATOM 5624 O O . PHE A 1 707 ? 9.849 57.682 -1.202 1.00 65.75 707 PHE A O 1
ATOM 5631 N N . THR A 1 708 ? 11.632 58.966 -0.754 1.00 63.19 708 THR A N 1
ATOM 5632 C CA . THR A 1 708 ? 10.851 60.050 -0.143 1.00 63.19 708 THR A CA 1
ATOM 5633 C C . THR A 1 708 ? 9.988 60.791 -1.168 1.00 63.19 708 THR A C 1
ATOM 5635 O O . THR A 1 708 ? 9.039 61.486 -0.798 1.00 63.19 708 THR A O 1
ATOM 5638 N N . MET A 1 709 ? 10.280 60.614 -2.460 1.00 60.38 709 MET A N 1
ATOM 5639 C CA . MET A 1 709 ? 9.584 61.244 -3.580 1.00 60.38 709 MET A CA 1
ATOM 5640 C C . MET A 1 709 ? 8.528 60.340 -4.226 1.00 60.38 709 MET A C 1
ATOM 5642 O O . MET A 1 709 ? 7.760 60.829 -5.049 1.00 60.38 709 MET A O 1
ATOM 5646 N N . LEU A 1 710 ? 8.474 59.051 -3.869 1.00 64.88 710 LEU A N 1
ATOM 5647 C CA . LEU A 1 710 ? 7.469 58.124 -4.390 1.00 64.88 710 LEU A CA 1
ATOM 5648 C C . LEU A 1 710 ? 6.078 58.473 -3.852 1.00 64.88 710 LEU A C 1
ATOM 5650 O O . LEU A 1 710 ? 5.921 58.765 -2.661 1.00 64.88 710 LEU A O 1
ATOM 5654 N N . GLU A 1 711 ? 5.095 58.425 -4.749 1.00 62.03 711 GLU A N 1
ATOM 5655 C CA . GLU A 1 711 ? 3.667 58.493 -4.447 1.00 62.03 711 GLU A CA 1
ATOM 5656 C C . GLU A 1 711 ? 2.950 57.342 -5.181 1.00 62.03 711 GLU A C 1
ATOM 5658 O O . GLU A 1 711 ? 3.109 57.224 -6.402 1.00 62.03 711 GLU A O 1
ATOM 5663 N N . PRO A 1 712 ? 2.174 56.493 -4.480 1.00 66.00 712 PRO A N 1
ATOM 5664 C CA . PRO A 1 712 ? 1.961 56.494 -3.029 1.00 66.00 712 PRO A CA 1
ATOM 5665 C C . PRO A 1 712 ? 3.247 56.201 -2.234 1.00 66.00 712 PRO A C 1
ATOM 5667 O O . PRO A 1 712 ? 4.165 55.532 -2.716 1.00 66.00 712 PRO A O 1
ATOM 5670 N N . LYS A 1 713 ? 3.323 56.751 -1.017 1.00 72.94 713 LYS A N 1
ATOM 5671 C CA . LYS A 1 713 ? 4.440 56.521 -0.090 1.00 72.94 713 LYS A CA 1
ATOM 5672 C C . LYS A 1 713 ? 4.569 55.035 0.244 1.00 72.94 713 LYS A C 1
ATOM 5674 O O . LYS A 1 713 ? 3.576 54.327 0.355 1.00 72.94 713 LYS A O 1
ATOM 5679 N N . LEU A 1 714 ? 5.806 54.582 0.431 1.00 73.12 714 LEU A N 1
ATOM 5680 C CA . LEU A 1 714 ? 6.073 53.225 0.898 1.00 73.12 714 LEU A CA 1
ATOM 5681 C C . LEU A 1 714 ? 5.654 53.084 2.363 1.00 73.12 714 LEU A C 1
ATOM 5683 O O . LEU A 1 714 ? 6.090 53.863 3.210 1.00 73.12 714 LEU A O 1
ATOM 5687 N N . ASP A 1 715 ? 4.859 52.061 2.650 1.00 73.75 715 ASP A N 1
ATOM 5688 C CA . ASP A 1 715 ? 4.436 51.699 4.001 1.00 73.75 715 ASP A CA 1
ATOM 5689 C C . ASP A 1 715 ? 5.532 50.934 4.744 1.00 73.75 715 ASP A C 1
ATOM 5691 O O . ASP A 1 715 ? 5.662 51.040 5.964 1.00 73.75 715 ASP A O 1
ATOM 5695 N N . VAL A 1 716 ? 6.312 50.132 4.011 1.00 73.62 716 VAL A N 1
ATOM 5696 C CA . VAL A 1 716 ? 7.392 49.305 4.556 1.00 73.62 716 VAL A CA 1
ATOM 5697 C C . VAL A 1 716 ? 8.564 49.283 3.576 1.00 73.62 716 VAL A C 1
ATOM 5699 O O . VAL A 1 716 ? 8.396 49.002 2.391 1.00 73.62 716 VAL A O 1
ATOM 5702 N N . LEU A 1 717 ? 9.766 49.549 4.087 1.00 68.50 717 LEU A N 1
ATOM 5703 C CA . LEU A 1 717 ? 11.023 49.406 3.360 1.00 68.50 717 LEU A CA 1
ATOM 5704 C C . LEU A 1 717 ? 11.900 48.385 4.087 1.00 68.50 717 LEU A C 1
ATOM 5706 O O . LEU A 1 717 ? 12.299 48.601 5.231 1.00 68.50 717 LEU A O 1
ATOM 5710 N N . VAL A 1 718 ? 12.207 47.285 3.409 1.00 66.81 718 VAL A N 1
ATOM 5711 C CA . VAL A 1 718 ? 13.086 46.220 3.895 1.00 66.81 718 VAL A CA 1
ATOM 5712 C C . VAL A 1 718 ? 14.430 46.355 3.191 1.00 66.81 718 VAL A C 1
ATOM 5714 O O . VAL A 1 718 ? 14.479 46.314 1.966 1.00 66.81 718 VAL A O 1
ATOM 5717 N N . VAL A 1 719 ? 15.522 46.514 3.941 1.00 62.78 719 VAL A N 1
ATOM 5718 C CA . VAL A 1 719 ? 16.888 46.619 3.395 1.00 62.78 719 VAL A CA 1
ATOM 5719 C C . VAL A 1 719 ? 17.750 45.518 4.002 1.00 62.78 719 VAL A C 1
ATOM 5721 O O . VAL A 1 719 ? 17.809 45.394 5.225 1.00 62.78 719 VAL A O 1
ATOM 5724 N N . GLY A 1 720 ? 18.425 44.724 3.172 1.00 63.88 720 GLY A N 1
ATOM 5725 C CA . GLY A 1 720 ? 19.312 43.671 3.664 1.00 63.88 720 GLY A CA 1
ATOM 5726 C C . GLY A 1 720 ? 20.044 42.903 2.561 1.00 63.88 720 GLY A C 1
ATOM 5727 O O . GLY A 1 720 ? 19.700 43.032 1.390 1.00 63.88 720 GLY A O 1
ATOM 5728 N N . PRO A 1 721 ? 21.060 42.101 2.909 1.00 58.44 721 PRO A N 1
ATOM 5729 C CA . PRO A 1 721 ? 21.755 41.256 1.943 1.00 58.44 721 PRO A CA 1
ATOM 5730 C C . PRO A 1 721 ? 20.833 40.122 1.466 1.00 58.44 721 PRO A C 1
ATOM 5732 O O . PRO A 1 721 ? 20.213 39.443 2.285 1.00 58.44 721 PRO A O 1
ATOM 5735 N N . GLY A 1 722 ? 20.754 39.900 0.149 1.00 57.50 722 GLY A N 1
ATOM 5736 C CA . GLY A 1 722 ? 19.868 38.901 -0.482 1.00 57.50 722 GLY A CA 1
ATOM 5737 C C . GLY A 1 722 ? 20.234 37.427 -0.241 1.00 57.50 722 GLY A C 1
ATOM 5738 O O . GLY A 1 722 ? 19.578 36.541 -0.782 1.00 57.50 722 GLY A O 1
ATOM 5739 N N . ASP A 1 723 ? 21.278 37.166 0.546 1.00 57.81 723 ASP A N 1
ATOM 5740 C CA . ASP A 1 723 ? 21.784 35.843 0.921 1.00 57.81 723 ASP A CA 1
ATOM 5741 C C . ASP A 1 723 ? 22.094 35.814 2.426 1.00 57.81 723 ASP A C 1
ATOM 5743 O O . ASP A 1 723 ? 23.225 36.024 2.860 1.00 57.81 723 ASP A O 1
ATOM 5747 N N . ARG A 1 724 ? 21.085 35.567 3.265 1.00 54.25 724 ARG A N 1
ATOM 5748 C CA . ARG A 1 724 ? 21.341 35.058 4.617 1.00 54.25 724 ARG A CA 1
ATOM 5749 C C . ARG A 1 724 ? 20.563 33.772 4.824 1.00 54.25 724 ARG A C 1
ATOM 5751 O O . ARG A 1 724 ? 19.360 33.731 4.592 1.00 54.25 724 ARG A O 1
ATOM 5758 N N . GLN A 1 725 ? 21.262 32.761 5.342 1.00 50.34 725 GLN A N 1
ATOM 5759 C CA . GLN A 1 725 ? 20.831 31.379 5.614 1.00 50.34 725 GLN A CA 1
ATOM 5760 C C . GLN A 1 725 ? 19.554 31.206 6.471 1.00 50.34 725 GLN A C 1
ATOM 5762 O O . GLN A 1 725 ? 19.259 30.088 6.885 1.00 50.34 725 GLN A O 1
ATOM 5767 N N . HIS A 1 726 ? 18.841 32.271 6.845 1.00 52.47 726 HIS A N 1
ATOM 5768 C CA . HIS A 1 726 ? 17.748 32.248 7.829 1.00 52.47 726 HIS A CA 1
ATOM 5769 C C . HIS A 1 726 ? 16.454 32.912 7.328 1.00 52.47 726 HIS A C 1
ATOM 5771 O O . HIS A 1 726 ? 15.558 33.147 8.131 1.00 52.47 726 HIS A O 1
ATOM 5777 N N . VAL A 1 727 ? 16.350 33.231 6.035 1.00 55.72 727 VAL A N 1
ATOM 5778 C CA . VAL A 1 727 ? 15.103 33.713 5.423 1.00 55.72 727 VAL A CA 1
ATOM 5779 C C . VAL A 1 727 ? 14.693 32.716 4.352 1.00 55.72 727 VAL A C 1
ATOM 5781 O O . VAL A 1 727 ? 15.450 32.498 3.407 1.00 55.72 727 VAL A O 1
ATOM 5784 N N . ASP A 1 728 ? 13.524 32.102 4.515 1.00 61.31 728 ASP A N 1
ATOM 5785 C CA . ASP A 1 728 ? 12.932 31.242 3.496 1.00 61.31 728 ASP A CA 1
ATOM 5786 C C . ASP A 1 728 ? 12.459 32.121 2.315 1.00 61.31 728 ASP A C 1
ATOM 5788 O O . ASP A 1 728 ? 11.615 33.005 2.509 1.00 61.31 728 ASP A O 1
ATOM 5792 N N . PRO A 1 729 ? 13.018 31.954 1.098 1.00 64.69 729 PRO A N 1
ATOM 5793 C CA . PRO A 1 729 ? 12.632 32.748 -0.066 1.00 64.69 729 PRO A CA 1
ATOM 5794 C C . PRO A 1 729 ? 11.147 32.628 -0.429 1.00 64.69 729 PRO A C 1
ATOM 5796 O O . PRO A 1 729 ? 10.595 33.581 -0.985 1.00 64.69 729 PRO A O 1
ATOM 5799 N N . GLU A 1 730 ? 10.503 31.495 -0.123 1.00 63.03 730 GLU A N 1
ATOM 5800 C CA . GLU A 1 730 ? 9.068 31.295 -0.353 1.00 63.03 730 GLU A CA 1
ATOM 5801 C C . GLU A 1 730 ? 8.241 32.100 0.653 1.00 63.03 730 GLU A C 1
ATOM 5803 O O . GLU A 1 730 ? 7.336 32.836 0.257 1.00 63.03 730 GLU A O 1
ATOM 5808 N N . GLU A 1 731 ? 8.610 32.059 1.935 1.00 65.69 731 GLU A N 1
ATOM 5809 C CA . GLU A 1 731 ? 7.952 32.834 2.995 1.00 65.69 731 GLU A CA 1
ATOM 5810 C C . GLU A 1 731 ? 8.090 34.345 2.753 1.00 65.69 731 GLU A C 1
ATOM 5812 O O . GLU A 1 731 ? 7.127 35.104 2.890 1.00 65.69 731 GLU A O 1
ATOM 5817 N N . ALA A 1 732 ? 9.267 34.790 2.304 1.00 68.25 732 ALA A N 1
ATOM 5818 C CA . ALA A 1 732 ? 9.497 36.181 1.937 1.00 68.25 732 ALA A CA 1
ATOM 5819 C C . ALA A 1 732 ? 8.630 36.605 0.740 1.00 68.25 732 ALA A C 1
ATOM 5821 O O . ALA A 1 732 ? 7.978 37.648 0.804 1.00 68.25 732 ALA A O 1
ATOM 5822 N N . ALA A 1 733 ? 8.574 35.803 -0.331 1.00 70.44 733 ALA A N 1
ATOM 5823 C CA . ALA A 1 733 ? 7.734 36.090 -1.497 1.00 70.44 733 ALA A CA 1
ATOM 5824 C C . ALA A 1 733 ? 6.244 36.147 -1.128 1.00 70.44 733 ALA A C 1
ATOM 5826 O O . ALA A 1 733 ? 5.542 37.076 -1.534 1.00 70.44 733 ALA A O 1
ATOM 5827 N N . MET A 1 734 ? 5.775 35.203 -0.304 1.00 68.44 734 MET A N 1
ATOM 5828 C CA . MET A 1 734 ? 4.409 35.192 0.221 1.00 68.44 734 MET A CA 1
ATOM 5829 C C . MET A 1 734 ? 4.100 36.456 1.023 1.00 68.44 734 MET A C 1
ATOM 5831 O O . MET A 1 734 ? 3.060 37.073 0.797 1.00 68.44 734 MET A O 1
ATOM 5835 N N . LEU A 1 735 ? 5.010 36.891 1.899 1.00 71.31 735 LEU A N 1
ATOM 5836 C CA . LEU A 1 735 ? 4.826 38.103 2.695 1.00 71.31 735 LEU A CA 1
ATOM 5837 C C . LEU A 1 735 ? 4.720 39.361 1.818 1.00 71.31 735 LEU A C 1
ATOM 5839 O O . LEU A 1 735 ? 3.844 40.195 2.052 1.00 71.31 735 LEU A O 1
ATOM 5843 N N . PHE A 1 736 ? 5.567 39.496 0.789 1.00 72.69 736 PHE A N 1
ATOM 5844 C CA . PHE A 1 736 ? 5.475 40.616 -0.157 1.00 72.69 736 PHE A CA 1
ATOM 5845 C C . PHE A 1 736 ? 4.134 40.634 -0.896 1.00 72.69 736 PHE A C 1
ATOM 5847 O O . PHE A 1 736 ? 3.517 41.691 -1.024 1.00 72.69 736 PHE A O 1
ATOM 5854 N N . ASN A 1 737 ? 3.673 39.472 -1.357 1.00 74.88 737 ASN A N 1
ATOM 5855 C CA . ASN A 1 737 ? 2.415 39.350 -2.089 1.00 74.88 737 ASN A CA 1
ATOM 5856 C C . ASN A 1 737 ? 1.200 39.625 -1.198 1.00 74.88 737 ASN A C 1
ATOM 5858 O O . ASN A 1 737 ? 0.295 40.344 -1.613 1.00 74.88 737 ASN A O 1
ATOM 5862 N N . MET A 1 738 ? 1.212 39.130 0.042 1.00 73.62 738 MET A N 1
ATOM 5863 C CA . MET A 1 738 ? 0.164 39.385 1.031 1.00 73.62 738 MET A CA 1
ATOM 5864 C C . MET A 1 738 ? 0.020 40.886 1.318 1.00 73.62 738 MET A C 1
ATOM 5866 O O . MET A 1 738 ? -1.082 41.425 1.254 1.00 73.62 738 MET A O 1
ATOM 5870 N N . LEU A 1 739 ? 1.134 41.587 1.561 1.00 73.12 739 LEU A N 1
ATOM 5871 C CA . LEU A 1 739 ? 1.110 43.034 1.796 1.00 73.12 739 LEU A CA 1
ATOM 5872 C C . LEU A 1 739 ? 0.608 43.809 0.567 1.00 73.12 739 LEU A C 1
ATOM 5874 O O . LEU A 1 739 ? -0.106 44.800 0.715 1.00 73.12 739 LEU A O 1
ATOM 5878 N N . ASN A 1 740 ? 0.939 43.349 -0.643 1.00 72.62 740 ASN A N 1
ATOM 5879 C CA . ASN A 1 740 ? 0.471 43.986 -1.872 1.00 72.62 740 ASN A CA 1
ATOM 5880 C C . ASN A 1 740 ? -1.042 43.794 -2.102 1.00 72.62 740 ASN A C 1
ATOM 5882 O O . ASN A 1 740 ? -1.715 44.723 -2.552 1.00 72.62 740 ASN A O 1
ATOM 5886 N N . ILE A 1 741 ? -1.592 42.625 -1.744 1.00 70.00 741 ILE A N 1
ATOM 5887 C CA . ILE A 1 741 ? -3.042 42.348 -1.767 1.00 70.00 741 ILE A CA 1
ATOM 5888 C C . ILE A 1 741 ? -3.789 43.257 -0.784 1.00 70.00 741 ILE A C 1
ATOM 5890 O O . ILE A 1 741 ? -4.864 43.763 -1.104 1.00 70.00 741 ILE A O 1
ATOM 5894 N N . GLU A 1 742 ? -3.187 43.561 0.368 1.00 73.88 742 GLU A N 1
ATOM 5895 C CA . GLU A 1 742 ? -3.696 44.552 1.329 1.00 73.88 742 GLU A CA 1
ATOM 5896 C C . GLU A 1 742 ? -3.537 46.016 0.859 1.00 73.88 742 GLU A C 1
ATOM 5898 O O . GLU A 1 742 ? -3.783 46.946 1.628 1.00 73.88 742 GLU A O 1
ATOM 5903 N N . TYR A 1 743 ? -3.136 46.246 -0.398 1.00 71.06 743 TYR A N 1
ATOM 5904 C CA . TYR A 1 743 ? -2.855 47.559 -0.990 1.00 71.06 743 TYR A CA 1
ATOM 5905 C C . TYR A 1 743 ? -1.742 48.349 -0.286 1.00 71.06 743 TYR A C 1
ATOM 5907 O O . TYR A 1 743 ? -1.664 49.572 -0.433 1.00 71.06 743 TYR A O 1
ATOM 5915 N N . ARG A 1 744 ? -0.855 47.666 0.445 1.00 73.94 744 ARG A N 1
ATOM 5916 C CA . ARG A 1 744 ? 0.303 48.292 1.086 1.00 73.94 744 ARG A CA 1
ATOM 5917 C C . ARG A 1 744 ? 1.466 48.374 0.105 1.00 73.94 744 ARG A C 1
ATOM 5919 O O . ARG A 1 744 ? 1.787 47.409 -0.585 1.00 73.94 744 ARG A O 1
ATOM 5926 N N . CYS A 1 745 ? 2.118 49.528 0.051 1.00 70.81 745 CYS A N 1
ATOM 5927 C CA . CYS A 1 745 ? 3.243 49.785 -0.843 1.00 70.81 745 CYS A CA 1
ATOM 5928 C C . CYS A 1 745 ? 4.544 49.353 -0.161 1.00 70.81 745 CYS A C 1
ATOM 5930 O O . CYS A 1 745 ? 4.941 49.937 0.850 1.00 70.81 745 CYS A O 1
ATOM 5932 N N . VAL A 1 746 ? 5.218 48.332 -0.693 1.00 70.81 746 VAL A N 1
ATOM 5933 C CA . VAL A 1 746 ? 6.374 47.709 -0.031 1.00 70.81 746 VAL A CA 1
ATOM 5934 C C . VAL A 1 746 ? 7.596 47.746 -0.936 1.00 70.81 746 VAL A C 1
ATOM 5936 O O . VAL A 1 746 ? 7.526 47.391 -2.111 1.00 70.81 746 VAL A O 1
ATOM 5939 N N . ALA A 1 747 ? 8.742 48.138 -0.384 1.00 66.94 747 ALA A N 1
ATOM 5940 C CA . ALA A 1 747 ? 10.020 48.068 -1.080 1.00 66.94 747 ALA A CA 1
ATOM 5941 C C . ALA A 1 747 ? 10.997 47.106 -0.409 1.00 66.94 747 ALA A C 1
ATOM 5943 O O . ALA A 1 747 ? 11.108 47.053 0.814 1.00 66.94 747 ALA A O 1
ATOM 5944 N N . ALA A 1 748 ? 11.726 46.376 -1.245 1.00 65.69 748 ALA A N 1
ATOM 5945 C CA . ALA A 1 748 ? 12.768 45.437 -0.885 1.00 65.69 748 ALA A CA 1
ATOM 5946 C C . ALA A 1 748 ? 14.083 45.864 -1.541 1.00 65.69 748 ALA A C 1
ATOM 5948 O O . ALA A 1 748 ? 14.280 45.716 -2.748 1.00 65.69 748 ALA A O 1
ATOM 5949 N N . ALA A 1 749 ? 15.008 46.371 -0.738 1.00 58.22 749 ALA A N 1
ATOM 5950 C CA . ALA A 1 749 ? 16.376 46.627 -1.142 1.00 58.22 749 ALA A CA 1
ATOM 5951 C C . ALA A 1 749 ? 17.269 45.449 -0.758 1.00 58.22 749 ALA A C 1
ATOM 5953 O O . ALA A 1 749 ? 17.929 45.467 0.282 1.00 58.22 749 ALA A O 1
ATOM 5954 N N . LEU A 1 750 ? 17.260 44.416 -1.608 1.00 60.09 750 LEU A N 1
ATOM 5955 C CA . LEU A 1 750 ? 18.202 43.307 -1.511 1.00 60.09 750 LEU A CA 1
ATOM 5956 C C . LEU A 1 750 ? 19.477 43.653 -2.277 1.00 60.09 750 LEU A C 1
ATOM 5958 O O . LEU A 1 750 ? 19.447 43.769 -3.504 1.00 60.09 750 LEU A O 1
ATOM 5962 N N . TYR A 1 751 ? 20.584 43.842 -1.560 1.00 57.12 751 TYR A N 1
ATOM 5963 C CA . TYR A 1 751 ? 21.891 44.051 -2.182 1.00 57.12 751 TYR A CA 1
ATOM 5964 C C . TYR A 1 751 ? 22.667 42.723 -2.278 1.00 57.12 751 TYR A C 1
ATOM 5966 O O . TYR A 1 751 ? 22.486 41.847 -1.420 1.00 57.12 751 TYR A O 1
ATOM 5974 N N . PRO A 1 752 ? 23.473 42.524 -3.342 1.00 53.41 752 PRO A N 1
ATOM 5975 C CA . PRO A 1 752 ? 24.285 41.319 -3.500 1.00 53.41 752 PRO A CA 1
ATOM 5976 C C . PRO A 1 752 ? 25.317 41.208 -2.361 1.00 53.41 752 PRO A C 1
ATOM 5978 O O . PRO A 1 752 ? 25.759 42.241 -1.860 1.00 53.41 752 PRO A O 1
ATOM 5981 N N . PRO A 1 753 ? 25.692 39.988 -1.930 1.00 59.06 753 PRO A N 1
ATOM 5982 C CA . PRO A 1 753 ? 26.654 39.804 -0.845 1.00 59.06 753 PRO A CA 1
ATOM 5983 C C . PRO A 1 753 ? 28.024 40.419 -1.175 1.00 59.06 753 PRO A C 1
ATOM 5985 O O . PRO A 1 753 ? 28.391 40.552 -2.342 1.00 59.06 753 PRO A O 1
ATOM 5988 N N . ASP A 1 754 ? 28.768 40.800 -0.132 1.00 54.25 754 ASP A N 1
ATOM 5989 C CA . ASP A 1 754 ? 29.995 41.613 -0.224 1.00 54.25 754 ASP A CA 1
ATOM 5990 C C . ASP A 1 754 ? 31.115 40.967 -1.071 1.00 54.25 754 ASP A C 1
ATOM 5992 O O . ASP A 1 754 ? 32.034 41.647 -1.527 1.00 54.25 754 ASP A O 1
ATOM 5996 N N . ASP A 1 755 ? 31.044 39.655 -1.304 1.00 55.97 755 ASP A N 1
ATOM 5997 C CA . ASP A 1 755 ? 31.978 38.860 -2.106 1.00 55.97 755 ASP A CA 1
ATOM 5998 C C . ASP A 1 755 ? 31.570 38.719 -3.587 1.00 55.97 755 ASP A C 1
ATOM 6000 O O . ASP A 1 755 ? 32.309 38.138 -4.389 1.00 55.97 755 ASP A O 1
ATOM 6004 N N . LEU A 1 756 ? 30.416 39.268 -3.977 1.00 54.47 756 LEU A N 1
ATOM 6005 C CA . LEU A 1 756 ? 29.836 39.118 -5.305 1.00 54.47 756 LEU A CA 1
ATOM 6006 C C . LEU A 1 756 ? 29.909 40.423 -6.112 1.00 54.47 756 LEU A C 1
ATOM 6008 O O . LEU A 1 756 ? 29.014 41.266 -6.077 1.00 54.47 756 LEU A O 1
ATOM 6012 N N . LEU A 1 757 ? 30.953 40.552 -6.933 1.00 55.06 757 LEU A N 1
ATOM 6013 C CA . LEU A 1 757 ? 31.056 41.602 -7.952 1.00 55.06 757 LEU A CA 1
ATOM 6014 C C . LEU A 1 757 ? 30.207 41.237 -9.174 1.00 55.06 757 LEU A C 1
ATOM 6016 O O . LEU A 1 757 ? 30.589 40.406 -9.996 1.00 55.06 757 LEU A O 1
ATOM 6020 N N . VAL A 1 758 ? 29.049 41.877 -9.309 1.00 54.69 758 VAL A N 1
ATOM 6021 C CA . VAL A 1 758 ? 28.153 41.668 -10.451 1.00 54.69 758 VAL A CA 1
ATOM 6022 C C . VAL A 1 758 ? 28.700 42.424 -11.659 1.00 54.69 758 VAL A C 1
ATOM 6024 O O . VAL A 1 758 ? 28.625 43.654 -11.725 1.00 54.69 758 VAL A O 1
ATOM 6027 N N . THR A 1 759 ? 29.230 41.702 -12.646 1.00 55.69 759 THR A N 1
ATOM 6028 C CA . THR A 1 759 ? 29.705 42.327 -13.886 1.00 55.69 759 THR A CA 1
ATOM 6029 C C . THR A 1 759 ? 28.559 42.559 -14.875 1.00 55.69 759 THR A C 1
ATOM 6031 O O . THR A 1 759 ? 27.549 41.854 -14.878 1.00 55.69 759 THR A O 1
ATOM 6034 N N . THR A 1 760 ? 28.724 43.523 -15.788 1.00 52.59 760 THR A N 1
ATOM 6035 C CA . THR A 1 760 ? 27.764 43.769 -16.883 1.00 52.59 760 THR A CA 1
ATOM 6036 C C . THR A 1 760 ? 27.543 42.520 -17.753 1.00 52.59 760 THR A C 1
ATOM 6038 O O . THR A 1 760 ? 26.455 42.324 -18.287 1.00 52.59 760 THR A O 1
ATOM 6041 N N . ASN A 1 761 ? 28.545 41.639 -17.863 1.00 50.34 761 ASN A N 1
ATOM 6042 C CA . ASN A 1 761 ? 28.449 40.398 -18.635 1.00 50.34 761 ASN A CA 1
ATOM 6043 C C . ASN A 1 761 ? 27.589 39.330 -17.944 1.00 50.34 761 ASN A C 1
ATOM 6045 O O . ASN A 1 761 ? 26.868 38.603 -18.628 1.00 50.34 761 ASN A O 1
ATOM 6049 N N . ASP A 1 762 ? 27.611 39.254 -16.611 1.00 54.78 762 ASP A N 1
ATOM 6050 C CA . ASP A 1 762 ? 26.768 38.317 -15.856 1.00 54.78 762 ASP A CA 1
ATOM 6051 C C . ASP A 1 762 ? 25.283 38.674 -15.988 1.00 54.78 762 ASP A C 1
ATOM 6053 O O . ASP A 1 762 ? 24.434 37.789 -16.102 1.00 54.78 762 ASP A O 1
ATOM 6057 N N . GLN A 1 763 ? 24.969 39.970 -16.091 1.00 52.03 763 GLN A N 1
ATOM 6058 C CA . GLN A 1 763 ? 23.610 40.443 -16.369 1.00 52.03 763 GLN A CA 1
ATOM 6059 C C . GLN A 1 763 ? 23.114 40.032 -17.756 1.00 52.03 763 GLN A C 1
ATOM 6061 O O . GLN A 1 763 ? 21.999 39.529 -17.871 1.00 52.03 763 GLN A O 1
ATOM 6066 N N . VAL A 1 764 ? 23.930 40.194 -18.803 1.00 53.31 764 VAL A N 1
ATOM 6067 C CA . VAL A 1 764 ? 23.562 39.770 -20.169 1.00 53.31 764 VAL A CA 1
ATOM 6068 C C . VAL A 1 764 ? 23.336 38.259 -20.216 1.00 53.31 764 VAL A C 1
ATOM 6070 O O . VAL A 1 764 ? 22.389 37.780 -20.836 1.00 53.31 764 VAL A O 1
ATOM 6073 N N . ARG A 1 765 ? 24.171 37.493 -19.510 1.00 52.16 765 ARG A N 1
ATOM 6074 C CA . ARG A 1 765 ? 24.058 36.035 -19.441 1.00 52.16 765 ARG A CA 1
ATOM 6075 C C . ARG A 1 765 ? 22.778 35.581 -18.735 1.00 52.16 765 ARG A C 1
ATOM 6077 O O . ARG A 1 765 ? 22.172 34.614 -19.182 1.00 52.16 765 ARG A O 1
ATOM 6084 N N . LEU A 1 766 ? 22.357 36.281 -17.680 1.00 52.31 766 LEU A N 1
ATOM 6085 C CA . LEU A 1 766 ? 21.107 36.015 -16.961 1.00 52.31 766 LEU A CA 1
ATOM 6086 C C . LEU A 1 766 ? 19.873 36.473 -17.753 1.00 52.31 766 LEU A C 1
ATOM 6088 O O . LEU A 1 766 ? 18.908 35.720 -17.833 1.00 52.31 766 LEU A O 1
ATOM 6092 N N . MET A 1 767 ? 19.909 37.639 -18.407 1.00 50.66 767 MET A N 1
ATOM 6093 C CA . MET A 1 767 ? 18.806 38.092 -19.270 1.00 50.66 767 MET A CA 1
ATOM 6094 C C . MET A 1 767 ? 18.591 37.161 -20.472 1.00 50.66 767 MET A C 1
ATOM 6096 O O . MET A 1 767 ? 17.455 36.833 -20.797 1.00 50.66 767 MET A O 1
ATOM 6100 N N . ASN A 1 768 ? 19.666 36.624 -21.056 1.00 52.44 768 ASN A N 1
ATOM 6101 C CA . ASN A 1 768 ? 19.571 35.613 -22.115 1.00 52.44 768 ASN A CA 1
ATOM 6102 C C . ASN A 1 768 ? 19.044 34.253 -21.622 1.00 52.44 768 ASN A C 1
ATOM 6104 O O . ASN A 1 768 ? 18.528 33.476 -22.419 1.00 52.44 768 ASN A O 1
ATOM 6108 N N . MET A 1 769 ? 19.179 33.949 -20.328 1.00 49.38 769 MET A N 1
ATOM 6109 C CA . MET A 1 769 ? 18.699 32.700 -19.724 1.00 49.38 769 MET A CA 1
ATOM 6110 C C . MET A 1 769 ? 17.190 32.730 -19.443 1.00 49.38 769 MET A C 1
ATOM 6112 O O . MET A 1 769 ? 16.556 31.678 -19.417 1.00 49.38 769 MET A O 1
ATOM 6116 N N . TYR A 1 770 ? 16.631 33.925 -19.224 1.00 49.66 770 TYR A N 1
ATOM 6117 C CA . TYR A 1 770 ? 15.256 34.118 -18.750 1.00 49.66 770 TYR A CA 1
ATOM 6118 C C . TYR A 1 770 ? 14.344 34.895 -19.721 1.00 49.66 770 TYR A C 1
ATOM 6120 O O . TYR A 1 770 ? 13.148 34.984 -19.462 1.00 49.66 770 TYR A O 1
ATOM 6128 N N . GLY A 1 771 ? 14.870 35.375 -20.856 1.00 46.50 771 GLY A N 1
ATOM 6129 C CA . GLY A 1 771 ? 14.120 36.068 -21.914 1.00 46.50 771 GLY A CA 1
ATOM 6130 C C . GLY A 1 771 ? 14.042 37.590 -21.720 1.00 46.50 771 GLY A C 1
ATOM 6131 O O . GLY A 1 771 ? 14.039 38.081 -20.593 1.00 46.50 771 GLY A O 1
ATOM 6132 N N . GLU A 1 772 ? 13.995 38.355 -22.822 1.00 43.22 772 GLU A N 1
ATOM 6133 C CA . GLU A 1 772 ? 13.825 39.817 -22.761 1.00 43.22 772 GLU A CA 1
ATOM 6134 C C . GLU A 1 772 ? 12.404 40.208 -22.302 1.00 43.22 772 GLU A C 1
ATOM 6136 O O . GLU A 1 772 ? 11.428 39.582 -22.732 1.00 43.22 772 GLU A O 1
ATOM 6141 N N . PRO A 1 773 ? 12.247 41.263 -21.477 1.00 42.25 773 PRO A N 1
ATOM 6142 C CA . PRO A 1 773 ? 10.932 41.770 -21.109 1.00 42.25 773 PRO A CA 1
ATOM 6143 C C . PRO A 1 773 ? 10.210 42.330 -22.341 1.00 42.25 773 PRO A C 1
ATOM 6145 O O . PRO A 1 773 ? 10.756 43.147 -23.081 1.00 42.25 773 PRO A O 1
ATOM 6148 N N . SER A 1 774 ? 8.957 41.918 -22.557 1.00 34.94 774 SER A N 1
ATOM 6149 C CA . SER A 1 774 ? 8.114 42.453 -23.629 1.00 34.94 774 SER A CA 1
ATOM 6150 C C . SER A 1 774 ? 7.966 43.973 -23.475 1.00 34.94 774 SER A C 1
ATOM 6152 O O . SER A 1 774 ? 7.354 44.450 -22.516 1.00 34.94 774 SER A O 1
ATOM 6154 N N . ALA A 1 775 ? 8.502 44.727 -24.433 1.00 34.81 775 ALA A N 1
ATOM 6155 C CA . ALA A 1 775 ? 8.686 46.177 -24.368 1.00 34.81 775 ALA A CA 1
ATOM 6156 C C . ALA A 1 775 ? 7.401 47.039 -24.340 1.00 34.81 775 ALA A C 1
ATOM 6158 O O . ALA A 1 775 ? 7.502 48.260 -24.395 1.00 34.81 775 ALA A O 1
ATOM 6159 N N . GLU A 1 776 ? 6.195 46.469 -24.236 1.00 34.88 776 GLU A N 1
ATOM 6160 C CA . GLU A 1 776 ? 4.947 47.248 -24.351 1.00 34.88 776 GLU A CA 1
ATOM 6161 C C . GLU A 1 776 ? 4.110 47.387 -23.070 1.00 34.88 776 GLU A C 1
ATOM 6163 O O . GLU A 1 776 ? 3.099 48.088 -23.091 1.00 34.88 776 GLU A O 1
ATOM 6168 N N . LYS A 1 777 ? 4.518 46.818 -21.924 1.00 37.31 777 LYS A N 1
ATOM 6169 C CA . LYS A 1 777 ? 3.801 47.056 -20.646 1.00 37.31 777 LYS A CA 1
ATOM 6170 C C . LYS A 1 777 ? 4.660 47.331 -19.413 1.00 37.31 777 LYS A C 1
ATOM 6172 O O . LYS A 1 777 ? 4.109 47.710 -18.382 1.00 37.31 777 LYS A O 1
ATOM 6177 N N . SER A 1 778 ? 5.982 47.214 -19.495 1.00 38.97 778 SER A N 1
ATOM 6178 C CA . SER A 1 778 ? 6.860 47.477 -18.355 1.00 38.97 778 SER A CA 1
ATOM 6179 C C . SER A 1 778 ? 7.474 48.881 -18.449 1.00 38.97 778 SER A C 1
ATOM 6181 O O . SER A 1 778 ? 8.379 49.109 -19.249 1.00 38.97 778 SER A O 1
ATOM 6183 N N . ASN A 1 779 ? 7.033 49.823 -17.610 1.00 39.91 779 ASN A N 1
ATOM 6184 C CA . ASN A 1 779 ? 7.739 51.098 -17.387 1.00 39.91 779 ASN A CA 1
ATOM 6185 C C . ASN A 1 779 ? 9.005 50.867 -16.529 1.00 39.91 779 ASN A C 1
ATOM 6187 O O . ASN A 1 779 ? 9.157 51.458 -15.461 1.00 39.91 779 ASN A O 1
ATOM 6191 N N . LEU A 1 780 ? 9.877 49.943 -16.944 1.00 40.66 780 LEU A N 1
ATOM 6192 C CA . LEU A 1 780 ? 11.114 49.607 -16.240 1.00 40.66 780 LEU A CA 1
ATOM 6193 C C . LEU A 1 780 ? 12.222 50.569 -16.677 1.00 40.66 780 LEU A C 1
ATOM 6195 O O . LEU A 1 780 ? 12.578 50.619 -17.852 1.00 40.66 780 LEU A O 1
ATOM 6199 N N . PHE A 1 781 ? 12.766 51.331 -15.728 1.00 41.97 781 PHE A N 1
ATOM 6200 C CA . PHE A 1 781 ? 13.827 52.305 -15.985 1.00 41.97 781 PHE A CA 1
ATOM 6201 C C . PHE A 1 781 ? 15.204 51.635 -15.924 1.00 41.97 781 PHE A C 1
ATOM 6203 O O . PHE A 1 781 ? 15.592 51.026 -14.924 1.00 41.97 781 PHE A O 1
ATOM 6210 N N . GLY A 1 782 ? 15.947 51.738 -17.024 1.00 37.12 782 GLY A N 1
ATOM 6211 C CA . GLY A 1 782 ? 17.321 51.265 -17.152 1.00 37.12 782 GLY A CA 1
ATOM 6212 C C . GLY A 1 782 ? 18.334 52.377 -16.870 1.00 37.12 782 GLY A C 1
ATOM 6213 O O . GLY A 1 782 ? 18.016 53.558 -16.862 1.00 37.12 782 GLY A O 1
ATOM 6214 N N . ARG A 1 783 ? 19.592 51.988 -16.658 1.00 34.47 783 ARG A N 1
ATOM 6215 C CA . ARG A 1 783 ? 20.711 52.810 -16.151 1.00 34.47 783 ARG A CA 1
ATOM 6216 C C . ARG A 1 783 ? 21.074 54.074 -16.960 1.00 34.47 783 ARG A C 1
ATOM 6218 O O . ARG A 1 783 ? 21.907 54.840 -16.487 1.00 34.47 783 ARG A O 1
ATOM 6225 N N . ASP A 1 784 ? 20.469 54.306 -18.122 1.00 38.31 784 ASP A N 1
ATOM 6226 C CA . ASP A 1 784 ? 20.710 55.501 -18.949 1.00 38.31 784 ASP A CA 1
ATOM 6227 C C . ASP A 1 784 ? 19.651 56.603 -18.781 1.00 38.31 784 ASP A C 1
ATOM 6229 O O . ASP A 1 784 ? 19.808 57.714 -19.303 1.00 38.31 784 ASP A O 1
ATOM 6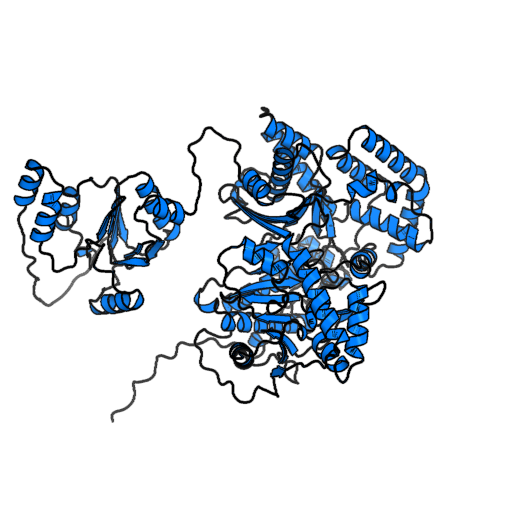233 N N . ASP A 1 785 ? 18.609 56.355 -17.990 1.00 38.62 785 ASP A N 1
ATOM 6234 C CA . ASP A 1 785 ? 17.583 57.351 -17.725 1.00 38.62 785 ASP A CA 1
ATOM 6235 C C . ASP A 1 785 ? 18.060 58.319 -16.645 1.00 38.62 785 ASP A C 1
ATOM 6237 O O . ASP A 1 785 ? 17.892 58.124 -15.440 1.00 38.62 785 ASP A O 1
ATOM 6241 N N . LYS A 1 786 ? 18.693 59.403 -17.108 1.00 44.12 786 LYS A N 1
ATOM 6242 C CA . LYS A 1 786 ? 19.000 60.592 -16.305 1.00 44.12 786 LYS A CA 1
ATOM 6243 C C . LYS A 1 786 ? 17.788 60.902 -15.429 1.00 44.12 786 LYS A C 1
ATOM 6245 O O . LYS A 1 786 ? 16.686 60.980 -15.957 1.00 44.12 786 LYS A O 1
ATOM 6250 N N . LEU A 1 787 ? 18.007 61.145 -14.136 1.00 45.19 787 LEU A N 1
ATOM 6251 C CA . LEU A 1 787 ? 17.012 61.549 -13.127 1.00 45.19 787 LEU A CA 1
ATOM 6252 C C . LEU A 1 787 ? 15.905 62.487 -13.667 1.00 45.19 787 LEU A C 1
ATOM 6254 O O . LEU A 1 787 ? 14.758 62.397 -13.252 1.00 45.19 787 LEU A O 1
ATOM 6258 N N . GLU A 1 788 ? 16.223 63.337 -14.642 1.00 45.88 788 GLU A N 1
ATOM 6259 C CA . GLU A 1 788 ? 15.285 64.182 -15.392 1.00 45.88 788 GLU A CA 1
ATOM 6260 C C . GLU A 1 788 ? 14.157 63.445 -16.145 1.00 45.88 788 GLU A C 1
ATOM 6262 O O . GLU A 1 788 ? 13.034 63.943 -16.186 1.00 45.88 788 GLU A O 1
ATOM 6267 N N . LEU A 1 789 ? 14.390 62.262 -16.725 1.00 45.16 789 LEU A N 1
ATOM 6268 C CA . LEU A 1 789 ? 13.348 61.467 -17.390 1.00 45.16 789 LEU A CA 1
ATOM 6269 C C . LEU A 1 789 ? 12.394 60.827 -16.371 1.00 45.16 789 LEU A C 1
ATOM 6271 O O . LEU A 1 789 ? 11.178 60.864 -16.568 1.00 45.16 789 LEU A O 1
ATOM 6275 N N . ALA A 1 790 ? 12.936 60.332 -15.253 1.00 47.00 790 ALA A N 1
ATOM 6276 C CA . ALA A 1 790 ? 12.153 59.841 -14.120 1.00 47.00 790 ALA A CA 1
ATOM 6277 C C . ALA A 1 790 ? 11.311 60.974 -13.505 1.00 47.00 790 ALA A C 1
ATOM 6279 O O . ALA A 1 790 ? 10.095 60.830 -13.370 1.00 47.00 790 ALA A O 1
ATOM 6280 N N . LYS A 1 791 ? 11.911 62.153 -13.265 1.00 50.62 791 LYS A N 1
ATOM 6281 C CA . LYS A 1 791 ? 11.197 63.374 -12.847 1.00 50.62 791 LYS A CA 1
ATOM 6282 C C . LYS A 1 791 ? 10.085 63.749 -13.839 1.00 50.62 791 LYS A C 1
ATOM 6284 O O . LYS A 1 791 ? 8.969 64.066 -13.433 1.00 50.62 791 LYS A O 1
ATOM 6289 N N . LYS A 1 792 ? 10.344 63.678 -15.151 1.00 48.66 792 LYS A N 1
ATOM 6290 C CA . LYS A 1 792 ? 9.370 64.005 -16.211 1.00 48.66 792 LYS A CA 1
ATOM 6291 C C . LYS A 1 792 ? 8.189 63.028 -16.271 1.00 48.66 792 LYS A C 1
ATOM 6293 O O . LYS A 1 792 ? 7.070 63.462 -16.541 1.00 48.66 792 LYS A O 1
ATOM 6298 N N . ALA A 1 793 ? 8.414 61.740 -16.022 1.00 46.25 793 ALA A N 1
ATOM 6299 C CA . ALA A 1 793 ? 7.360 60.728 -15.988 1.00 46.25 793 ALA A CA 1
ATOM 6300 C C . ALA A 1 793 ? 6.526 60.807 -14.697 1.00 46.25 793 ALA A C 1
ATOM 6302 O O . ALA A 1 793 ? 5.298 60.767 -14.766 1.00 46.25 793 ALA A O 1
ATOM 6303 N N . MET A 1 794 ? 7.172 61.013 -13.543 1.00 45.12 794 MET A N 1
ATOM 6304 C CA . MET A 1 794 ? 6.502 61.193 -12.246 1.00 45.12 794 MET A CA 1
ATOM 6305 C C . MET A 1 794 ? 5.651 62.461 -12.191 1.00 45.12 794 MET A C 1
ATOM 6307 O O . MET A 1 794 ? 4.600 62.475 -11.560 1.00 45.12 794 MET A O 1
ATOM 6311 N N . ARG A 1 795 ? 6.032 63.500 -12.944 1.00 50.28 795 ARG A N 1
ATOM 6312 C CA . ARG A 1 795 ? 5.258 64.740 -13.120 1.00 50.28 795 ARG A CA 1
ATOM 6313 C C . ARG A 1 795 ? 3.800 64.517 -13.548 1.00 50.28 795 ARG A C 1
ATOM 6315 O O . ARG A 1 795 ? 2.975 65.384 -13.295 1.00 50.28 795 ARG A O 1
ATOM 6322 N N . LYS A 1 796 ? 3.482 63.390 -14.203 1.00 48.41 796 LYS A N 1
ATOM 6323 C CA . LYS A 1 796 ? 2.107 63.034 -14.607 1.00 48.41 796 LYS A CA 1
ATOM 6324 C C . LYS A 1 796 ? 1.219 62.579 -13.446 1.00 48.41 796 LYS A C 1
ATOM 6326 O O . LYS A 1 796 ? 0.004 62.562 -13.608 1.00 48.41 796 LYS A O 1
ATOM 6331 N N . TYR A 1 797 ? 1.817 62.198 -12.321 1.00 43.03 797 TYR A N 1
ATOM 6332 C CA . TYR A 1 797 ? 1.142 61.555 -11.194 1.00 43.03 797 TYR A CA 1
ATOM 6333 C C . TYR A 1 797 ? 1.258 62.358 -9.886 1.00 43.03 797 TYR A C 1
ATOM 6335 O O . TYR A 1 797 ? 0.756 61.915 -8.860 1.00 43.03 797 TYR A O 1
ATOM 6343 N N . LEU A 1 798 ? 1.896 63.534 -9.921 1.00 45.34 798 LEU A N 1
ATOM 6344 C CA . LEU A 1 798 ? 2.150 64.404 -8.767 1.00 45.34 798 LEU A CA 1
ATOM 6345 C C . LEU A 1 798 ? 1.366 65.721 -8.883 1.00 45.34 798 LEU A C 1
ATOM 6347 O O . LEU A 1 798 ? 1.148 66.222 -9.987 1.00 45.34 798 LEU A O 1
ATOM 6351 N N . SER A 1 799 ? 0.986 66.324 -7.753 1.00 51.00 799 SER A N 1
ATOM 6352 C CA . SER A 1 799 ? 0.376 67.661 -7.736 1.00 51.00 799 SER A CA 1
ATOM 6353 C C . SER A 1 799 ? 1.396 68.766 -8.068 1.00 51.00 799 SER A C 1
ATOM 6355 O O . SER A 1 799 ? 2.610 68.589 -7.929 1.00 51.00 799 SER A O 1
ATOM 6357 N N . GLU A 1 800 ? 0.931 69.953 -8.483 1.00 52.69 800 GLU A N 1
ATOM 6358 C CA . GLU A 1 800 ? 1.814 71.068 -8.885 1.00 52.69 800 GLU A CA 1
ATOM 6359 C C . GLU A 1 800 ? 2.826 71.489 -7.802 1.00 52.69 800 GLU A C 1
ATOM 6361 O O . GLU A 1 800 ? 3.949 71.890 -8.120 1.00 52.69 800 GLU A O 1
ATOM 6366 N N . ASN A 1 801 ? 2.456 71.388 -6.523 1.00 48.41 801 ASN A N 1
ATOM 6367 C CA . ASN A 1 801 ? 3.346 71.730 -5.411 1.00 48.41 801 ASN A CA 1
ATOM 6368 C C . ASN A 1 801 ? 4.412 70.651 -5.159 1.00 48.41 801 ASN A C 1
ATOM 6370 O O . ASN A 1 801 ? 5.540 70.973 -4.781 1.00 48.41 801 ASN A O 1
ATOM 6374 N N . GLU A 1 802 ? 4.086 69.385 -5.407 1.00 47.56 802 GLU A N 1
ATOM 6375 C CA . GLU A 1 802 ? 5.005 68.250 -5.268 1.00 47.56 802 GLU A CA 1
ATOM 6376 C C . GLU A 1 802 ? 6.009 68.210 -6.423 1.00 47.56 802 GLU A C 1
ATOM 6378 O O . GLU A 1 802 ? 7.209 68.034 -6.201 1.00 47.56 802 GLU A O 1
ATOM 6383 N N . ALA A 1 803 ? 5.550 68.511 -7.642 1.00 54.91 803 ALA A N 1
ATOM 6384 C CA . ALA A 1 803 ? 6.413 68.651 -8.810 1.00 54.91 803 ALA A CA 1
ATOM 6385 C C . ALA A 1 803 ? 7.462 69.768 -8.629 1.00 54.91 803 ALA A C 1
ATOM 6387 O O . ALA A 1 803 ? 8.627 69.587 -8.982 1.00 54.91 803 ALA A O 1
ATOM 6388 N N . LYS A 1 804 ? 7.089 70.900 -8.010 1.00 57.75 804 LYS A N 1
ATOM 6389 C CA . LYS A 1 804 ? 8.025 72.001 -7.708 1.00 57.75 804 LYS A CA 1
ATOM 6390 C C . LYS A 1 804 ? 9.087 71.629 -6.669 1.00 57.75 804 LYS A C 1
ATOM 6392 O O . LYS A 1 804 ? 10.233 72.053 -6.800 1.00 57.75 804 LYS A O 1
ATOM 6397 N N . LYS A 1 805 ? 8.737 70.829 -5.655 1.00 54.22 805 LYS A N 1
ATOM 6398 C CA . LYS A 1 805 ? 9.707 70.298 -4.678 1.00 54.22 805 LYS A CA 1
ATOM 6399 C C . LYS A 1 805 ? 10.705 69.346 -5.340 1.00 54.22 805 LYS A C 1
ATOM 6401 O O . LYS A 1 805 ? 11.903 69.462 -5.097 1.00 54.22 805 LYS A O 1
ATOM 6406 N N . MET A 1 806 ? 10.228 68.464 -6.215 1.00 56.22 806 MET A N 1
ATOM 6407 C CA . MET A 1 806 ? 11.063 67.531 -6.977 1.00 56.22 806 MET A CA 1
ATOM 6408 C C . MET A 1 806 ? 12.070 68.237 -7.904 1.00 56.22 806 MET A C 1
ATOM 6410 O O . MET A 1 806 ? 13.220 67.806 -8.011 1.00 56.22 806 MET A O 1
ATOM 6414 N N . ASP A 1 807 ? 11.668 69.337 -8.546 1.00 53.62 807 ASP A N 1
ATOM 6415 C CA . ASP A 1 807 ? 12.544 70.121 -9.429 1.00 53.62 807 ASP A CA 1
ATOM 6416 C C . ASP A 1 807 ? 13.658 70.872 -8.670 1.00 53.62 807 ASP A C 1
ATOM 6418 O O . ASP A 1 807 ? 14.683 71.206 -9.259 1.00 53.62 807 ASP A O 1
ATOM 6422 N N . SER A 1 808 ? 13.496 71.109 -7.363 1.00 51.91 808 SER A N 1
ATOM 6423 C CA . SER A 1 808 ? 14.471 71.840 -6.535 1.00 51.91 808 SER A CA 1
ATOM 6424 C C . SER A 1 808 ? 15.668 71.005 -6.049 1.00 51.91 808 SER A C 1
ATOM 6426 O O . SER A 1 808 ? 16.581 71.543 -5.423 1.00 51.91 808 SER A O 1
ATOM 6428 N N . LEU A 1 809 ? 15.684 69.699 -6.336 1.00 47.62 809 LEU A N 1
ATOM 6429 C CA . LEU A 1 809 ? 16.745 68.784 -5.906 1.00 47.62 809 LEU A CA 1
ATOM 6430 C C . LEU A 1 809 ? 17.966 68.846 -6.847 1.00 47.62 809 LEU A C 1
ATOM 6432 O O . LEU A 1 809 ? 17.797 68.666 -8.061 1.00 47.62 809 LEU A O 1
ATOM 6436 N N . PRO A 1 810 ? 19.189 69.064 -6.319 1.00 42.53 810 PRO A N 1
ATOM 6437 C CA . PRO A 1 810 ? 20.390 69.238 -7.129 1.00 42.53 810 PRO A CA 1
ATOM 6438 C C . PRO A 1 810 ? 20.809 67.939 -7.826 1.00 42.53 810 PRO A C 1
ATOM 6440 O O . PRO A 1 810 ? 20.907 66.881 -7.212 1.00 42.53 810 PRO A O 1
ATOM 6443 N N . THR A 1 811 ? 21.114 68.031 -9.119 1.00 45.31 811 THR A N 1
ATOM 6444 C CA . THR A 1 811 ? 21.625 66.916 -9.926 1.00 45.31 811 THR A CA 1
ATOM 6445 C C . THR A 1 811 ? 23.141 66.807 -9.732 1.00 45.31 811 THR A C 1
ATOM 6447 O O . THR A 1 811 ? 23.914 67.402 -10.486 1.00 45.31 811 THR A O 1
ATOM 6450 N N . SER A 1 812 ? 23.611 66.102 -8.702 1.00 35.44 812 SER A N 1
ATOM 6451 C CA . SER A 1 812 ? 25.049 65.855 -8.540 1.00 35.44 812 SER A CA 1
ATOM 6452 C C . SER A 1 812 ? 25.539 64.858 -9.603 1.00 35.44 812 SER A C 1
ATOM 6454 O O . SER A 1 812 ? 24.971 63.787 -9.809 1.00 35.44 812 SER A O 1
ATOM 6456 N N . ARG A 1 813 ? 26.596 65.228 -10.338 1.00 32.19 813 ARG A N 1
ATOM 6457 C CA . ARG A 1 813 ? 27.331 64.308 -11.219 1.00 32.19 813 ARG A CA 1
ATOM 6458 C C . ARG A 1 813 ? 28.202 63.406 -10.347 1.00 32.19 813 ARG A C 1
ATOM 6460 O O . ARG A 1 813 ? 29.056 63.919 -9.630 1.00 32.19 813 ARG A O 1
ATOM 6467 N N . PHE A 1 814 ? 28.052 62.091 -10.468 1.00 27.52 814 PHE A N 1
ATOM 6468 C CA . PHE A 1 814 ? 29.031 61.138 -9.948 1.00 27.52 814 PHE A CA 1
ATOM 6469 C C . PHE A 1 814 ? 30.360 61.325 -10.699 1.00 27.52 814 PHE A C 1
ATOM 6471 O O . PHE A 1 814 ? 30.475 60.997 -11.881 1.00 27.52 814 PHE A O 1
ATOM 6478 N N . LEU A 1 815 ? 31.354 61.914 -10.032 1.00 24.12 815 LEU A N 1
ATOM 6479 C CA . LEU A 1 815 ? 32.754 61.846 -10.445 1.00 24.12 815 LEU A CA 1
ATOM 6480 C C . LEU A 1 815 ? 33.324 60.520 -9.934 1.00 24.12 815 LEU A C 1
ATOM 6482 O O . LEU A 1 815 ? 33.235 60.225 -8.748 1.00 24.12 815 LEU A O 1
ATOM 6486 N N . ILE A 1 816 ? 33.920 59.740 -10.833 1.00 26.61 816 ILE A N 1
ATOM 6487 C CA . ILE A 1 816 ? 34.729 58.565 -10.492 1.00 26.61 816 ILE A CA 1
ATOM 6488 C C . ILE A 1 816 ? 35.991 59.064 -9.760 1.00 26.61 816 ILE A C 1
ATOM 6490 O O . ILE A 1 816 ? 36.722 59.864 -10.356 1.00 26.61 816 ILE A O 1
ATOM 6494 N N . PRO A 1 817 ? 36.309 58.620 -8.529 1.00 27.30 817 PRO A N 1
ATOM 6495 C CA . PRO A 1 817 ? 37.621 58.873 -7.948 1.00 27.30 817 PRO A CA 1
ATOM 6496 C C . PRO A 1 817 ? 38.654 57.996 -8.663 1.00 27.30 817 PRO A C 1
ATOM 6498 O O . PRO A 1 817 ? 38.530 56.774 -8.724 1.00 27.30 817 PRO A O 1
ATOM 6501 N N . GLY A 1 818 ? 39.657 58.640 -9.258 1.00 26.56 818 GLY A N 1
ATOM 6502 C CA . GLY A 1 818 ? 40.780 57.974 -9.906 1.00 26.56 818 GLY A CA 1
ATOM 6503 C C . GLY A 1 818 ? 41.707 57.255 -8.919 1.00 26.56 818 GLY A C 1
ATOM 6504 O O . GLY A 1 818 ? 41.735 57.552 -7.730 1.00 26.56 818 GLY A O 1
ATOM 6505 N N . LYS A 1 819 ? 42.485 56.322 -9.477 1.00 35.22 819 LYS A N 1
ATOM 6506 C CA . LYS A 1 819 ? 43.600 55.587 -8.860 1.00 35.22 819 LYS A CA 1
ATOM 6507 C C . LYS A 1 819 ? 44.453 56.429 -7.896 1.00 35.22 819 LYS A C 1
ATOM 6509 O O . LYS A 1 819 ? 44.956 57.477 -8.297 1.00 35.22 819 LYS A O 1
ATOM 6514 N N . SER A 1 820 ? 44.792 55.855 -6.741 1.00 26.80 820 SER A N 1
ATOM 6515 C CA . SER A 1 820 ? 46.094 56.067 -6.095 1.00 26.80 820 SER A CA 1
ATOM 6516 C C . SER A 1 820 ? 46.498 54.849 -5.259 1.00 26.80 820 SER A C 1
ATOM 6518 O O . SER A 1 820 ? 45.694 54.329 -4.489 1.00 26.80 820 SER A O 1
ATOM 6520 N N . ASP A 1 821 ? 47.742 54.422 -5.469 1.00 31.66 821 ASP A N 1
ATOM 6521 C CA . ASP A 1 821 ? 48.470 53.345 -4.800 1.00 31.66 821 ASP A CA 1
ATOM 6522 C C . ASP A 1 821 ? 48.689 53.558 -3.289 1.00 31.66 821 ASP A C 1
ATOM 6524 O O . ASP A 1 821 ? 48.678 54.678 -2.783 1.00 31.66 821 ASP A O 1
ATOM 6528 N N . ASP A 1 822 ? 49.078 52.440 -2.668 1.00 30.08 822 ASP A N 1
ATOM 6529 C CA . ASP A 1 822 ? 49.990 52.287 -1.528 1.00 30.08 822 ASP A CA 1
ATOM 6530 C C . ASP A 1 822 ? 49.460 52.349 -0.071 1.00 30.08 822 ASP A C 1
ATOM 6532 O O . ASP A 1 822 ? 49.158 53.392 0.494 1.00 30.08 822 ASP A O 1
ATOM 6536 N N . ARG A 1 823 ? 49.598 51.166 0.553 1.00 29.62 823 ARG A N 1
ATOM 6537 C CA . ARG A 1 823 ? 50.124 50.855 1.900 1.00 29.62 823 ARG A CA 1
ATOM 6538 C C . ARG A 1 823 ? 49.307 51.140 3.170 1.00 29.62 823 ARG A C 1
ATOM 6540 O O . ARG A 1 823 ? 49.070 52.268 3.571 1.00 29.62 823 ARG A O 1
ATOM 6547 N N . ASN A 1 824 ? 49.257 50.040 3.925 1.00 29.25 824 ASN A N 1
ATOM 6548 C CA . ASN A 1 824 ? 49.454 49.898 5.368 1.00 29.25 824 ASN A CA 1
ATOM 6549 C C . ASN A 1 824 ? 48.304 50.133 6.353 1.00 29.25 824 ASN A C 1
ATOM 6551 O O . ASN A 1 824 ? 47.532 51.077 6.288 1.00 29.25 824 ASN A O 1
ATOM 6555 N N . ASP A 1 825 ? 48.399 49.257 7.354 1.00 29.19 825 ASP A N 1
ATOM 6556 C CA . ASP A 1 825 ? 47.820 49.233 8.687 1.00 29.19 825 ASP A CA 1
ATOM 6557 C C . ASP A 1 825 ? 46.349 48.859 8.844 1.00 29.19 825 ASP A C 1
ATOM 6559 O O . ASP A 1 825 ? 45.408 49.545 8.461 1.00 29.19 825 ASP A O 1
ATOM 6563 N N . GLY A 1 826 ? 46.184 47.707 9.496 1.00 30.91 826 GLY A N 1
ATOM 6564 C CA . GLY A 1 826 ? 44.904 47.201 9.928 1.00 30.91 826 GLY A CA 1
ATOM 6565 C C . GLY A 1 826 ? 44.400 47.864 11.199 1.00 30.91 826 GLY A C 1
ATOM 6566 O O . GLY A 1 826 ? 45.151 48.445 11.977 1.00 30.91 826 GLY A O 1
ATOM 6567 N N . LYS A 1 827 ? 43.104 47.676 11.426 1.00 27.77 827 LYS A N 1
ATOM 6568 C CA . LYS A 1 827 ? 42.436 47.421 12.707 1.00 27.77 827 LYS A CA 1
ATOM 6569 C C . LYS A 1 827 ? 40.934 47.549 12.468 1.00 27.77 827 LYS A C 1
ATOM 6571 O O . LYS A 1 827 ? 40.496 48.545 11.919 1.00 27.77 827 LYS A O 1
ATOM 6576 N N . ASN A 1 828 ? 40.187 46.569 12.979 1.00 28.25 828 ASN A N 1
ATOM 6577 C CA . ASN A 1 828 ? 38.891 46.741 13.642 1.00 28.25 828 ASN A CA 1
ATOM 6578 C C . ASN A 1 828 ? 37.887 47.733 13.020 1.00 28.25 828 ASN A C 1
ATOM 6580 O O . ASN A 1 828 ? 37.991 48.925 13.290 1.00 28.25 828 ASN A O 1
ATOM 6584 N N . ARG A 1 829 ? 36.770 47.234 12.478 1.00 25.36 829 ARG A N 1
ATOM 6585 C CA . ARG A 1 829 ? 35.490 47.046 13.203 1.00 25.36 829 ARG A CA 1
ATOM 6586 C C . ARG A 1 829 ? 34.307 46.917 12.235 1.00 25.36 829 ARG A C 1
ATOM 6588 O O . ARG A 1 829 ? 34.184 47.739 11.341 1.00 25.36 829 ARG A O 1
ATOM 6595 N N . ASN A 1 830 ? 33.452 45.961 12.612 1.00 28.09 830 ASN A N 1
ATOM 6596 C CA . ASN A 1 830 ? 31.994 45.851 12.480 1.00 28.09 830 ASN A CA 1
ATOM 6597 C C . ASN A 1 830 ? 31.350 45.893 11.101 1.00 28.09 830 ASN A C 1
ATOM 6599 O O . ASN A 1 830 ? 31.217 47.001 10.547 1.00 28.09 830 ASN A O 1
#

Secondary structure (DSSP, 8-state):
-----------------THHHH-S---SS-TTTTGGGPEEPPPPPHHHHHHHHHHHHTTTS-HHHHHHHHHHHHHHHHTHHHHHHHHHHHHHHH-TTS-TTHHHHHHHHHH--S-STTTT--EEEEPPPSSGGGGSHHHHHHHHHHHHHHHHHHHHTT-SPPPEEESSGGGGG-HHHHHHHHHS-TTTHHHHHHTTTEEEPP-GGGGTSSSEEEE--SSS-EEEE-SS--EEEEEETTEEEEEE-B-TTSPBPPHHHHHHHHHHHHH---PPPGGG-GGGGGGS-HHHHHHHHHHHHTSTTHHHHHHHHHTSS-EEEE-------HHHHHHHHHH-TTSSS--TTTTTTBS-EEEE-TT--EEEE--STT--SHHHHHHHHHHHHHHHHH-SS-TT-----TT-BTTTEEEE-----HHHHHHHHHHHHHHHHHHTTEEEEEEEESSS-HHHHHHTT--HHHHHHHHHHHHHHHHHS----EEEEEE-TTEET--EEEE----HHHHHHHHHHHTT-TTHHHHHHHHHHHHHHHHHHHHTT--SHHHHHHHHHHHHHTTPPPPHHHHSHHHHHHT--SEEEEE---TTEEEEE---SSTT-EEEEEEE-SS-EEEEEEEETTT--HHHHHHHHH--S-TTS-------HHHHHHHTT---EEEEETTEEEETTS-EEES-EEEETTEEEE----SGGG--HHHHHGGGG-SSPPSEEEEEES--TT--HHHHHHHHHHHHHTT--EEEEEEPPTT----HHHHHHHHHHH----TTT--PPPTT--HHHHHHHHTTTS-HHHHHHHHTS-----PPPP------------

Sequence (830 aa):
MQRNLIDSTAQNVNRLHGDDYQYIHKSDIPTYHFQRSLRRLPIPKLPDSCRRLIGAAEAVLRKEELESLKELVEDFKAHEGPKLQRELILHDKRNLHTSYISEPWFDMYLSDRIPCPINYNPFMVYAPDPDPAYNDQLTRATNLIISYGRIKRALDSEYLKPEIYYLNPKTATSKPFNWLCKNLSKNLRWYGAAAFGAFPLDMSQYKSLFGGSRIPQKGKDWLLHCTDPKHFIVLRGGRIYSVDLFDNHGSIVPAEQVQACLSIILSEQNHLKPEDCVGSLTSLGRDQWAEARSELSSIGNNSASLALIDSSLFVLCLDTLKSNDLSQLCESLLNGGDARNRHEFLWISYEFIVQIDGQGSATINFEHSWGDGVAVLRLMEESFCDTKQNHFVHPNQNFNTAGYWGNNLRPVDFMLTDSIRQKIQEAQQKHVAIGSKVRFSAAECFEMNRQFIKQSKLSPDSIMQLAIQLTFYKLFKEFVPSYESCSTAAFLKGRTECVRSATCATTNAVLAIENNKSNIGELIKQCSAMHSQLVKEAATGQGFDRHLMGLRCTAERLGWLQPKLFSSAVYQYMNRFILSTSTLSTETIAVGGFGPVVPDGFGIAYNILNSKMGALISSYKDQRTTNAFADTLLENDNDQGPRTTLSRLNDEMLECQQIGIGSISKYGFRLYDGQFLYGPIAIFPKAVLSWRVLTPDDITPESMQFFTMLEPKLDVLVVGPGDRQHVDPEEAAMLFNMLNIEYRCVAAALYPPDDLLVTTNDQVRLMNMYGEPSAEKSNLFGRDDKLELAKKAMRKYLSENEAKKMDSLPTSRFLIPGKSDDRNDGKNRN

Organism: Onchocerca ochengi (NCBI:txid42157)

Foldseek 3Di:
DDDDDPDDPDDDAPFQDDLRLQALFFAPQFQCLQQLQFAEFDQADLVLLLVQLLQLCVLFPDPVLSVVLNVLSVVCVVPVVVVLSVLLVVVCVVCVQAYLQLVVLLQVQQQFQAFQFQQPKWKFWFDDQPPLQCLAQLLVVLLLLSLLSNHLSCNLVSRPDFAKDAPDPVLVVDPVLSVQLVPDDSNCNQVSLVVRRIQTFACPLLQQQFQWFFAFDPRGIDIDHANQAFWAWEAFQLWIKTFGQADPVRGGDASLLSSLLVVVVVPDDDHDDLLQSQLLLSRHGRNSSNVLLVVQCVPDNSVVLCVSNRRHGEYEYEAADDDPDPFVVSLCCRQVAQCGGSVNVSGLRGQWYWYQYNSSTIMIIGNRSSAQCPSVLVSLVSSSVSCSPNSSDGRPDDGDNPPCEVPRMDIRHGDDDPVSSVSSVVSSVVSNVQSVQKTKDKAKDQVLFPQVQVVVVFDSVLVLLLLLQLLCCVVPVRGAQAWEWAWLRSGNSTHTFTQGLSGPLSSVLSVCVVVVHPCNSVSRRVSRVVSVVSNVCRNSSNHNPSSVSSSQVSCVVVVHDGRPSCVDPSNVRNVQHQHYEYEDADSRTPDMWHHANHQQHKYWYWYHHRRMTMIMIMHRNVHDDNVSSSVSSNDDPDPPDPDPPVDPLLVVLVVQQFWAFPWAAQQATAISVLDTAGFKWKGFRNAIEGDDDQAPVSPDPVVCVVQVLDPVHAPEEAADASDDPPDDRVVVRVVVSVCNVVRGIYIYGHDHDRPDRDDPVNVVVVCVVRDDPDPPRHPYDDPPPQVVNVLVVCVVVDDPVSNVVSVPDDRDDDDDDDDDDDDDDDDDDD

Radius of gyration: 32.34 Å; chains: 1; bounding box: 94×100×61 Å

pLDDT: mean 81.2, std 19.5, range [23.97, 98.5]

InterPro domains:
  IPR000542 Acyltransferase ChoActase/COT/CPT [PTHR22589] (20-633)
  IPR007523 NDUFAF3/Mth938 domain-containing protein [PF04430] (662-745)
  IPR023213 Chloramphenicol acetyltransferase-like domain superfamily [G3DSA:3.30.559.10] (443-636)
  IPR036748 MTH938-like superfamily [G3DSA:3.40.1230.10] (657-732)
  IPR036748 MTH938-like superfamily [SSF64076] (657-753)
  IPR039551 Choline/Carnitine o-acyltransferase, domain 1 and 2 [PF00755] (41-633)
  IPR042231 Choline/Carnitine o-acyltransferase, domain 2 [G3DSA:3.30.559.70] (123-442)
  IPR042572 Carnitine o-acyltransferase, N-terminal [G3DSA:1.10.275.20] (20-122)